Protein 9KWA (pdb70)

B-factor: mean 36.54, std 14.01, range [14.73, 108.47]

Foldseek 3Di:
DPDAPQQGDQVQLVVVLLVLLVVCVVVLFQKEWEQFQLLLCSNFSDGDPRWTKIGGSDDAIETEEAPPCVVVSVVRGVHDHYHHDPDVVVRLVVVLVVCVVSVTAEYEYACDDHPPNDDPSVVVNCVSPVNHHYDHCNCVSLVSVQFDDPVQVVFALLQQVLLVQLVVQLVVPAAWPQFQVNSVVRSVVSLVVSPFDDKDKAKDQFADLRHNTDRPHTHHAQAKIKMWIWTGRSLFTWIWMAIGGHHHHDPVVVLQLVLLVVLQVLLFVQQAFFAFPVVSVVVSLVSCVVSVNNVQDDPWQKAFTTSHNGGPPTDDVDDDTDGRHARTKMKGGSAFRHDRRYTHDGIFIWGHHNGHTHTSD/DDPDADQLGDQVQLCVVLLVLLVVCVVVVFQKEWEQFQLLLCSNFSDGDPRWTKIGGSDDAIETEEAPPCQVVSVVRGVHDHYHHDHDVVVVLVVNLCVCVVSVGAEYEYACDDHPPNDPVSVVVNCVSVVRHHYDHCLCVSCVVFQFDDPVQVVFALLQQVLLVQLVVQLVVPAAFPAFQVNSVVVSVVSLVVSPFDDKDKAKDQWADLRHNTDRPHTHHAQAKIKMWIWTGGSLFTWIWIAIDTHHDHDPVVVLQLVLLVVLQVQLFQQQAFFAFPVVSQVVSCVSCVVSPQNVQDDGWQKAFTTSHNGDDDIDDPDGDGDHARGKMKGGSAFRHDRRYGHDGIFIWGHHNGGTHTSD

InterPro domains:
  IPR000587 Creatinase, N-terminal [PF01321] (11-142)
  IPR000994 Peptidase M24 [PF00557] (149-350)
  IPR029149 Creatinase/Aminopeptidase P/Spt16, N-terminal [G3DSA:3.40.350.10] (8-141)
  IPR029149 Creatinase/Aminopeptidase P/Spt16, N-terminal [SSF53092] (5-141)
  IPR036005 Creatinase/aminopeptidase-like [G3DSA:3.90.230.10] (142-358)
  IPR036005 Creatinase/aminopeptidase-like [SSF55920] (141-358)
  IPR050659 Peptidase M24B family [PTHR46112] (4-358)

Secondary structure (DSSP, 8-state):
--S--TT--HHHHHHHHHHHHHHHHHTT--EEEE--HHHHHHHHSS--SS--EEEESSS--EEEEETT-HHHHHHH-S--EEEEESSHHHHHHHHHHHHHHHT-SEEEE---SSTT-BHHHHHHHHHH-TTPEEEE-HHHHHHHHSS--HHHHHHHHHHHHHHHHHHHHHHHH--TT-BHHHHHHHHHHHHHHTT-SS-EEEEESS--SS----TT-BPPSSEEEEEEEEEEETTEEEEEEEEEEES---HHHHHHHHHHHHHHHHHHHH--TT-BHHHHHHHHHHHHHHTT-GGG--S--EEE-SSSSSBSSS-----SPPBP-TT-EEEE--S-EEETTEEE--BEEEEE-SSSEEE--/--SSPPTT--HHHHHHHHHHHHHHHHHTT--EEEE--HHHHHHHHSS--SS--EEEESSS--EEEEETT-HHHHHHH-S--EEEEESSHHHHHHHHHHHHHHTT-SEEEE---SSTT-BHHHHHHHHHH-TTPEEEE-HHHHHHHHTS--HHHHHHHHHHHHHHHHHHHHHHHH--TT-BHHHHHHHHHHHHHHTT-SS-EEEEESS--SS-PPPTT-BPPSSEEEEEEEEEEETTEEEEEEEEEEES---HHHHHHHHHHHHHHHHHHHH--TT-BHHHHHHHHHHHHHHTT-GGG--S--EEE-SSSSSBS-------PBP-TT-EEEET-S-EEETTEEE--BEEEEE-SSSEEE--

Radius of gyration: 25.22 Å; Cα contacts (8 Å, |Δi|>4): 1595; chains: 2; bounding box: 57×72×68 Å

Organism: Pyrococcus furiosus (strain ATCC 43587 / DSM 3638 / JCM 8422 / Vc1) (NCBI:txid186497)

Solvent-accessible surface area: 29489 Å² total; per-residue (Å²): 114,190,202,42,38,110,37,14,53,63,107,10,9,100,102,3,1,117,127,0,20,100,27,0,97,134,92,99,3,50,0,0,3,0,41,2,17,3,2,0,10,9,1,0,9,3,6,8,10,78,0,5,2,6,0,12,15,140,46,100,2,9,0,6,3,18,57,33,2,16,141,16,0,81,143,32,6,35,1,106,61,23,66,64,27,44,72,102,37,69,14,7,60,10,4,25,130,44,6,127,87,54,51,11,176,60,1,0,10,4,15,2,73,18,61,9,4,24,2,101,20,16,66,51,3,76,170,82,7,110,120,17,94,30,31,35,0,34,95,11,3,12,42,39,5,39,81,9,57,101,26,4,1,73,3,0,69,99,0,0,132,13,0,47,100,0,11,132,25,0,118,114,42,22,123,56,48,29,2,0,2,72,0,0,0,46,0,40,68,45,0,8,64,48,9,0,8,25,11,92,1,45,0,3,27,22,10,10,18,44,5,29,6,5,29,57,35,93,4,137,108,95,24,2,0,4,0,16,0,2,0,1,51,9,11,4,17,0,5,7,0,43,32,32,62,14,49,118,24,65,137,123,3,95,88,0,41,91,4,10,109,113,0,28,131,44,0,52,125,40,3,114,66,42,25,41,23,88,35,0,22,188,92,5,70,83,22,8,107,123,46,73,28,80,104,28,29,18,23,7,4,4,2,2,0,0,10,36,39,64,4,41,8,60,54,56,41,152,132,217,64,53,128,3,31,78,44,8,2,0,0,0,4,40,13,8,0,17,11,89,40,2,3,5,10,68,0,2,0,11,2,1,80,144,127,107,34,52,106,7,16,126,137,211,174,64,37,108,44,14,25,87,83,27,9,106,103,7,1,95,129,0,21,101,28,0,87,135,99,102,6,56,2,0,3,0,37,1,16,1,0,0,13,5,1,0,14,4,2,7,11,78,1,5,2,10,0,22,12,129,52,88,1,14,0,6,4,19,68,34,2,10,108,9,0,64,164,45,5,16,0,105,63,23,70,62,29,60,85,48,54,67,20,10,57,16,5,19,127,38,1,108,91,76,51,10,185,69,0,0,13,3,27,3,99,21,60,10,9,34,3,31,15,5,74,21,2,81,138,65,4,108,127,18,92,25,22,63,2,44,97,13,2,5,40,18,5,24,72,9,56,156,30,3,17,73,1,0,66,92,0,0,90,12,0,55,97,0,10,128,26,0,121,115,44,24,126,50,44,42,2,0,3,64,0,0,0,42,0,38,66,49,0,8,70,43,10,0,10,27,10,94,1,46,0,3,24,26,12,10,16,47,4,30,7,7,29,59,18,106,4,157,121,95,25,4,0,3,0,14,0,2,0,1,51,9,11,3,19,0,4,8,0,47,31,34,52,14,56,117,35,71,126,114,4,78,91,0,50,91,2,8,106,94,0,30,121,45,0,60,118,49,2,106,69,25,28,52,7,63,23,0,15,165,94,2,73,79,24,7,105,122,44,72,20,70,103,13,13,12,30,15,3,2,3,1,0,0,10,40,36,72,0,42,8,76,20,77,108,189,135,67,120,2,34,80,51,5,1,0,0,0,2,38,11,5,1,8,6,92,43,1,2,4,8,68,0,1,0,8,7,0,76,149,126,116,26,55,104,7,16

Nearest PDB structures (foldseek):
  2zsg-assembly1_A  TM=8.431E-01  e=1.294E-28  Thermotoga maritima
  3q6d-assembly2_B  TM=8.601E-01  e=1.080E-26  Bacillus anthracis str. Ames
  2zsg-assembly1_B  TM=7.965E-01  e=3.910E-28  Thermotoga maritima
  1wn1-assembly1_A  TM=8.452E-01  e=2.479E-25  Pyrococcus horikoshii OT3
  5giq-assembly1_A-2  TM=8.256E-01  e=2.803E-25  Deinococcus radiodurans R1 = ATCC 13939 = DSM 20539

Sequence (721 aa):
LYFQGTRGNQKIFRRKRMERRFQEALKEKDIDAAVIRTLSTFIYLTGTKWLRPSLFVPAEGEPTVFVVKGEAEEFKRRSWIENVVEFQKVEDLMAGVVKLIQSSGARRVGLEFGVERDAYLLFFKMFQRLNPTVEVVDILDITMGMRMIKDEWEIENIRKAAKIANKGMKVAEEIIKPGLSELEIAAEIYRELMLNGSEDPKVYVSTTPRAHAEPFRDLKVKENSVVTVVIGTDWNHYYANMARTFVVGEPNERVKKAIEVKEKALEEIALEETKVGVPLNSVERKLFQFFKENGFEDSYLAGYTHGVGLLIEEPPMPTIPTRATKVAENMVLSIIHTPLMIPEGAIKHEDTYLVKKDELEKLTNLYFQGTRGNQKIFRRKRMERFQEALKEKDIDAAVIRTLSTFIYLTGTKWLRPSLFVPAEGEPTVFVVKGEAEEFKRRSWIENVVEFQKVEDLMAGVVKLIQSSGARRVGLEFGVERDAYLLFFKMFQRLNPTVEVVDILDITMGMRMIKDEWEIENIRKAAKIANNKGMKVAEEIIKPGLSELEIAAEIYRELMLNGSEDDPKVYVSTTPRAHAEPFRDLKVKENSVVVTVVIGTDWNHYYANMARTFVVGEPNEERVKKAIEVKEKALEIALEETKVGVPLNSVERKLFQFFKENGFEDSYLAGYTHGVGLLIEEPPMPTIVATKVAENMVLSIIHTPLMIPEGAIKHEDTYLVKKDELEKLT

Structure (mmCIF, N/CA/C/O backbone):
data_9KWA
#
_entry.id   9KWA
#
_cell.length_a   61.272
_cell.length_b   71.589
_cell.length_c   89.196
_cell.angle_alpha   90.000
_cell.angle_beta   92.836
_cell.angle_gamma   90.000
#
_symmetry.space_group_name_H-M   'P 1 21 1'
#
loop_
_entity.id
_entity.type
_entity.pdbx_description
1 polymer 'Proline dipeptidase'
2 non-polymer 'MANGANESE (II) ION'
3 non-polymer 'SODIUM ION'
4 non-polymer DI(HYDROXYETHYL)ETHER
5 water water
#
loop_
_atom_site.group_PDB
_atom_site.id
_atom_site.type_symbol
_atom_site.label_atom_id
_atom_site.label_alt_id
_atom_site.label_comp_id
_atom_site.label_asym_id
_atom_site.label_entity_id
_atom_site.label_seq_id
_atom_site.pdbx_PDB_ins_code
_atom_site.Cartn_x
_atom_site.Cartn_y
_atom_site.Cartn_z
_atom_site.occupancy
_atom_site.B_iso_or_equiv
_atom_site.auth_seq_id
_atom_site.auth_comp_id
_atom_site.auth_asym_id
_atom_site.auth_atom_id
_atom_site.pdbx_PDB_model_num
ATOM 1 N N . LEU A 1 32 ? 21.89847 -8.16205 52.74464 1.000 75.31188 -4 LEU A N 1
ATOM 2 C CA . LEU A 1 32 ? 22.45552 -9.49864 52.55482 1.000 69.68247 -4 LEU A CA 1
ATOM 3 C C . LEU A 1 32 ? 23.96270 -9.43244 52.28084 1.000 61.66286 -4 LEU A C 1
ATOM 4 O O . LEU A 1 32 ? 24.42878 -8.59644 51.50635 1.000 60.52431 -4 LEU A O 1
ATOM 9 N N . TYR A 1 33 ? 24.70781 -10.32249 52.93100 1.000 53.97454 -3 TYR A N 1
ATOM 10 C CA . TYR A 1 33 ? 26.15864 -10.39608 52.85711 1.000 46.72555 -3 TYR A CA 1
ATOM 11 C C . TYR A 1 33 ? 26.60712 -11.62378 52.06509 1.000 44.94833 -3 TYR A C 1
ATOM 12 O O . TYR A 1 33 ? 25.85687 -12.58815 51.89195 1.000 45.42640 -3 TYR A O 1
ATOM 21 N N . PHE A 1 34 ? 27.85916 -11.58804 51.60840 1.000 39.33681 -2 PHE A N 1
ATOM 22 C CA . PHE A 1 34 ? 28.50067 -12.72163 50.93631 1.000 41.12202 -2 PHE A CA 1
ATOM 23 C C . PHE A 1 34 ? 27.68301 -13.20760 49.73935 1.000 47.28579 -2 PHE A C 1
ATOM 24 O O . PHE A 1 34 ? 27.40733 -14.39743 49.57064 1.000 47.04970 -2 PHE A O 1
ATOM 32 N N . GLN A 1 35 ? 27.32094 -12.27169 48.88332 1.000 34.90903 -1 GLN A N 1
ATOM 33 C CA . GLN A 1 35 ? 26.53247 -12.59441 47.71782 1.000 44.55458 -1 GLN A CA 1
ATOM 34 C C . GLN A 1 35 ? 27.52539 -13.02755 46.65219 1.000 40.04254 -1 GLN A C 1
ATOM 35 O O . GLN A 1 35 ? 28.66679 -12.57068 46.64793 1.000 38.96125 -1 GLN A O 1
ATOM 41 N N . GLY A 1 36 ? 27.14496 -13.98949 45.83033 1.000 41.18081 0 GLY A N 1
ATOM 42 C CA . GLY A 1 36 ? 27.97128 -14.31805 44.68527 1.000 42.16033 0 GLY A CA 1
ATOM 43 C C . GLY A 1 36 ? 28.09905 -13.11819 43.76034 1.000 43.03404 0 GLY A C 1
ATOM 44 O O . GLY A 1 36 ? 27.40828 -12.11101 43.90693 1.000 42.04873 0 GLY A O 1
ATOM 45 N N . THR A 1 37 ? 29.01668 -13.22475 42.79125 1.000 34.63693 1 THR A N 1
ATOM 46 C CA . THR A 1 37 ? 29.28802 -12.08884 41.90882 1.000 40.47608 1 THR A CA 1
ATOM 47 C C . THR A 1 37 ? 28.04459 -11.63097 41.15856 1.000 32.62531 1 THR A C 1
ATOM 48 O O . THR A 1 37 ? 27.99681 -10.48264 40.69029 1.000 31.22780 1 THR A O 1
ATOM 52 N N . ARG A 1 38 ? 27.04016 -12.49637 41.01868 1.000 29.28819 2 ARG A N 1
ATOM 53 C CA . ARG A 1 38 ? 25.79294 -12.10538 40.36872 1.000 29.54787 2 ARG A CA 1
ATOM 54 C C . ARG A 1 38 ? 24.58241 -12.25582 41.28164 1.000 29.40910 2 ARG A C 1
ATOM 55 O O . ARG A 1 38 ? 23.45218 -12.33577 40.79126 1.000 30.63537 2 ARG A O 1
ATOM 63 N N . GLY A 1 39 ? 24.78862 -12.29811 42.59539 1.000 32.53828 3 GLY A N 1
ATOM 64 C CA . GLY A 1 39 ? 23.66636 -12.40613 43.49650 1.000 28.21678 3 GLY A CA 1
ATOM 65 C C . GLY A 1 39 ? 23.36409 -13.85189 43.82565 1.000 37.80092 3 GLY A C 1
ATOM 66 O O . GLY A 1 39 ? 23.54504 -14.72318 42.96849 1.000 36.94074 3 GLY A O 1
ATOM 67 N N . ASN A 1 40 ? 22.94051 -14.12675 45.05842 1.000 34.30611 4 ASN A N 1
ATOM 68 C CA . ASN A 1 40 ? 22.56284 -15.48374 45.43947 1.000 36.50626 4 ASN A CA 1
ATOM 69 C C . ASN A 1 40 ? 21.17503 -15.80077 44.90217 1.000 35.30915 4 ASN A C 1
ATOM 70 O O . ASN A 1 40 ? 20.29927 -14.93723 44.84246 1.000 32.76851 4 ASN A O 1
ATOM 75 N N . GLN A 1 41 ? 20.97332 -17.06037 44.51840 1.000 43.04377 5 GLN A N 1
ATOM 76 C CA . GLN A 1 41 ? 19.71969 -17.42287 43.85843 1.000 40.07200 5 GLN A CA 1
ATOM 77 C C . GLN A 1 41 ? 18.50832 -17.18534 44.75671 1.000 35.54295 5 GLN A C 1
ATOM 78 O O . GLN A 1 41 ? 17.40324 -16.94308 44.25333 1.000 40.36456 5 GLN A O 1
ATOM 84 N N . LYS A 1 42 ? 18.70045 -17.19543 46.07583 1.000 32.52532 6 LYS A N 1
ATOM 85 C CA . LYS A 1 42 ? 17.60096 -16.90496 46.99142 1.000 36.13979 6 LYS A CA 1
ATOM 86 C C . LYS A 1 42 ? 16.98947 -15.51522 46.76828 1.000 39.63897 6 LYS A C 1
ATOM 87 O O . LYS A 1 42 ? 15.80086 -15.32110 47.03216 1.000 36.92302 6 LYS A O 1
ATOM 93 N N . ILE A 1 43 ? 17.78034 -14.52628 46.33608 1.000 34.18584 7 ILE A N 1
ATOM 94 C CA . ILE A 1 43 ? 17.22889 -13.19122 46.06894 1.000 33.82336 7 ILE A CA 1
ATOM 95 C C . ILE A 1 43 ? 16.05123 -13.29661 45.11013 1.000 32.60542 7 ILE A C 1
ATOM 96 O O . ILE A 1 43 ? 14.99208 -12.69056 45.31433 1.000 33.21008 7 ILE A O 1
ATOM 101 N N . PHE A 1 44 ? 16.23970 -14.05701 44.03337 1.000 31.31750 8 PHE A N 1
ATOM 102 C CA . PHE A 1 44 ? 15.28088 -14.10597 42.93166 1.000 35.00416 8 PHE A CA 1
ATOM 103 C C . PHE A 1 44 ? 14.11429 -15.04299 43.22898 1.000 34.57623 8 PHE A C 1
ATOM 104 O O . PHE A 1 44 ? 12.98970 -14.78503 42.77103 1.000 33.23484 8 PHE A O 1
ATOM 112 N N A ARG A 1 45 ? 14.35013 -16.11323 43.99656 0.455 33.98974 9 ARG A N 1
ATOM 113 N N B ARG A 1 45 ? 14.35344 -16.12142 43.98163 0.545 33.97996 9 ARG A N 1
ATOM 114 C CA A ARG A 1 45 ? 13.23890 -16.92218 44.48998 0.455 35.25074 9 ARG A CA 1
ATOM 115 C CA B ARG A 1 45 ? 13.24605 -16.92171 44.49781 0.545 35.24701 9 ARG A CA 1
ATOM 116 C C A ARG A 1 45 ? 12.28579 -16.08491 45.33544 0.455 37.54094 9 ARG A C 1
ATOM 117 C C B ARG A 1 45 ? 12.28714 -16.06245 45.31170 0.545 37.54140 9 ARG A C 1
ATOM 118 O O A ARG A 1 45 ? 11.06239 -16.21287 45.21355 0.455 37.11035 9 ARG A O 1
ATOM 119 O O B ARG A 1 45 ? 11.06481 -16.15648 45.15250 0.545 37.09323 9 ARG A O 1
ATOM 134 N N . LYS A 1 46 ? 12.82511 -15.23271 46.21228 1.000 36.49287 10 LYS A N 1
ATOM 135 C CA . LYS A 1 46 ? 11.95965 -14.40373 47.04826 1.000 38.67304 10 LYS A CA 1
ATOM 136 C C . LYS A 1 46 ? 11.19099 -13.38395 46.21908 1.000 34.01855 10 LYS A C 1
ATOM 137 O O . LYS A 1 46 ? 10.01452 -13.12608 46.48859 1.000 34.13604 10 LYS A O 1
ATOM 143 N N . ARG A 1 47 ? 11.84779 -12.75697 45.24107 1.000 32.71890 11 ARG A N 1
ATOM 144 C CA . ARG A 1 47 ? 11.13471 -11.81531 44.39212 1.000 33.25928 11 ARG A CA 1
ATOM 145 C C . ARG A 1 47 ? 9.99132 -12.51247 43.65678 1.000 32.32843 11 ARG A C 1
ATOM 146 O O . ARG A 1 47 ? 8.85822 -12.01545 43.64237 1.000 32.92941 11 ARG A O 1
ATOM 154 N N . MET A 1 48 ? 10.25536 -13.70136 43.11863 1.000 28.40294 12 MET A N 1
ATOM 155 C CA . MET A 1 48 ? 9.22107 -14.46062 42.41439 1.000 33.83378 12 MET A CA 1
ATOM 156 C C . MET A 1 48 ? 8.06051 -14.81500 43.33986 1.000 37.83903 12 MET A C 1
ATOM 157 O O . MET A 1 48 ? 6.89184 -14.70380 42.94974 1.000 38.09803 12 MET A O 1
ATOM 162 N N . GLU A 1 49 ? 8.35721 -15.24570 44.56601 1.000 38.41398 13 GLU A N 1
ATOM 163 C CA . GLU A 1 49 ? 7.28508 -15.53899 45.51479 1.000 34.85617 13 GLU A CA 1
ATOM 164 C C . GLU A 1 49 ? 6.43498 -14.29938 45.79077 1.000 41.44345 13 GLU A C 1
ATOM 165 O O . GLU A 1 49 ? 5.19855 -14.37379 45.80237 1.000 37.13781 13 GLU A O 1
ATOM 171 N N A ARG A 1 50 ? 7.07796 -13.14948 46.02145 0.523 35.33787 14 ARG A N 1
ATOM 172 N N B ARG A 1 50 ? 7.08658 -13.15752 46.05703 0.477 35.33703 14 ARG A N 1
ATOM 173 C CA A ARG A 1 50 ? 6.31716 -11.92359 46.24257 0.523 35.96966 14 ARG A CA 1
ATOM 174 C CA B ARG A 1 50 ? 6.36443 -11.89574 46.21440 0.477 35.99184 14 ARG A CA 1
ATOM 175 C C A ARG A 1 50 ? 5.54576 -11.51339 44.98699 0.523 36.82161 14 ARG A C 1
ATOM 176 C C B ARG A 1 50 ? 5.52300 -11.58977 44.98417 0.477 36.81127 14 ARG A C 1
ATOM 177 O O A ARG A 1 50 ? 4.41988 -11.01305 45.08850 0.523 36.18206 14 ARG A O 1
ATOM 178 O O B ARG A 1 50 ? 4.35344 -11.20211 45.09557 0.477 36.19421 14 ARG A O 1
ATOM 193 N N . PHE A 1 51 ? 6.10991 -11.75296 43.80025 1.000 34.49433 15 PHE A N 1
ATOM 194 C CA . PHE A 1 51 ? 5.38610 -11.46209 42.56795 1.000 37.88659 15 PHE A CA 1
ATOM 195 C C . PHE A 1 51 ? 4.13736 -12.33016 42.42623 1.000 39.69696 15 PHE A C 1
ATOM 196 O O . PHE A 1 51 ? 3.06776 -11.83082 42.04575 1.000 38.96126 15 PHE A O 1
ATOM 204 N N . GLN A 1 52 ? 4.24312 -13.62573 42.75738 1.000 38.50374 16 GLN A N 1
ATOM 205 C CA . GLN A 1 52 ? 3.08577 -14.51807 42.66033 1.000 38.95175 16 GLN A CA 1
ATOM 206 C C . GLN A 1 52 ? 1.98218 -14.11950 43.63601 1.000 38.78992 16 GLN A C 1
ATOM 207 O O . GLN A 1 52 ? 0.79366 -14.22670 43.31428 1.000 40.61233 16 GLN A O 1
ATOM 213 N N . GLU A 1 53 ? 2.34499 -13.68359 44.84467 1.000 43.03151 17 GLU A N 1
ATOM 214 C CA . GLU A 1 53 ? 1.33100 -13.19498 45.77846 1.000 40.98998 17 GLU A CA 1
ATOM 215 C C . GLU A 1 53 ? 0.62337 -11.95676 45.23667 1.000 43.35827 17 GLU A C 1
ATOM 216 O O . GLU A 1 53 ? -0.59171 -11.80365 45.41103 1.000 41.65003 17 GLU A O 1
ATOM 222 N N . ALA A 1 54 ? 1.37363 -11.04962 44.59811 1.000 38.45464 18 ALA A N 1
ATOM 223 C CA . ALA A 1 54 ? 0.76833 -9.86736 43.99011 1.000 41.56563 18 ALA A CA 1
ATOM 224 C C . ALA A 1 54 ? -0.21378 -10.24521 42.88597 1.000 42.18813 18 ALA A C 1
ATOM 225 O O . ALA A 1 54 ? -1.26750 -9.61315 42.74078 1.000 41.26713 18 ALA A O 1
ATOM 227 N N . LEU A 1 55 ? 0.13052 -11.25005 42.07631 1.000 36.86562 19 LEU A N 1
ATOM 228 C CA . LEU A 1 55 ? -0.80964 -11.76257 41.08551 1.000 38.09353 19 LEU A CA 1
ATOM 229 C C . LEU A 1 55 ? -2.08043 -12.27909 41.75205 1.000 44.39066 19 LEU A C 1
ATOM 230 O O . LEU A 1 55 ? -3.19271 -12.02072 41.27840 1.000 43.69281 19 LEU A O 1
ATOM 235 N N . LYS A 1 56 ? -1.92872 -13.04251 42.83696 1.000 43.11561 20 LYS A N 1
ATOM 236 C CA . LYS A 1 56 ? -3.09765 -13.56776 43.54147 1.000 47.22990 20 LYS A CA 1
ATOM 237 C C . LYS A 1 56 ? -3.99039 -12.44516 44.05960 1.000 50.26055 20 LYS A C 1
ATOM 238 O O . LYS A 1 56 ? -5.22140 -12.54835 44.01294 1.000 53.87918 20 LYS A O 1
ATOM 244 N N . GLU A 1 57 ? -3.39290 -11.37183 44.57855 1.000 49.29807 21 GLU A N 1
ATOM 245 C CA . GLU A 1 57 ? -4.19865 -10.31027 45.17174 1.000 55.36699 21 GLU A CA 1
ATOM 246 C C . GLU A 1 57 ? -5.09174 -9.64331 44.12453 1.000 58.76900 21 GLU A C 1
ATOM 247 O O . GLU A 1 57 ? -6.19877 -9.19494 44.44386 1.000 62.34717 21 GLU A O 1
ATOM 253 N N . LYS A 1 58 ? -4.63563 -9.58623 42.87489 1.000 52.96382 22 LYS A N 1
ATOM 254 C CA . LYS A 1 58 ? -5.36795 -8.98620 41.76849 1.000 53.27944 22 LYS A CA 1
ATOM 255 C C . LYS A 1 58 ? -6.17838 -9.98183 40.93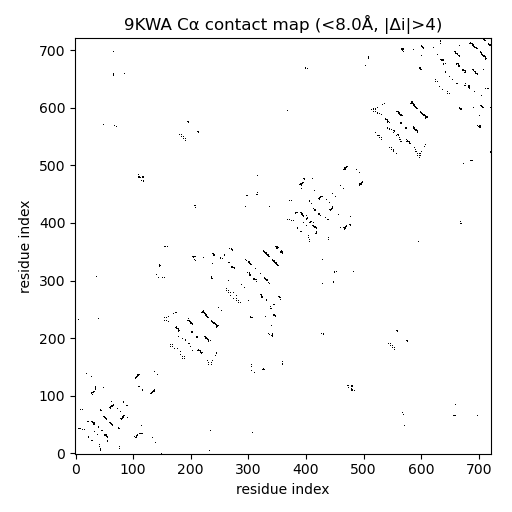648 1.000 56.89135 22 LYS A C 1
ATOM 256 O O . LYS A 1 58 ? -6.69262 -9.61237 39.86973 1.000 50.67074 22 LYS A O 1
ATOM 262 N N . ASP A 1 59 ? -6.32677 -11.22062 41.40296 1.000 47.80514 23 ASP A N 1
ATOM 263 C CA . ASP A 1 59 ? -7.12075 -12.22276 40.69952 1.000 47.38777 23 ASP A CA 1
ATOM 264 C C . ASP A 1 59 ? -6.53408 -12.53453 39.31748 1.000 46.86816 23 ASP A C 1
ATOM 265 O O . ASP A 1 59 ? -7.25847 -12.88492 38.38428 1.000 47.80677 23 ASP A O 1
ATOM 270 N N . ILE A 1 60 ? -5.21772 -12.42527 39.16472 1.000 42.41317 24 ILE A N 1
ATOM 271 C CA . ILE A 1 60 ? -4.54811 -12.79480 37.91837 1.000 50.96844 24 ILE A CA 1
ATOM 272 C C . ILE A 1 60 ? -4.00572 -14.21312 38.05339 1.000 46.02136 24 ILE A C 1
ATOM 273 O O . ILE A 1 60 ? -3.20695 -14.50089 38.95423 1.000 45.84806 24 ILE A O 1
ATOM 278 N N . ASP A 1 61 ? -4.43694 -15.09535 37.14651 1.000 43.66118 25 ASP A N 1
ATOM 279 C CA . ASP A 1 61 ? -4.08068 -16.51333 37.22049 1.000 47.93524 25 ASP A CA 1
ATOM 280 C C . ASP A 1 61 ? -2.64522 -16.80051 36.78840 1.000 43.34327 25 ASP A C 1
ATOM 281 O O . ASP A 1 61 ? -2.05501 -17.78536 37.24372 1.000 40.47783 25 ASP A O 1
ATOM 286 N N . ALA A 1 62 ? -2.07247 -15.99640 35.89732 1.000 36.91586 26 ALA A N 1
ATOM 287 C CA . ALA A 1 62 ? -0.72117 -16.25304 35.43549 1.000 37.24302 26 ALA A CA 1
ATOM 288 C C . ALA A 1 62 ? -0.22305 -14.99594 34.75343 1.000 36.73367 26 ALA A C 1
ATOM 289 O O . ALA A 1 62 ? -1.00265 -14.10241 34.41506 1.000 35.91211 26 ALA A O 1
ATOM 291 N N . ALA A 1 63 ? 1.08612 -14.93998 34.55838 1.000 34.11991 27 ALA A N 1
ATOM 292 C CA . ALA A 1 63 ? 1.70668 -13.80883 33.90301 1.000 38.40965 27 ALA A CA 1
ATOM 293 C C . ALA A 1 63 ? 2.66649 -14.30808 32.83022 1.000 38.06227 27 ALA A C 1
ATOM 294 O O . ALA A 1 63 ? 3.37166 -15.30283 33.02592 1.000 34.66473 27 ALA A O 1
ATOM 296 N N . VAL A 1 64 ? 2.68943 -13.61442 31.69794 1.000 34.82968 28 VAL A N 1
ATOM 297 C CA . VAL A 1 64 ? 3.70910 -13.82224 30.67931 1.000 31.51624 28 VAL A CA 1
ATOM 298 C C . VAL A 1 64 ? 4.63991 -12.62685 30.74408 1.000 33.81863 28 VAL A C 1
ATOM 299 O O . VAL A 1 64 ? 4.21891 -11.48806 30.49901 1.000 34.28037 28 VAL A O 1
ATOM 303 N N . ILE A 1 65 ? 5.90034 -12.88548 31.06662 1.000 32.65955 29 ILE A N 1
ATOM 304 C CA . ILE A 1 65 ? 6.90762 -11.84948 31.23917 1.000 28.66721 29 ILE A CA 1
ATOM 305 C C . ILE A 1 65 ? 7.80072 -11.86366 30.00423 1.000 33.54119 29 ILE A C 1
ATOM 306 O O . ILE A 1 65 ? 8.53181 -12.82893 29.76634 1.000 27.72859 29 ILE A O 1
ATOM 311 N N . ARG A 1 66 ? 7.73903 -10.79888 29.19973 1.000 31.95269 30 ARG A N 1
ATOM 312 C CA . ARG A 1 66 ? 8.57359 -10.71920 28.01061 1.000 34.44414 30 ARG A CA 1
ATOM 313 C C . ARG A 1 66 ? 9.38434 -9.43250 27.94345 1.000 31.32300 30 ARG A C 1
ATOM 314 O O . ARG A 1 66 ? 10.03176 -9.20055 26.92175 1.000 25.77035 30 ARG A O 1
ATOM 322 N N . THR A 1 67 ? 9.35846 -8.59022 28.98921 1.000 26.84784 31 THR A N 1
ATOM 323 C CA . THR A 1 67 ? 10.30329 -7.47032 29.08615 1.000 25.73389 31 THR A CA 1
ATOM 324 C C . THR A 1 67 ? 11.61978 -7.94991 29.67906 1.000 26.82031 31 THR A C 1
ATOM 325 O O . THR A 1 67 ? 11.63823 -8.70699 30.66709 1.000 26.67532 31 THR A O 1
ATOM 329 N N . LEU A 1 68 ? 12.72549 -7.48703 29.09016 1.000 21.09588 32 LEU A N 1
ATOM 330 C CA . LEU A 1 68 ? 14.02346 -7.93959 29.57185 1.000 27.92299 32 LEU A CA 1
ATOM 331 C C . LEU A 1 68 ? 14.22430 -7.59832 31.03739 1.000 27.50179 32 LEU A C 1
ATOM 332 O O . LEU A 1 68 ? 14.72622 -8.43906 31.80480 1.000 25.95320 32 LEU A O 1
ATOM 337 N N . SER A 1 69 ? 13.85530 -6.36466 31.45026 1.000 22.57973 33 SER A N 1
ATOM 338 C CA . SER A 1 69 ? 14.23503 -5.92637 32.79723 1.000 26.50348 33 SER A CA 1
ATOM 339 C C . SER A 1 69 ? 13.51961 -6.76250 33.86144 1.000 25.55385 33 SER A C 1
ATOM 340 O O . SER A 1 69 ? 14.15642 -7.22944 34.81772 1.000 24.71303 33 SER A O 1
ATOM 343 N N . THR A 1 70 ? 12.21297 -7.02526 33.68123 1.000 23.12099 34 THR A N 1
ATOM 344 C CA . THR A 1 70 ? 11.49900 -7.86053 34.64535 1.000 26.38141 34 THR A CA 1
ATOM 345 C C . THR A 1 70 ? 11.95042 -9.31880 34.56666 1.000 30.46442 34 THR A C 1
ATOM 346 O O . THR A 1 70 ? 12.04523 -9.97925 35.60246 1.000 30.24463 34 THR A O 1
ATOM 350 N N . PHE A 1 71 ? 12.29147 -9.81645 33.36687 1.000 25.14076 35 PHE A N 1
ATOM 351 C CA . PHE A 1 71 ? 12.89149 -11.14396 33.24865 1.000 27.04693 35 PHE A CA 1
ATOM 352 C C . PHE A 1 71 ? 14.14870 -11.27250 34.11383 1.000 23.46842 35 PHE A C 1
ATOM 353 O O . PHE A 1 71 ? 14.33805 -12.27780 34.81606 1.000 25.10009 35 PHE A O 1
ATOM 361 N N . ILE A 1 72 ? 15.03864 -10.28035 34.05647 1.000 22.16945 36 ILE A N 1
ATOM 362 C CA . ILE A 1 72 ? 16.24897 -10.29969 34.88955 1.000 19.62247 36 ILE A CA 1
ATOM 363 C C . ILE A 1 72 ? 15.87806 -10.22407 36.37048 1.000 20.61550 36 ILE A C 1
ATOM 364 O O . ILE A 1 72 ? 16.48289 -10.89045 37.20895 1.000 21.76349 36 ILE A O 1
ATOM 369 N N . TYR A 1 73 ? 14.88484 -9.39369 36.71135 1.000 23.81432 37 TYR A N 1
ATOM 370 C CA . TYR A 1 73 ? 14.49866 -9.18773 38.10734 1.000 25.49265 37 TYR A CA 1
ATOM 371 C C . TYR A 1 73 ? 14.05220 -10.49128 38.74929 1.000 28.43201 37 TYR A C 1
ATOM 372 O O . TYR A 1 73 ? 14.35394 -10.76185 39.92228 1.000 27.67852 37 TYR A O 1
ATOM 381 N N . LEU A 1 74 ? 13.34285 -11.31930 37.98810 1.000 26.41154 38 LEU A N 1
ATOM 382 C CA . LEU A 1 74 ? 12.72675 -12.51388 38.54164 1.000 27.14844 38 LEU A CA 1
ATOM 383 C C . LEU A 1 74 ? 13.56416 -13.76267 38.35349 1.000 26.58363 38 LEU A C 1
ATOM 384 O O . LEU A 1 74 ? 13.46457 -14.67229 39.18156 1.000 30.97145 38 LEU A O 1
ATOM 389 N N . THR A 1 75 ? 14.35225 -13.86246 37.26737 1.000 25.06309 39 THR A N 1
ATOM 390 C CA . THR A 1 75 ? 15.19892 -15.03296 37.06064 1.000 25.61310 39 THR A CA 1
ATOM 391 C C . THR A 1 75 ? 16.62501 -14.84319 37.54144 1.000 30.24879 39 THR A C 1
ATOM 392 O O . THR A 1 75 ? 17.35458 -15.83909 37.67718 1.000 29.02643 39 THR A O 1
ATOM 396 N N . GLY A 1 76 ? 17.05821 -13.60478 37.74793 1.000 27.04946 40 GLY A N 1
ATOM 397 C CA . GLY A 1 76 ? 18.43240 -13.36614 38.10826 1.000 28.98126 40 GLY A CA 1
ATOM 398 C C . GLY A 1 76 ? 19.42685 -13.35296 36.95839 1.000 29.99396 40 GLY A C 1
ATOM 399 O O . GLY A 1 76 ? 20.61959 -13.18620 37.20549 1.000 27.53874 40 GLY A O 1
ATOM 400 N N . THR A 1 77 ? 18.99824 -13.52396 35.71161 1.000 28.91406 41 THR A N 1
ATOM 401 C CA . THR A 1 77 ? 19.96289 -13.47120 34.61783 1.000 26.09114 41 THR A CA 1
ATOM 402 C C . THR A 1 77 ? 19.34430 -12.80108 33.40402 1.000 28.53139 41 THR A C 1
ATOM 403 O O . THR A 1 77 ? 18.12511 -12.76948 33.23494 1.000 25.10457 41 THR A O 1
ATOM 407 N N . LYS A 1 78 ? 20.20091 -12.17238 32.62468 1.000 24.51094 42 LYS A N 1
ATOM 408 C CA . LYS A 1 78 ? 19.83221 -11.71383 31.30028 1.000 23.54690 42 LYS A CA 1
ATOM 409 C C . LYS A 1 78 ? 19.80938 -12.92751 30.38037 1.000 32.43713 42 LYS A C 1
ATOM 410 O O . LYS A 1 78 ? 20.73865 -13.74097 30.41258 1.000 34.56031 42 LYS A O 1
ATOM 416 N N . TRP A 1 79 ? 18.74516 -13.06869 29.58491 1.000 28.75231 43 TRP A N 1
ATOM 417 C CA . TRP A 1 79 ? 18.70378 -14.07786 28.52634 1.000 29.59503 43 TRP A CA 1
ATOM 418 C C . TRP A 1 79 ? 17.83607 -13.51621 27.40867 1.000 29.18041 43 TRP A C 1
ATOM 419 O O . TRP A 1 79 ? 16.86386 -12.80904 27.67823 1.000 27.86135 43 TRP A O 1
ATOM 430 N N . LEU A 1 80 ? 18.21897 -13.78415 26.16210 1.000 25.20543 44 LEU A N 1
ATOM 431 C CA . LEU A 1 80 ? 17.49773 -13.30288 24.99331 1.000 25.30076 44 LEU A CA 1
ATOM 432 C C . LEU A 1 80 ? 17.05333 -14.49332 24.15253 1.000 29.47938 44 LEU A C 1
ATOM 433 O O . LEU A 1 80 ? 17.84919 -15.41272 23.92193 1.000 30.58552 44 LEU A O 1
ATOM 438 N N . ARG A 1 81 ? 15.80111 -14.48398 23.67740 1.000 30.01340 45 ARG A N 1
ATOM 439 C CA . ARG A 1 81 ? 14.78796 -13.47719 24.00496 1.000 28.78727 45 ARG A CA 1
ATOM 440 C C . ARG A 1 81 ? 14.23340 -13.82691 25.38607 1.000 26.91869 45 ARG A C 1
ATOM 441 O O . ARG A 1 81 ? 14.25444 -14.99391 25.76901 1.000 27.08304 45 ARG A O 1
ATOM 449 N N . PRO A 1 82 ? 13.77230 -12.82826 26.14373 1.000 28.03703 46 PRO A N 1
ATOM 450 C CA . PRO A 1 82 ? 13.25305 -13.10215 27.49258 1.000 23.23324 46 PRO A CA 1
ATOM 451 C C . PRO A 1 82 ? 11.83682 -13.64268 27.38783 1.000 31.63944 46 PRO A C 1
ATOM 452 O O . PRO A 1 82 ? 10.92391 -12.94077 26.93964 1.000 28.17872 46 PRO A O 1
ATOM 456 N N . SER A 1 83 ? 11.64955 -14.89149 27.81952 1.000 27.77169 47 SER A N 1
ATOM 457 C CA . SER A 1 83 ? 10.35139 -15.54833 27.70772 1.000 28.89774 47 SER A CA 1
ATOM 458 C C . SER A 1 83 ? 10.12111 -16.33278 28.98879 1.000 29.10405 47 SER A C 1
ATOM 459 O O . SER A 1 83 ? 10.70097 -17.41105 29.16460 1.000 31.87343 47 SER A O 1
ATOM 462 N N . LEU A 1 84 ? 9.25924 -15.80220 29.85727 1.000 27.54398 48 LEU A N 1
ATOM 463 C CA . LEU A 1 84 ? 9.05143 -16.34653 31.19355 1.000 29.87321 48 LEU A CA 1
ATOM 464 C C . LEU A 1 84 ? 7.55726 -16.44608 31.47970 1.000 32.46907 48 LEU A C 1
ATOM 465 O O . LEU A 1 84 ? 6.83477 -15.44978 31.35634 1.000 31.82435 48 LEU A O 1
ATOM 470 N N . PHE A 1 85 ? 7.09712 -17.64359 31.87162 1.000 27.44387 49 PHE A N 1
ATOM 471 C CA . PHE A 1 85 ? 5.70830 -17.88471 32.23991 1.000 31.35657 49 PHE A CA 1
ATOM 472 C C . PHE A 1 85 ? 5.65039 -18.09525 33.74549 1.000 32.24578 49 PHE A C 1
ATOM 473 O O . PHE A 1 85 ? 6.34872 -18.96161 34.28435 1.000 33.35480 49 PHE A O 1
ATOM 481 N N . VAL A 1 86 ? 4.82330 -17.31169 34.42173 1.000 31.02742 50 VAL A N 1
ATOM 482 C CA . VAL A 1 86 ? 4.71301 -17.42655 35.87826 1.000 29.33142 50 VAL A CA 1
ATOM 483 C C . VAL A 1 86 ? 3.27080 -17.73345 36.24231 1.000 34.50275 50 VAL A C 1
ATOM 484 O O . VAL A 1 86 ? 2.41307 -16.84503 36.14733 1.000 37.76020 50 VAL A O 1
ATOM 488 N N . PRO A 1 87 ? 2.95742 -18.95095 36.67780 1.000 33.37267 51 PRO A N 1
ATOM 489 C CA . PRO A 1 87 ? 1.62155 -19.19973 37.22024 1.000 35.95767 51 PRO A CA 1
ATOM 490 C C . PRO A 1 87 ? 1.46857 -18.50077 38.55657 1.000 43.23882 51 PRO A C 1
ATOM 491 O O . PRO A 1 87 ? 2.44753 -18.26845 39.27250 1.000 40.02250 51 PRO A O 1
ATOM 495 N N . ALA A 1 88 ? 0.21992 -18.16587 38.90017 1.000 37.16960 52 ALA A N 1
ATOM 496 C CA . ALA A 1 88 ? -0.01773 -17.56752 40.21163 1.000 44.74422 52 ALA A CA 1
ATOM 497 C C . ALA A 1 88 ? 0.41297 -18.51239 41.32669 1.000 45.72673 52 ALA A C 1
ATOM 498 O O . ALA A 1 88 ? 0.87460 -18.06345 42.38257 1.000 44.38865 52 ALA A O 1
ATOM 500 N N . GLU A 1 89 ? 0.28623 -19.81579 41.10051 1.000 44.89476 53 GLU A N 1
ATOM 501 C CA . GLU A 1 89 ? 0.72372 -20.83942 42.03555 1.000 48.06075 53 GLU A CA 1
ATOM 502 C C . GLU A 1 89 ? 1.52787 -21.88393 41.27965 1.000 45.43130 53 GLU A C 1
ATOM 503 O O . GLU A 1 89 ? 1.07161 -22.38849 40.25176 1.000 51.42759 53 GLU A O 1
ATOM 509 N N . GLY A 1 90 ? 2.72306 -22.19073 41.76189 1.000 46.94155 54 GLY A N 1
ATOM 510 C CA . GLY A 1 90 ? 3.51336 -23.26443 41.19281 1.000 47.08681 54 GLY A CA 1
ATOM 511 C C . GLY A 1 90 ? 4.86856 -22.77396 40.73002 1.000 46.86196 54 GLY A C 1
ATOM 512 O O . GLY A 1 90 ? 5.30326 -21.66582 41.05167 1.000 46.37366 54 GLY A O 1
ATOM 513 N N . GLU A 1 91 ? 5.54029 -23.61855 39.94659 1.000 45.47367 55 GLU A N 1
ATOM 514 C CA . GLU A 1 91 ? 6.88261 -23.29197 39.46961 1.000 47.54800 55 GLU A CA 1
ATOM 515 C C . GLU A 1 91 ? 6.81782 -22.58040 38.11496 1.000 39.28191 55 GLU A C 1
ATOM 516 O O . GLU A 1 91 ? 6.02490 -22.96086 37.24717 1.000 40.88574 55 GLU A O 1
ATOM 522 N N . PRO A 1 92 ? 7.64132 -21.55884 37.91481 1.000 40.64538 56 PRO A N 1
ATOM 523 C CA . PRO A 1 92 ? 7.66400 -20.84706 36.63259 1.000 36.61974 56 PRO A CA 1
ATOM 524 C C . PRO A 1 92 ? 8.38306 -21.66104 35.56295 1.000 38.76949 56 PRO A C 1
ATOM 525 O O . PRO A 1 92 ? 9.07972 -22.63521 35.84601 1.000 40.81154 56 PRO A O 1
ATOM 529 N N . THR A 1 93 ? 8.22404 -21.22311 34.31549 1.000 34.55483 57 THR A N 1
ATOM 530 C CA . THR A 1 93 ? 8.88336 -21.86340 33.18589 1.000 31.49665 57 THR A CA 1
ATOM 531 C C . THR A 1 93 ? 9.57379 -20.81595 32.32245 1.000 34.57473 57 THR A C 1
ATOM 532 O O . THR A 1 93 ? 9.02389 -19.74016 32.07900 1.000 32.74556 57 THR A O 1
ATOM 536 N N . VAL A 1 94 ? 10.78846 -21.11579 31.88328 1.000 31.03137 58 VAL A N 1
ATOM 537 C CA . VAL A 1 94 ? 11.51894 -20.24916 30.96776 1.000 35.41045 58 VAL A CA 1
ATOM 538 C C . VAL A 1 94 ? 11.69407 -20.99277 29.65228 1.000 35.97480 58 VAL A C 1
ATOM 539 O O . VAL A 1 94 ? 12.00765 -22.18573 29.65115 1.000 35.05958 58 VAL A O 1
ATOM 543 N N . PHE A 1 95 ? 11.50948 -20.28140 28.53632 1.000 31.95900 59 PHE A N 1
ATOM 544 C CA . PHE A 1 95 ? 11.67511 -20.83573 27.20066 1.000 34.58522 59 PHE A CA 1
ATOM 545 C C . PHE A 1 95 ? 12.95235 -20.30864 26.56033 1.000 35.60726 59 PHE A C 1
ATOM 546 O O . PHE A 1 95 ? 13.14497 -19.08967 26.44238 1.000 29.83773 59 PHE A O 1
ATOM 554 N N . VAL A 1 96 ? 13.80353 -21.22841 26.10903 1.000 28.90851 60 VAL A N 1
ATOM 555 C CA . VAL A 1 96 ? 15.04080 -20.87947 25.42870 1.000 32.68027 60 VAL A CA 1
ATOM 556 C C . VAL A 1 96 ? 15.10256 -21.66510 24.12652 1.000 34.35215 60 VAL A C 1
ATOM 557 O O . VAL A 1 96 ? 14.26960 -22.53593 23.85228 1.000 38.90468 60 VAL A O 1
ATOM 561 N N . VAL A 1 97 ? 16.09113 -21.33598 23.32082 1.000 30.41730 61 VAL A N 1
ATOM 562 C CA . VAL A 1 97 ? 16.34114 -22.05196 22.07631 1.000 30.99756 61 VAL A CA 1
ATOM 563 C C . VAL A 1 97 ? 17.10339 -23.34536 22.37146 1.000 32.34917 61 VAL A C 1
ATOM 564 O O . VAL A 1 97 ? 17.93910 -23.40481 23.28270 1.000 35.83128 61 VAL A O 1
ATOM 568 N N . LYS A 1 98 ? 16.83472 -24.38444 21.58403 1.000 36.73099 62 LYS A N 1
ATOM 569 C CA . LYS A 1 98 ? 17.50608 -25.67209 21.75985 1.000 39.23143 62 LYS A CA 1
ATOM 570 C C . LYS A 1 98 ? 19.02097 -25.49428 21.80985 1.000 44.28656 62 LYS A C 1
ATOM 571 O O . LYS A 1 98 ? 19.61035 -24.80569 20.96869 1.000 38.61140 62 LYS A O 1
ATOM 577 N N . GLY A 1 99 ? 19.63870 -26.07619 22.84364 1.000 38.23572 63 GLY A N 1
ATOM 578 C CA . GLY A 1 99 ? 21.05612 -25.94586 23.10728 1.000 33.71393 63 GLY A CA 1
ATOM 579 C C . GLY A 1 99 ? 21.42115 -24.97907 24.22213 1.000 40.98657 63 GLY A C 1
ATOM 580 O O . GLY A 1 99 ? 22.54279 -25.05100 24.73398 1.000 36.92158 63 GLY A O 1
ATOM 581 N N . GLU A 1 100 ? 20.49873 -24.10260 24.63866 1.000 30.69932 64 GLU A N 1
ATOM 582 C CA . GLU A 1 100 ? 20.82495 -23.02425 25.55698 1.000 30.58487 64 GLU A CA 1
ATOM 583 C C . GLU A 1 100 ? 20.49485 -23.35015 27.00356 1.000 37.04680 64 GLU A C 1
ATOM 584 O O . GLU A 1 100 ? 20.87298 -22.57742 27.89131 1.000 34.87036 64 GLU A O 1
ATOM 590 N N . ALA A 1 101 ? 19.79589 -24.45595 27.25868 1.000 29.70571 65 ALA A N 1
ATOM 591 C CA . ALA A 1 101 ? 19.31306 -24.71499 28.60912 1.000 37.49151 65 ALA A CA 1
ATOM 592 C C . ALA A 1 101 ? 20.46736 -24.86329 29.60209 1.000 44.52873 65 ALA A C 1
ATOM 593 O O . ALA A 1 101 ? 20.35799 -24.42488 30.75866 1.000 44.87143 65 ALA A O 1
ATOM 595 N N . GLU A 1 102 ? 21.56454 -25.51061 29.19213 1.000 35.09452 66 GLU A N 1
ATOM 596 C CA . GLU A 1 102 ? 22.62457 -25.80464 30.15280 1.000 39.45701 66 GLU A CA 1
ATOM 597 C C . GLU A 1 102 ? 23.24103 -24.53727 30.72368 1.000 42.01210 66 GLU A C 1
ATOM 598 O O . GLU A 1 102 ? 23.44106 -24.43796 31.93957 1.000 44.89556 66 GLU A O 1
ATOM 604 N N . GLU A 1 103 ? 23.54858 -23.54669 29.87455 1.000 32.43010 67 GLU A N 1
ATOM 605 C CA . GLU A 1 103 ? 24.12891 -22.32470 30.42913 1.000 36.22447 67 GLU A CA 1
ATOM 606 C C . GLU A 1 103 ? 23.08494 -21.52894 31.20737 1.000 37.14202 67 GLU A C 1
ATOM 607 O O . GLU A 1 103 ? 23.40470 -20.93056 32.24566 1.000 35.05562 67 GLU A O 1
ATOM 613 N N . PHE A 1 104 ? 21.83188 -21.49639 30.72825 1.000 35.97249 68 PHE A N 1
ATOM 614 C CA . PHE A 1 104 ? 20.80970 -20.75500 31.46709 1.000 31.99231 68 PHE A CA 1
ATOM 615 C C . PHE A 1 104 ? 20.59093 -21.34721 32.86216 1.000 34.41567 68 PHE A C 1
ATOM 616 O O . PHE A 1 104 ? 20.43973 -20.60115 33.83666 1.000 33.52528 68 PHE A O 1
ATOM 624 N N . LYS A 1 105 ? 20.54596 -22.68166 32.97352 1.000 31.71715 69 LYS A N 1
ATOM 625 C CA . LYS A 1 105 ? 20.35525 -23.30777 34.28306 1.000 37.14864 69 LYS A CA 1
ATOM 626 C C . LYS A 1 105 ? 21.56439 -23.12460 35.18664 1.000 44.01041 69 LYS A C 1
ATOM 627 O O . LYS A 1 105 ? 21.42886 -23.13804 36.41671 1.000 38.53019 69 LYS A O 1
ATOM 633 N N . ARG A 1 106 ? 22.75567 -22.99618 34.60497 1.000 45.12489 70 ARG A N 1
ATOM 634 C CA . ARG A 1 106 ? 23.91400 -22.63600 35.40983 1.000 46.10446 70 ARG A CA 1
ATOM 635 C C . ARG A 1 106 ? 23.76873 -21.23374 35.98628 1.000 39.72261 70 ARG A C 1
ATOM 636 O O . ARG A 1 106 ? 24.32277 -20.94603 37.05354 1.000 44.26721 70 ARG A O 1
ATOM 644 N N . ARG A 1 107 ? 22.98568 -20.37294 35.34287 1.000 33.02134 71 ARG A N 1
ATOM 645 C CA . ARG A 1 107 ? 22.89502 -18.98160 35.75589 1.000 33.15019 71 ARG A CA 1
ATOM 646 C C . ARG A 1 107 ? 21.68600 -18.66351 36.60634 1.000 40.66042 71 ARG A C 1
ATOM 647 O O . ARG A 1 107 ? 21.62132 -17.55981 37.15830 1.000 43.29819 71 ARG A O 1
ATOM 655 N N . SER A 1 108 ? 20.69907 -19.54668 36.66595 1.000 33.67536 72 SER A N 1
ATOM 656 C CA . SER A 1 108 ? 19.42152 -19.15235 37.21549 1.000 36.08704 72 SER A CA 1
ATOM 657 C C . SER A 1 108 ? 18.88105 -20.25695 38.10275 1.000 41.01452 72 SER A C 1
ATOM 658 O O . SER A 1 108 ? 19.19282 -21.43938 37.92166 1.000 34.90524 72 SER A O 1
ATOM 661 N N . TRP A 1 109 ? 18.06108 -19.84590 39.06995 1.000 34.00800 73 TRP A N 1
ATOM 662 C CA . TRP A 1 109 ? 17.41271 -20.79695 39.95837 1.000 40.71361 73 TRP A CA 1
ATOM 663 C C . TRP A 1 109 ? 16.29474 -21.56244 39.26687 1.000 38.71554 73 TRP A C 1
ATOM 664 O O . TRP A 1 109 ? 15.84681 -22.58851 39.78681 1.000 38.71849 73 TRP A O 1
ATOM 675 N N . ILE A 1 110 ? 15.81331 -21.06655 38.12997 1.000 35.11361 74 ILE A N 1
ATOM 676 C CA . ILE A 1 110 ? 14.65112 -21.66320 37.48630 1.000 35.01597 74 ILE A CA 1
ATOM 677 C C . ILE A 1 110 ? 15.00655 -23.05117 36.96814 1.000 34.34838 74 ILE A C 1
ATOM 678 O O . ILE A 1 110 ? 16.04202 -23.24310 36.31275 1.000 41.15437 74 ILE A O 1
ATOM 683 N N . GLU A 1 111 ? 14.14223 -24.02239 37.25152 1.000 38.50751 75 GLU A N 1
ATOM 684 C CA . GLU A 1 111 ? 14.37067 -25.40298 36.84387 1.000 37.31949 75 GLU A CA 1
ATOM 685 C C . GLU A 1 111 ? 13.57483 -25.81125 35.61803 1.000 40.14146 75 GLU A C 1
ATOM 686 O O . GLU A 1 111 ? 14.06778 -26.61199 34.81111 1.000 49.36240 75 GLU A O 1
ATOM 692 N N . ASN A 1 112 ? 12.36796 -25.28467 35.45039 1.000 36.94473 76 ASN A N 1
ATOM 693 C CA . ASN A 1 112 ? 11.57026 -25.61128 34.27544 1.000 38.56314 76 ASN A CA 1
ATOM 694 C C . ASN A 1 112 ? 12.09264 -24.76265 33.12718 1.000 37.82557 76 ASN A C 1
ATOM 695 O O . ASN A 1 112 ? 11.79690 -23.56483 33.02598 1.000 35.55230 76 ASN A O 1
ATOM 700 N N . VAL A 1 113 ? 12.87208 -25.37951 32.25065 1.000 37.66151 77 VAL A N 1
ATOM 701 C CA . VAL A 1 113 ? 13.39109 -24.70573 31.06872 1.000 41.99990 77 VAL A CA 1
ATOM 702 C C . VAL A 1 113 ? 12.97521 -25.54117 29.86258 1.000 42.27444 77 VAL A C 1
ATOM 703 O O . VAL A 1 113 ? 13.28214 -26.74164 29.79103 1.000 41.81214 77 VAL A O 1
ATOM 707 N N . VAL A 1 114 ? 12.23625 -24.92465 28.94442 1.000 37.34383 78 VAL A N 1
ATOM 708 C CA . VAL A 1 114 ? 11.74957 -25.58975 27.74073 1.000 41.32483 78 VAL A CA 1
ATOM 709 C C . VAL A 1 114 ? 12.53128 -25.04362 26.55234 1.000 39.98625 78 VAL A C 1
ATOM 710 O O . VAL A 1 114 ? 12.64791 -23.81737 26.38978 1.000 37.24306 78 VAL A O 1
ATOM 714 N N . GLU A 1 115 ? 13.06634 -25.95077 25.72927 1.000 39.85746 79 GLU A N 1
ATOM 715 C CA . GLU A 1 115 ? 13.82478 -25.59331 24.53912 1.000 40.03949 79 GLU A CA 1
ATOM 716 C C . GLU A 1 115 ? 12.93227 -25.73113 23.31632 1.000 41.34134 79 GLU A C 1
ATOM 717 O O . GLU A 1 115 ? 12.15524 -26.68409 23.20964 1.000 44.11160 79 GLU A O 1
ATOM 723 N N . PHE A 1 116 ? 13.04937 -24.78653 22.38420 1.000 41.04035 80 PHE A N 1
ATOM 724 C CA . PHE A 1 116 ? 12.29716 -24.85370 21.14059 1.000 43.70387 80 PHE A CA 1
ATOM 725 C C . PHE A 1 116 ? 13.22875 -24.63530 19.95932 1.000 46.34852 80 PHE A C 1
ATOM 726 O O . PHE A 1 116 ? 14.33701 -24.11677 20.10193 1.000 42.20409 80 PHE A O 1
ATOM 734 N N . GLN A 1 117 ? 12.78641 -25.08899 18.78994 1.000 45.08494 81 GLN A N 1
ATOM 735 C CA . GLN A 1 117 ? 13.55499 -24.91776 17.57172 1.000 46.13080 81 GLN A CA 1
ATOM 736 C C . GLN A 1 117 ? 12.92820 -23.90925 16.63073 1.000 53.24866 81 GLN A C 1
ATOM 737 O O . GLN A 1 117 ? 13.55172 -23.55315 15.62203 1.000 53.31714 81 GLN A O 1
ATOM 743 N N . LYS A 1 118 ? 11.71198 -23.46159 16.92919 1.000 56.34024 82 LYS A N 1
ATOM 744 C CA . LYS A 1 118 ? 10.94947 -22.53617 16.10556 1.000 66.46710 82 LYS A CA 1
ATOM 745 C C . LYS A 1 118 ? 10.14973 -21.63769 17.03951 1.000 64.75535 82 LYS A C 1
ATOM 746 O O . LYS A 1 118 ? 9.62303 -22.11518 18.04635 1.000 65.02532 82 LYS A O 1
ATOM 752 N N . VAL A 1 119 ? 10.05292 -20.34567 16.70116 1.000 71.15398 83 VAL A N 1
ATOM 753 C CA . VAL A 1 119 ? 9.28436 -19.39240 17.50877 1.000 70.93972 83 VAL A CA 1
ATOM 754 C C . VAL A 1 119 ? 7.82613 -19.81182 17.61428 1.000 73.43908 83 VAL A C 1
ATOM 755 O O . VAL A 1 119 ? 7.13068 -19.45264 18.57024 1.000 64.84403 83 VAL A O 1
ATOM 759 N N . GLU A 1 120 ? 7.35438 -20.57603 16.63559 1.000 75.33738 84 GLU A N 1
ATOM 760 C CA . GLU A 1 120 ? 6.02413 -21.16460 16.67276 1.000 75.81097 84 GLU A CA 1
ATOM 761 C C . GLU A 1 120 ? 5.80641 -22.01029 17.92287 1.000 71.62187 84 GLU A C 1
ATOM 762 O O . GLU A 1 120 ? 4.74361 -21.94006 18.55155 1.000 70.18981 84 GLU A O 1
ATOM 768 N N . ASP A 1 121 ? 6.79519 -22.83485 18.28114 1.000 78.16992 85 ASP A N 1
ATOM 769 C CA . ASP A 1 121 ? 6.67826 -23.72124 19.43685 1.000 74.06221 85 ASP A CA 1
ATOM 770 C C . ASP A 1 121 ? 6.56970 -22.94304 20.74590 1.000 70.81680 85 ASP A C 1
ATOM 771 O O . ASP A 1 121 ? 6.01282 -23.45507 21.72540 1.000 65.55791 85 ASP A O 1
ATOM 776 N N . LEU A 1 122 ? 7.12948 -21.73071 20.78963 1.000 62.07852 86 LEU A N 1
ATOM 777 C CA . LEU A 1 122 ? 7.05661 -20.89729 21.98736 1.000 60.37802 86 LEU A CA 1
ATOM 778 C C . LEU A 1 122 ? 5.62216 -20.48980 22.31144 1.000 54.96894 86 LEU A C 1
ATOM 779 O O . LEU A 1 122 ? 5.12838 -20.76240 23.41224 1.000 51.72061 86 LEU A O 1
ATOM 784 N N . MET A 1 123 ? 4.93115 -19.82877 21.37154 1.000 58.98920 87 MET A N 1
ATOM 785 C CA . MET A 1 123 ? 3.52451 -19.51220 21.61632 1.000 59.20353 87 MET A CA 1
ATOM 786 C C . MET A 1 123 ? 2.73151 -20.76683 21.92662 1.000 57.16062 87 MET A C 1
ATOM 787 O O . MET A 1 123 ? 1.89143 -20.77183 22.83662 1.000 53.56376 87 MET A O 1
ATOM 792 N N . ALA A 1 124 ? 2.99344 -21.84716 21.18883 1.000 52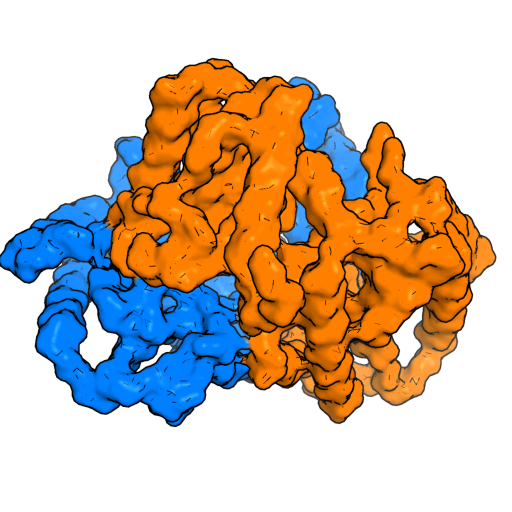.35323 88 ALA A N 1
ATOM 793 C CA . ALA A 1 124 ? 2.30179 -23.09418 21.47260 1.000 50.77014 88 ALA A CA 1
ATOM 794 C C . ALA A 1 124 ? 2.63317 -23.57588 22.87552 1.000 52.31063 88 ALA A C 1
ATOM 795 O O . ALA A 1 124 ? 1.77497 -24.13295 23.56635 1.000 53.95676 88 ALA A O 1
ATOM 797 N N . GLY A 1 125 ? 3.86700 -23.34866 23.32599 1.000 49.14626 89 GLY A N 1
ATOM 798 C CA . GLY A 1 125 ? 4.21411 -23.72369 24.68539 1.000 46.33094 89 GLY A CA 1
ATOM 799 C C . GLY A 1 125 ? 3.47550 -22.88345 25.71091 1.000 50.90554 89 GLY A C 1
ATOM 800 O O . GLY A 1 125 ? 2.97583 -23.40344 26.71403 1.000 53.75098 89 GLY A O 1
ATOM 801 N N . VAL A 1 126 ? 3.39003 -21.57399 25.46918 1.000 47.19215 90 VAL A N 1
ATOM 802 C CA . VAL A 1 126 ? 2.64302 -20.69641 26.36729 1.000 53.88411 90 VAL A CA 1
ATOM 803 C C . VAL A 1 126 ? 1.16427 -21.06324 26.37126 1.000 49.84252 90 VAL A C 1
ATOM 804 O O . VAL A 1 126 ? 0.52297 -21.09229 27.42735 1.000 49.46633 90 VAL A O 1
ATOM 808 N N . VAL A 1 127 ? 0.60306 -21.37295 25.19994 1.000 50.21483 91 VAL A N 1
ATOM 809 C CA . VAL A 1 127 ? -0.80284 -21.76668 25.14828 1.000 53.18864 91 VAL A CA 1
ATOM 810 C C . VAL A 1 127 ? -1.03541 -23.01523 25.9891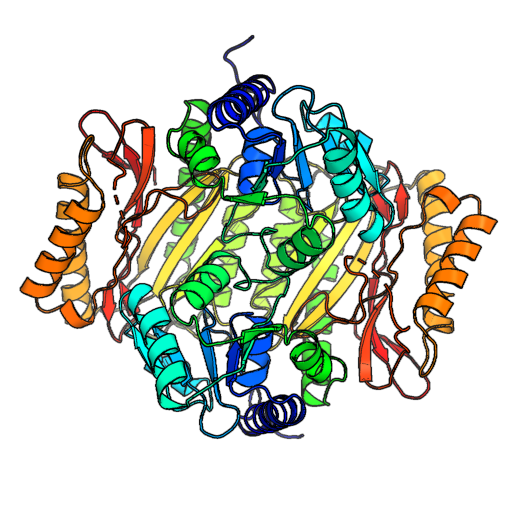3 1.000 59.41609 91 VAL A C 1
ATOM 811 O O . VAL A 1 127 ? -2.05740 -23.13575 26.67730 1.000 62.63594 91 VAL A O 1
ATOM 815 N N . LYS A 1 128 ? -0.10105 -23.96666 25.94757 1.000 53.66874 92 LYS A N 1
ATOM 816 C CA . LYS A 1 128 ? -0.29125 -25.18725 26.72524 1.000 62.26119 92 LYS A CA 1
ATOM 817 C C . LYS A 1 128 ? -0.24117 -24.92011 28.22507 1.000 57.50579 92 LYS A C 1
ATOM 818 O O . LYS A 1 128 ? -1.04825 -25.47065 28.98136 1.000 65.25457 92 LYS A O 1
ATOM 824 N N . LEU A 1 129 ? 0.69472 -24.09124 28.68114 1.000 57.78536 93 LEU A N 1
ATOM 825 C CA . LEU A 1 129 ? 0.71543 -23.76802 30.10362 1.000 58.96575 93 LEU A CA 1
ATOM 826 C C . LEU A 1 129 ? -0.52186 -22.97232 30.50051 1.000 59.29894 93 LEU A C 1
ATOM 827 O O . LEU A 1 129 ? -0.99489 -23.08380 31.63732 1.000 63.94932 93 LEU A O 1
ATOM 832 N N . ILE A 1 130 ? -1.06617 -22.18304 29.57363 1.000 62.22338 94 ILE A N 1
ATOM 833 C CA . ILE A 1 130 ? -2.30431 -21.45587 29.83949 1.000 61.97603 94 ILE A CA 1
ATOM 834 C C . ILE A 1 130 ? -3.43736 -22.44295 30.06961 1.000 63.26519 94 ILE A C 1
ATOM 835 O O . ILE A 1 130 ? -4.22854 -22.30489 31.00851 1.000 65.50620 94 ILE A O 1
ATOM 840 N N . GLN A 1 131 ? -3.52571 -23.46298 29.21545 1.000 66.88202 95 GLN A N 1
ATOM 841 C CA . GLN A 1 131 ? -4.61687 -24.42000 29.32313 1.000 66.09511 95 GLN A CA 1
ATOM 842 C C . GLN A 1 131 ? -4.43233 -25.30139 30.54907 1.000 68.97152 95 GLN A C 1
ATOM 843 O O . GLN A 1 131 ? -5.37475 -25.51885 31.31880 1.000 72.69970 95 GLN A O 1
ATOM 849 N N . SER A 1 132 ? -3.20489 -25.78495 30.76491 1.000 69.65451 96 SER A N 1
ATOM 850 C CA . SER A 1 132 ? -2.94680 -26.69535 31.87373 1.000 65.13417 96 SER A CA 1
ATOM 851 C C . SER A 1 132 ? -3.22494 -26.02367 33.21008 1.000 68.83520 96 SER A C 1
ATOM 852 O O . SER A 1 132 ? -3.73875 -26.66026 34.13672 1.000 73.52884 96 SER A O 1
ATOM 855 N N . SER A 1 133 ? -2.94088 -24.72467 33.31538 1.000 72.67722 97 SER A N 1
ATOM 856 C CA . SER A 1 133 ? -3.20419 -24.01612 34.55892 1.000 68.60846 97 SER A CA 1
ATOM 857 C C . SER A 1 133 ? -4.64639 -23.53286 34.67411 1.000 70.21232 97 SER A C 1
ATOM 858 O O . SER A 1 133 ? -5.03682 -23.05578 35.74455 1.000 70.80593 97 SER A O 1
ATOM 861 N N . GLY A 1 134 ? -5.44753 -23.64923 33.61671 1.000 66.97808 98 GLY A N 1
ATOM 862 C CA . GLY A 1 134 ? -6.81770 -23.17752 33.68334 1.000 60.35797 98 GLY A CA 1
ATOM 863 C C . GLY A 1 134 ? -6.94704 -21.68396 33.86935 1.000 56.21051 98 GLY A C 1
ATOM 864 O O . GLY A 1 134 ? -7.96247 -21.21995 34.39321 1.000 55.22788 98 GLY A O 1
ATOM 865 N N . ALA A 1 135 ? -5.94243 -20.91613 33.44814 1.000 57.71695 99 ALA A N 1
ATOM 866 C CA . ALA A 1 135 ? -5.94530 -19.47646 33.67002 1.000 51.61557 99 ALA A CA 1
ATOM 867 C C . ALA A 1 135 ? -7.11776 -18.81597 32.96320 1.000 54.55580 99 ALA A C 1
ATOM 868 O O . ALA A 1 135 ? -7.46988 -19.17086 31.83502 1.000 57.85922 99 ALA A O 1
ATOM 870 N N . ARG A 1 136 ? -7.72582 -17.84940 33.64252 1.000 52.48842 100 ARG A N 1
ATOM 871 C CA . ARG A 1 136 ? -8.79636 -17.04436 33.07531 1.000 54.83095 100 ARG A CA 1
ATOM 872 C C . ARG A 1 136 ? -8.39690 -15.59528 32.83049 1.000 50.23460 100 ARG A C 1
ATOM 873 O O . ARG A 1 136 ? -8.91940 -14.97115 31.90588 1.000 51.25606 100 ARG A O 1
ATOM 881 N N . ARG A 1 137 ? -7.50215 -15.04380 33.64934 1.000 47.78323 101 ARG A N 1
ATOM 882 C CA . ARG A 1 137 ? -6.96501 -13.70099 33.47214 1.000 45.95838 101 ARG A CA 1
ATOM 883 C C . ARG A 1 137 ? -5.44996 -13.80989 33.49309 1.000 49.39045 101 ARG A C 1
ATOM 884 O O . ARG A 1 137 ? -4.87958 -14.37590 34.43121 1.000 44.00610 101 ARG A O 1
ATOM 892 N N . VAL A 1 138 ? -4.79481 -13.29440 32.46240 1.000 40.94272 102 VAL A N 1
ATOM 893 C CA . VAL A 1 138 ? -3.35953 -13.48249 32.3211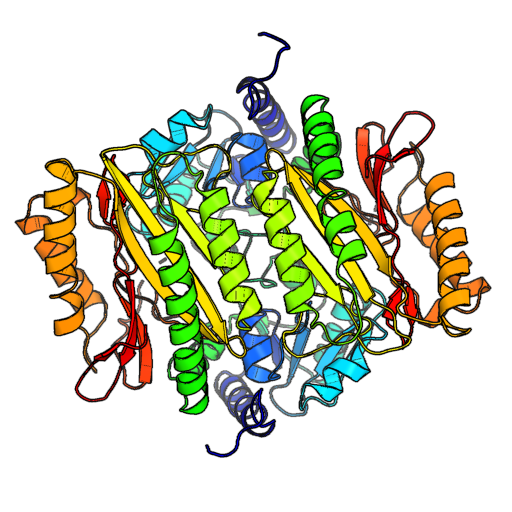1 1.000 41.55720 102 VAL A CA 1
ATOM 894 C C . VAL A 1 138 ? -2.70241 -12.11798 32.18768 1.000 39.58259 102 VAL A C 1
ATOM 895 O O . VAL A 1 138 ? -3.17132 -11.26753 31.42278 1.000 40.60966 102 VAL A O 1
ATOM 899 N N . GLY A 1 139 ? -1.62807 -11.90748 32.94380 1.000 36.74981 103 GLY A N 1
ATOM 900 C CA . GLY A 1 139 ? -0.93712 -10.63615 32.94480 1.000 35.74658 103 GLY A CA 1
ATOM 901 C C . GLY A 1 139 ? 0.08485 -10.56300 31.82128 1.000 37.90699 103 GLY A C 1
ATOM 902 O O . GLY A 1 139 ? 0.72839 -11.55197 31.47329 1.000 34.64267 103 GLY A O 1
ATOM 903 N N . LEU A 1 140 ? 0.19772 -9.37794 31.24361 1.000 35.99664 104 LEU A N 1
ATOM 904 C CA . LEU A 1 140 ? 1.20819 -9.07311 30.24770 1.000 34.24241 104 LEU A CA 1
ATOM 905 C C . LEU A 1 140 ? 1.66160 -7.65740 30.55953 1.000 35.33144 104 LEU A C 1
ATOM 906 O O . LEU A 1 140 ? 0.85214 -6.84097 31.00838 1.000 34.31393 104 LEU A O 1
ATOM 911 N N . GLU A 1 141 ? 2.95228 -7.37741 30.40919 1.000 33.20245 105 GLU A N 1
ATOM 912 C CA . GLU A 1 141 ? 3.45662 -6.03649 30.66493 1.000 32.37247 105 GLU A CA 1
ATOM 913 C C . GLU A 1 141 ? 3.31961 -5.18567 29.40532 1.000 41.75947 105 GLU A C 1
ATOM 914 O O . GLU A 1 141 ? 3.97441 -5.46236 28.39089 1.000 32.96743 105 GLU A O 1
ATOM 920 N N . PHE A 1 142 ? 2.49196 -4.13920 29.47517 1.000 33.92876 106 PHE A N 1
ATOM 921 C CA . PHE A 1 142 ? 2.39520 -3.16791 28.38061 1.000 35.11494 106 PHE A CA 1
ATOM 922 C C . PHE A 1 142 ? 3.47762 -2.09762 28.56753 1.000 36.79442 106 PHE A C 1
ATOM 923 O O . PHE A 1 142 ? 3.21597 -0.92252 28.84809 1.000 44.05292 106 PHE A O 1
ATOM 931 N N . GLY A 1 143 ? 4.71872 -2.53622 28.39319 1.000 34.05372 107 GLY A N 1
ATOM 932 C CA . GLY A 1 143 ? 5.89188 -1.76391 28.74687 1.000 33.37724 107 GLY A CA 1
ATOM 933 C C . GLY A 1 143 ? 6.46943 -0.99062 27.57456 1.000 36.93329 107 GLY A C 1
ATOM 934 O O . GLY A 1 143 ? 5.80787 -0.75960 26.55550 1.000 34.35209 107 GLY A O 1
ATOM 935 N N . VAL A 1 144 ? 7.71700 -0.53237 27.75523 1.000 32.52058 108 VAL A N 1
ATOM 936 C CA . VAL A 1 144 ? 8.38227 0.29981 26.75367 1.000 33.22531 108 VAL A CA 1
ATOM 937 C C . VAL A 1 144 ? 9.80464 -0.18898 26.52486 1.000 32.40732 108 VAL A C 1
ATOM 938 O O . VAL A 1 144 ? 10.71700 0.60898 26.28689 1.000 32.62795 108 VAL A O 1
ATOM 942 N N . GLU A 1 145 ? 9.98046 -1.50562 26.48903 1.000 31.70386 109 GLU A N 1
ATOM 943 C CA . GLU A 1 145 ? 11.28242 -2.10141 26.26303 1.000 31.79215 109 GLU A CA 1
ATOM 944 C C . GLU A 1 145 ? 11.07651 -3.42328 25.54967 1.000 31.15991 109 GLU A C 1
ATOM 945 O O . GLU A 1 145 ? 9.99327 -4.00259 25.60329 1.000 31.39254 109 GLU A O 1
ATOM 951 N N . ARG A 1 146 ? 12.13132 -3.90493 24.90155 1.000 31.11791 110 ARG A N 1
ATOM 952 C CA . ARG A 1 146 ? 12.09270 -5.25631 24.35438 1.000 31.29202 110 ARG A CA 1
ATOM 953 C C . ARG A 1 146 ? 11.77635 -6.23337 25.48571 1.000 30.29695 110 ARG A C 1
ATOM 954 O O . ARG A 1 146 ? 12.26754 -6.06373 26.60472 1.000 29.41134 110 ARG A O 1
ATOM 962 N N . ASP A 1 147 ? 10.92268 -7.23571 25.23050 1.000 30.77591 111 ASP A N 1
ATOM 963 C CA . ASP A 1 147 ? 10.22610 -7.53631 23.97154 1.000 31.94508 111 ASP A CA 1
ATOM 964 C C . ASP A 1 147 ? 8.72051 -7.22820 24.07206 1.000 37.54242 111 ASP A C 1
ATOM 965 O O . ASP A 1 147 ? 7.89102 -8.03653 23.65676 1.000 35.96476 111 ASP A O 1
ATOM 970 N N . ALA A 1 148 ? 8.36531 -6.07058 24.63823 1.000 32.47228 112 ALA A N 1
ATOM 971 C CA . ALA A 1 148 ? 6.96235 -5.68936 24.80621 1.000 36.92839 112 ALA A CA 1
ATOM 972 C C . ALA A 1 148 ? 6.42809 -5.07411 23.50628 1.000 34.82126 112 ALA A C 1
ATOM 973 O O . ALA A 1 148 ? 6.10491 -3.88912 23.41524 1.000 35.45486 112 ALA A O 1
ATOM 975 N N . TYR A 1 149 ? 6.37673 -5.90710 22.46891 1.000 36.06502 113 TYR A N 1
ATOM 976 C CA . TYR A 1 149 ? 5.91015 -5.50545 21.14847 1.000 37.37769 113 TYR A CA 1
ATOM 977 C C . TYR A 1 149 ? 4.48767 -6.01116 20.87158 1.000 38.63870 113 TYR A C 1
ATOM 978 O O . TYR A 1 149 ? 3.91534 -6.78492 21.64184 1.000 40.95497 113 TYR A O 1
ATOM 987 N N . LEU A 1 150 ? 3.90467 -5.54255 19.75086 1.000 42.83398 114 LEU A N 1
ATOM 988 C CA . LEU A 1 150 ? 2.47773 -5.76696 19.48914 1.000 48.17048 114 LEU A CA 1
ATOM 989 C C . LEU A 1 150 ? 2.09385 -7.16847 19.01535 1.000 54.96694 114 LEU A C 1
ATOM 990 O O . LEU A 1 150 ? 0.98049 -7.62122 19.32346 1.000 56.28782 114 LEU A O 1
ATOM 995 N N . LEU A 1 151 ? 2.94691 -7.86695 18.25943 1.000 49.56438 115 LEU A N 1
ATOM 996 C CA . LEU A 1 151 ? 2.46257 -9.08918 17.61473 1.000 54.37918 115 LEU A CA 1
ATOM 997 C C . LEU A 1 151 ? 2.14020 -10.19194 18.62038 1.000 55.68222 115 LEU A C 1
ATOM 998 O O . LEU A 1 151 ? 1.12709 -10.88956 18.46474 1.000 49.72445 115 LEU A O 1
ATOM 1003 N N . PHE A 1 152 ? 2.98339 -10.38220 19.64338 1.000 49.15877 116 PHE A N 1
ATOM 1004 C CA . PHE A 1 152 ? 2.70498 -11.44620 20.60368 1.000 48.68633 116 PHE A CA 1
ATOM 1005 C C . PHE A 1 152 ? 1.35867 -11.22211 21.27907 1.000 56.02723 116 PHE A C 1
ATOM 1006 O O . PHE A 1 152 ? 0.59053 -12.17268 21.49110 1.000 50.20235 116 PHE A O 1
ATOM 1014 N N . PHE A 1 153 ? 1.06665 -9.96763 21.63016 1.000 50.91047 117 PHE A N 1
ATOM 1015 C CA . PHE A 1 153 ? -0.19733 -9.62795 22.27296 1.000 52.09603 117 PHE A CA 1
ATOM 1016 C C . PHE A 1 153 ? -1.39211 -9.97480 21.38546 1.000 56.16456 117 PHE A C 1
ATOM 1017 O O . PHE A 1 153 ? -2.39881 -10.51207 21.86789 1.000 49.00334 117 PHE A O 1
ATOM 1025 N N . LYS A 1 154 ? -1.29862 -9.68278 20.08669 1.000 50.44925 118 LYS A N 1
ATOM 1026 C CA . LYS A 1 154 ? -2.40658 -9.97282 19.17646 1.000 60.34627 118 LYS A CA 1
ATOM 1027 C C . LYS A 1 154 ? -2.60084 -11.47684 18.98690 1.000 64.97989 118 LYS A C 1
ATOM 1028 O O . LYS A 1 154 ? -3.73182 -11.98060 19.04413 1.000 63.33013 118 LYS A O 1
ATOM 1034 N N . MET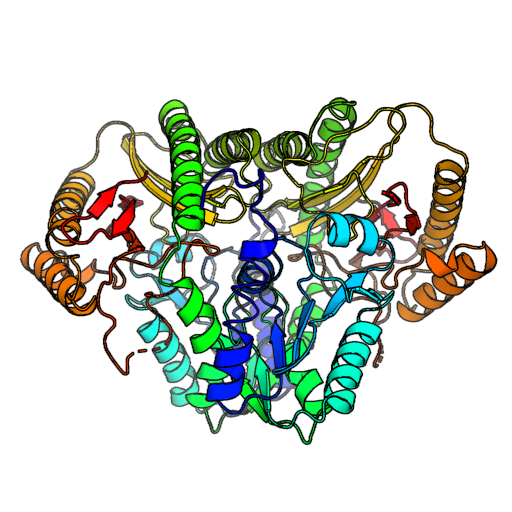 A 1 155 ? -1.50535 -12.21370 18.77404 1.000 64.36517 119 MET A N 1
ATOM 1035 C CA . MET A 1 155 ? -1.60985 -13.65696 18.57828 1.000 65.71419 119 MET A CA 1
ATOM 1036 C C . MET A 1 155 ? -2.15027 -14.33745 19.82855 1.000 63.31193 119 MET A C 1
ATOM 1037 O O . MET A 1 155 ? -2.98361 -15.25206 19.74141 1.000 48.57072 119 MET A O 1
ATOM 1042 N N . PHE A 1 156 ? -1.69158 -13.89134 21.00180 1.000 53.41099 120 PHE A N 1
ATOM 1043 C CA . PHE A 1 156 ? -2.15195 -14.47081 22.25727 1.000 56.95705 120 PHE A CA 1
ATOM 1044 C C . PHE A 1 156 ? -3.66458 -14.36424 22.38025 1.000 62.36266 120 PHE A C 1
ATOM 1045 O O . PHE A 1 156 ? -4.34109 -15.33421 22.74494 1.000 63.12249 120 PHE A O 1
ATOM 1053 N N . GLN A 1 157 ? -4.21052 -13.18759 22.06028 1.000 65.21530 121 GLN A N 1
ATOM 1054 C CA . GLN A 1 157 ? -5.65350 -12.97943 22.12184 1.000 68.60836 121 GLN A CA 1
ATOM 1055 C C . GLN A 1 157 ? -6.39548 -13.92464 21.18636 1.000 66.53056 121 GLN A C 1
ATOM 1056 O O . GLN A 1 157 ? -7.41276 -14.51870 21.56694 1.000 62.30449 121 GLN A O 1
ATOM 1062 N N . ARG A 1 158 ? -5.88758 -14.09280 19.96555 1.000 71.22796 122 ARG A N 1
ATOM 1063 C CA . ARG A 1 158 ? -6.54308 -14.97228 19.00504 1.000 75.62394 122 ARG A CA 1
ATOM 1064 C C . ARG A 1 158 ? -6.48945 -16.42832 19.45912 1.000 68.86155 122 ARG A C 1
ATOM 1065 O O . ARG A 1 158 ? -7.48311 -17.15765 19.33848 1.000 65.24915 122 ARG A O 1
ATOM 1073 N N . LEU A 1 159 ? -5.34079 -16.86577 19.98322 1.000 64.17258 123 LEU A N 1
ATOM 1074 C CA . LEU A 1 159 ? -5.13818 -18.24747 20.40734 1.000 60.52617 123 LEU A CA 1
ATOM 1075 C C . LEU A 1 159 ? -5.67003 -18.54972 21.80841 1.000 66.31372 123 LEU A C 1
ATOM 1076 O O . LEU A 1 159 ? -5.77339 -19.72940 22.16727 1.000 56.92611 123 LEU A O 1
ATOM 1081 N N . ASN A 1 160 ? -5.97880 -17.53782 22.61961 1.000 60.35879 124 ASN A N 1
ATOM 1082 C CA . ASN A 1 160 ? -6.56798 -17.73874 23.94648 1.000 56.56302 124 ASN A CA 1
ATOM 1083 C C . ASN A 1 160 ? -7.83885 -16.90590 24.08319 1.000 63.02893 124 ASN A C 1
ATOM 1084 O O . ASN A 1 160 ? -7.90853 -15.97849 24.90128 1.000 57.15736 124 ASN A O 1
ATOM 1089 N N . PRO A 1 161 ? -8.88999 -17.25614 23.32951 1.000 57.05897 125 PRO A N 1
ATOM 1090 C CA . PRO A 1 161 ? -10.08976 -16.40017 23.28926 1.000 64.00152 125 PRO A CA 1
ATOM 1091 C C . PRO A 1 161 ? -10.82626 -16.28094 24.61863 1.000 61.47548 125 PRO A C 1
ATOM 1092 O O . PRO A 1 161 ? -11.50262 -15.27035 24.84835 1.000 65.24382 125 PRO A O 1
ATOM 1096 N N . THR A 1 162 ? -10.77073 -17.29896 25.47264 1.000 57.06988 126 THR A N 1
ATOM 1097 C CA . THR A 1 162 ? -11.46978 -17.25772 26.75381 1.000 64.74477 126 THR A CA 1
ATOM 1098 C C . THR A 1 162 ? -10.68245 -16.51498 27.83037 1.000 56.78743 126 THR A C 1
ATOM 1099 O O . THR A 1 162 ? -11.16622 -16.40157 28.96488 1.000 61.96673 126 THR A O 1
ATOM 1103 N N . VAL A 1 163 ? -9.48109 -16.03731 27.50754 1.000 53.73356 127 VAL A N 1
ATOM 1104 C CA . VAL A 1 163 ? -8.57116 -15.41033 28.46394 1.000 55.28033 127 VAL A CA 1
ATOM 1105 C C . VAL A 1 163 ? -8.67908 -13.89049 28.36702 1.000 53.91519 127 VAL A C 1
ATOM 1106 O O . VAL A 1 163 ? -8.65458 -13.32475 27.26555 1.000 55.51753 127 VAL A O 1
ATOM 1110 N N . GLU A 1 164 ? -8.78115 -13.22752 29.51634 1.000 48.45611 128 GLU A N 1
ATOM 1111 C CA . GLU A 1 164 ? -8.73121 -11.77152 29.58650 1.000 50.77062 128 GLU A CA 1
ATOM 1112 C C . GLU A 1 164 ? -7.28885 -11.33275 29.84481 1.000 51.83590 128 GLU A C 1
ATOM 1113 O O . GLU A 1 164 ? -6.69030 -11.71890 30.85659 1.000 47.33906 128 GLU A O 1
ATOM 1119 N N . VAL A 1 165 ? -6.73582 -10.50761 28.95086 1.000 45.10667 129 VAL A N 1
ATOM 1120 C CA . VAL A 1 165 ? -5.38071 -9.98634 29.12686 1.000 42.14388 129 VAL A CA 1
ATOM 1121 C C . VAL A 1 165 ? -5.45101 -8.73313 29.98670 1.000 44.53365 129 VAL A C 1
ATOM 1122 O O . VAL A 1 165 ? -6.25341 -7.82984 29.71934 1.000 47.77697 129 VAL A O 1
ATOM 1126 N N . VAL A 1 166 ? -4.64170 -8.69468 31.04461 1.000 40.26990 130 VAL A N 1
ATOM 1127 C CA . VAL A 1 166 ? -4.57118 -7.54918 31.94763 1.000 48.93035 130 VAL A CA 1
ATOM 1128 C C . VAL A 1 166 ? -3.13882 -7.02431 31.98361 1.000 43.21999 130 VAL A C 1
ATOM 1129 O O . VAL A 1 166 ? -2.18575 -7.80286 32.09193 1.000 39.28961 130 VAL A O 1
ATOM 1133 N N . ASP A 1 167 ? -2.99295 -5.70603 31.90492 1.000 42.32720 131 ASP A N 1
ATOM 1134 C CA . ASP A 1 167 ? -1.68337 -5.07338 32.02808 1.000 39.67609 131 ASP A CA 1
ATOM 1135 C C . ASP A 1 167 ? -1.19056 -5.20008 33.46538 1.000 35.92334 131 ASP A C 1
ATOM 1136 O O . ASP A 1 167 ? -1.93250 -4.89909 34.40357 1.000 40.62183 131 ASP A O 1
ATOM 1141 N N . ILE A 1 168 ? 0.04432 -5.66514 33.64934 1.000 41.70127 132 ILE A N 1
ATOM 1142 C CA . ILE A 1 168 ? 0.62507 -5.79836 34.98335 1.000 38.97618 132 ILE A CA 1
ATOM 1143 C C . ILE A 1 168 ? 1.88773 -4.95554 35.15197 1.000 35.95381 132 ILE A C 1
ATOM 1144 O O . ILE A 1 168 ? 2.68586 -5.21946 36.04546 1.000 36.42178 132 ILE A O 1
ATOM 1149 N N . LEU A 1 169 ? 2.09575 -3.94942 34.30399 1.000 37.98017 133 LEU A N 1
ATOM 1150 C CA . LEU A 1 169 ? 3.24718 -3.07147 34.50523 1.000 34.15497 133 LEU A CA 1
ATOM 1151 C C . LEU A 1 169 ? 3.21638 -2.39263 35.87634 1.000 41.16487 133 LEU A C 1
ATOM 1152 O O . LEU A 1 169 ? 4.27473 -2.17618 36.48314 1.000 39.04055 133 LEU A O 1
ATOM 1157 N N . ASP A 1 170 ? 2.02489 -2.05951 36.39428 1.000 41.70593 134 ASP A N 1
ATOM 1158 C CA . ASP A 1 170 ? 1.96743 -1.44964 37.72584 1.000 40.44885 134 ASP A CA 1
ATOM 1159 C C . ASP A 1 170 ? 2.51880 -2.39762 38.78949 1.000 38.93671 134 ASP A C 1
ATOM 1160 O O . ASP A 1 170 ? 3.22017 -1.96665 39.71504 1.000 42.88098 134 ASP A O 1
ATOM 1165 N N . ILE A 1 171 ? 2.27840 -3.70137 38.63390 1.000 36.06520 135 ILE A N 1
ATOM 1166 C CA . ILE A 1 171 ? 2.77930 -4.67493 39.60036 1.000 38.56170 135 ILE A CA 1
ATOM 1167 C C . ILE A 1 171 ? 4.29742 -4.79273 39.50377 1.000 41.52061 135 ILE A C 1
ATOM 1168 O O . ILE A 1 171 ? 5.01484 -4.61810 40.49790 1.000 37.08160 135 ILE A O 1
ATOM 1173 N N . THR A 1 172 ? 4.80138 -5.09747 38.29850 1.000 36.74632 136 THR A N 1
ATOM 1174 C CA . THR A 1 172 ? 6.22813 -5.37180 38.12921 1.000 37.66599 136 THR A CA 1
ATOM 1175 C C . THR A 1 172 ? 7.07708 -4.15247 38.45436 1.000 37.78962 136 THR A C 1
ATOM 1176 O O . THR A 1 172 ? 8.07170 -4.26031 39.17924 1.000 39.18343 136 THR A O 1
ATOM 1180 N N . MET A 1 173 ? 6.67899 -2.97296 37.96909 1.000 42.79500 137 MET A N 1
ATOM 1181 C CA . MET A 1 173 ? 7.41537 -1.76473 38.32850 1.000 41.14068 137 MET A CA 1
ATOM 1182 C C . MET A 1 173 ? 7.19182 -1.39611 39.79051 1.000 40.89578 137 MET A C 1
ATOM 1183 O O . MET A 1 173 ? 8.08341 -0.83115 40.43716 1.000 43.38370 137 MET A O 1
ATOM 1188 N N . GLY A 1 174 ? 6.02442 -1.72740 40.33915 1.000 43.37269 138 GLY A N 1
ATOM 1189 C CA . GLY A 1 174 ? 5.77874 -1.45384 41.74262 1.000 39.12769 138 GLY A CA 1
ATOM 1190 C C . GLY A 1 174 ? 6.75983 -2.15274 42.66155 1.000 40.49170 138 GLY A C 1
ATOM 1191 O O . GLY A 1 174 ? 7.23613 -1.56360 43.63345 1.000 35.55744 138 GLY A O 1
ATOM 1192 N N . MET A 1 175 ? 7.11692 -3.39753 42.33703 1.000 38.90039 139 MET A N 1
ATOM 1193 C CA . MET A 1 175 ? 8.09331 -4.13752 43.14235 1.000 37.26014 139 MET A CA 1
ATOM 1194 C C . MET A 1 175 ? 9.48707 -3.53385 43.03548 1.000 35.19623 139 MET A C 1
ATOM 1195 O O . MET A 1 175 ? 10.25215 -3.56220 44.00219 1.000 40.12641 139 MET A O 1
ATOM 1200 N N . ARG A 1 176 ? 9.86304 -3.05018 41.85203 1.000 30.84911 140 ARG A N 1
ATOM 1201 C CA . ARG A 1 176 ? 11.22064 -2.59962 41.56266 1.000 29.73786 140 ARG A CA 1
ATOM 1202 C C . ARG A 1 176 ? 11.52396 -1.18381 42.06325 1.000 33.56505 140 ARG A C 1
ATOM 1203 O O . ARG A 1 176 ? 12.69604 -0.80288 42.11843 1.000 32.26050 140 ARG A O 1
ATOM 1211 N N . MET A 1 177 ? 10.50197 -0.41197 42.42481 1.000 32.60810 141 MET A N 1
ATOM 1212 C CA . MET A 1 177 ? 10.66548 1.00842 42.72353 1.000 43.19053 141 MET A CA 1
ATOM 1213 C C . MET A 1 177 ? 11.44182 1.26715 44.01607 1.000 38.04125 141 MET A C 1
ATOM 1214 O O . MET A 1 177 ? 12.13431 2.28523 44.12821 1.000 35.28976 141 MET A O 1
ATOM 1219 N N . ILE A 1 178 ? 11.37216 0.35986 44.98208 1.000 33.01569 142 ILE A N 1
ATOM 1220 C CA . ILE A 1 178 ? 12.10411 0.47957 46.24417 1.000 33.92410 142 ILE A CA 1
ATOM 1221 C C . ILE A 1 178 ? 13.20769 -0.57394 46.24339 1.000 34.13919 142 ILE A C 1
ATOM 1222 O O . ILE A 1 178 ? 12.91574 -1.77710 46.23895 1.000 33.29086 142 ILE A O 1
ATOM 1227 N N . LYS A 1 179 ? 14.46833 -0.13487 46.24709 1.000 33.26858 143 LYS A N 1
ATOM 1228 C CA . LYS A 1 179 ? 15.59638 -1.05018 46.08458 1.000 32.67055 143 LYS A CA 1
ATOM 1229 C C . LYS A 1 179 ? 15.97794 -1.73838 47.39760 1.000 33.62894 143 LYS A C 1
ATOM 1230 O O . LYS A 1 179 ? 15.96220 -1.12172 48.46669 1.000 35.86623 143 LYS A O 1
ATOM 1236 N N . ASP A 1 180 ? 16.41150 -2.99833 47.29215 1.000 35.69994 144 ASP A N 1
ATOM 1237 C CA . ASP A 1 180 ? 17.03099 -3.70134 48.41024 1.000 39.00116 144 ASP A CA 1
ATOM 1238 C C . ASP A 1 180 ? 18.51058 -3.33794 48.47964 1.000 38.24215 144 ASP A C 1
ATOM 1239 O O . ASP A 1 180 ? 19.05821 -2.69530 47.57994 1.000 36.73709 144 ASP A O 1
ATOM 1244 N N . GLU A 1 181 ? 19.18349 -3.80001 49.54152 1.000 36.78824 145 GLU A N 1
ATOM 1245 C CA . GLU A 1 181 ? 20.56517 -3.36611 49.73654 1.000 37.47634 145 GLU A CA 1
ATOM 1246 C C . GLU A 1 181 ? 21.50984 -3.91255 48.68095 1.000 34.04482 145 GLU A C 1
ATOM 1247 O O . GLU A 1 181 ? 22.46384 -3.21633 48.31062 1.000 35.13981 145 GLU A O 1
ATOM 1253 N N . TRP A 1 182 ? 21.25416 -5.11612 48.15989 1.000 30.35226 146 TRP A N 1
ATOM 1254 C CA . TRP A 1 182 ? 22.09023 -5.65392 47.08940 1.000 30.92626 146 TRP A CA 1
ATOM 1255 C C . TRP A 1 182 ? 21.90548 -4.86010 45.79311 1.000 30.07497 146 TRP A C 1
ATOM 1256 O O . TRP A 1 182 ? 22.88043 -4.57416 45.08131 1.000 26.93913 146 TRP A O 1
ATOM 1267 N N . GLU A 1 183 ? 20.65870 -4.49761 45.46522 1.000 30.05217 147 GLU A N 1
ATOM 1268 C CA . GLU A 1 183 ? 20.42227 -3.64101 44.29788 1.000 30.87901 147 GLU A CA 1
ATOM 1269 C C . GLU A 1 183 ? 21.17346 -2.32622 44.42303 1.000 25.81958 147 GLU A C 1
ATOM 1270 O O . GLU A 1 183 ? 21.78644 -1.85237 43.46352 1.000 24.86964 147 GLU A O 1
ATOM 1276 N N . ILE A 1 184 ? 21.11674 -1.70920 45.60235 1.000 29.87875 148 ILE A N 1
ATOM 1277 C CA . ILE A 1 184 ? 21.81771 -0.44974 45.81151 1.000 33.56711 148 ILE A CA 1
ATOM 1278 C C . ILE A 1 184 ? 23.31766 -0.64124 45.62468 1.000 28.52307 148 ILE A C 1
ATOM 1279 O O . ILE A 1 184 ? 23.99391 0.21762 45.03673 1.000 25.99929 148 ILE A O 1
ATOM 1284 N N . GLU A 1 185 ? 23.86789 -1.75757 46.12866 1.000 29.80123 149 GLU A N 1
ATOM 1285 C CA . GLU A 1 185 ? 25.30011 -1.99705 45.94723 1.000 29.37238 149 GLU A CA 1
ATOM 1286 C C . GLU A 1 185 ? 25.64360 -2.14840 44.47754 1.000 27.48621 149 GLU A C 1
ATOM 1287 O O . GLU A 1 185 ? 26.68917 -1.65997 44.03212 1.000 26.63377 149 GLU A O 1
ATOM 1293 N N . ASN A 1 186 ? 24.77156 -2.81425 43.70008 1.000 24.08106 150 ASN A N 1
ATOM 1294 C CA . ASN A 1 186 ? 24.97391 -2.87810 42.25102 1.000 21.22011 150 ASN A CA 1
ATOM 1295 C C . ASN A 1 186 ? 24.98192 -1.48420 41.62000 1.000 24.42844 150 ASN A C 1
ATOM 1296 O O . ASN A 1 186 ? 25.79553 -1.18880 40.73364 1.000 22.70054 150 ASN A O 1
ATOM 1301 N N . ILE A 1 187 ? 24.03876 -0.63060 42.01217 1.000 21.67699 151 ILE A N 1
ATOM 1302 C CA . ILE A 1 187 ? 23.99333 0.69572 41.39124 1.000 21.77502 151 ILE A CA 1
ATOM 1303 C C . ILE A 1 187 ? 25.22658 1.50229 41.79191 1.000 22.56235 151 ILE A C 1
ATOM 1304 O O . ILE A 1 187 ? 25.77573 2.26422 40.98436 1.000 22.56579 151 ILE A O 1
ATOM 1309 N N . ARG A 1 188 ? 25.69019 1.34202 43.04218 1.000 22.33690 152 ARG A N 1
ATOM 1310 C CA . ARG A 1 188 ? 26.93738 1.99242 43.44810 1.000 25.66259 152 ARG A CA 1
ATOM 1311 C C . ARG A 1 188 ? 28.09741 1.60950 42.53415 1.000 30.04550 152 ARG A C 1
ATOM 1312 O O . ARG A 1 188 ? 28.88499 2.47268 42.11999 1.000 26.55284 152 ARG A O 1
ATOM 1320 N N . LYS A 1 189 ? 28.23448 0.31162 42.23637 1.000 24.24122 153 LYS A N 1
ATOM 1321 C CA . LYS A 1 189 ? 29.32390 -0.13320 41.36694 1.000 28.09718 153 LYS A CA 1
ATOM 1322 C C . LYS A 1 189 ? 29.18195 0.44005 39.96571 1.000 24.55161 153 LYS A C 1
ATOM 1323 O O . LYS A 1 189 ? 30.16809 0.87799 39.36367 1.000 25.91422 153 LYS A O 1
ATOM 1329 N N . ALA A 1 190 ? 27.95495 0.44380 39.43277 1.000 22.93936 154 ALA A N 1
ATOM 1330 C CA . ALA A 1 190 ? 27.69607 1.00813 38.11143 1.000 22.35698 154 ALA A CA 1
ATOM 1331 C C . ALA A 1 190 ? 28.03412 2.49145 38.07935 1.000 23.27913 154 ALA A C 1
ATOM 1332 O O . ALA A 1 190 ? 28.53203 3.00366 37.06365 1.000 20.08676 154 ALA A O 1
ATOM 1334 N N . ALA A 1 191 ? 27.78293 3.19809 39.19328 1.000 20.34893 155 ALA A N 1
ATOM 1335 C CA . ALA A 1 191 ? 28.09514 4.62502 39.25516 1.000 25.78449 155 ALA A CA 1
ATOM 1336 C C . ALA A 1 191 ? 29.60265 4.87750 39.18969 1.000 23.98105 155 ALA A C 1
ATOM 1337 O O . ALA A 1 191 ? 30.05440 5.83051 38.53816 1.000 22.84166 155 ALA A O 1
ATOM 1339 N N . LYS A 1 192 ? 30.39513 4.04349 39.86290 1.000 22.95116 156 LYS A N 1
ATOM 1340 C CA . LYS A 1 192 ? 31.84623 4.15045 39.72921 1.000 29.84333 156 LYS A CA 1
ATOM 1341 C C . LYS A 1 192 ? 32.28806 3.89414 38.28950 1.000 26.97443 156 LYS A C 1
ATOM 1342 O O . LYS A 1 192 ? 33.19962 4.56356 37.78289 1.000 24.75735 156 LYS A O 1
ATOM 1348 N N . ILE A 1 193 ? 31.64291 2.94269 37.60856 1.000 24.24408 157 ILE A N 1
ATOM 1349 C CA . ILE A 1 193 ? 31.96034 2.71075 36.20210 1.000 24.08013 157 ILE A CA 1
ATOM 1350 C C . ILE A 1 193 ? 31.56501 3.92491 35.35324 1.000 25.36466 157 ILE A C 1
ATOM 1351 O O . ILE A 1 193 ? 32.31234 4.34411 34.46377 1.000 22.83367 157 ILE A O 1
ATOM 1356 N N . ALA A 1 194 ? 30.39547 4.51064 35.61224 1.000 21.17065 158 ALA A N 1
ATOM 1357 C CA . ALA A 1 194 ? 30.01087 5.71253 34.87314 1.000 23.84188 158 ALA A CA 1
ATOM 1358 C C . ALA A 1 194 ? 31.07243 6.80502 35.01087 1.000 23.73168 158 ALA A C 1
ATOM 1359 O O . ALA A 1 194 ? 31.40646 7.48725 34.03769 1.000 23.90091 158 ALA A O 1
ATOM 1361 N N . ASN A 1 195 ? 31.62572 6.96223 36.21403 1.000 23.98350 159 ASN A N 1
ATOM 1362 C CA . ASN A 1 195 ? 32.66322 7.96319 36.47337 1.000 26.29685 159 ASN A CA 1
ATOM 1363 C C . ASN A 1 195 ? 33.90860 7.69888 35.63295 1.000 28.77783 159 ASN A C 1
ATOM 1364 O O . ASN A 1 195 ? 34.53303 8.63488 35.10878 1.000 25.55734 159 ASN A O 1
ATOM 1369 N N . LYS A 1 196 ? 34.30561 6.42617 35.52352 1.000 25.08953 160 LYS A N 1
ATOM 1370 C CA . LYS A 1 196 ? 35.42639 6.07307 34.66410 1.000 25.55272 160 LYS A CA 1
ATOM 1371 C C . LYS A 1 196 ? 35.14331 6.46189 33.21948 1.000 27.20220 160 LYS A C 1
ATOM 1372 O O . LYS A 1 196 ? 36.01371 7.00926 32.53781 1.000 25.65634 160 LYS A O 1
ATOM 1378 N N . GLY A 1 197 ? 33.92341 6.21043 32.74136 1.000 23.91669 161 GLY A N 1
ATOM 1379 C CA . GLY A 1 197 ? 33.57994 6.64673 31.39745 1.000 21.77517 161 GLY A CA 1
ATOM 1380 C C . GLY A 1 197 ? 33.57797 8.15759 31.23871 1.000 24.98915 161 GLY A C 1
ATOM 1381 O O . GLY A 1 197 ? 34.04262 8.68251 30.22407 1.000 22.82857 161 GLY A O 1
ATOM 1382 N N . MET A 1 198 ? 33.05469 8.87884 32.22517 1.000 24.42643 162 MET A N 1
ATOM 1383 C CA . MET A 1 198 ? 33.03716 10.34119 32.13485 1.000 27.77968 162 MET A CA 1
ATOM 1384 C C . MET A 1 198 ? 34.43970 10.93357 32.21108 1.000 27.70450 162 MET A C 1
ATOM 1385 O O . MET A 1 198 ? 34.70308 11.98132 31.60013 1.000 26.37064 162 MET A O 1
ATOM 1390 N N . LYS A 1 199 ? 35.34708 10.29978 32.96527 1.000 24.00672 163 LYS A N 1
ATOM 1391 C CA . LYS A 1 199 ? 36.73844 10.75232 33.00277 1.000 29.10851 163 LYS A CA 1
ATOM 1392 C C . LYS A 1 199 ? 37.38675 10.62750 31.62676 1.000 31.47877 163 LYS A C 1
ATOM 1393 O O . LYS A 1 199 ? 38.13486 11.51493 31.19746 1.000 30.55628 163 LYS A O 1
ATOM 1399 N N . VAL A 1 200 ? 37.10360 9.52972 30.92005 1.000 30.48077 164 VAL A N 1
ATOM 1400 C CA . VAL A 1 200 ? 37.57491 9.37028 29.54147 1.000 26.61531 164 VAL A CA 1
ATOM 1401 C C . VAL A 1 200 ? 37.05013 10.50102 28.65950 1.000 28.10345 164 VAL A C 1
ATOM 1402 O O . VAL A 1 200 ? 37.82130 11.16174 27.94985 1.000 27.10060 164 VAL A O 1
ATOM 1406 N N . ALA A 1 201 ? 35.74245 10.76729 28.73056 1.000 25.23461 165 ALA A N 1
ATOM 1407 C CA . ALA A 1 201 ? 35.12862 11.85501 27.96300 1.000 28.07834 165 ALA A CA 1
ATOM 1408 C C . ALA A 1 201 ? 35.83807 13.18211 28.20357 1.000 30.98574 165 ALA A C 1
ATOM 1409 O O . ALA A 1 201 ? 36.24141 13.86730 27.25449 1.000 25.99188 165 ALA A O 1
ATOM 1411 N N . GLU A 1 202 ? 36.01427 13.55472 29.47612 1.000 29.98848 166 GLU A N 1
ATOM 1412 C CA . GLU A 1 202 ? 36.65883 14.82577 29.79259 1.000 35.56858 166 GLU A CA 1
ATOM 1413 C C . GLU A 1 202 ? 38.08636 14.89786 29.24127 1.000 31.37241 166 GLU A C 1
ATOM 1414 O O . GLU A 1 202 ? 38.54541 15.97439 28.84072 1.000 35.24788 166 GLU A O 1
ATOM 1420 N N . GLU A 1 203 ? 38.80763 13.77538 29.22158 1.000 32.80145 167 GLU A N 1
ATOM 1421 C CA . GLU A 1 203 ? 40.18645 13.78064 28.74234 1.000 36.06964 167 GLU A CA 1
ATOM 1422 C C . GLU A 1 203 ? 40.28284 13.91770 27.22533 1.000 36.06829 167 GLU A C 1
ATOM 1423 O O . GLU A 1 203 ? 41.27233 14.47083 26.72635 1.000 39.59490 167 GLU A O 1
ATOM 1429 N N . ILE A 1 204 ? 39.30465 13.41578 26.46928 1.000 30.57650 168 ILE A N 1
ATOM 1430 C CA . ILE A 1 204 ? 39.45229 13.38234 25.01354 1.000 27.55269 168 ILE A CA 1
ATOM 1431 C C . ILE A 1 204 ? 38.68850 14.48193 24.27396 1.000 28.96888 168 ILE A C 1
ATOM 1432 O O . ILE A 1 204 ? 38.99532 14.74543 23.10224 1.000 32.07280 168 ILE A O 1
ATOM 1437 N N . ILE A 1 205 ? 37.68704 15.09983 24.89329 1.000 30.02266 169 ILE A N 1
ATOM 1438 C CA . ILE A 1 205 ? 36.88910 16.08672 24.17483 1.000 26.41643 169 ILE A CA 1
ATOM 1439 C C . ILE A 1 205 ? 37.76378 17.28187 23.83202 1.000 31.01021 169 ILE A C 1
ATOM 1440 O O . ILE A 1 205 ? 38.34106 17.91579 24.71494 1.000 29.03972 169 ILE A O 1
ATOM 1445 N N . LYS A 1 206 ? 37.87994 17.58367 22.54523 1.000 27.46087 170 LYS A N 1
ATOM 1446 C CA . LYS A 1 206 ? 38.60264 18.76178 22.09581 1.000 32.12238 170 LYS A CA 1
ATOM 1447 C C . LYS A 1 206 ? 38.12783 19.08040 20.68856 1.000 32.72269 170 LYS A C 1
ATOM 1448 O O . LYS A 1 206 ? 37.51201 18.23135 20.04109 1.000 26.55063 170 LYS A O 1
ATOM 1454 N N . PRO A 1 207 ? 38.33700 20.30567 20.21420 1.000 29.57044 171 PRO A N 1
ATOM 1455 C CA . PRO A 1 207 ? 37.88921 20.64271 18.85894 1.000 27.84910 171 PRO A CA 1
ATOM 1456 C C . PRO A 1 207 ? 38.37637 19.61396 17.85312 1.000 31.55763 171 PRO A C 1
ATOM 1457 O O . PRO A 1 207 ? 39.51974 19.14562 17.90888 1.000 31.62598 171 PRO A O 1
ATOM 1461 N N . GLY A 1 208 ? 37.48959 19.25922 16.92717 1.000 27.83004 172 GLY A N 1
ATOM 1462 C CA . GLY A 1 208 ? 37.83949 18.40577 15.81013 1.000 31.61977 172 GLY A CA 1
ATOM 1463 C C . GLY A 1 208 ? 37.39190 16.96317 15.95587 1.000 26.01261 172 GLY A C 1
ATOM 1464 O O . GLY A 1 208 ? 37.28023 16.25360 14.95102 1.000 28.38979 172 GLY A O 1
ATOM 1465 N N . LEU A 1 209 ? 37.11495 16.51721 17.16087 1.000 24.70876 173 LEU A N 1
ATOM 1466 C CA . LEU A 1 209 ? 36.58154 15.16956 17.33979 1.000 30.00869 173 LEU A CA 1
ATOM 1467 C C . LEU A 1 209 ? 35.11861 15.10730 16.93872 1.000 23.44484 173 LEU A C 1
ATOM 1468 O O . LEU A 1 209 ? 34.38109 16.06522 17.14105 1.000 26.56999 173 LEU A O 1
ATOM 1473 N N . SER A 1 210 ? 34.70010 13.97833 16.36368 1.000 23.88819 174 SER A N 1
ATOM 1474 C CA . SER A 1 210 ? 33.26869 13.79129 16.13689 1.000 21.37140 174 SER A CA 1
ATOM 1475 C C . SER A 1 210 ? 32.56429 13.26778 17.39122 1.000 20.29315 174 SER A C 1
ATOM 1476 O O . SER A 1 210 ? 33.17548 12.68533 18.29259 1.000 20.77657 174 SER A O 1
ATOM 1479 N N . GLU A 1 211 ? 31.24012 13.46088 17.43861 1.000 20.25506 175 GLU A N 1
ATOM 1480 C CA . GLU A 1 211 ? 30.45700 12.88375 18.53539 1.000 19.24106 175 GLU A CA 1
ATOM 1481 C C . GLU A 1 211 ? 30.68512 11.37715 18.61051 1.000 19.79565 175 GLU A C 1
ATOM 1482 O O . GLU A 1 211 ? 30.79702 10.79915 19.70128 1.000 19.42307 175 GLU A O 1
ATOM 1488 N N . LEU A 1 212 ? 30.76316 10.73234 17.44630 1.000 20.84705 176 LEU A N 1
ATOM 1489 C CA . LEU A 1 212 ? 30.91055 9.27770 17.38544 1.000 26.35087 176 LEU A CA 1
ATOM 1490 C C . LEU A 1 212 ? 32.27783 8.82735 17.89289 1.000 21.34784 176 LEU A C 1
ATOM 1491 O O . LEU A 1 212 ? 32.37361 7.82696 18.61283 1.000 20.51535 176 LEU A O 1
ATOM 1496 N N . GLU A 1 213 ? 33.34135 9.57251 17.57055 1.000 22.87366 177 GLU A N 1
ATOM 1497 C CA . GLU A 1 213 ? 34.68000 9.21714 18.06076 1.000 24.90840 177 GLU A CA 1
ATOM 1498 C C . GLU A 1 213 ? 34.76080 9.32361 19.57731 1.000 22.52059 177 GLU A C 1
ATOM 1499 O O . GLU A 1 213 ? 35.42649 8.51409 20.23951 1.000 25.33466 177 GLU A O 1
ATOM 1505 N N . ILE A 1 214 ? 34.12306 10.34328 20.13695 1.000 21.43791 178 ILE A N 1
ATOM 1506 C CA . ILE A 1 214 ? 34.09706 10.50825 21.58667 1.000 21.83897 178 ILE A CA 1
ATOM 1507 C C . ILE A 1 214 ? 33.32822 9.36137 22.21815 1.000 22.93656 178 ILE A C 1
ATOM 1508 O O . ILE A 1 214 ? 33.81277 8.70011 23.15041 1.000 22.90433 178 ILE A O 1
ATOM 1513 N N . ALA A 1 215 ? 32.14044 9.06764 21.67626 1.000 19.12148 179 ALA A N 1
ATOM 1514 C CA . ALA A 1 215 ? 31.33023 7.97398 22.20928 1.000 21.86339 179 ALA A CA 1
ATOM 1515 C C . ALA A 1 215 ? 32.07311 6.63235 22.15367 1.000 19.63851 179 ALA A C 1
ATOM 1516 O O . ALA A 1 215 ? 31.95447 5.81569 23.07107 1.000 20.47454 179 ALA A O 1
ATOM 1518 N N . ALA A 1 216 ? 32.85005 6.39108 21.09378 1.000 19.85766 180 ALA A N 1
ATOM 1519 C CA . ALA A 1 216 ? 33.54572 5.10672 20.92251 1.000 22.69027 180 ALA A CA 1
ATOM 1520 C C . ALA A 1 216 ? 34.50075 4.83227 22.07432 1.000 29.82197 180 ALA A C 1
ATOM 1521 O O . ALA A 1 216 ? 34.59486 3.69700 22.55899 1.000 28.27879 180 ALA A O 1
ATOM 1523 N N . GLU A 1 217 ? 35.25307 5.84453 22.49660 1.000 26.51854 181 GLU A N 1
ATOM 1524 C CA . GLU A 1 217 ? 36.18773 5.63469 23.59697 1.000 28.13863 181 GLU A CA 1
ATOM 1525 C C . GLU A 1 217 ? 35.46165 5.47096 24.92009 1.000 31.04874 181 GLU A C 1
ATOM 1526 O O . GLU A 1 217 ? 35.89455 4.68429 25.77524 1.000 27.73671 181 GLU A O 1
ATOM 1532 N N . ILE A 1 218 ? 34.37658 6.22038 25.11905 1.000 24.15838 182 ILE A N 1
ATOM 1533 C CA . ILE A 1 218 ? 33.60682 6.06499 26.34832 1.000 24.06300 182 ILE A CA 1
ATOM 1534 C C . ILE A 1 218 ? 33.03848 4.65952 26.42010 1.000 23.65562 182 ILE A C 1
ATOM 1535 O O . ILE A 1 218 ? 33.19980 3.95715 27.43093 1.000 26.70936 182 ILE A O 1
ATOM 1540 N N . TYR A 1 219 ? 32.40868 4.21335 25.32621 1.000 23.08590 183 TYR A N 1
ATOM 1541 C CA . TYR A 1 219 ? 31.82553 2.86865 25.25374 1.000 28.66612 183 TYR A CA 1
ATOM 1542 C C . TYR A 1 219 ? 32.84012 1.79189 25.60660 1.000 29.94599 183 TYR A C 1
ATOM 1543 O O . TYR A 1 219 ? 32.55257 0.87123 26.37784 1.000 26.68702 183 TYR A O 1
ATOM 1552 N N . ARG A 1 220 ? 34.02285 1.86822 25.01105 1.000 29.25921 184 ARG A N 1
ATOM 1553 C CA . ARG A 1 220 ? 35.03024 0.85520 25.27868 1.000 31.51535 184 ARG A CA 1
ATOM 1554 C C . ARG A 1 220 ? 35.38173 0.81566 26.75731 1.000 32.64932 184 ARG A C 1
ATOM 1555 O O . ARG A 1 220 ? 35.44928 -0.26201 27.36557 1.000 29.15904 184 ARG A O 1
ATOM 1563 N N . GLU A 1 221 ? 35.62136 1.99067 27.34673 1.000 29.83439 185 GLU A N 1
ATOM 1564 C CA . GLU A 1 221 ? 35.98449 2.06838 28.75725 1.000 26.48566 185 GLU A CA 1
ATOM 1565 C C . GLU A 1 221 ? 34.90204 1.46993 29.64161 1.000 29.67212 185 GLU A C 1
ATOM 1566 O O . GLU A 1 221 ? 35.21216 0.78414 30.62098 1.000 26.37451 185 GLU A O 1
ATOM 1572 N N . LEU A 1 222 ? 33.62949 1.75007 29.33390 1.000 21.93334 186 LEU A N 1
ATOM 1573 C CA . LEU A 1 222 ? 32.53509 1.16752 30.10420 1.000 20.43314 186 LEU A CA 1
ATOM 1574 C C . LEU A 1 222 ? 32.52719 -0.35501 29.98888 1.000 27.05153 186 LEU A C 1
ATOM 1575 O O . LEU A 1 222 ? 32.47375 -1.06954 30.99610 1.000 22.96415 186 LEU A O 1
ATOM 1580 N N . MET A 1 223 ? 32.63979 -0.86633 28.77138 1.000 26.65260 187 MET A N 1
ATOM 1581 C CA . MET A 1 223 ? 32.63100 -2.31264 28.55984 1.000 29.52091 187 MET A CA 1
ATOM 1582 C C . MET A 1 223 ? 33.83889 -2.98586 29.20241 1.000 28.88546 187 MET A C 1
ATOM 1583 O O . MET A 1 223 ? 33.70617 -4.06849 29.79534 1.000 24.82774 187 MET A O 1
ATOM 1588 N N . LEU A 1 224 ? 35.02501 -2.36338 29.11352 1.000 26.85121 188 LEU A N 1
ATOM 1589 C CA . LEU A 1 224 ? 36.21208 -2.98958 29.70413 1.000 31.26123 188 LEU A CA 1
ATOM 1590 C C . LEU A 1 224 ? 36.16024 -3.05125 31.22779 1.000 34.96213 188 LEU A C 1
ATOM 1591 O O . LEU A 1 224 ? 36.88388 -3.85564 31.82869 1.000 32.72994 188 LEU A O 1
ATOM 1596 N N . ASN A 1 225 ? 35.29986 -2.25805 31.85430 1.000 27.46704 189 ASN A N 1
ATOM 1597 C CA . ASN A 1 225 ? 35.07692 -2.32543 33.28736 1.000 25.77974 189 ASN A CA 1
ATOM 1598 C C . ASN A 1 225 ? 33.85126 -3.15258 33.66138 1.000 28.34584 189 ASN A C 1
ATOM 1599 O O . ASN A 1 225 ? 33.42430 -3.11481 34.81779 1.000 26.00379 189 ASN A O 1
ATOM 1604 N N . GLY A 1 226 ? 33.27082 -3.90307 32.71615 1.000 24.35072 190 GLY A N 1
ATOM 1605 C CA . GLY A 1 226 ? 32.27975 -4.90081 33.07534 1.000 23.23110 190 GLY A CA 1
ATOM 1606 C C . GLY A 1 226 ? 30.84128 -4.54896 32.76958 1.000 22.67233 190 GLY A C 1
ATOM 1607 O O . GLY A 1 226 ? 29.96623 -5.37755 33.04997 1.000 26.28679 190 GLY A O 1
ATOM 1608 N N . SER A 1 227 ? 30.54832 -3.34976 32.24017 1.000 20.10121 191 SER A N 1
ATOM 1609 C CA . SER A 1 227 ? 29.17053 -3.02795 31.87451 1.000 19.66131 191 SER A CA 1
ATOM 1610 C C . SER A 1 227 ? 28.79239 -3.76215 30.59927 1.000 22.60898 191 SER A C 1
ATOM 1611 O O . SER A 1 227 ? 29.46142 -3.61267 29.57730 1.000 22.92244 191 SER A O 1
ATOM 1614 N N . GLU A 1 228 ? 27.68143 -4.50063 30.63760 1.000 26.48703 192 GLU A N 1
ATOM 1615 C CA . GLU A 1 228 ? 27.26917 -5.36793 29.53517 1.000 23.81751 192 GLU A CA 1
ATOM 1616 C C . GLU A 1 228 ? 26.28611 -4.69559 28.59178 1.000 25.41644 192 GLU A C 1
ATOM 1617 O O . GLU A 1 228 ? 26.12966 -5.15448 27.45088 1.000 28.45226 192 GLU A O 1
ATOM 1623 N N . ASP A 1 229 ? 25.67826 -3.57656 28.996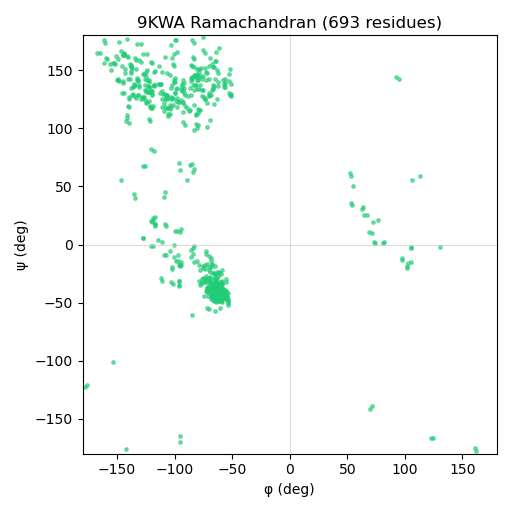68 1.000 23.56987 193 ASP A N 1
ATOM 1624 C CA . ASP A 1 229 ? 24.74153 -2.92122 28.08972 1.000 25.74230 193 ASP A CA 1
ATOM 1625 C C . ASP A 1 229 ? 24.77113 -1.40623 28.24365 1.000 20.51944 193 ASP A C 1
ATOM 1626 O O . ASP A 1 229 ? 23.72664 -0.80530 28.50810 1.000 19.56404 193 ASP A O 1
ATOM 1631 N N . PRO A 1 230 ? 25.92643 -0.76126 28.10775 1.000 22.32995 194 PRO A N 1
ATOM 1632 C CA . PRO A 1 230 ? 25.99128 0.69128 28.31564 1.000 22.90321 194 PRO A CA 1
ATOM 1633 C C . PRO A 1 230 ? 25.25859 1.43348 27.21278 1.000 26.29063 194 PRO A C 1
ATOM 1634 O O . PRO A 1 230 ? 25.06551 0.90956 26.11150 1.000 21.29288 194 PRO A O 1
ATOM 1638 N N . LYS A 1 231 ? 24.90011 2.69729 27.50917 1.000 19.23451 195 LYS A N 1
ATOM 1639 C CA . LYS A 1 231 ? 24.33355 3.62382 26.52886 1.000 21.28488 195 LYS A CA 1
ATOM 1640 C C . LYS A 1 231 ? 25.03501 4.96821 26.69905 1.000 19.95374 195 LYS A C 1
ATOM 1641 O O . LYS A 1 231 ? 25.09529 5.47794 27.82330 1.000 19.23197 195 LYS A O 1
ATOM 1647 N N . VAL A 1 232 ? 25.56772 5.52953 25.60434 1.000 21.48295 196 VAL A N 1
ATOM 1648 C CA . VAL A 1 232 ? 26.35987 6.77214 25.62700 1.000 22.96528 196 VAL A CA 1
ATOM 1649 C C . VAL A 1 232 ? 25.75599 7.74645 24.62296 1.000 24.61879 196 VAL A C 1
ATOM 1650 O O . VAL A 1 232 ? 25.57727 7.40132 23.44263 1.000 20.38295 196 VAL A O 1
ATOM 1654 N N . TYR A 1 233 ? 25.44818 8.96580 25.08927 1.000 21.74368 197 TYR A N 1
ATOM 1655 C CA . TYR A 1 233 ? 24.98032 10.05967 24.24444 1.000 25.45785 197 TYR A CA 1
ATOM 1656 C C . TYR A 1 233 ? 26.06090 11.13583 24.23174 1.000 17.05979 197 TYR A C 1
ATOM 1657 O O . TYR A 1 233 ? 26.63115 11.44585 25.28348 1.000 18.61708 197 TYR A O 1
ATOM 1666 N N . VAL A 1 234 ? 26.33241 11.71135 23.05996 1.000 20.07389 198 VAL A N 1
ATOM 1667 C CA . VAL A 1 234 ? 27.28934 12.80913 22.91571 1.000 21.76099 198 VAL A CA 1
ATOM 1668 C C . VAL A 1 234 ? 26.70720 13.79911 21.92019 1.000 24.27047 198 VAL A C 1
ATOM 1669 O O . VAL A 1 234 ? 26.52960 13.45624 20.74280 1.000 19.51339 198 VAL A O 1
ATOM 1673 N N . SER A 1 235 ? 26.47513 15.04209 22.35977 1.000 19.22000 199 SER A N 1
ATOM 1674 C CA . SER A 1 235 ? 25.86339 16.04585 21.49427 1.000 19.18458 199 SER A CA 1
ATOM 1675 C C . SER A 1 235 ? 26.70253 17.31255 21.39440 1.000 26.53898 199 SER A C 1
ATOM 1676 O O . SER A 1 235 ? 27.22033 17.83027 22.40077 1.000 22.67774 199 SER A O 1
ATOM 1679 N N . THR A 1 236 ? 26.80170 17.81293 20.16076 1.000 22.22991 200 THR A N 1
ATOM 1680 C CA . THR A 1 236 ? 27.35013 19.12579 19.84256 1.000 22.16841 200 THR A CA 1
ATOM 1681 C C . THR A 1 236 ? 26.28799 20.05560 19.27069 1.000 24.93717 200 THR A C 1
ATOM 1682 O O . THR A 1 236 ? 26.62309 21.15001 18.81787 1.000 25.90893 200 THR A O 1
ATOM 1686 N N . THR A 1 237 ? 25.03742 19.61344 19.21132 1.000 25.97101 201 THR A N 1
ATOM 1687 C CA . THR A 1 237 ? 23.86496 20.37982 18.81844 1.000 25.10611 201 THR A CA 1
ATOM 1688 C C . THR A 1 237 ? 22.77348 20.08364 19.83553 1.000 30.14587 201 THR A C 1
ATOM 1689 O O . THR A 1 237 ? 22.85497 19.08813 20.56367 1.000 26.00733 201 THR A O 1
ATOM 1693 N N . PRO A 1 238 ? 21.74139 20.94563 19.93380 1.000 29.22255 202 PRO A N 1
ATOM 1694 C CA . PRO A 1 238 ? 20.71920 20.70364 20.96377 1.000 31.18977 202 PRO A CA 1
ATOM 1695 C C . PRO A 1 238 ? 19.83300 19.50500 20.61109 1.000 30.70929 202 PRO A C 1
ATOM 1696 O O . PRO A 1 238 ? 18.91221 19.62225 19.79444 1.000 29.97638 202 PRO A O 1
ATOM 1700 N N . ARG A 1 239 ? 20.10373 18.35435 21.22569 1.000 31.25282 203 ARG A N 1
ATOM 1701 C CA . ARG A 1 239 ? 19.28412 17.15992 21.03996 1.000 31.01674 203 ARG A CA 1
ATOM 1702 C C . ARG A 1 239 ? 19.07181 16.55105 22.41814 1.000 26.27798 203 ARG A C 1
ATOM 1703 O O . ARG A 1 239 ? 20.03501 16.30718 23.15865 1.000 33.54473 203 ARG A O 1
ATOM 1711 N N . ALA A 1 240 ? 17.81194 16.25897 22.74674 1.000 26.00265 204 ALA A N 1
ATOM 1712 C CA . ALA A 1 240 ? 17.51055 15.70021 24.06318 1.000 27.71016 204 ALA A CA 1
ATOM 1713 C C . ALA A 1 240 ? 17.88250 14.21554 24.18387 1.000 32.28267 204 ALA A C 1
ATOM 1714 O O . ALA A 1 240 ? 18.17112 13.74515 25.28822 1.000 32.12770 204 ALA A O 1
ATOM 1716 N N . HIS A 1 241 ? 17.84703 13.45821 23.09036 1.000 29.99474 205 HIS A N 1
ATOM 1717 C CA . HIS A 1 241 ? 18.24654 12.04019 23.06975 1.000 30.41312 205 HIS A CA 1
ATOM 1718 C C . HIS A 1 241 ? 19.38885 11.88603 22.06499 1.000 28.54853 205 HIS A C 1
ATOM 1719 O O . HIS A 1 241 ? 19.15995 11.48580 20.92268 1.000 28.46700 205 HIS A O 1
ATOM 1726 N N . ALA A 1 242 ? 20.61646 12.19061 22.48944 1.000 22.67033 206 ALA A N 1
ATOM 1727 C CA . ALA A 1 242 ? 21.67014 12.50790 21.53101 1.000 28.08390 206 ALA A CA 1
ATOM 1728 C C . ALA A 1 242 ? 22.53053 11.28901 21.20771 1.000 26.46600 206 ALA A C 1
ATOM 1729 O O . ALA A 1 242 ? 23.70506 11.21360 21.56831 1.000 23.89736 206 ALA A O 1
ATOM 1731 N N . GLU A 1 243 ? 21.95393 10.33430 20.50068 1.000 25.10517 207 GLU A N 1
ATOM 1732 C CA . GLU A 1 243 ? 22.82687 9.28005 20.00874 1.000 25.68738 207 GLU A CA 1
ATOM 1733 C C . GLU A 1 243 ? 23.79638 9.88798 18.98647 1.000 25.66807 207 GLU A C 1
ATOM 1734 O O . GLU A 1 243 ? 23.40414 10.75482 18.19689 1.000 23.56818 207 GLU A O 1
ATOM 1740 N N . PRO A 1 244 ? 25.08141 9.53521 19.05365 1.000 27.22109 208 PRO A N 1
ATOM 1741 C CA . PRO A 1 244 ? 26.11143 10.31084 18.33833 1.000 22.41405 208 PRO A CA 1
ATOM 1742 C C . PRO A 1 244 ? 26.08954 10.10146 16.83107 1.000 26.10999 208 PRO A C 1
ATOM 1743 O O . PRO A 1 244 ? 25.74120 9.02607 16.32700 1.000 23.13744 208 PRO A O 1
ATOM 1747 N N . PHE A 1 245 ? 26.47089 11.15810 16.10711 1.000 21.39206 209 PHE A N 1
ATOM 1748 C CA . PHE A 1 245 ? 26.64626 11.10044 14.66196 1.000 23.35416 209 PHE A CA 1
ATOM 1749 C C . PHE A 1 245 ? 28.12086 11.11985 14.27858 1.000 23.84872 209 PHE A C 1
ATOM 1750 O O . PHE A 1 245 ? 28.94347 11.74772 14.95763 1.000 22.51620 209 PHE A O 1
ATOM 1758 N N . ARG A 1 246 ? 28.44257 10.43769 13.16727 1.000 20.90719 210 ARG A N 1
ATOM 1759 C CA . ARG A 1 246 ? 29.82253 10.33853 12.71277 1.000 26.26104 210 ARG A CA 1
ATOM 1760 C C . ARG A 1 246 ? 30.38410 11.66235 12.19105 1.000 23.35571 210 ARG A C 1
ATOM 1761 O O . ARG A 1 246 ? 31.60501 11.79513 12.14214 1.000 25.26390 210 ARG A O 1
ATOM 1769 N N . ASP A 1 247 ? 29.52705 12.58829 11.73843 1.000 23.58779 211 ASP A N 1
ATOM 1770 C CA . ASP A 1 247 ? 29.95006 13.78622 11.00682 1.000 27.91326 211 ASP A CA 1
ATOM 1771 C C . ASP A 1 247 ? 29.61949 15.08874 11.73708 1.000 25.95981 211 ASP A C 1
ATOM 1772 O O . ASP A 1 247 ? 29.70043 16.16704 11.13125 1.000 31.61241 211 ASP A O 1
ATOM 1777 N N . LEU A 1 248 ? 29.30525 15.03525 13.02372 1.000 27.39057 212 LEU A N 1
ATOM 1778 C CA . LEU A 1 248 ? 29.14253 16.25462 13.81640 1.000 26.49457 212 LEU A CA 1
ATOM 1779 C C . LEU A 1 248 ? 30.38866 16.41287 14.67751 1.000 28.38917 212 LEU A C 1
ATOM 1780 O O . LEU A 1 248 ? 30.70952 15.51975 15.46847 1.000 24.88009 212 LEU A O 1
ATOM 1785 N N . LYS A 1 249 ? 31.10573 17.52955 14.50360 1.000 25.07273 213 LYS A N 1
ATOM 1786 C CA . LYS A 1 249 ? 32.41201 17.70397 15.12737 1.000 25.95028 213 LYS A CA 1
ATOM 1787 C C . LYS A 1 249 ? 32.37173 18.76504 16.22735 1.000 29.01410 213 LYS A C 1
ATOM 1788 O O . LYS A 1 249 ? 31.62004 19.74472 16.14125 1.000 24.54211 213 LYS A O 1
ATOM 1794 N N . VAL A 1 250 ? 33.22209 18.57028 17.23986 1.000 27.09743 214 VAL A N 1
ATOM 1795 C CA . VAL A 1 250 ? 33.37562 19.56189 18.30508 1.000 24.99829 214 VAL A CA 1
ATOM 1796 C C . VAL A 1 250 ? 34.03752 20.80036 17.71939 1.000 26.97891 214 VAL A C 1
ATOM 1797 O O . VAL A 1 250 ? 35.07656 20.71491 17.05368 1.000 27.83979 214 VAL A O 1
ATOM 1801 N N . LYS A 1 251 ? 33.43535 21.95284 17.95986 1.000 26.33706 215 LYS A N 1
ATOM 1802 C CA . LYS A 1 251 ? 33.96019 23.22765 17.48960 1.000 28.72708 215 LYS A CA 1
ATOM 1803 C C . LYS A 1 251 ? 34.64684 23.98881 18.61900 1.000 28.08240 215 LYS A C 1
ATOM 1804 O O . LYS A 1 251 ? 34.43344 23.73272 19.80376 1.000 27.03540 215 LYS A O 1
ATOM 1810 N N . GLU A 1 252 ? 35.48541 24.93522 18.24391 1.000 30.08393 216 GLU A N 1
ATOM 1811 C CA . GLU A 1 252 ? 36.00269 25.83927 19.25612 1.000 32.32679 216 GLU A CA 1
ATOM 1812 C C . GLU A 1 252 ? 34.87199 26.65774 19.86894 1.000 36.65537 216 GLU A C 1
ATOM 1813 O O . GLU A 1 252 ? 33.83792 26.89835 19.24069 1.000 36.01201 216 GLU A O 1
ATOM 1819 N N . ASN A 1 253 ? 35.05533 27.03523 21.13275 1.000 36.09817 217 ASN A N 1
ATOM 1820 C CA . ASN A 1 253 ? 34.13542 27.93402 21.83610 1.000 33.07281 217 ASN A CA 1
ATOM 1821 C C . ASN A 1 253 ? 32.69942 27.41301 21.74687 1.000 36.80067 217 ASN A C 1
ATOM 1822 O O . ASN A 1 253 ? 31.78506 28.06143 21.23572 1.000 34.07201 217 ASN A O 1
ATOM 1827 N N . SER A 1 254 ? 32.52685 26.19567 22.25641 1.000 35.03489 218 SER A N 1
ATOM 1828 C CA . SER A 1 254 ? 31.28001 25.46600 22.13037 1.000 33.66166 218 SER A CA 1
ATOM 1829 C C . SER A 1 254 ? 31.02339 24.69909 23.41820 1.000 33.70336 218 SER A C 1
ATOM 1830 O O . SER A 1 254 ? 31.79277 24.77873 24.38138 1.000 31.85984 218 SER A O 1
ATOM 1833 N N . VAL A 1 255 ? 29.94808 23.91448 23.41635 1.000 34.06654 219 VAL A N 1
ATOM 1834 C CA . VAL A 1 255 ? 29.66506 23.00526 24.51382 1.000 31.99552 219 VAL A CA 1
ATOM 1835 C C . VAL A 1 255 ? 29.45382 21.60880 23.94051 1.000 23.97130 219 VAL A C 1
ATOM 1836 O O . VAL A 1 255 ? 28.92605 21.43677 22.83931 1.000 27.95531 219 VAL A O 1
ATOM 1840 N N . VAL A 1 256 ? 29.85748 20.60680 24.71108 1.000 25.38237 220 VAL A N 1
ATOM 1841 C CA . VAL A 1 256 ? 29.65783 19.20554 24.37226 1.000 22.26778 220 VAL A CA 1
ATOM 1842 C C . VAL A 1 256 ? 28.99374 18.54450 25.56996 1.000 24.54997 220 VAL A C 1
ATOM 1843 O O . VAL A 1 256 ? 29.49160 18.65668 26.70031 1.000 25.52569 220 VAL A O 1
ATOM 1847 N N . THR A 1 257 ? 27.87252 17.85932 25.33450 1.000 19.57417 221 THR A N 1
ATOM 1848 C CA . THR A 1 257 ? 27.12468 17.23960 26.41864 1.000 22.70096 221 THR A CA 1
ATOM 1849 C C . THR A 1 257 ? 27.24753 15.72443 26.33507 1.000 22.27851 221 THR A C 1
ATOM 1850 O O . THR A 1 257 ? 26.99296 15.15394 25.27794 1.000 23.08670 221 THR A O 1
ATOM 1854 N N . VAL A 1 258 ? 27.60739 15.07619 27.44449 1.000 17.85978 222 VAL A N 1
ATOM 1855 C CA . VAL A 1 258 ? 27.79735 13.62753 27.46248 1.000 16.87504 222 VAL A CA 1
ATOM 1856 C C . VAL A 1 258 ? 26.80958 13.04808 28.45687 1.000 23.53055 222 VAL A C 1
ATOM 1857 O O . VAL A 1 258 ? 26.73454 13.53326 29.59266 1.000 20.87512 222 VAL A O 1
ATOM 1861 N N . VAL A 1 259 ? 26.05006 12.02217 28.03668 1.000 19.81511 223 VAL A N 1
ATOM 1862 C CA . VAL A 1 259 ? 25.14979 11.30556 28.92955 1.000 19.84101 223 VAL A CA 1
ATOM 1863 C C . VAL A 1 259 ? 25.56414 9.84354 28.94537 1.000 20.79570 223 VAL A C 1
ATOM 1864 O O . VAL A 1 259 ? 25.75447 9.23798 27.88388 1.000 19.50867 223 VAL A O 1
ATOM 1868 N N . ILE A 1 260 ? 25.67194 9.27603 30.13742 1.000 19.33068 224 ILE A N 1
ATOM 1869 C CA . ILE A 1 260 ? 26.02870 7.86610 30.29659 1.000 20.77777 224 ILE A CA 1
ATOM 1870 C C . ILE A 1 260 ? 24.93632 7.15954 31.08428 1.000 23.60642 224 ILE A C 1
ATOM 1871 O O . ILE A 1 260 ? 24.54356 7.62778 32.15416 1.000 21.90489 224 ILE A O 1
ATOM 1876 N N . GLY A 1 261 ? 24.47175 6.01013 30.57088 1.000 21.27029 225 GLY A N 1
ATOM 1877 C CA . GLY A 1 261 ? 23.78796 5.05266 31.41384 1.000 22.09986 225 GLY A CA 1
ATOM 1878 C C . GLY A 1 261 ? 24.56050 3.74701 31.33799 1.000 22.88723 225 GLY A C 1
ATOM 1879 O O . GLY A 1 261 ? 24.72269 3.19932 30.23604 1.000 21.63971 225 GLY A O 1
ATOM 1880 N N . THR A 1 262 ? 25.09231 3.25874 32.45519 1.000 20.33406 226 THR A N 1
ATOM 1881 C CA . THR A 1 262 ? 25.93558 2.06658 32.38548 1.000 22.52212 226 THR A CA 1
ATOM 1882 C C . THR A 1 262 ? 25.62008 1.13774 33.55455 1.000 21.25304 226 THR A C 1
ATOM 1883 O O . THR A 1 262 ? 25.13978 1.58333 34.59813 1.000 20.87036 226 THR A O 1
ATOM 1887 N N . ASP A 1 263 ? 25.89126 -0.16284 33.37468 1.000 20.73610 227 ASP A N 1
ATOM 1888 C CA . ASP A 1 263 ? 25.34512 -1.18241 34.27255 1.000 23.57935 227 ASP A CA 1
ATOM 1889 C C . ASP A 1 263 ? 26.41301 -2.00179 34.97685 1.000 20.47604 227 ASP A C 1
ATOM 1890 O O . ASP A 1 263 ? 27.53860 -2.13189 34.49880 1.000 22.20933 227 ASP A O 1
ATOM 1895 N N . TRP A 1 264 ? 26.01318 -2.57375 36.12435 1.000 20.99256 228 TRP A N 1
ATOM 1896 C CA . TRP A 1 264 ? 26.73698 -3.62413 36.82353 1.000 24.71524 228 TRP A CA 1
ATOM 1897 C C . TRP A 1 264 ? 25.68894 -4.59536 37.32333 1.000 26.46229 228 TRP A C 1
ATOM 1898 O O . TRP A 1 264 ? 24.73043 -4.16754 37.97423 1.000 23.61674 228 TRP A O 1
ATOM 1909 N N . ASN A 1 265 ? 25.84925 -5.88131 36.99397 1.000 22.43698 229 ASN A N 1
ATOM 1910 C CA . ASN A 1 265 ? 24.82267 -6.89588 37.30411 1.000 25.71326 229 ASN A CA 1
ATOM 1911 C C . ASN A 1 265 ? 23.45280 -6.45462 36.76882 1.000 23.78125 229 ASN A C 1
ATOM 1912 O O . ASN A 1 265 ? 22.40972 -6.64432 37.40603 1.000 23.27082 229 ASN A O 1
ATOM 1917 N N . HIS A 1 266 ? 23.47235 -5.79045 35.61915 1.000 21.16742 230 HIS A N 1
ATOM 1918 C CA . HIS A 1 266 ? 22.30958 -5.31350 34.87639 1.000 24.01691 230 HIS A CA 1
ATOM 1919 C C . HIS A 1 266 ? 21.62564 -4.11470 35.52906 1.000 24.17318 230 HIS A C 1
ATOM 1920 O O . HIS A 1 266 ? 20.63777 -3.63374 34.97350 1.000 25.30773 230 HIS A O 1
ATOM 1927 N N . TYR A 1 267 ? 22.13692 -3.58989 36.65778 1.000 21.96245 231 TYR A N 1
ATOM 1928 C CA . TYR A 1 267 ? 21.59465 -2.39389 37.29422 1.000 19.07418 231 TYR A CA 1
ATOM 1929 C C . TYR A 1 267 ? 22.34342 -1.15398 36.80846 1.000 22.66714 231 TYR A C 1
ATOM 1930 O O . TYR A 1 267 ? 23.57592 -1.13722 36.78473 1.000 23.88765 231 TYR A O 1
ATOM 1939 N N . TYR A 1 268 ? 21.59979 -0.08355 36.51212 1.000 21.94494 232 TYR A N 1
ATOM 1940 C CA . TYR A 1 268 ? 22.17513 1.09779 35.87437 1.000 17.47184 232 TYR A CA 1
ATOM 1941 C C . TYR A 1 268 ? 22.46117 2.22064 36.85143 1.000 24.79076 232 TYR A C 1
ATOM 1942 O O . TYR A 1 268 ? 21.83833 2.33850 37.91243 1.000 24.49512 232 TYR A O 1
ATOM 1951 N N . ALA A 1 269 ? 23.43139 3.03993 36.47397 1.000 20.77794 233 ALA A N 1
ATOM 1952 C CA . ALA A 1 269 ? 23.59046 4.38451 36.98945 1.000 19.60298 233 ALA A CA 1
ATOM 1953 C C . ALA A 1 269 ? 23.60701 5.33248 35.80093 1.000 27.27357 233 ALA A C 1
ATOM 1954 O O . ALA A 1 269 ? 24.07802 4.96819 34.70902 1.000 22.47864 233 ALA A O 1
ATOM 1956 N N . ASN A 1 270 ? 23.10043 6.55259 36.02594 1.000 19.25078 234 ASN A N 1
ATOM 1957 C CA . ASN A 1 270 ? 22.86036 7.55058 34.97993 1.000 22.86650 234 ASN A CA 1
ATOM 1958 C C . ASN A 1 270 ? 23.64567 8.78639 35.38571 1.000 21.93997 234 ASN A C 1
ATOM 1959 O O . ASN A 1 270 ? 23.57109 9.20548 36.55035 1.000 21.05819 234 ASN A O 1
ATOM 1964 N N . MET A 1 271 ? 24.41341 9.35835 34.46253 1.000 21.74955 235 MET A N 1
ATOM 1965 C CA . MET A 1 271 ? 25.03482 10.63717 34.77585 1.000 22.74665 235 MET A CA 1
ATOM 1966 C C . MET A 1 271 ? 25.26998 11.41965 33.49262 1.000 28.32827 235 MET A C 1
ATOM 1967 O O . MET A 1 271 ? 25.33355 10.85459 32.39850 1.000 22.51359 235 MET A O 1
ATOM 1972 N N . ALA A 1 272 ? 25.35483 12.74146 33.63615 1.000 20.78028 236 ALA A N 1
ATOM 1973 C CA . ALA A 1 272 ? 25.45999 13.58888 32.45232 1.000 21.98706 236 ALA A CA 1
ATOM 1974 C C . ALA A 1 272 ? 26.25423 14.81661 32.82478 1.000 21.97333 236 ALA A C 1
ATOM 1975 O O . ALA A 1 272 ? 26.12267 15.32858 33.93921 1.000 19.85085 236 ALA A O 1
ATOM 1977 N N . ARG A 1 273 ? 27.09456 15.26027 31.90054 1.000 18.33312 237 ARG A N 1
ATOM 1978 C CA . ARG A 1 273 ? 27.90577 16.44174 32.13428 1.000 26.13252 237 ARG A CA 1
ATOM 1979 C C . ARG A 1 273 ? 27.90817 17.27274 30.87051 1.000 23.51931 237 ARG A C 1
ATOM 1980 O O . ARG A 1 273 ? 27.83215 16.74147 29.75255 1.000 21.23482 237 ARG A O 1
ATOM 1988 N N . THR A 1 274 ? 27.98984 18.57488 31.06338 1.000 21.07548 238 THR A N 1
ATOM 1989 C CA . THR A 1 274 ? 28.13617 19.51288 29.96602 1.000 24.31135 238 THR A CA 1
ATOM 1990 C C . THR A 1 274 ? 29.55500 20.07034 30.03009 1.000 25.11730 238 THR A C 1
ATOM 1991 O O . THR A 1 274 ? 29.97895 20.58877 31.06476 1.000 25.63265 238 THR A O 1
ATOM 1995 N N . PHE A 1 275 ? 30.30899 19.89556 28.95342 1.000 24.65892 239 PHE A N 1
ATOM 1996 C CA . PHE A 1 275 ? 31.68649 20.35351 28.89180 1.000 25.83300 239 PHE A CA 1
ATOM 1997 C C . PHE A 1 275 ? 31.74426 21.62504 28.06189 1.000 29.50274 239 PHE A C 1
ATOM 1998 O O . PHE A 1 275 ? 31.18294 21.67578 26.96200 1.000 30.79606 239 PHE A O 1
ATOM 2006 N N . VAL A 1 276 ? 32.46686 22.62764 28.55591 1.000 29.62922 240 VAL A N 1
ATOM 2007 C CA . VAL A 1 276 ? 32.62556 23.87701 27.83128 1.000 32.82313 240 VAL A CA 1
ATOM 2008 C C . VAL A 1 276 ? 33.97162 23.80742 27.13850 1.000 35.93322 240 VAL A C 1
ATOM 2009 O O . VAL A 1 276 ? 34.99979 23.57160 27.78134 1.000 34.30155 240 VAL A O 1
ATOM 2013 N N . VAL A 1 277 ? 33.96463 23.96909 25.82434 1.000 33.61792 241 VAL A N 1
ATOM 2014 C CA . VAL A 1 277 ? 35.17910 23.90277 25.02894 1.000 31.90588 241 VAL A CA 1
ATOM 2015 C C . VAL A 1 277 ? 35.55713 25.32707 24.66176 1.000 36.67233 241 VAL A C 1
ATOM 2016 O O . VAL A 1 277 ? 34.79870 26.00901 23.96587 1.000 32.16436 241 VAL A O 1
ATOM 2020 N N . GLY A 1 278 ? 36.71278 25.78043 25.14013 1.000 35.14223 242 GLY A N 1
ATOM 2021 C CA . GLY A 1 278 ? 37.09397 27.17220 24.92778 1.000 37.46417 242 GLY A CA 1
ATOM 2022 C C . GLY A 1 278 ? 36.21940 28.12329 25.72426 1.000 36.40723 242 GLY A C 1
ATOM 2023 O O . GLY A 1 278 ? 35.81808 27.84523 26.86111 1.000 38.00881 242 GLY A O 1
ATOM 2024 N N . GLU A 1 279 ? 35.88804 29.24237 25.11165 1.000 38.90160 243 GLU A N 1
ATOM 2025 C CA . GLU A 1 279 ? 35.20877 30.26931 25.89514 1.000 41.98304 243 GLU A CA 1
ATOM 2026 C C . GLU A 1 279 ? 33.71687 30.25001 25.59219 1.000 46.12222 243 GLU A C 1
ATOM 2027 O O . GLU A 1 279 ? 33.33254 30.34944 24.42031 1.000 42.63145 243 GLU A O 1
ATOM 2033 N N . PRO A 1 280 ? 32.85670 30.14041 26.60399 1.000 51.75864 244 PRO A N 1
ATOM 2034 C CA . PRO A 1 280 ? 31.40671 30.11745 26.36215 1.000 50.71741 244 PRO A CA 1
ATOM 2035 C C . PRO A 1 280 ? 30.85181 31.51607 26.12976 1.000 48.80234 244 PRO A C 1
ATOM 2036 O O . PRO A 1 280 ? 31.28775 32.48392 26.76158 1.000 42.73668 244 PRO A O 1
ATOM 2040 N N . ASN A 1 281 ? 29.89158 31.62622 25.20192 1.000 42.61821 245 ASN A N 1
ATOM 2041 C CA . ASN A 1 281 ? 29.27713 32.92413 24.96288 1.000 44.27686 245 ASN A CA 1
ATOM 2042 C C . ASN A 1 281 ? 28.29678 33.26821 26.09401 1.000 43.05936 245 ASN A C 1
ATOM 2043 O O . ASN A 1 281 ? 28.09726 32.50229 27.04050 1.000 43.20235 245 ASN A O 1
ATOM 2048 N N . GLU A 1 282 ? 27.68282 34.45105 26.00176 1.000 44.37351 246 GLU A N 1
ATOM 2049 C CA . GLU A 1 282 ? 26.83942 34.93769 27.09236 1.000 46.94202 246 GLU A CA 1
ATOM 2050 C C . GLU A 1 282 ? 25.59872 34.07195 27.29272 1.000 44.80150 246 GLU A C 1
ATOM 2051 O O . GLU A 1 282 ? 25.13291 33.90799 28.42534 1.000 38.03520 246 GLU A O 1
ATOM 2057 N N . ARG A 1 283 ? 25.01474 33.55782 26.20864 1.000 39.26300 247 ARG A N 1
ATOM 2058 C CA . ARG A 1 283 ? 23.79876 32.77062 26.35952 1.000 35.81829 247 ARG A CA 1
ATOM 2059 C C . ARG A 1 283 ? 24.10201 31.42785 27.01278 1.000 39.81359 247 ARG A C 1
ATOM 2060 O O . ARG A 1 283 ? 23.29508 30.92909 27.80559 1.000 37.80571 247 ARG A O 1
ATOM 2068 N N . VAL A 1 284 ? 25.24975 30.82000 26.68095 1.000 31.78958 248 VAL A N 1
ATOM 2069 C CA . VAL A 1 284 ? 25.63703 29.57082 27.33776 1.000 34.14482 248 VAL A CA 1
ATOM 2070 C C . VAL A 1 284 ? 25.86992 29.80099 28.82939 1.000 37.76398 248 VAL A C 1
ATOM 2071 O O . VAL A 1 284 ? 25.40107 29.02581 29.66972 1.000 31.62152 248 VAL A O 1
ATOM 2075 N N . LYS A 1 285 ? 26.63251 30.84354 29.18090 1.000 37.21831 249 LYS A N 1
ATOM 2076 C CA . LYS A 1 285 ? 26.92283 31.10070 30.59347 1.000 40.61928 249 LYS A CA 1
ATOM 2077 C C . LYS A 1 285 ? 25.65077 31.34800 31.39282 1.000 37.02005 249 LYS A C 1
ATOM 2078 O O . LYS A 1 285 ? 25.50170 30.84906 32.51729 1.000 35.50322 249 LYS A O 1
ATOM 2084 N N . LYS A 1 286 ? 24.72025 32.11104 30.83271 1.000 37.52706 250 LYS A N 1
ATOM 2085 C CA . LYS A 1 286 ? 23.48655 32.37247 31.56029 1.000 37.80522 250 LYS A CA 1
ATOM 2086 C C . LYS A 1 286 ? 22.67458 31.09216 31.72066 1.000 38.59854 250 LYS A C 1
ATOM 2087 O O . LYS A 1 286 ? 22.15835 30.80022 32.80813 1.000 34.86719 250 LYS A O 1
ATOM 2093 N N . ALA A 1 287 ? 22.57474 30.29497 30.65872 1.000 39.34323 251 ALA A N 1
ATOM 2094 C CA . ALA A 1 287 ? 21.83255 29.04608 30.78235 1.000 34.74120 251 ALA A CA 1
ATOM 2095 C C . ALA A 1 287 ? 22.49220 28.12244 31.80146 1.000 36.47067 251 ALA A C 1
ATOM 2096 O O . ALA A 1 287 ? 21.80395 27.48688 32.61224 1.000 35.80115 251 ALA A O 1
ATOM 2098 N N . ILE A 1 288 ? 23.82748 28.08225 31.82362 1.000 32.02376 252 ILE A N 1
ATOM 2099 C CA . ILE A 1 288 ? 24.50187 27.25967 32.81789 1.000 32.77809 252 ILE A CA 1
ATOM 2100 C C . ILE A 1 288 ? 24.22450 27.79072 34.22663 1.000 39.40357 252 ILE A C 1
ATOM 2101 O O . ILE A 1 288 ? 23.97116 27.01598 35.15973 1.000 31.39613 252 ILE A O 1
ATOM 2106 N N . GLU A 1 289 ? 24.25337 29.11102 34.42145 1.000 37.57867 253 GLU A N 1
ATOM 2107 C CA . GLU A 1 289 ? 23.97649 29.58514 35.77180 1.000 34.27893 253 GLU A CA 1
ATOM 2108 C C . GLU A 1 289 ? 22.55955 29.22352 36.19979 1.000 37.76032 253 GLU A C 1
ATOM 2109 O O . GLU A 1 289 ? 22.33525 28.82780 37.35167 1.000 38.61589 253 GLU A O 1
ATOM 2115 N N . VAL A 1 290 ? 21.59988 29.29281 35.27872 1.000 34.25662 254 VAL A N 1
ATOM 2116 C CA . VAL A 1 290 ? 20.23184 28.94448 35.65005 1.000 38.23988 254 VAL A CA 1
ATOM 2117 C C . VAL A 1 290 ? 20.12389 27.45907 35.97793 1.000 36.74570 254 VAL A C 1
ATOM 2118 O O . VAL A 1 290 ? 19.50429 27.07989 36.97844 1.000 32.94962 254 VAL A O 1
ATOM 2122 N N . LYS A 1 291 ? 20.74034 26.59453 35.15673 1.000 31.91687 255 LYS A N 1
ATOM 2123 C CA . LYS A 1 291 ? 20.72809 25.15868 35.44718 1.000 31.80259 255 LYS A CA 1
ATOM 2124 C C . LYS A 1 291 ? 21.36970 24.84390 36.79339 1.000 34.43180 255 LYS A C 1
ATOM 2125 O O . LYS A 1 291 ? 20.89278 23.95584 37.51512 1.000 29.79728 255 LYS A O 1
ATOM 2131 N N . GLU A 1 292 ? 22.45781 25.54269 37.14884 1.000 26.81720 256 GLU A N 1
ATOM 2132 C CA . GLU A 1 292 ? 23.07290 25.34163 38.46228 1.000 33.33358 256 GLU A CA 1
ATOM 2133 C C . GLU A 1 292 ? 22.08604 25.64800 39.58317 1.000 32.49541 256 GLU A C 1
ATOM 2134 O O . GLU A 1 292 ? 21.99609 24.91664 40.58012 1.000 28.43194 256 GLU A O 1
ATOM 2140 N N . LYS A 1 293 ? 21.38847 26.77147 39.47024 1.000 32.34319 257 LYS A N 1
ATOM 2141 C CA . LYS A 1 293 ? 20.45332 27.14058 40.52643 1.000 35.15183 257 LYS A CA 1
ATOM 2142 C C . LYS A 1 293 ? 19.26001 26.19103 40.55335 1.000 35.71750 257 LYS A C 1
ATOM 2143 O O . LYS A 1 293 ? 18.72418 25.89724 41.62529 1.000 34.69227 257 LYS A O 1
ATOM 2149 N N . ALA A 1 294 ? 18.85692 25.66881 39.39502 1.000 29.29693 258 ALA A N 1
ATOM 2150 C CA . ALA A 1 294 ? 17.73554 24.74230 39.37912 1.000 28.80820 258 ALA A CA 1
ATOM 2151 C C . ALA A 1 294 ? 18.10794 23.43235 40.06666 1.000 33.78579 258 ALA A C 1
ATOM 2152 O O . ALA A 1 294 ? 17.30154 22.86231 40.81424 1.000 29.10951 258 ALA A O 1
ATOM 2154 N N . LEU A 1 295 ? 19.33577 22.95688 39.83864 1.000 31.86700 259 LEU A N 1
ATOM 2155 C CA . LEU A 1 295 ? 19.81815 21.75002 40.50210 1.000 33.39701 259 LEU A CA 1
ATOM 2156 C C . LEU A 1 295 ? 19.79113 21.90516 42.01811 1.000 35.22569 259 LEU A C 1
ATOM 2157 O O . LEU A 1 295 ? 19.36031 20.99493 42.73742 1.000 31.88137 259 LEU A O 1
ATOM 2162 N N A GLU A 1 296 ? 20.25261 23.04601 42.52723 0.457 33.14114 260 GLU A N 1
ATOM 2163 N N B GLU A 1 296 ? 20.24622 23.05186 42.52620 0.543 33.14063 260 GLU A N 1
ATOM 2164 C CA A GLU A 1 296 ? 20.19895 23.25899 43.96858 0.457 35.69823 260 GLU A CA 1
ATOM 2165 C CA B GLU A 1 296 ? 20.20842 23.27014 43.96940 0.543 35.71885 260 GLU A CA 1
ATOM 2166 C C A GLU A 1 296 ? 18.76657 23.15506 44.48452 0.457 35.98432 260 GLU A C 1
ATOM 2167 C C B GLU A 1 296 ? 18.77622 23.18996 44.50096 0.543 36.02254 260 GLU A C 1
ATOM 2168 O O A GLU A 1 296 ? 18.51799 22.53530 45.52584 0.457 34.06772 260 GLU A O 1
ATOM 2169 O O B GLU A 1 296 ? 18.53594 22.61086 45.56711 0.543 34.09072 260 GLU A O 1
ATOM 2180 N N . ILE A 1 297 ? 17.80749 23.73556 43.75916 1.000 33.60153 261 ILE A N 1
ATOM 2181 C CA . ILE A 1 297 ? 16.40825 23.63310 44.17564 1.000 33.15642 261 ILE A CA 1
ATOM 2182 C C . ILE A 1 297 ? 15.95906 22.17502 44.17113 1.000 29.89073 261 ILE A C 1
ATOM 2183 O O . ILE A 1 297 ? 15.36165 21.69045 45.13669 1.000 35.93640 261 ILE A O 1
ATOM 2188 N N . ALA A 1 298 ? 16.24240 21.45296 43.08609 1.000 26.78618 262 ALA A N 1
ATOM 2189 C CA . ALA A 1 298 ? 15.76403 20.07481 42.98654 1.000 31.88179 262 ALA A CA 1
ATOM 2190 C C . ALA A 1 298 ? 16.31589 19.20837 44.11481 1.000 32.70280 262 ALA A C 1
ATOM 2191 O O . ALA A 1 298 ? 15.59494 18.38018 44.68029 1.000 35.20989 262 ALA A O 1
ATOM 2193 N N . LEU A 1 299 ? 17.59985 19.37574 44.44449 1.000 31.38114 263 LEU A N 1
ATOM 2194 C CA . LEU A 1 299 ? 18.21323 18.53292 45.46790 1.000 34.39945 263 LEU A CA 1
ATOM 2195 C C . LEU A 1 299 ? 17.71161 18.89050 46.85436 1.000 38.77537 263 LEU A C 1
ATOM 2196 O O . LEU A 1 299 ? 17.45458 18.00012 47.67216 1.000 40.55121 263 LEU A O 1
ATOM 2201 N N . GLU A 1 300 ? 17.53064 20.19353 47.12230 1.000 36.80927 264 GLU A N 1
ATOM 2202 C CA . GLU A 1 300 ? 17.06132 20.63159 48.42599 1.000 36.35379 264 GLU A CA 1
ATOM 2203 C C . GLU A 1 300 ? 15.63188 20.17919 48.67734 1.000 42.31633 264 GLU A C 1
ATOM 2204 O O . GLU A 1 300 ? 15.28156 19.86102 49.81897 1.000 38.06644 264 GLU A O 1
ATOM 2210 N N . GLU A 1 301 ? 14.79539 20.13661 47.63209 1.000 33.30809 265 GLU A N 1
ATOM 2211 C CA . GLU A 1 301 ? 13.35992 19.90758 47.79935 1.000 40.41506 265 GLU A CA 1
ATOM 2212 C C . GLU A 1 301 ? 12.94223 18.44823 47.63365 1.000 36.69492 265 GLU A C 1
ATOM 2213 O O . GLU A 1 301 ? 11.83150 18.08563 48.04449 1.000 35.66562 265 GLU A O 1
ATOM 2219 N N . THR A 1 302 ? 13.78133 17.62120 47.02466 1.000 33.11721 266 THR A N 1
ATOM 2220 C CA . THR A 1 302 ? 13.49826 16.20088 46.84642 1.000 31.25076 266 THR A CA 1
ATOM 2221 C C . THR A 1 302 ? 13.82271 15.48711 48.15725 1.000 36.33579 266 THR A C 1
ATOM 2222 O O . THR A 1 302 ? 14.98628 15.23756 48.47913 1.000 39.71331 266 THR A O 1
ATOM 2226 N N . LYS A 1 303 ? 12.79328 15.20346 48.94478 1.000 35.00023 267 LYS A N 1
ATOM 2227 C CA . LYS A 1 303 ? 12.98148 14.49594 50.19931 1.000 41.44365 267 LYS A CA 1
ATOM 2228 C C . LYS A 1 303 ? 11.78371 13.58672 50.43993 1.000 43.75333 267 LYS A C 1
ATOM 2229 O O . LYS A 1 303 ? 10.72812 13.74025 49.81736 1.000 39.13073 267 LYS A O 1
ATOM 2235 N N . VAL A 1 304 ? 11.97487 12.62812 51.35167 1.000 42.70376 268 VAL A N 1
ATOM 2236 C CA . VAL A 1 304 ? 10.94906 11.63412 51.65013 1.000 41.86354 268 VAL A CA 1
ATOM 2237 C C . VAL A 1 304 ? 9.62733 12.31727 51.94088 1.000 45.98321 268 VAL A C 1
ATOM 2238 O O . VAL A 1 304 ? 9.53997 13.20082 52.80216 1.000 40.65067 268 VAL A O 1
ATOM 2242 N N . GLY A 1 305 ? 8.58404 11.88835 51.23960 1.000 39.88008 269 GLY A N 1
ATOM 2243 C CA . GLY A 1 305 ? 7.24026 12.34828 51.50215 1.000 41.38986 269 GLY A CA 1
ATOM 2244 C C . GLY A 1 305 ? 6.76863 13.46056 50.59968 1.000 45.75296 269 GLY A C 1
ATOM 2245 O O . GLY A 1 305 ? 5.57309 13.76199 50.59411 1.000 48.85868 269 GLY A O 1
ATOM 2246 N N . VAL A 1 306 ? 7.66870 14.05738 49.83297 1.000 44.97000 270 VAL A N 1
ATOM 2247 C CA . VAL A 1 306 ? 7.32773 15.15710 48.93092 1.000 45.07729 270 VAL A CA 1
ATOM 2248 C C . VAL A 1 306 ? 6.78075 14.57201 47.63669 1.000 44.77432 270 VAL A C 1
ATOM 2249 O O . VAL A 1 306 ? 7.39138 13.64506 47.08119 1.000 39.27721 270 VAL A O 1
ATOM 2253 N N . PRO A 1 307 ? 5.66027 15.07850 47.11610 1.000 44.37489 271 PRO A N 1
ATOM 2254 C CA . PRO A 1 307 ? 5.22896 14.67076 45.76905 1.000 40.88825 271 PRO A CA 1
ATOM 2255 C C . PRO A 1 307 ? 6.15747 15.24728 44.70301 1.000 42.93736 271 PRO A C 1
ATOM 2256 O O . PRO A 1 307 ? 6.63219 16.38235 44.81551 1.000 41.61613 271 PRO A O 1
ATOM 2260 N N . LEU A 1 308 ? 6.42443 14.44858 43.66118 1.000 38.67086 272 LEU A N 1
ATOM 2261 C CA . LEU A 1 308 ? 7.33577 14.90021 42.61094 1.000 41.70220 272 LEU A CA 1
ATOM 2262 C C . LEU A 1 308 ? 6.86383 16.19799 41.96255 1.000 43.92348 272 LEU A C 1
ATOM 2263 O O . LEU A 1 308 ? 7.67824 17.09325 41.68714 1.000 39.66438 272 LEU A O 1
ATOM 2268 N N . ASN A 1 309 ? 5.55771 16.31887 41.70708 1.000 37.25703 273 ASN A N 1
ATOM 2269 C CA . ASN A 1 309 ? 5.03003 17.50851 41.05726 1.000 43.83805 273 ASN A CA 1
ATOM 2270 C C . ASN A 1 309 ? 5.18639 18.74908 41.92028 1.000 45.37680 273 ASN A C 1
ATOM 2271 O O . ASN A 1 309 ? 5.20059 19.86379 41.38774 1.000 49.74709 273 ASN A O 1
ATOM 2276 N N . SER A 1 310 ? 5.26907 18.58326 43.23772 1.000 42.17211 274 SER A N 1
ATOM 2277 C CA . SER A 1 310 ? 5.58262 19.71697 44.09972 1.000 44.20412 274 SER A CA 1
ATOM 2278 C C . SER A 1 310 ? 6.92675 20.32673 43.70787 1.000 37.21815 274 SER A C 1
ATOM 2279 O O . SER A 1 310 ? 7.07001 21.55354 43.65078 1.000 38.72170 274 SER A O 1
ATOM 2282 N N . VAL A 1 311 ? 7.91687 19.47683 43.41185 1.000 36.33214 275 VAL A N 1
ATOM 2283 C CA . VAL A 1 311 ? 9.22681 19.96239 42.98263 1.000 40.97000 275 VAL A CA 1
ATOM 2284 C C . VAL A 1 311 ? 9.16109 20.52471 41.56012 1.000 47.08787 275 VAL A C 1
ATOM 2285 O O . VAL A 1 311 ? 9.74493 21.58165 41.26319 1.000 34.99863 275 VAL A O 1
ATOM 2289 N N . GLU A 1 312 ? 8.42725 19.84462 40.66997 1.000 40.47921 276 GLU A N 1
ATOM 2290 C CA . GLU A 1 312 ? 8.22624 20.33894 39.30966 1.000 41.09713 276 GLU A CA 1
ATOM 2291 C C . GLU A 1 312 ? 7.67600 21.75195 39.30093 1.000 43.02830 276 GLU A C 1
ATOM 2292 O O . GLU A 1 312 ? 8.12689 22.59555 38.51670 1.000 45.81331 276 GLU A O 1
ATOM 2298 N N . ARG A 1 313 ? 6.67955 22.01808 40.15083 1.000 42.81499 277 ARG A N 1
ATOM 2299 C CA . ARG A 1 313 ? 6.09065 23.34577 40.22158 1.000 45.99810 277 ARG A CA 1
ATOM 2300 C C . ARG A 1 313 ? 7.13959 24.37227 40.60625 1.000 47.49756 277 ARG A C 1
ATOM 2301 O O . ARG A 1 313 ? 7.13842 25.50157 40.09873 1.000 49.54728 277 ARG A O 1
ATOM 2309 N N . LYS A 1 314 ? 8.01457 24.00740 41.54449 1.000 44.44224 278 LYS A N 1
ATOM 2310 C CA . LYS A 1 314 ? 9.05292 24.92915 41.98809 1.000 45.47130 278 LYS A CA 1
ATOM 2311 C C . LYS A 1 314 ? 10.07706 25.17118 40.89094 1.000 43.09332 278 LYS A C 1
ATOM 2312 O O . LYS A 1 314 ? 10.52284 26.30723 40.69813 1.000 41.88730 278 LYS A O 1
ATOM 2318 N N . LEU A 1 315 ? 10.43589 24.12177 40.13810 1.000 39.25880 279 LEU A N 1
ATOM 2319 C CA . LEU A 1 315 ? 11.41125 24.29004 39.06896 1.000 36.20919 279 LEU A CA 1
ATOM 2320 C C . LEU A 1 315 ? 10.83891 25.13607 37.93984 1.000 46.77443 279 LEU A C 1
ATOM 2321 O O . LEU A 1 315 ? 11.52988 26.01093 37.40846 1.000 46.48630 279 LEU A O 1
ATOM 2326 N N . PHE A 1 316 ? 9.57261 24.90800 37.57210 1.000 43.20600 280 PHE A N 1
ATOM 2327 C CA . PHE A 1 316 ? 8.94428 25.74871 36.55591 1.000 47.12148 280 PHE A CA 1
ATOM 2328 C C . PHE A 1 316 ? 8.87493 27.19679 37.01066 1.000 44.62594 280 PHE A C 1
ATOM 2329 O O . PHE A 1 316 ? 9.19515 28.11582 36.24926 1.000 49.85354 280 PHE A O 1
ATOM 2337 N N . GLN A 1 317 ? 8.42364 27.42329 38.24574 1.000 42.48202 281 GLN A N 1
ATOM 2338 C CA . GLN A 1 317 ? 8.34253 28.78750 38.74128 1.000 51.76931 281 GLN A CA 1
ATOM 2339 C C . GLN A 1 317 ? 9.70833 29.46208 38.69406 1.000 52.36618 281 GLN A C 1
ATOM 2340 O O . GLN A 1 317 ? 9.81157 30.64366 38.34967 1.000 57.92150 281 GLN A O 1
ATOM 2346 N N . PHE A 1 318 ? 10.77155 28.71542 39.00595 1.000 56.99301 282 PHE A N 1
ATOM 2347 C CA . PHE A 1 318 ? 12.11188 29.29165 38.96928 1.000 52.96356 282 PHE A CA 1
ATOM 2348 C C . PHE A 1 318 ? 12.52383 29.66279 37.54852 1.000 50.21703 282 PHE A C 1
ATOM 2349 O O . PHE A 1 318 ? 13.13049 30.71710 37.33265 1.000 48.20430 282 PHE A O 1
ATOM 2357 N N . PHE A 1 319 ? 12.24628 28.79115 36.57158 1.000 50.29467 283 PHE A N 1
ATOM 2358 C CA . PHE A 1 319 ? 12.54169 29.12871 35.17991 1.000 48.69183 283 PHE A CA 1
ATOM 2359 C C . PHE A 1 319 ? 11.75428 30.35177 34.72027 1.000 60.75310 283 PHE A C 1
ATOM 2360 O O . PHE A 1 319 ? 12.25712 31.14971 33.91908 1.000 66.40661 283 PHE A O 1
ATOM 2368 N N . LYS A 1 320 ? 10.52704 30.52637 35.21801 1.000 51.50264 284 LYS A N 1
ATOM 2369 C CA . LYS A 1 320 ? 9.72926 31.67559 34.80450 1.000 58.94472 284 LYS A CA 1
ATOM 2370 C C . LYS A 1 320 ? 10.28001 32.98075 35.38036 1.000 67.41838 284 LYS A C 1
ATOM 2371 O O . LYS A 1 320 ? 10.30563 34.00487 34.68667 1.000 61.77867 284 LYS A O 1
ATOM 2377 N N . GLU A 1 321 ? 10.71244 32.97611 36.65202 1.000 64.09238 285 GLU A N 1
ATOM 2378 C CA . GLU A 1 321 ? 11.24334 34.19669 37.25901 1.000 60.49980 285 GLU A CA 1
ATOM 2379 C C . GLU A 1 321 ? 12.52745 34.66416 36.59294 1.000 62.60536 285 GLU A C 1
ATOM 2380 O O . GLU A 1 321 ? 12.89483 35.83537 36.73696 1.000 65.85296 285 GLU A O 1
ATOM 2386 N N . ASN A 1 322 ? 13.20259 33.78560 35.85751 1.000 60.49072 286 ASN A N 1
ATOM 2387 C CA . ASN A 1 322 ? 14.48888 34.07323 35.23604 1.000 69.41439 286 ASN A CA 1
ATOM 2388 C C . ASN A 1 322 ? 14.38843 34.24496 33.72571 1.000 70.35135 286 ASN A C 1
ATOM 2389 O O . ASN A 1 322 ? 15.40961 34.18820 33.03275 1.000 72.70845 286 ASN A O 1
ATOM 2394 N N . GLY A 1 323 ? 13.18396 34.44238 33.19714 1.000 66.50310 287 GLY A N 1
ATOM 2395 C CA . GLY A 1 323 ? 13.06040 34.66007 31.77131 1.000 63.42981 287 GLY A CA 1
ATOM 2396 C C . GLY A 1 323 ? 13.29112 33.42232 30.94122 1.000 64.92324 287 GLY A C 1
ATOM 2397 O O . GLY A 1 323 ? 13.58059 33.53111 29.74797 1.000 75.81927 287 GLY A O 1
ATOM 2398 N N . PHE A 1 324 ? 13.18037 32.23731 31.54294 1.000 65.77169 288 PHE A N 1
ATOM 2399 C CA . PHE A 1 324 ? 13.40213 30.97494 30.85006 1.000 56.17963 288 PHE A CA 1
ATOM 2400 C C . PHE A 1 324 ? 12.13642 30.12645 30.80906 1.000 56.61975 288 PHE A C 1
ATOM 2401 O O . PHE A 1 324 ? 12.21765 28.90587 30.65181 1.000 52.15286 288 PHE A O 1
ATOM 2409 N N . GLU A 1 325 ? 10.96687 30.76228 30.92522 1.000 63.00151 289 GLU A N 1
ATOM 2410 C CA . GLU A 1 325 ? 9.70165 30.03404 30.91809 1.000 63.03801 289 GLU A CA 1
ATOM 2411 C C . GLU A 1 325 ? 9.57457 29.12920 29.69898 1.000 59.08119 289 GLU A C 1
ATOM 2412 O O . GLU A 1 325 ? 9.15209 27.97325 29.81769 1.000 61.58089 289 GLU A O 1
ATOM 2418 N N . ASP A 1 326 ? 9.97727 29.61759 28.52317 1.000 66.56621 290 ASP A N 1
ATOM 2419 C CA . ASP A 1 326 ? 9.88143 28.81275 27.30702 1.000 67.24314 290 ASP A CA 1
ATOM 2420 C C . ASP A 1 326 ? 10.90467 27.69641 27.24021 1.000 56.06357 290 ASP A C 1
ATOM 2421 O O . ASP A 1 326 ? 10.79786 26.84586 26.35708 1.000 54.95363 290 ASP A O 1
ATOM 2426 N N . SER A 1 327 ? 11.86417 27.64673 28.15204 1.000 54.65123 291 SER A N 1
ATOM 2427 C CA . SER A 1 327 ? 12.89875 26.62591 28.09310 1.000 57.31871 291 SER A CA 1
ATOM 2428 C C . SER A 1 327 ? 12.65236 25.47472 29.05917 1.000 52.51977 291 SER A C 1
ATOM 2429 O O . SER A 1 327 ? 13.45438 24.54178 29.11286 1.000 48.12287 291 SER A O 1
ATOM 2432 N N . TYR A 1 328 ? 11.57750 25.51692 29.83379 1.000 50.76172 292 TYR A N 1
ATOM 2433 C CA . TYR A 1 328 ? 11.35194 24.47777 30.82559 1.000 50.26828 292 TYR A CA 1
ATOM 2434 C C . TYR A 1 328 ? 10.79154 23.22464 30.15634 1.000 47.98420 292 TYR A C 1
ATOM 2435 O O . TYR A 1 328 ? 9.86645 23.29981 29.33971 1.000 45.80280 292 TYR A O 1
ATOM 2444 N N . LEU A 1 329 ? 11.35623 22.07477 30.50999 1.000 52.73983 293 LEU A N 1
ATOM 2445 C CA . LEU A 1 329 ? 10.83935 20.76695 30.13666 1.000 40.71114 293 LEU A CA 1
ATOM 2446 C C . LEU A 1 329 ? 10.47937 20.02879 31.41481 1.000 46.94127 293 LEU A C 1
ATOM 2447 O O . LEU A 1 329 ? 11.22700 20.07925 32.40037 1.000 40.19109 293 LEU A O 1
ATOM 2452 N N . ALA A 1 330 ? 9.33024 19.35997 31.39960 1.000 40.30283 294 ALA A N 1
ATOM 2453 C CA . ALA A 1 330 ? 8.86802 18.63404 32.56978 1.000 41.01345 294 ALA A CA 1
ATOM 2454 C C . ALA A 1 330 ? 9.63408 17.32861 32.70079 1.000 38.47608 294 ALA A C 1
ATOM 2455 O O . ALA A 1 330 ? 10.16552 16.80397 31.72028 1.000 33.01114 294 ALA A O 1
ATOM 2457 N N . GLY A 1 331 ? 9.75800 16.85347 33.94157 1.000 33.01910 295 GLY A N 1
ATOM 2458 C CA . GLY A 1 331 ? 10.30141 15.53749 34.20516 1.000 38.23384 295 GLY A CA 1
ATOM 2459 C C . GLY A 1 331 ? 11.70128 15.60178 34.77176 1.000 32.29212 295 GLY A C 1
ATOM 2460 O O . GLY A 1 331 ? 12.62396 14.98519 34.22759 1.000 29.38247 295 GLY A O 1
ATOM 2461 N N . TYR A 1 332 ? 11.87673 16.32538 35.87817 1.000 26.31509 296 TYR A N 1
ATOM 2462 C CA . TYR A 1 332 ? 13.22958 16.61078 36.34847 1.000 32.98181 296 TYR A CA 1
ATOM 2463 C C . TYR A 1 332 ? 13.95931 15.37492 36.84870 1.000 27.65305 296 TYR A C 1
ATOM 2464 O O . TYR A 1 332 ? 15.19736 15.38566 36.93816 1.000 23.70639 296 TYR A O 1
ATOM 2473 N N . THR A 1 333 ? 13.23427 14.30983 37.17590 1.000 27.51986 297 THR A N 1
ATOM 2474 C CA . THR A 1 333 ? 13.85613 13.12625 37.74044 1.000 26.73671 297 THR A CA 1
ATOM 2475 C C . THR A 1 333 ? 13.13650 11.89880 37.20308 1.000 25.38478 297 THR A C 1
ATOM 2476 O O . THR A 1 333 ? 12.03416 11.99310 36.66681 1.000 24.79481 297 THR A O 1
ATOM 2480 N N . HIS A 1 334 ? 13.79810 10.75255 37.34407 1.000 22.84792 298 HIS A N 1
ATOM 2481 C CA . HIS A 1 334 ? 13.21283 9.45455 37.05473 1.000 26.23298 298 HIS A CA 1
ATOM 2482 C C . HIS A 1 334 ? 13.89853 8.42608 37.93923 1.000 25.96771 298 HIS A C 1
ATOM 2483 O O . HIS A 1 334 ? 15.03243 8.63425 38.40078 1.000 27.72104 298 HIS A O 1
ATOM 2490 N N . GLY A 1 335 ? 13.19354 7.32873 38.20250 1.000 25.75356 299 GLY A N 1
ATOM 2491 C CA . GLY A 1 335 ? 13.84089 6.20681 38.84995 1.000 25.43777 299 GLY A CA 1
ATOM 2492 C C . GLY A 1 335 ? 14.91226 5.61613 37.95233 1.000 21.92882 299 GLY A C 1
ATOM 2493 O O . GLY A 1 335 ? 14.90724 5.79398 36.72840 1.000 22.87934 299 GLY A O 1
ATOM 2494 N N . VAL A 1 336 ? 15.84925 4.91245 38.58076 1.000 24.09463 300 VAL A N 1
ATOM 2495 C CA . VAL A 1 336 ? 16.90986 4.18464 37.89212 1.000 25.14317 300 VAL A CA 1
ATOM 2496 C C . VAL A 1 336 ? 16.99336 2.78524 38.48365 1.000 25.66095 300 VAL A C 1
ATOM 2497 O O . VAL A 1 336 ? 16.84363 2.61413 39.69543 1.000 24.96174 300 VAL A O 1
ATOM 2501 N N . GLY A 1 337 ? 17.26408 1.78898 37.64426 1.000 22.21667 301 GLY A N 1
ATOM 2502 C CA . GLY A 1 337 ? 17.44930 0.43274 38.15863 1.000 24.77124 301 GLY A CA 1
ATOM 2503 C C . GLY A 1 337 ? 17.81009 -0.54930 37.05445 1.000 22.05393 301 GLY A C 1
ATOM 2504 O O . GLY A 1 337 ? 18.78501 -0.32717 36.32323 1.000 24.30892 301 GLY A O 1
ATOM 2505 N N . LEU A 1 338 ? 17.01159 -1.60559 36.87937 1.000 22.22494 302 LEU A N 1
ATOM 2506 C CA . LEU A 1 338 ? 17.23449 -2.49734 35.74537 1.000 23.01875 302 LEU A CA 1
ATOM 2507 C C . LEU A 1 338 ? 16.92425 -1.82204 34.41030 1.000 25.33656 302 LEU A C 1
ATOM 2508 O O . LEU A 1 338 ? 17.27655 -2.37650 33.36287 1.000 25.92858 302 LEU A O 1
ATOM 2513 N N . LEU A 1 339 ? 16.29149 -0.64241 34.42648 1.000 22.85409 303 LEU A N 1
ATOM 2514 C CA . LEU A 1 339 ? 16.20527 0.26643 33.28457 1.000 22.71140 303 LEU A CA 1
ATOM 2515 C C . LEU A 1 339 ? 16.89570 1.57997 33.63426 1.000 22.87219 303 LEU A C 1
ATOM 2516 O O . LEU A 1 339 ? 16.88603 2.00700 34.78653 1.000 24.07099 303 LEU A O 1
ATOM 2521 N N . ILE A 1 340 ? 17.48346 2.23330 32.62406 1.000 26.61252 304 ILE A N 1
ATOM 2522 C CA . ILE A 1 340 ? 18.05888 3.55483 32.85467 1.000 23.79213 304 ILE A CA 1
ATOM 2523 C C . ILE A 1 340 ? 16.97673 4.51024 33.36120 1.000 23.29112 304 ILE A C 1
ATOM 2524 O O . ILE A 1 340 ? 17.21532 5.30180 34.28123 1.000 24.40254 304 ILE A O 1
ATOM 2529 N N . GLU A 1 341 ? 15.77756 4.45061 32.75589 1.000 23.60531 305 GLU A N 1
ATOM 2530 C CA . GLU A 1 341 ? 14.59077 5.22483 33.12869 1.000 28.06433 305 GLU A CA 1
ATOM 2531 C C . GLU A 1 341 ? 13.45987 4.27975 33.51472 1.000 25.06059 305 GLU A C 1
ATOM 2532 O O . GLU A 1 341 ? 12.96754 3.52671 32.67065 1.000 26.20040 305 GLU A O 1
ATOM 2538 N N . GLU A 1 342 ? 13.02156 4.35000 34.76883 1.000 23.90331 306 GLU A N 1
ATOM 2539 C CA . GLU A 1 342 ? 11.88288 3.57923 35.23334 1.000 27.31938 306 GLU A CA 1
ATOM 2540 C C . GLU A 1 342 ? 11.11385 4.42301 36.24846 1.000 32.14684 306 GLU A C 1
ATOM 2541 O O . GLU A 1 342 ? 11.64254 5.42091 36.76349 1.000 29.29518 306 GLU A O 1
ATOM 2547 N N . PRO A 1 343 ? 9.86436 4.06395 36.54124 1.000 33.17506 307 PRO A N 1
ATOM 2548 C CA . PRO A 1 343 ? 9.06166 4.86076 37.46550 1.000 36.01820 307 PRO A CA 1
ATOM 2549 C C . PRO A 1 343 ? 9.78095 5.10083 38.77652 1.000 37.29680 307 PRO A C 1
ATOM 2550 O O . PRO A 1 343 ? 10.54160 4.24178 39.24420 1.000 40.86996 307 PRO A O 1
ATOM 2554 N N . PRO A 1 344 ? 9.55098 6.27185 39.40126 1.000 42.61160 308 PRO A N 1
ATOM 2555 C CA . PRO A 1 344 ? 8.58749 7.29287 38.93464 1.000 33.33453 308 PRO A CA 1
ATOM 2556 C C . PRO A 1 344 ? 9.18475 8.09252 37.77148 1.000 41.99068 308 PRO A C 1
ATOM 2557 O O . PRO A 1 344 ? 10.37892 8.43186 37.80874 1.000 34.16519 308 PRO A O 1
ATOM 2561 N N . MET A 1 345 ? 8.38261 8.35774 36.73346 1.000 35.85005 309 MET A N 1
ATOM 2562 C CA . MET A 1 345 ? 8.82704 9.05924 35.53326 1.000 36.90183 309 MET A CA 1
ATOM 2563 C C . MET A 1 345 ? 7.60151 9.59120 34.79012 1.000 40.35274 309 MET A C 1
ATOM 2564 O O . MET A 1 345 ? 6.50598 9.02504 34.90250 1.000 40.32064 309 MET A O 1
ATOM 2569 N N . PRO A 1 346 ? 7.76561 10.63757 33.98200 1.000 50.13236 310 PRO A N 1
ATOM 2570 C CA . PRO A 1 346 ? 6.65751 11.08258 33.11946 1.000 46.66822 310 PRO A CA 1
ATOM 2571 C C . PRO A 1 346 ? 6.29996 10.03874 32.07194 1.000 49.46301 310 PRO A C 1
ATOM 2572 O O . PRO A 1 346 ? 7.16481 9.35579 31.52272 1.000 45.60001 310 PRO A O 1
ATOM 2576 N N . THR A 1 347 ? 5.00879 9.91446 31.80285 1.000 55.05354 311 THR A N 1
ATOM 2577 C CA . THR A 1 347 ? 4.51307 8.94936 30.83459 1.000 69.32766 311 THR A CA 1
ATOM 2578 C C . THR A 1 347 ? 3.37177 9.60211 30.06493 1.000 68.43799 311 THR A C 1
ATOM 2579 O O . THR A 1 347 ? 2.98087 10.74085 30.33683 1.000 67.11102 311 THR A O 1
ATOM 2583 N N . ILE A 1 348 ? 2.84041 8.87497 29.09187 1.000 78.01376 312 ILE A N 1
ATOM 2584 C CA . ILE A 1 348 ? 1.69585 9.34357 28.32409 1.000 68.52607 312 ILE A CA 1
ATOM 2585 C C . ILE A 1 348 ? 0.38208 8.93020 28.97179 1.000 72.98312 312 ILE A C 1
ATOM 2586 O O . ILE A 1 348 ? -0.12892 9.62653 29.85626 1.000 76.21238 312 ILE A O 1
ATOM 2591 N N . PRO A 1 351 ? -0.98548 10.68320 35.75343 1.000 82.09635 315 PRO A N 1
ATOM 2592 C CA . PRO A 1 351 ? -1.88993 11.82130 35.95909 1.000 81.70785 315 PRO A CA 1
ATOM 2593 C C . PRO A 1 351 ? -3.04093 11.57522 36.93731 1.000 85.35954 315 PRO A C 1
ATOM 2594 O O . PRO A 1 351 ? -3.80363 12.51518 37.17238 1.000 94.15711 315 PRO A O 1
ATOM 2598 N N . THR A 1 352 ? -3.17460 10.36761 37.49578 1.000 87.38310 316 THR A N 1
ATOM 2599 C CA . THR A 1 352 ? -4.27853 10.08007 38.41725 1.000 88.52365 316 THR A CA 1
ATOM 2600 C C . THR A 1 352 ? -3.95951 10.50184 39.84983 1.000 88.06705 316 THR A C 1
ATOM 2601 O O . THR A 1 352 ? -4.67520 11.31914 40.43940 1.000 84.69046 316 THR A O 1
ATOM 2605 N N . ARG A 1 353 ? -2.90574 9.92783 40.42810 1.000 85.70146 317 ARG A N 1
ATOM 2606 C CA . ARG A 1 353 ? -2.45232 10.28398 41.76265 1.000 78.68470 317 ARG A CA 1
ATOM 2607 C C . ARG A 1 353 ? -0.97439 10.63589 41.71819 1.000 76.03876 317 ARG A C 1
ATOM 2608 O O . ARG A 1 353 ? -0.20793 10.06940 40.93275 1.000 71.28269 317 ARG A O 1
ATOM 2616 N N . ALA A 1 354 ? -0.58668 11.58009 42.57226 1.000 65.14784 318 ALA A N 1
ATOM 2617 C CA . ALA A 1 354 ? 0.80376 11.99688 42.65490 1.000 59.72576 318 ALA A CA 1
ATOM 2618 C C . ALA A 1 354 ? 1.67332 10.86874 43.19005 1.000 53.98564 318 ALA A C 1
ATOM 2619 O O . ALA A 1 354 ? 1.19607 9.94755 43.85589 1.000 56.90466 318 ALA A O 1
ATOM 2621 N N . THR A 1 355 ? 2.94373 10.89609 42.80489 1.000 50.58204 319 THR A N 1
ATOM 2622 C CA . THR A 1 355 ? 3.94761 9.98782 43.33717 1.000 45.85024 319 THR A CA 1
ATOM 2623 C C . THR A 1 355 ? 4.80531 10.74848 44.34054 1.000 45.79546 319 THR A C 1
ATOM 2624 O O . THR A 1 355 ? 5.33167 11.81817 44.01838 1.000 42.95124 319 THR A O 1
ATOM 2628 N N . LYS A 1 356 ? 4.93643 10.20793 45.55093 1.000 45.66903 320 LYS A N 1
ATOM 2629 C CA . LYS A 1 356 ? 5.73099 10.84195 46.59708 1.000 46.57264 320 LYS A CA 1
ATOM 2630 C C . LYS A 1 356 ? 7.10347 10.18560 46.69792 1.000 40.49767 320 LYS A C 1
ATOM 2631 O O . LYS A 1 356 ? 7.22897 8.96598 46.57704 1.000 41.79176 320 LYS A O 1
ATOM 2637 N N . VAL A 1 357 ? 8.13282 11.01115 46.90808 1.000 40.17894 321 VAL A N 1
ATOM 2638 C CA . VAL A 1 357 ? 9.48050 10.50147 47.13652 1.000 36.88973 321 VAL A CA 1
ATOM 2639 C C . VAL A 1 357 ? 9.47295 9.56745 48.33707 1.000 38.99390 321 VAL A C 1
ATOM 2640 O O . VAL A 1 357 ? 8.87021 9.86248 49.36956 1.000 38.51476 321 VAL A O 1
ATOM 2644 N N . ALA A 1 358 ? 10.15198 8.43111 48.21068 1.000 43.04849 322 ALA A N 1
ATOM 2645 C CA . ALA A 1 358 ? 10.15956 7.41894 49.25749 1.000 34.12229 322 ALA A CA 1
ATOM 2646 C C . ALA A 1 358 ? 11.58497 6.95661 49.49751 1.000 35.78139 322 ALA A C 1
ATOM 2647 O O . ALA A 1 358 ? 12.42127 6.99729 48.59575 1.000 38.16024 322 ALA A O 1
ATOM 2649 N N . GLU A 1 359 ? 11.85127 6.52828 50.72463 1.000 32.58042 323 GLU A N 1
ATOM 2650 C CA . GLU A 1 359 ? 13.16738 6.01294 51.08277 1.000 34.26376 323 GLU A CA 1
ATOM 2651 C C . GLU A 1 359 ? 13.56183 4.82882 50.21385 1.000 38.14781 323 GLU A C 1
ATOM 2652 O O . GLU A 1 359 ? 12.73055 3.97381 49.88435 1.000 38.72354 323 GLU A O 1
ATOM 2658 N N . ASN A 1 360 ? 14.84418 4.77221 49.85489 1.000 36.75875 324 ASN A N 1
ATOM 2659 C CA . ASN A 1 360 ? 15.43385 3.70901 49.04049 1.000 37.70258 324 ASN A CA 1
ATOM 2660 C C . ASN A 1 360 ? 14.95452 3.71260 47.59680 1.000 34.23245 324 ASN A C 1
ATOM 2661 O O . ASN A 1 360 ? 15.20270 2.73880 46.87073 1.000 32.48063 324 ASN A O 1
ATOM 2666 N N . MET A 1 361 ? 14.25388 4.75411 47.15983 1.000 29.05919 325 MET A N 1
ATOM 2667 C CA . MET A 1 361 ? 14.21898 5.02657 45.73782 1.000 28.03731 325 MET A CA 1
ATOM 2668 C C . MET A 1 361 ? 15.62018 5.42315 45.27590 1.000 34.22855 325 MET A C 1
ATOM 2669 O O . MET A 1 361 ? 16.43883 5.93941 46.04925 1.000 31.27208 325 MET A O 1
ATOM 2674 N N . VAL A 1 362 ? 15.90423 5.15724 44.00808 1.000 27.08470 326 VAL A N 1
ATOM 2675 C CA . VAL A 1 362 ? 17.13869 5.61541 43.38156 1.000 24.32260 326 VAL A CA 1
ATOM 2676 C C . VAL A 1 362 ? 16.74248 6.52515 42.23434 1.000 28.46501 326 VAL A C 1
ATOM 2677 O O . VAL A 1 362 ? 16.07099 6.09104 41.28608 1.000 27.11400 326 VAL A O 1
ATOM 2681 N N . LEU A 1 363 ? 17.17641 7.78007 42.30225 1.000 27.03321 327 LEU A N 1
ATOM 2682 C CA . LEU A 1 363 ? 16.65378 8.79207 41.40290 1.000 24.73710 327 LEU A CA 1
ATOM 2683 C C . LEU A 1 363 ? 17.78326 9.47890 40.63984 1.000 23.80002 327 LEU A C 1
ATOM 2684 O O . LEU A 1 363 ? 18.86412 9.74977 41.18145 1.000 25.17511 327 LEU A O 1
ATOM 2689 N N . SER A 1 364 ? 17.48962 9.81931 39.39819 1.000 21.44036 328 SER A N 1
ATOM 2690 C CA . SER A 1 364 ? 18.40858 10.55038 38.53202 1.000 23.32980 328 SER A CA 1
ATOM 2691 C C . SER A 1 364 ? 17.97472 12.01392 38.47628 1.000 23.77819 328 SER A C 1
ATOM 2692 O O . SER A 1 364 ? 16.81367 12.29525 38.16399 1.000 25.56852 328 SER A O 1
ATOM 2695 N N . ILE A 1 365 ? 18.89103 12.93939 38.78930 1.000 22.79042 329 ILE A N 1
ATOM 2696 C CA . ILE A 1 365 ? 18.56206 14.36663 38.95002 1.000 23.14430 329 ILE A CA 1
ATOM 2697 C C . ILE A 1 365 ? 19.73996 15.21082 38.45429 1.000 22.19681 329 ILE A C 1
ATOM 2698 O O . ILE A 1 365 ? 20.86988 14.98774 38.88946 1.000 24.61239 329 ILE A O 1
ATOM 2703 N N . ILE A 1 366 ? 19.52178 16.21836 37.59928 1.000 22.96267 330 ILE A N 1
ATOM 2704 C CA . ILE A 1 366 ? 18.30863 16.56165 36.86901 1.000 26.89090 330 ILE A CA 1
ATOM 2705 C C . ILE A 1 366 ? 18.39157 15.89381 35.50024 1.000 24.67694 330 ILE A C 1
ATOM 2706 O O . ILE A 1 366 ? 19.41315 15.99826 34.82137 1.000 26.87216 330 ILE A O 1
ATOM 2711 N N . HIS A 1 367 ? 17.31094 15.21954 35.10179 1.000 24.61641 331 HIS A N 1
ATOM 2712 C CA . HIS A 1 367 ? 17.28864 14.50187 33.83315 1.000 23.87606 331 HIS A CA 1
ATOM 2713 C C . HIS A 1 367 ? 17.06080 15.42430 32.62973 1.000 27.08793 331 HIS A C 1
ATOM 2714 O O . HIS A 1 367 ? 17.50424 15.10644 31.52096 1.000 26.71540 331 HIS A O 1
ATOM 2721 N N . THR A 1 368 ? 16.32637 16.50680 32.79685 1.000 24.98324 332 THR A N 1
ATOM 2722 C CA . THR A 1 368 ? 15.96026 17.31660 31.63187 1.000 24.37896 332 THR A CA 1
ATOM 2723 C C . THR A 1 368 ? 17.10113 18.25433 31.23527 1.000 27.55681 332 THR A C 1
ATOM 2724 O O . THR A 1 368 ? 17.82739 18.75914 32.09342 1.000 25.58491 332 THR A O 1
ATOM 2728 N N . PRO A 1 369 ? 17.28905 18.49182 29.93951 1.000 30.20980 333 PRO A N 1
ATOM 2729 C CA . PRO A 1 369 ? 18.21948 19.52888 29.49703 1.000 32.44527 333 PRO A CA 1
ATOM 2730 C C . PRO A 1 369 ? 17.54784 20.89366 29.44689 1.000 29.15777 333 PRO A C 1
ATOM 2731 O O . PRO A 1 369 ? 16.33443 21.02015 29.27948 1.000 30.09023 333 PRO A O 1
ATOM 2735 N N . LEU A 1 370 ? 18.37572 21.91919 29.57367 1.000 28.94016 334 LEU A N 1
ATOM 2736 C CA . LEU A 1 370 ? 18.01935 23.27000 29.17769 1.000 29.10978 334 LEU A CA 1
ATOM 2737 C C . LEU A 1 370 ? 18.49571 23.44612 27.74555 1.000 32.36810 334 LEU A C 1
ATOM 2738 O O . LEU A 1 370 ? 19.70698 23.44825 27.49114 1.000 27.98681 334 LEU A O 1
ATOM 2743 N N . MET A 1 371 ? 17.55041 23.60665 26.81735 1.000 29.88676 335 MET A N 1
ATOM 2744 C CA . MET A 1 371 ? 17.85777 23.63216 25.38843 1.000 28.45664 335 MET A CA 1
ATOM 2745 C C . MET A 1 371 ? 18.13232 25.05849 24.92482 1.000 34.53942 335 MET A C 1
ATOM 2746 O O . MET A 1 371 ? 17.26342 25.93554 25.03967 1.000 34.55304 335 MET A O 1
ATOM 2751 N N . ILE A 1 372 ? 19.34232 25.29451 24.42522 1.000 26.15680 336 ILE A N 1
ATOM 2752 C CA . ILE A 1 372 ? 19.68370 26.54873 23.75561 1.000 32.40190 336 ILE A CA 1
ATOM 2753 C C . ILE A 1 372 ? 20.28076 26.19320 22.39629 1.000 34.29210 336 ILE A C 1
ATOM 2754 O O . ILE A 1 372 ? 20.67027 25.03673 22.16745 1.000 32.77495 336 ILE A O 1
ATOM 2759 N N . PRO A 1 373 ? 20.35993 27.15580 21.47317 1.000 34.69937 337 PRO A N 1
ATOM 2760 C CA . PRO A 1 373 ? 20.92135 26.81401 20.15300 1.000 34.27206 337 PRO A CA 1
ATOM 2761 C C . PRO A 1 373 ? 22.31096 26.20567 20.24245 1.000 35.21726 337 PRO A C 1
ATOM 2762 O O . PRO A 1 373 ? 22.67748 25.40136 19.38280 1.000 39.17551 337 PRO A O 1
ATOM 2766 N N . GLU A 1 374 ? 23.10089 26.56182 21.26114 1.000 31.75170 338 GLU A N 1
ATOM 2767 C CA . GLU A 1 374 ? 24.44059 26.00252 21.39645 1.000 30.81016 338 GLU A CA 1
ATOM 2768 C C . GLU A 1 374 ? 24.45666 24.55925 21.89998 1.000 35.14309 338 GLU A C 1
ATOM 2769 O O . GLU A 1 374 ? 25.47790 23.88415 21.74350 1.000 27.40992 338 GLU A O 1
ATOM 2775 N N . GLY A 1 375 ? 23.39563 24.07931 22.53287 1.000 28.86369 339 GLY A N 1
ATOM 2776 C CA . GLY A 1 375 ? 23.35472 22.67935 22.90329 1.000 29.40225 339 GLY A CA 1
ATOM 2777 C C . GLY A 1 375 ? 22.33557 22.41062 23.99780 1.000 31.56075 339 GLY A C 1
ATOM 2778 O O . GLY A 1 375 ? 21.58617 23.29863 24.41632 1.000 31.65239 339 GLY A O 1
ATOM 2779 N N . ALA A 1 376 ? 22.33329 21.15055 24.43956 1.000 27.22833 340 ALA A N 1
ATOM 2780 C CA . ALA A 1 376 ? 21.49077 20.66987 25.53006 1.000 25.81072 340 ALA A CA 1
ATOM 2781 C C . ALA A 1 376 ? 22.28687 20.77279 26.82184 1.000 30.73983 340 ALA A C 1
ATOM 2782 O O . ALA A 1 376 ? 23.21206 19.98124 27.05164 1.000 31.56825 340 ALA A O 1
ATOM 2784 N N . ILE A 1 377 ? 21.96027 21.76019 27.65116 1.000 25.41387 341 ILE A N 1
ATOM 2785 C CA . ILE A 1 377 ? 22.68738 21.98393 28.89376 1.000 26.37139 341 ILE A CA 1
ATOM 2786 C C . ILE A 1 377 ? 22.16545 20.97945 29.92123 1.000 30.27943 341 ILE A C 1
ATOM 2787 O O . ILE A 1 377 ? 21.00516 21.05697 30.33255 1.000 29.01635 341 ILE A O 1
ATOM 2792 N N . LYS A 1 378 ? 23.01374 20.03414 30.33556 1.000 27.09616 342 LYS A N 1
ATOM 2793 C CA . LYS A 1 378 ? 22.60360 18.94899 31.22424 1.000 25.69392 342 LYS A CA 1
ATOM 2794 C C . LYS A 1 378 ? 23.62249 18.72162 32.34056 1.000 31.39148 342 LYS A C 1
ATOM 2795 O O . LYS A 1 378 ? 24.83697 18.78392 32.10387 1.000 30.22315 342 LYS A O 1
ATOM 2801 N N . HIS A 1 379 ? 23.13561 18.50364 33.57092 1.000 21.68732 343 HIS A N 1
ATOM 2802 C CA . HIS A 1 379 ? 23.98949 18.04776 34.67206 1.000 25.43101 343 HIS A CA 1
ATOM 2803 C C . HIS A 1 379 ? 23.17005 17.04850 35.48154 1.000 26.37866 343 HIS A C 1
ATOM 2804 O O . HIS A 1 379 ? 22.16998 17.42000 36.11282 1.000 21.48709 343 HIS A O 1
ATOM 2811 N N . GLU A 1 380 ? 23.56049 15.77794 35.43269 1.000 26.00880 344 GLU A N 1
ATOM 2812 C CA . GLU A 1 380 ? 22.71133 14.70314 35.91845 1.000 20.98127 344 GLU A CA 1
ATOM 2813 C C . GLU A 1 380 ? 23.53237 13.72387 36.74760 1.000 18.00304 344 GLU A C 1
ATOM 2814 O O . GLU A 1 380 ? 24.65891 13.38138 36.38399 1.000 23.33566 344 GLU A O 1
ATOM 2820 N N . ASP A 1 381 ? 22.98091 13.30634 37.88570 1.000 22.67258 345 ASP A N 1
ATOM 2821 C CA . ASP A 1 381 ? 23.64290 12.33214 38.74242 1.000 22.09194 345 ASP A CA 1
ATOM 2822 C C . ASP A 1 381 ? 22.60169 11.37425 39.29768 1.000 25.96620 345 ASP A C 1
ATOM 2823 O O . ASP A 1 381 ? 21.41060 11.68129 39.32544 1.000 23.65585 345 ASP A O 1
ATOM 2828 N N . THR A 1 382 ? 23.07157 10.21758 39.77316 1.000 19.93380 346 THR A N 1
ATOM 2829 C CA . THR A 1 382 ? 22.20778 9.21896 40.39381 1.000 21.41107 346 THR A CA 1
ATOM 2830 C C . THR A 1 382 ? 22.33613 9.35272 41.90877 1.000 22.93438 346 THR A C 1
ATOM 2831 O O . THR A 1 382 ? 23.45434 9.46735 42.43332 1.000 23.30730 346 THR A O 1
ATOM 2835 N N . TYR A 1 383 ? 21.19615 9.41941 42.59404 1.000 19.97187 347 TYR A N 1
ATOM 2836 C CA . TYR A 1 383 ? 21.14817 9.62712 44.04202 1.000 22.83917 347 TYR A CA 1
ATOM 2837 C C . TYR A 1 383 ? 20.35652 8.50276 44.69589 1.000 23.33998 347 TYR A C 1
ATOM 2838 O O . TYR A 1 383 ? 19.31937 8.09433 44.17957 1.000 24.14484 347 TYR A O 1
ATOM 2847 N N . LEU A 1 384 ? 20.80461 8.06379 45.86494 1.000 27.58947 348 LEU A N 1
ATOM 2848 C CA . LEU A 1 384 ? 20.00589 7.19624 46.72129 1.000 30.03831 348 LEU A CA 1
ATOM 2849 C C . LEU A 1 384 ? 19.19031 8.06272 47.67406 1.000 31.99076 348 LEU A C 1
ATOM 2850 O O . LEU A 1 384 ? 19.73649 8.95968 48.31794 1.000 30.55072 348 LEU A O 1
ATOM 2855 N N . VAL A 1 385 ? 17.88375 7.82432 47.74693 1.000 32.97317 349 VAL A N 1
ATOM 2856 C CA . VAL A 1 385 ? 17.03659 8.54924 48.69422 1.000 36.09607 349 VAL A CA 1
ATOM 2857 C C . VAL A 1 385 ? 17.17962 7.88979 50.06817 1.000 40.95417 349 VAL A C 1
ATOM 2858 O O . VAL A 1 385 ? 16.71720 6.76577 50.27499 1.000 36.10152 349 VAL A O 1
ATOM 2862 N N . LYS A 1 386 ? 17.78661 8.59667 51.02135 1.000 33.97421 350 LYS A N 1
ATOM 2863 C CA . LYS A 1 386 ? 17.85633 8.10199 52.39119 1.000 41.96692 350 LYS A CA 1
ATOM 2864 C C . LYS A 1 386 ? 16.76757 8.77493 53.21735 1.000 47.22853 350 LYS A C 1
ATOM 2865 O O . LYS A 1 386 ? 16.05366 9.66226 52.74239 1.000 40.88002 350 LYS A O 1
ATOM 2871 N N . LYS A 1 387 ? 16.65456 8.36771 54.48535 1.000 45.30320 351 LYS A N 1
ATOM 2872 C CA . LYS A 1 387 ? 15.58896 8.90730 55.32234 1.000 50.05396 351 LYS A CA 1
ATOM 2873 C C . LYS A 1 387 ? 15.69300 10.42285 55.47524 1.000 53.03607 351 LYS A C 1
ATOM 2874 O O . LYS A 1 387 ? 14.67512 11.12661 55.42738 1.000 48.18906 351 LYS A O 1
ATOM 2880 N N . ASP A 1 388 ? 16.91241 10.95234 55.61819 1.000 50.38640 352 ASP A N 1
ATOM 2881 C CA . ASP A 1 388 ? 17.09432 12.36807 55.92008 1.000 55.43528 352 ASP A CA 1
ATOM 2882 C C . ASP A 1 388 ? 17.86942 13.14555 54.86980 1.000 59.92115 352 ASP A C 1
ATOM 2883 O O . ASP A 1 388 ? 18.04053 14.36023 55.04054 1.000 60.03450 352 ASP A O 1
ATOM 2888 N N . GLU A 1 389 ? 18.33092 12.50564 53.79359 1.000 50.38191 353 GLU A N 1
ATOM 2889 C CA . GLU A 1 389 ? 19.17226 13.18909 52.81935 1.000 48.60462 353 GLU A CA 1
ATOM 2890 C C . GLU A 1 389 ? 19.14837 12.40790 51.50937 1.000 44.17379 353 GLU A C 1
ATOM 2891 O O . GLU A 1 389 ? 18.59464 11.30967 51.43087 1.000 43.49914 353 GLU A O 1
ATOM 2897 N N . LEU A 1 390 ? 19.76842 12.99352 50.48332 1.000 36.66778 354 LEU A N 1
ATOM 2898 C CA . LEU A 1 390 ? 20.03403 12.33925 49.20772 1.000 32.74909 354 LEU A CA 1
ATOM 2899 C C . LEU A 1 390 ? 21.52128 12.03764 49.14112 1.000 35.89844 354 LEU A C 1
ATOM 2900 O O . LEU A 1 390 ? 22.33717 12.92478 49.38725 1.000 45.79751 354 LEU A O 1
ATOM 2905 N N . GLU A 1 391 ? 21.88533 10.79173 48.84989 1.000 29.11755 355 GLU A N 1
ATOM 2906 C CA . GLU A 1 391 ? 23.29600 10.44133 48.74217 1.000 33.23075 355 GLU A CA 1
ATOM 2907 C C . GLU A 1 391 ? 23.67939 10.31224 47.27437 1.000 31.65109 355 GLU A C 1
ATOM 2908 O O . GLU A 1 391 ? 23.14125 9.45513 46.55701 1.000 29.04869 355 GLU A O 1
ATOM 2914 N N . LYS A 1 392 ? 24.61361 11.15628 46.83075 1.000 31.20359 356 LYS A N 1
ATOM 2915 C CA . LYS A 1 392 ? 25.04300 11.11826 45.43648 1.000 31.08241 356 LYS A CA 1
ATOM 2916 C C . LYS A 1 392 ? 25.90468 9.87796 45.22568 1.000 30.53456 356 LYS A C 1
ATOM 2917 O O . LYS A 1 392 ? 26.86482 9.65339 45.96665 1.000 33.13331 356 LYS A O 1
ATOM 2923 N N . LEU A 1 393 ? 25.54207 9.05144 44.25328 1.000 26.85496 357 LEU A N 1
ATOM 2924 C CA . LEU A 1 393 ? 26.29932 7.83569 43.95927 1.000 26.22654 357 LEU A CA 1
ATOM 2925 C C . LEU A 1 393 ? 27.30657 8.00259 42.82807 1.000 27.33335 357 LEU A C 1
ATOM 2926 O O . LEU A 1 393 ? 28.37439 7.38687 42.86919 1.000 27.28158 357 LEU A O 1
ATOM 2931 N N . THR A 1 394 ? 26.97996 8.79028 41.80367 1.000 27.27768 358 THR A N 1
ATOM 2932 C CA . THR A 1 394 ? 27.91301 9.10667 40.70624 1.000 26.91100 358 THR A CA 1
ATOM 2933 C C . THR A 1 394 ? 28.82416 10.27809 41.07246 1.000 32.94722 358 THR A C 1
ATOM 2934 O O . THR A 1 394 ? 28.73964 10.78473 42.18737 1.000 29.84546 358 THR A O 1
ATOM 2939 N N . ASN B 1 31 ? 17.13387 16.44615 -10.69194 1.000 72.75426 -5 ASN B N 1
ATOM 2940 C CA . ASN B 1 31 ? 18.22084 16.62261 -9.73384 1.000 79.33191 -5 ASN B CA 1
ATOM 2941 C C . ASN B 1 31 ? 19.46589 15.82803 -10.15232 1.000 88.23144 -5 ASN B C 1
ATOM 2942 O O . ASN B 1 31 ? 19.45518 15.08512 -11.14451 1.000 86.95392 -5 ASN B O 1
ATOM 2947 N N . LEU B 1 32 ? 20.53690 16.00359 -9.38428 1.000 70.47664 -4 LEU B N 1
ATOM 2948 C CA . LEU B 1 32 ? 21.84212 15.44214 -9.70744 1.000 70.84271 -4 LEU B CA 1
ATOM 2949 C C . LEU B 1 32 ? 21.93928 13.98955 -9.25397 1.000 65.38161 -4 LEU B C 1
ATOM 2950 O O . LEU B 1 32 ? 21.39429 13.60876 -8.21321 1.000 63.65594 -4 LEU B O 1
ATOM 2955 N N . TYR B 1 33 ? 22.66644 13.17612 -10.02668 1.000 43.79240 -3 TYR B N 1
ATOM 2956 C CA . TYR B 1 33 ? 22.82464 11.78912 -9.59681 1.000 41.02610 -3 TYR B CA 1
ATOM 2957 C C . TYR B 1 33 ? 23.97982 11.59587 -8.61985 1.000 42.35648 -3 TYR B C 1
ATOM 2958 O O . TYR B 1 33 ? 24.06861 10.52980 -8.00618 1.000 36.04448 -3 TYR B O 1
ATOM 2967 N N . PHE B 1 34 ? 24.82668 12.60864 -8.43154 1.000 44.39554 -2 PHE B N 1
ATOM 2968 C CA . PHE B 1 34 ? 25.86515 12.57694 -7.40651 1.000 36.12663 -2 PHE B CA 1
ATOM 2969 C C . PHE B 1 34 ? 25.20613 12.72727 -6.03249 1.000 39.68054 -2 PHE B C 1
ATOM 2970 O O . PHE B 1 34 ? 24.46121 13.68129 -5.79790 1.000 37.68979 -2 PHE B O 1
ATOM 2978 N N . GLN B 1 35 ? 25.40844 11.75319 -5.14384 1.000 31.55165 -1 GLN B N 1
ATOM 2979 C CA . GLN B 1 35 ? 24.73132 11.75688 -3.85197 1.000 29.23354 -1 GLN B CA 1
ATOM 2980 C C . GLN B 1 35 ? 25.55527 12.44611 -2.76458 1.000 37.56634 -1 GLN B C 1
ATOM 2981 O O . GLN B 1 35 ? 26.74883 12.15291 -2.60848 1.000 30.93529 -1 GLN B O 1
ATOM 2987 N N . GLY B 1 36 ? 24.89278 13.30933 -1.97787 1.000 34.11575 0 GLY B N 1
ATOM 2988 C CA . GLY B 1 36 ? 25.50400 13.88602 -0.78951 1.000 30.64099 0 GLY B CA 1
ATOM 2989 C C . GLY B 1 36 ? 25.79706 12.79875 0.22372 1.000 28.70738 0 GLY B C 1
ATOM 2990 O O . GLY B 1 36 ? 25.29520 11.67665 0.13178 1.000 25.50596 0 GLY B O 1
ATOM 2991 N N . THR B 1 37 ? 26.61552 13.13664 1.22669 1.000 27.37504 1 THR B N 1
ATOM 2992 C CA . THR B 1 37 ? 27.09039 12.08952 2.14153 1.000 24.60299 1 THR B CA 1
ATOM 2993 C C . THR B 1 37 ? 25.99032 11.38349 2.90108 1.000 22.80631 1 THR B C 1
ATOM 2994 O O . THR B 1 37 ? 26.21483 10.24989 3.34566 1.000 24.75700 1 THR B O 1
ATOM 2998 N N . ARG B 1 38 ? 24.80672 11.99137 3.08793 1.000 23.50029 2 ARG B N 1
ATOM 2999 C CA . ARG B 1 38 ? 23.73800 11.27020 3.77452 1.000 22.11282 2 ARG B CA 1
ATOM 3000 C C . ARG B 1 38 ? 22.50698 11.09031 2.88012 1.000 26.81411 2 ARG B C 1
ATOM 3001 O O . ARG B 1 38 ? 21.41860 10.78680 3.37089 1.000 23.04875 2 ARG B O 1
ATOM 3009 N N . GLY B 1 39 ? 22.68255 11.18772 1.56073 1.000 22.40494 3 GLY B N 1
ATOM 3010 C CA . GLY B 1 39 ? 21.58768 11.01298 0.62913 1.000 21.59181 3 GLY B CA 1
ATOM 3011 C C . GLY B 1 39 ? 20.95009 12.32672 0.22550 1.000 26.32145 3 GLY B C 1
ATOM 3012 O O . GLY B 1 39 ? 20.79752 13.23165 1.05295 1.000 26.83719 3 GLY B O 1
ATOM 3013 N N . ASN B 1 40 ? 20.55396 12.43709 -1.03455 1.000 27.14126 4 ASN B N 1
ATOM 3014 C CA . ASN B 1 40 ? 19.87967 13.64166 -1.50194 1.000 30.00266 4 ASN B CA 1
ATOM 3015 C C . ASN B 1 40 ? 18.43802 13.63805 -1.00357 1.000 31.86569 4 ASN B C 1
ATOM 3016 O O . ASN B 1 40 ? 17.80201 12.58274 -0.90598 1.000 28.67411 4 ASN B O 1
ATOM 3021 N N . GLN B 1 41 ? 17.93052 14.82227 -0.64268 1.000 31.28195 5 GLN B N 1
ATOM 3022 C CA . GLN B 1 41 ? 16.60360 14.88383 -0.02874 1.000 35.51518 5 GLN B CA 1
ATOM 3023 C C . GLN B 1 41 ? 15.49136 14.40358 -0.96469 1.000 31.11602 5 GLN B C 1
ATOM 3024 O O . GLN B 1 41 ? 14.42725 13.98795 -0.47860 1.000 28.27842 5 GLN B O 1
ATOM 3030 N N . LYS B 1 42 ? 15.70713 14.45131 -2.28432 1.000 26.09352 6 LYS B N 1
ATOM 3031 C CA . LYS B 1 42 ? 14.70385 13.93831 -3.22026 1.000 31.26307 6 LYS B CA 1
ATOM 3032 C C . LYS B 1 42 ? 14.38665 12.45421 -2.98764 1.000 35.13057 6 LYS B C 1
ATOM 3033 O O . LYS B 1 42 ? 13.24049 12.02879 -3.19244 1.000 30.15834 6 LYS B O 1
ATOM 3039 N N . ILE B 1 43 ? 15.37849 11.65434 -2.56786 1.000 29.26291 7 ILE B N 1
ATOM 3040 C CA . ILE B 1 43 ? 15.14830 10.22574 -2.31666 1.000 23.81882 7 ILE B CA 1
ATOM 3041 C C . ILE B 1 43 ? 13.97683 10.03499 -1.35932 1.000 23.72140 7 ILE B C 1
ATOM 3042 O O . ILE B 1 43 ? 13.06528 9.23084 -1.60018 1.000 25.42500 7 ILE B O 1
ATOM 3047 N N . PHE B 1 44 ? 13.98865 10.77809 -0.25366 1.000 24.97021 8 PHE B N 1
ATOM 3048 C CA . PHE B 1 44 ? 13.03385 10.53857 0.81993 1.000 25.91295 8 PHE B CA 1
ATOM 3049 C C . PHE B 1 44 ? 11.68460 11.16737 0.49526 1.000 30.20724 8 PHE B C 1
ATOM 3050 O O . PHE B 1 44 ? 10.63846 10.60233 0.84316 1.000 26.14394 8 PHE B O 1
ATOM 3058 N N A ARG B 1 45 ? 11.68818 12.31727 -0.18914 0.618 29.76364 9 ARG B N 1
ATOM 3059 N N B ARG B 1 45 ? 11.68977 12.31704 -0.18399 0.382 29.74329 9 ARG B N 1
ATOM 3060 C CA A ARG B 1 45 ? 10.43435 12.92171 -0.63343 0.618 28.80560 9 ARG B CA 1
ATOM 3061 C CA B ARG B 1 45 ? 10.44148 12.91910 -0.64122 0.382 28.86174 9 ARG B CA 1
ATOM 3062 C C A ARG B 1 45 ? 9.67573 11.97769 -1.55836 0.618 31.86651 9 ARG B C 1
ATOM 3063 C C B ARG B 1 45 ? 9.68002 11.96929 -1.55486 0.382 31.82680 9 ARG B C 1
ATOM 3064 O O A ARG B 1 45 ? 8.45418 11.82567 -1.43358 0.618 32.48698 9 ARG B O 1
ATOM 3065 O O B ARG B 1 45 ? 8.46029 11.81079 -1.42062 0.382 32.44617 9 ARG B O 1
ATOM 3080 N N . LYS B 1 46 ? 10.38788 11.32569 -2.49310 1.000 28.80105 10 LYS B N 1
ATOM 3081 C CA . LYS B 1 46 ? 9.74707 10.35574 -3.37951 1.000 31.48007 10 LYS B CA 1
ATOM 3082 C C . LYS B 1 46 ? 9.23131 9.13003 -2.61812 1.000 26.41249 10 LYS B C 1
ATOM 3083 O O . LYS B 1 46 ? 8.14899 8.61409 -2.92236 1.000 30.33730 10 LYS B O 1
ATOM 3089 N N . ARG B 1 47 ? 9.98553 8.63645 -1.64327 1.000 25.35312 11 ARG B N 1
ATOM 3090 C CA . ARG B 1 47 ? 9.46941 7.53433 -0.83348 1.000 27.37029 11 ARG B CA 1
ATOM 3091 C C . ARG B 1 47 ? 8.19031 7.93105 -0.10961 1.000 24.04814 11 ARG B C 1
ATOM 3092 O O . ARG B 1 47 ? 7.22930 7.15845 -0.07001 1.000 24.33269 11 ARG B O 1
ATOM 3100 N N . MET B 1 48 ? 8.14590 9.14103 0.45147 1.000 25.94210 12 MET B N 1
ATOM 3101 C CA . MET B 1 48 ? 6.93667 9.56829 1.15160 1.000 27.55183 12 MET B CA 1
ATOM 3102 C C . MET B 1 48 ? 5.75403 9.60701 0.20282 1.000 28.54957 12 MET B C 1
ATOM 3103 O O . MET B 1 48 ? 4.66761 9.11470 0.53023 1.000 33.97621 12 MET B O 1
ATOM 3108 N N . GLU B 1 49 ? 5.96803 10.14029 -1.00079 1.000 29.54238 13 GLU B N 1
ATOM 3109 C CA . GLU B 1 49 ? 4.90609 10.21915 -1.98863 1.000 32.74915 13 GLU B CA 1
ATOM 3110 C C . GLU B 1 49 ? 4.37665 8.82770 -2.34352 1.000 34.02957 13 GLU B C 1
ATOM 3111 O O . GLU B 1 49 ? 3.15939 8.60125 -2.38237 1.000 32.13018 13 GLU B O 1
ATOM 3117 N N . ARG B 1 50 ? 5.28784 7.89268 -2.63241 1.000 28.48373 14 ARG B N 1
ATOM 3118 C CA . ARG B 1 50 ? 4.91044 6.50352 -2.87803 1.000 34.02537 14 ARG B CA 1
ATOM 3119 C C . ARG B 1 50 ? 4.16662 5.89770 -1.69087 1.000 26.16627 14 ARG B C 1
ATOM 3120 O O . ARG B 1 50 ? 3.19108 5.16186 -1.87262 1.000 28.33114 14 ARG B O 1
ATOM 3128 N N . PHE B 1 51 ? 4.63113 6.17555 -0.47433 1.000 25.48704 15 PHE B N 1
ATOM 3129 C CA . PHE B 1 51 ? 3.97293 5.65411 0.72326 1.000 30.37289 15 PHE B CA 1
ATOM 3130 C C . PHE B 1 51 ? 2.55710 6.20599 0.85869 1.000 32.55432 15 PHE B C 1
ATOM 3131 O O . PHE B 1 51 ? 1.62051 5.45752 1.17252 1.000 30.49556 15 PHE B O 1
ATOM 3139 N N . GLN B 1 52 ? 2.37229 7.51232 0.59505 1.000 28.05714 16 GLN B N 1
ATOM 3140 C CA . GLN B 1 52 ? 1.02342 8.08054 0.65723 1.000 33.46255 16 GLN B CA 1
ATOM 3141 C C . GLN B 1 52 ? 0.09245 7.44949 -0.38177 1.000 35.75115 16 GLN B C 1
ATOM 3142 O O . GLN B 1 52 ? -1.06944 7.16356 -0.08087 1.000 34.20021 16 GLN B O 1
ATOM 3148 N N . GLU B 1 53 ? 0.59438 7.17454 -1.59677 1.000 31.63486 17 GLU B N 1
ATOM 3149 C CA . GLU B 1 53 ? -0.23770 6.49370 -2.58621 1.000 36.02306 17 GLU B CA 1
ATOM 3150 C C . GLU B 1 53 ? -0.69515 5.12360 -2.08996 1.000 33.54506 17 GLU B C 1
ATOM 3151 O O . GLU B 1 53 ? -1.84867 4.73419 -2.30949 1.000 34.37400 17 GLU B O 1
ATOM 3157 N N . ALA B 1 54 ? 0.19805 4.37293 -1.44268 1.000 30.92001 18 ALA B N 1
ATOM 3158 C CA . ALA B 1 54 ? -0.16837 3.06364 -0.90364 1.000 38.33673 18 ALA B CA 1
ATOM 3159 C C . ALA B 1 54 ? -1.24150 3.17545 0.17484 1.000 33.29314 18 ALA B C 1
ATOM 3160 O O . ALA B 1 54 ? -2.16080 2.35056 0.23027 1.000 39.19232 18 ALA B O 1
ATOM 3162 N N . LEU B 1 55 ? -1.14920 4.18971 1.03407 1.000 32.09169 19 LEU B N 1
ATOM 3163 C CA . LEU B 1 55 ? -2.21477 4.43427 2.00212 1.000 33.95230 19 LEU B CA 1
ATOM 3164 C C . LEU B 1 55 ? -3.54145 4.69554 1.29610 1.000 38.60555 19 LEU B C 1
ATOM 3165 O O . LEU B 1 55 ? -4.57701 4.13712 1.66884 1.000 38.93010 19 LEU B O 1
ATOM 3170 N N . LYS B 1 56 ? -3.53054 5.55756 0.27437 1.000 38.11737 20 LYS B N 1
ATOM 3171 C CA . LYS B 1 56 ? -4.76133 5.84992 -0.45204 1.000 41.64594 20 LYS B CA 1
ATOM 3172 C C . LYS B 1 56 ? -5.30993 4.59083 -1.09438 1.000 40.59193 20 LYS B C 1
ATOM 3173 O O . LYS B 1 56 ? -6.52211 4.33849 -1.07418 1.000 44.00740 20 LYS B O 1
ATOM 3179 N N . GLU B 1 57 ? -4.41657 3.77136 -1.63795 1.000 42.88136 21 GLU B N 1
ATOM 3180 C CA . GLU B 1 57 ? -4.83158 2.56104 -2.33146 1.000 47.87737 21 GLU B CA 1
ATOM 3181 C C . GLU B 1 57 ? -5.52485 1.58925 -1.38276 1.000 46.59975 21 GLU B C 1
ATOM 3182 O O . GLU B 1 57 ? -6.48621 0.91825 -1.77405 1.000 43.90318 21 GLU B O 1
ATOM 3188 N N . LYS B 1 58 ? -5.06856 1.51061 -0.12775 1.000 42.50718 22 LYS B N 1
ATOM 3189 C CA . LYS B 1 58 ? -5.69516 0.64235 0.86177 1.000 43.08217 22 LYS B CA 1
ATOM 3190 C C . LYS B 1 58 ? -6.72666 1.35423 1.72433 1.000 45.21882 22 LYS B C 1
ATOM 3191 O O . LYS B 1 58 ? -7.10414 0.81544 2.77035 1.000 46.94001 22 LYS B O 1
ATOM 3197 N N . ASP B 1 59 ? -7.15779 2.55997 1.34863 1.000 43.21687 23 ASP B N 1
ATOM 3198 C CA . ASP B 1 59 ? -8.21213 3.26441 2.08028 1.000 39.72616 23 ASP B CA 1
ATOM 3199 C C . ASP B 1 59 ? -7.78386 3.59857 3.51460 1.000 44.26138 23 ASP B C 1
ATOM 3200 O O . ASP B 1 59 ? -8.60280 3.63234 4.43534 1.000 40.59211 23 ASP B O 1
ATOM 3205 N N . ILE B 1 60 ? -6.49458 3.85902 3.71133 1.000 38.28233 24 ILE B N 1
ATOM 3206 C CA . ILE B 1 60 ? -5.95732 4.26469 5.00693 1.000 38.03237 24 ILE B CA 1
ATOM 3207 C C . ILE B 1 60 ? -5.91743 5.78819 5.04372 1.000 35.49539 24 ILE B C 1
ATOM 3208 O O . ILE B 1 60 ? -5.29053 6.41809 4.18924 1.000 37.85736 24 ILE B O 1
ATOM 3213 N N . ASP B 1 61 ? -6.56265 6.38481 6.04618 1.000 33.65738 25 ASP B N 1
ATOM 3214 C CA . ASP B 1 61 ? -6.64221 7.84207 6.09474 1.000 40.11487 25 ASP B CA 1
ATOM 3215 C C . ASP B 1 61 ? -5.31355 8.48364 6.49659 1.000 41.87820 25 ASP B C 1
ATOM 3216 O O . ASP B 1 61 ? -4.99757 9.59229 6.04337 1.000 38.13529 25 ASP B O 1
ATOM 3221 N N . ALA B 1 62 ? -4.52511 7.81051 7.32792 1.000 35.55496 26 ALA B N 1
ATOM 3222 C CA . ALA B 1 62 ? -3.28172 8.38109 7.83049 1.000 36.50263 26 ALA B CA 1
ATOM 3223 C C . ALA B 1 62 ? -2.46779 7.27470 8.48192 1.000 32.22485 26 ALA B C 1
ATOM 3224 O O . ALA B 1 62 ? -2.98932 6.20238 8.78687 1.000 33.58743 26 ALA B O 1
ATOM 3226 N N . ALA B 1 63 ? -1.18421 7.55112 8.70449 1.000 32.93848 27 ALA B N 1
ATOM 3227 C CA . ALA B 1 63 ? -0.29627 6.59046 9.33876 1.000 27.61939 27 ALA B CA 1
ATOM 3228 C C . ALA B 1 63 ? 0.47885 7.27229 10.45816 1.000 33.04065 27 ALA B C 1
ATOM 3229 O O . ALA B 1 63 ? 0.90494 8.42414 10.32875 1.000 30.14549 27 ALA B O 1
ATOM 3231 N N . VAL B 1 64 ? 0.67067 6.54693 11.54701 1.000 30.27897 28 VAL B N 1
ATOM 3232 C CA . VAL B 1 64 ? 1.55317 6.96928 12.62391 1.000 32.96244 28 VAL B CA 1
ATOM 3233 C C . VAL B 1 64 ? 2.80256 6.11006 12.53113 1.000 31.55454 28 VAL B C 1
ATOM 3234 O O . VAL B 1 64 ? 2.73205 4.88187 12.63202 1.000 30.56226 28 VAL B O 1
ATOM 3238 N N . ILE B 1 65 ? 3.93629 6.74661 12.28832 1.000 24.81034 29 ILE B N 1
ATOM 3239 C CA . ILE B 1 65 ? 5.20050 6.05056 12.10117 1.000 25.44900 29 ILE B CA 1
ATOM 3240 C C . ILE B 1 65 ? 6.02291 6.26285 13.36998 1.000 30.35657 29 ILE B C 1
ATOM 3241 O O . ILE B 1 65 ? 6.49999 7.37233 13.63697 1.000 28.46639 29 ILE B O 1
ATOM 3246 N N . ARG B 1 66 ? 6.21691 5.20893 14.15541 1.000 28.63099 30 ARG B N 1
ATOM 3247 C CA . ARG B 1 66 ? 7.00092 5.36238 15.37406 1.000 32.74057 30 ARG B CA 1
ATOM 3248 C C . ARG B 1 66 ? 8.12774 4.35085 15.47144 1.000 28.58338 30 ARG B C 1
ATOM 3249 O O . ARG B 1 66 ? 8.81174 4.31366 16.49957 1.000 26.57808 30 ARG B O 1
ATOM 3257 N N . THR B 1 67 ? 8.34861 3.54679 14.42707 1.000 27.92619 31 THR B N 1
ATOM 3258 C CA . THR B 1 67 ? 9.55517 2.74448 14.35071 1.000 24.14359 31 THR B CA 1
ATOM 3259 C C . THR B 1 67 ? 10.67731 3.61991 13.82891 1.000 20.69286 31 THR B C 1
ATOM 3260 O O . THR B 1 67 ? 10.48251 4.40878 12.89639 1.000 21.81997 31 THR B O 1
ATOM 3264 N N . LEU B 1 68 ? 11.85534 3.48959 14.44694 1.000 20.11827 32 LEU B N 1
ATOM 3265 C CA . LEU B 1 68 ? 12.99298 4.27646 13.99583 1.000 24.98957 32 LEU B CA 1
ATOM 3266 C C . LEU B 1 68 ? 13.31309 3.96865 12.53414 1.000 20.51393 32 LEU B C 1
ATOM 3267 O O . LEU B 1 68 ? 13.61831 4.88074 11.75197 1.000 20.08041 32 LEU B O 1
ATOM 3272 N N . SER B 1 69 ? 13.25222 2.68702 12.14825 1.000 19.32403 33 SER B N 1
ATOM 3273 C CA . SER B 1 69 ? 13.73210 2.32745 10.81893 1.000 23.22438 33 SER B CA 1
ATOM 3274 C C . SER B 1 69 ? 12.84786 2.94320 9.73150 1.000 19.50428 33 SER B C 1
ATOM 3275 O O . SER B 1 69 ? 13.36286 3.56730 8.80262 1.000 21.48614 33 SER B O 1
ATOM 3278 N N . THR B 1 70 ? 11.51214 2.87572 9.86568 1.000 18.08282 34 THR B N 1
ATOM 3279 C CA . THR B 1 70 ? 10.69356 3.53647 8.83978 1.000 19.37691 34 THR B CA 1
ATOM 3280 C C . THR B 1 70 ? 10.74840 5.05795 8.94992 1.000 20.55904 34 THR B C 1
ATOM 3281 O O . THR B 1 70 ? 10.66245 5.75554 7.93374 1.000 21.09656 34 THR B O 1
ATOM 3285 N N . PHE B 1 71 ? 10.88591 5.58857 10.16223 1.000 19.69262 35 PHE B N 1
ATOM 3286 C CA . PHE B 1 71 ? 11.10569 7.02175 10.31104 1.000 24.12057 35 PHE B CA 1
ATOM 3287 C C . PHE B 1 71 ? 12.31570 7.47142 9.48895 1.000 21.00333 35 PHE B C 1
ATOM 3288 O O . PHE B 1 71 ? 12.25494 8.48073 8.77932 1.000 19.28507 35 PHE B O 1
ATOM 3296 N N . ILE B 1 72 ? 13.43103 6.74460 9.58403 1.000 19.79536 36 ILE B N 1
ATOM 3297 C CA . ILE B 1 72 ? 14.60798 7.11697 8.79776 1.000 23.46425 36 ILE B CA 1
ATOM 3298 C C . ILE B 1 72 ? 14.30206 6.98879 7.31843 1.000 19.71462 36 ILE B C 1
ATOM 3299 O O . ILE B 1 72 ? 14.66768 7.85340 6.50569 1.000 20.08036 36 ILE B O 1
ATOM 3304 N N . TYR B 1 73 ? 13.59170 5.92435 6.95213 1.000 18.51195 37 TYR B N 1
ATOM 3305 C CA . TYR B 1 73 ? 13.33892 5.65309 5.55180 1.000 20.19692 37 TYR B CA 1
ATOM 3306 C C . TYR B 1 73 ? 12.59906 6.80685 4.89261 1.000 21.88945 37 TYR B C 1
ATOM 3307 O O . TYR B 1 73 ? 12.88307 7.15355 3.74011 1.000 19.49487 37 TYR B O 1
ATOM 3316 N N . LEU B 1 74 ? 11.65747 7.41452 5.61363 1.000 20.73120 38 LEU B N 1
ATOM 3317 C CA . LEU B 1 74 ? 10.77043 8.42119 5.02862 1.000 20.67507 38 LEU B CA 1
ATOM 3318 C C . LEU B 1 74 ? 11.23510 9.84766 5.26927 1.000 22.49878 38 LEU B C 1
ATOM 3319 O O . LEU B 1 74 ? 10.92332 10.71591 4.45238 1.000 23.76921 38 LEU B O 1
ATOM 3324 N N . THR B 1 75 ? 11.91530 10.13596 6.39716 1.000 24.32626 39 THR B N 1
ATOM 3325 C CA . THR B 1 75 ? 12.40503 11.49073 6.66693 1.000 27.19651 39 THR B CA 1
ATOM 3326 C C . THR B 1 75 ? 13.84413 11.72110 6.23108 1.000 24.08803 39 THR B C 1
ATOM 3327 O O . THR B 1 75 ? 14.27493 12.89043 6.15647 1.000 25.56799 39 THR B O 1
ATOM 3331 N N . GLY B 1 76 ? 14.60444 10.64753 6.01236 1.000 21.85535 40 GLY B N 1
ATOM 3332 C CA . GLY B 1 76 ? 16.00296 10.77247 5.66839 1.000 25.51875 40 GLY B CA 1
ATOM 3333 C C . GLY B 1 76 ? 16.93734 10.99200 6.83954 1.000 26.91945 40 GLY B C 1
ATOM 3334 O O . GLY B 1 76 ? 18.14552 11.11815 6.62277 1.000 26.58482 40 GLY B O 1
ATOM 3335 N N . THR B 1 77 ? 16.43864 11.01505 8.07847 1.000 25.01082 41 THR B N 1
ATOM 3336 C CA . THR B 1 77 ? 17.32730 11.27439 9.20079 1.000 22.75512 41 THR B CA 1
ATOM 3337 C C . THR B 1 77 ? 16.90904 10.43338 10.38838 1.000 23.50524 41 THR B C 1
ATOM 3338 O O . THR B 1 77 ? 15.72767 10.12817 10.57311 1.000 22.80252 41 THR B O 1
ATOM 3342 N N . LYS B 1 78 ? 17.90436 10.03593 11.18274 1.000 21.10934 42 LYS B N 1
ATOM 3343 C CA . LYS B 1 78 ? 17.63278 9.44767 12.48758 1.000 20.24843 42 LYS B CA 1
ATOM 3344 C C . LYS B 1 78 ? 17.23489 10.58258 13.42978 1.000 24.08431 42 LYS B C 1
ATOM 3345 O O . LYS B 1 78 ? 17.88084 11.63270 13.43538 1.000 26.60361 42 LYS B O 1
ATOM 3351 N N . TRP B 1 79 ? 16.15309 10.39980 14.18916 1.000 25.39656 43 TRP B N 1
ATOM 3352 C CA . TRP B 1 79 ? 15.83929 11.33319 15.27585 1.000 22.23330 43 TRP B CA 1
ATOM 3353 C C . TRP B 1 79 ? 15.15066 10.55188 16.38076 1.000 22.31079 43 TRP B C 1
ATOM 3354 O O . TRP B 1 79 ? 14.38511 9.62549 16.09952 1.000 23.44487 43 TRP B O 1
ATOM 3365 N N . LEU B 1 80 ? 15.47249 10.87292 17.63260 1.000 24.05454 44 LEU B N 1
ATOM 3366 C CA . LEU B 1 80 ? 14.84993 10.21763 18.78252 1.000 22.94653 44 LEU B CA 1
ATOM 3367 C C . LEU B 1 80 ? 14.09037 11.25190 19.60069 1.000 23.35760 44 LEU B C 1
ATOM 3368 O O . LEU B 1 80 ? 14.61188 12.34259 19.86042 1.000 26.06103 44 LEU B O 1
ATOM 3373 N N . ARG B 1 81 ? 12.87764 10.90567 20.02843 1.000 25.33667 45 ARG B N 1
ATOM 3374 C CA . ARG B 1 81 ? 12.20432 9.65968 19.64955 1.000 25.75803 45 ARG B CA 1
ATOM 3375 C C . ARG B 1 81 ? 11.58571 9.85929 18.26550 1.000 23.98897 45 ARG B C 1
ATOM 3376 O O . ARG B 1 81 ? 11.22285 10.99448 17.90577 1.000 24.84203 45 ARG B O 1
ATOM 3384 N N . PRO B 1 82 ? 11.44970 8.78029 17.48799 1.000 24.54236 46 PRO B N 1
ATOM 3385 C CA . PRO B 1 82 ? 10.87419 8.90799 16.13568 1.000 27.15409 46 PRO B CA 1
ATOM 3386 C C . PRO B 1 82 ? 9.35907 9.03518 16.19148 1.000 27.20331 46 PRO B C 1
ATOM 3387 O O . PRO B 1 82 ? 8.65660 8.11789 16.62813 1.000 27.55325 46 PRO B O 1
ATOM 3391 N N . SER B 1 83 ? 8.85242 10.18128 15.75239 1.000 24.61702 47 SER B N 1
ATOM 3392 C CA . SER B 1 83 ? 7.41428 10.41704 15.76824 1.000 25.08440 47 SER B CA 1
ATOM 3393 C C . SER B 1 83 ? 7.03029 11.19383 14.51313 1.000 29.70940 47 SER B C 1
ATOM 3394 O O . SER B 1 83 ? 7.30785 12.39249 14.40802 1.000 27.81550 47 SER B O 1
ATOM 3397 N N . LEU B 1 84 ? 6.38753 10.50585 13.57468 1.000 27.55206 48 LEU B N 1
ATOM 3398 C CA . LEU B 1 84 ? 6.04916 11.02592 12.25867 1.000 26.96481 48 LEU B CA 1
ATOM 3399 C C . LEU B 1 84 ? 4.59028 10.71607 11.96274 1.000 24.94519 48 LEU B C 1
ATOM 3400 O O . LEU B 1 84 ? 4.15256 9.57590 12.11919 1.000 27.02275 48 LEU B O 1
ATOM 3405 N N . PHE B 1 85 ? 3.83671 11.72695 11.56406 1.000 24.18563 49 PHE B N 1
ATOM 3406 C CA . PHE B 1 85 ? 2.43941 11.57135 11.17797 1.000 27.62511 49 PHE B CA 1
ATOM 3407 C C . PHE B 1 85 ? 2.29687 11.80720 9.67645 1.000 29.43693 49 PHE B C 1
ATOM 3408 O O . PHE B 1 85 ? 2.69675 12.86318 9.17163 1.000 29.15550 49 PHE B O 1
ATOM 3416 N N . VAL B 1 86 ? 1.71215 10.83663 8.97289 1.000 30.08731 50 VAL B N 1
ATOM 3417 C CA . VAL B 1 86 ? 1.57978 10.91267 7.51929 1.000 29.22294 50 VAL B CA 1
ATOM 3418 C C . VAL B 1 86 ? 0.10814 10.82834 7.13464 1.000 29.29364 50 VAL B C 1
ATOM 3419 O O . VAL B 1 86 ? -0.49102 9.74917 7.22279 1.000 33.77116 50 VAL B O 1
ATOM 3423 N N . PRO B 1 87 ? -0.51838 11.92439 6.71925 1.000 30.35612 51 PRO B N 1
ATOM 3424 C CA . PRO B 1 87 ? -1.86660 11.82299 6.15869 1.000 32.93725 51 PRO B CA 1
ATOM 3425 C C . PRO B 1 87 ? -1.81295 11.21941 4.76697 1.000 36.18581 51 PRO B C 1
ATOM 3426 O O . PRO B 1 87 ? -0.83614 11.39573 4.03315 1.000 30.13256 51 PRO B O 1
ATOM 3430 N N . ALA B 1 88 ? -2.89940 10.54281 4.37464 1.000 36.77852 52 ALA B N 1
ATOM 3431 C CA . ALA B 1 88 ? -2.94625 10.01960 3.01059 1.000 39.36692 52 ALA B CA 1
ATOM 3432 C C . ALA B 1 88 ? -2.82259 11.14028 1.99130 1.000 41.18076 52 ALA B C 1
ATOM 3433 O O . ALA B 1 88 ? -2.24676 10.93747 0.91874 1.000 40.16128 52 ALA B O 1
ATOM 3435 N N . GLU B 1 89 ? -3.33378 12.33089 2.32401 1.000 41.77479 53 GLU B N 1
ATOM 3436 C CA . GLU B 1 89 ? -3.25880 13.52363 1.48637 1.000 49.28208 53 GLU B CA 1
ATOM 3437 C C . GLU B 1 89 ? -2.72665 14.66547 2.33503 1.000 40.97690 53 GLU B C 1
ATOM 3438 O O . GLU B 1 89 ? -3.31539 14.97867 3.37033 1.000 47.34846 53 GLU B O 1
ATOM 3444 N N . GLY B 1 90 ? -1.64328 15.30590 1.88711 1.000 44.95009 54 GLY B N 1
ATOM 3445 C CA . GLY B 1 90 ? -1.13548 16.50264 2.52059 1.000 48.90124 54 GLY B CA 1
ATOM 3446 C C . GLY B 1 90 ? 0.31389 16.36439 2.93535 1.000 45.55301 54 GLY B C 1
ATOM 3447 O O . GLY B 1 90 ? 1.02900 15.44905 2.51573 1.000 46.81231 54 GLY B O 1
ATOM 3448 N N . GLU B 1 91 ? 0.76576 17.31107 3.76156 1.000 38.86194 55 GLU B N 1
ATOM 3449 C CA . GLU B 1 91 ? 2.15598 17.29108 4.19679 1.000 35.83973 55 GLU B CA 1
ATOM 3450 C C . GLU B 1 91 ? 2.30004 16.53456 5.51345 1.000 35.50599 55 GLU B C 1
ATOM 3451 O O . GLU B 1 91 ? 1.44834 16.65025 6.39528 1.000 35.06970 55 GLU B O 1
ATOM 3457 N N . PRO B 1 92 ? 3.37300 15.76450 5.66322 1.000 31.12842 56 PRO B N 1
ATOM 3458 C CA . PRO B 1 92 ? 3.59753 15.04585 6.92552 1.000 29.85890 56 PRO B CA 1
ATOM 3459 C C . PRO B 1 92 ? 4.03495 15.99629 8.02314 1.000 32.77813 56 PRO B C 1
ATOM 3460 O O . PRO B 1 92 ? 4.48277 17.11683 7.77079 1.000 33.72388 56 PRO B O 1
ATOM 3464 N N . THR B 1 93 ? 3.96230 15.50151 9.25767 1.000 26.47907 57 THR B N 1
ATOM 3465 C CA . THR B 1 93 ? 4.36910 16.26753 10.42473 1.000 32.01402 57 THR B CA 1
ATOM 3466 C C . THR B 1 93 ? 5.28288 15.41683 11.28585 1.000 31.67219 57 THR B C 1
ATOM 3467 O O . THR B 1 93 ? 4.98006 14.25053 11.55142 1.000 28.96887 57 THR B O 1
ATOM 3471 N N . VAL B 1 94 ? 6.37358 16.01713 11.75056 1.000 28.79143 58 VAL B N 1
ATOM 3472 C CA . VAL B 1 94 ? 7.29911 15.37722 12.67959 1.000 28.38358 58 VAL B CA 1
ATOM 3473 C C . VAL B 1 94 ? 7.21328 16.11562 14.00626 1.000 30.57517 58 VAL B C 1
ATOM 3474 O O . VAL B 1 94 ? 7.16648 17.34780 14.03509 1.000 28.97600 58 VAL B O 1
ATOM 3478 N N . PHE B 1 95 ? 7.20679 15.36069 15.09677 1.000 27.88023 59 PHE B N 1
ATOM 3479 C CA . PHE B 1 95 ? 7.14001 15.90446 16.44706 1.000 29.47288 59 PHE B CA 1
ATOM 3480 C C . PHE B 1 95 ? 8.48315 15.75096 17.14392 1.000 27.97561 59 PHE B C 1
ATOM 3481 O O . PHE B 1 95 ? 9.02617 14.63805 17.20196 1.000 29.21073 59 PHE B O 1
ATOM 3489 N N . VAL B 1 96 ? 9.00557 16.86400 17.68689 1.000 24.41350 60 VAL B N 1
ATOM 3490 C CA . VAL B 1 96 ? 10.28025 16.89229 18.38687 1.000 28.03376 60 VAL B CA 1
ATOM 3491 C C . VAL B 1 96 ? 10.12755 17.64712 19.70993 1.000 29.08666 60 VAL B C 1
ATOM 3492 O O . VAL B 1 96 ? 9.09427 18.24748 20.00311 1.000 30.32555 60 VAL B O 1
ATOM 3496 N N . VAL B 1 97 ? 11.18653 17.61472 20.51110 1.000 29.57572 61 VAL B N 1
ATOM 3497 C CA . VAL B 1 97 ? 11.20068 18.32138 21.79597 1.000 28.75133 61 VAL B CA 1
ATOM 3498 C C . VAL B 1 97 ? 11.52672 19.78421 21.55055 1.000 31.63410 61 VAL B C 1
ATOM 3499 O O . VAL B 1 97 ? 12.31977 20.10953 20.66101 1.000 30.61097 61 VAL B O 1
ATOM 3503 N N . LYS B 1 98 ? 10.94340 20.67552 22.35877 1.000 32.98487 62 LYS B N 1
ATOM 3504 C CA . LYS B 1 98 ? 11.21461 22.09838 22.19410 1.000 35.41760 62 LYS B CA 1
ATOM 3505 C C . LYS B 1 98 ? 12.71451 22.34976 22.19495 1.000 38.34310 62 LYS B C 1
ATOM 3506 O O . LYS B 1 98 ? 13.44214 21.84544 23.05583 1.000 37.71448 62 LYS B O 1
ATOM 3512 N N . GLY B 1 99 ? 13.17584 23.10235 21.19397 1.000 34.10692 63 GLY B N 1
ATOM 3513 C CA . GLY B 1 99 ? 14.57977 23.38488 20.99233 1.000 33.32807 63 GLY B CA 1
ATOM 3514 C C . GLY B 1 99 ? 15.21689 22.62185 19.85279 1.000 31.66605 63 GLY B C 1
ATOM 3515 O O . GLY B 1 99 ? 16.33162 22.96948 19.44879 1.000 33.95213 63 GLY B O 1
ATOM 3516 N N . GLU B 1 100 ? 14.56657 21.56908 19.34880 1.000 30.48714 64 GLU B N 1
ATOM 3517 C CA . GLU B 1 100 ? 15.14116 20.68719 18.33402 1.000 32.45638 64 GLU B CA 1
ATOM 3518 C C . GLU B 1 100 ? 14.65668 20.96968 16.91812 1.000 30.85362 64 GLU B C 1
ATOM 3519 O O . GLU B 1 100 ? 15.22108 20.40587 15.97487 1.000 31.98522 64 GLU B O 1
ATOM 3525 N N . ALA B 1 101 ? 13.63098 21.80882 16.73956 1.000 33.76237 65 ALA B N 1
ATOM 3526 C CA . ALA B 1 101 ? 13.00301 21.91712 15.42280 1.000 37.55198 65 ALA B CA 1
ATOM 3527 C C . ALA B 1 101 ? 13.98493 22.44069 14.38059 1.000 37.83427 65 ALA B C 1
ATOM 3528 O O . ALA B 1 101 ? 14.15018 21.83649 13.31367 1.000 36.12411 65 ALA B O 1
ATOM 3530 N N . GLU B 1 102 ? 14.70054 23.52371 14.70350 1.000 36.32815 66 GLU B N 1
ATOM 3531 C CA . GLU B 1 102 ? 15.63064 24.09292 13.73651 1.000 37.26517 66 GLU B CA 1
ATOM 3532 C C . GLU B 1 102 ? 16.68772 23.06557 13.36095 1.000 37.92839 66 GLU B C 1
ATOM 3533 O O . GLU B 1 102 ? 17.05918 22.93075 12.19156 1.000 40.29118 66 GLU B O 1
ATOM 3539 N N . GLU B 1 103 ? 17.13455 22.29146 14.33481 1.000 35.64661 67 GLU B N 1
ATOM 3540 C CA . GLU B 1 103 ? 18.16002 21.29062 14.07928 1.000 33.19683 67 GLU B CA 1
ATOM 3541 C C . GLU B 1 103 ? 17.62681 20.15721 13.21354 1.000 40.38488 67 GLU B C 1
ATOM 3542 O O . GLU B 1 103 ? 18.31835 19.69145 12.30163 1.000 39.34798 67 GLU B O 1
ATOM 3548 N N . PHE B 1 104 ? 16.39397 19.71445 13.46423 1.000 36.65148 68 PHE B N 1
ATOM 3549 C CA . PHE B 1 104 ? 15.81803 18.65243 12.64233 1.000 34.81829 68 PHE B CA 1
ATOM 3550 C C . PHE B 1 104 ? 15.63075 19.11618 11.19956 1.000 34.11863 68 PHE B C 1
ATOM 3551 O O . PHE B 1 104 ? 15.88468 18.35864 10.25900 1.000 31.79843 68 PHE B O 1
ATOM 3559 N N . LYS B 1 105 ? 15.18128 20.35615 11.00745 1.000 32.90636 69 LYS B N 1
ATOM 3560 C CA . LYS B 1 105 ? 14.92956 20.84251 9.65157 1.000 34.82583 69 LYS B CA 1
ATOM 3561 C C . LYS B 1 105 ? 16.21450 20.93872 8.83153 1.000 36.46340 69 LYS B C 1
ATOM 3562 O O . LYS B 1 105 ? 16.17847 20.78697 7.60680 1.000 40.95905 69 LYS B O 1
ATOM 3568 N N . ARG B 1 106 ? 17.36301 21.17405 9.47459 1.000 40.33986 70 ARG B N 1
ATOM 3569 C CA . ARG B 1 106 ? 18.62191 21.13156 8.73416 1.000 34.29037 70 ARG B CA 1
ATOM 3570 C C . ARG B 1 106 ? 18.95046 19.73976 8.23420 1.000 36.08388 70 ARG B C 1
ATOM 3571 O O . ARG B 1 106 ? 19.68973 19.60237 7.25593 1.000 39.41633 70 ARG B O 1
ATOM 3579 N N . ARG B 1 107 ? 18.42521 18.70734 8.87933 1.000 31.84177 71 ARG B N 1
ATOM 3580 C CA . ARG B 1 107 ? 18.76419 17.33999 8.54066 1.000 33.47197 71 ARG B CA 1
ATOM 3581 C C . ARG B 1 107 ? 17.75086 16.68702 7.61189 1.000 32.42164 71 ARG B C 1
ATOM 3582 O O . ARG B 1 107 ? 18.04264 15.62321 7.05557 1.000 35.76447 71 ARG B O 1
ATOM 3590 N N . SER B 1 108 ? 16.56923 17.27067 7.44168 1.000 28.53113 72 SER B N 1
ATOM 3591 C CA . SER B 1 108 ? 15.48726 16.55537 6.77792 1.000 30.28906 72 SER B CA 1
ATOM 3592 C C . SER B 1 108 ? 14.74222 17.45876 5.80966 1.000 29.55902 72 SER B C 1
ATOM 3593 O O . SER B 1 108 ? 14.69664 18.67694 5.98248 1.000 33.00380 72 SER B O 1
ATOM 3596 N N . TRP B 1 109 ? 14.13760 16.83651 4.79013 1.000 31.02758 73 TRP B N 1
ATOM 3597 C CA . TRP B 1 109 ? 13.29502 17.57814 3.86217 1.000 30.06612 73 TRP B CA 1
ATOM 3598 C C . TRP B 1 109 ? 11.97792 17.99971 4.49574 1.000 31.11250 73 TRP B C 1
ATOM 3599 O O . TRP B 1 109 ? 11.27987 18.85351 3.93643 1.000 32.41812 73 TRP B O 1
ATOM 3610 N N . ILE B 1 110 ? 11.60655 17.39007 5.61770 1.000 29.73957 74 ILE B N 1
ATOM 3611 C CA . ILE B 1 110 ? 10.29726 17.63276 6.22040 1.000 34.52039 74 ILE B CA 1
ATOM 3612 C C . ILE B 1 110 ? 10.23598 19.06828 6.71008 1.000 33.04322 74 ILE B C 1
ATOM 3613 O O . ILE B 1 110 ? 11.17176 19.54367 7.36540 1.000 33.66599 74 ILE B O 1
ATOM 3618 N N . GLU B 1 111 ? 9.13306 19.76387 6.40965 1.000 33.83966 75 GLU B N 1
ATOM 3619 C CA . GLU B 1 111 ? 8.96406 21.14526 6.84850 1.000 40.99213 75 GLU B CA 1
ATOM 3620 C C . GLU B 1 111 ? 8.02139 21.33797 8.02897 1.000 39.04205 75 GLU B C 1
ATOM 3621 O O . GLU B 1 111 ? 8.20936 22.29552 8.78725 1.000 37.03522 75 GLU B O 1
ATOM 3627 N N . ASN B 1 112 ? 6.97740 20.52187 8.17034 1.000 36.37769 76 ASN B N 1
ATOM 3628 C CA . ASN B 1 112 ? 6.05703 20.64625 9.30676 1.000 37.12998 76 ASN B CA 1
ATOM 3629 C C . ASN B 1 112 ? 6.68474 19.95536 10.50453 1.000 32.15213 76 ASN B C 1
ATOM 3630 O O . ASN B 1 112 ? 6.70274 18.72167 10.59012 1.000 32.11575 76 ASN B O 1
ATOM 3635 N N . VAL B 1 113 ? 7.21288 20.74526 11.43681 1.000 34.11595 77 VAL B N 1
ATOM 3636 C CA . VAL B 1 113 ? 7.83284 20.21289 12.65574 1.000 33.79507 77 VAL B CA 1
ATOM 3637 C C . VAL B 1 113 ? 7.17142 20.87474 13.86080 1.000 36.18830 77 VAL B C 1
ATOM 3638 O O . VAL B 1 113 ? 7.11484 22.10416 13.93711 1.000 39.32552 77 VAL B O 1
ATOM 3642 N N . VAL B 1 114 ? 6.63922 20.06856 14.77702 1.000 33.03239 78 VAL B N 1
ATOM 3643 C CA . VAL B 1 114 ? 5.94721 20.56137 15.96642 1.000 40.46984 78 VAL B CA 1
ATOM 3644 C C . VAL B 1 114 ? 6.79136 20.24257 17.19921 1.000 35.94113 78 VAL B C 1
ATOM 3645 O O . VAL B 1 114 ? 7.25747 19.11101 17.36707 1.000 32.83538 78 VAL B O 1
ATOM 3649 N N . GLU B 1 115 ? 6.98959 21.23225 18.05916 1.000 35.28728 79 GLU B N 1
ATOM 3650 C CA . GLU B 1 115 ? 7.78144 21.05740 19.27300 1.000 36.06399 79 GLU B CA 1
ATOM 3651 C C . GLU B 1 115 ? 6.87047 20.86790 20.48073 1.000 39.45826 79 GLU B C 1
ATOM 3652 O O . GLU B 1 115 ? 5.83172 21.52032 20.58423 1.000 37.62090 79 GLU B O 1
ATOM 3658 N N . PHE B 1 116 ? 7.25743 19.97975 21.39918 1.000 35.93376 80 PHE B N 1
ATOM 3659 C CA . PHE B 1 116 ? 6.50519 19.82309 22.63650 1.000 37.11921 80 PHE B CA 1
ATOM 3660 C C . PHE B 1 116 ? 7.43716 19.90797 23.84680 1.000 41.47892 80 PHE B C 1
ATOM 3661 O O . PHE B 1 116 ? 8.63763 19.60774 23.76304 1.000 37.41415 80 PHE B O 1
ATOM 3669 N N . GLN B 1 117 ? 6.83657 20.25114 24.99474 1.000 39.24355 81 GLN B N 1
ATOM 3670 C CA . GLN B 1 117 ? 7.52647 20.39858 26.27666 1.000 40.17233 81 GLN B CA 1
ATOM 3671 C C . GLN B 1 117 ? 7.23285 19.28315 27.28034 1.000 41.09165 81 GLN B C 1
ATOM 3672 O O . GLN B 1 117 ? 7.88583 19.22965 28.32981 1.000 41.19499 81 GLN B O 1
ATOM 3678 N N . LYS B 1 118 ? 6.27162 18.40626 26.99586 1.000 41.86766 82 LYS B N 1
ATOM 3679 C CA . LYS B 1 118 ? 5.86529 17.30963 27.86811 1.000 43.66032 82 LYS B CA 1
ATOM 3680 C C . LYS B 1 118 ? 5.50227 16.14087 26.96992 1.000 42.13790 82 LYS B C 1
ATOM 3681 O O . LYS B 1 118 ? 4.85896 16.33987 25.93782 1.000 41.68693 82 LYS B O 1
ATOM 3687 N N . VAL B 1 119 ? 5.89220 14.92109 27.35120 1.000 43.61024 83 VAL B N 1
ATOM 3688 C CA . VAL B 1 119 ? 5.53758 13.79141 26.49268 1.000 46.06770 83 VAL B CA 1
ATOM 3689 C C . VAL B 1 119 ? 4.01849 13.64193 26.40350 1.000 50.16051 83 VAL B C 1
ATOM 3690 O O . VAL B 1 119 ? 3.48841 13.17772 25.38582 1.000 45.11653 83 VAL B O 1
ATOM 3694 N N . GLU B 1 120 ? 3.29347 14.08916 27.43253 1.000 43.22566 84 GLU B N 1
ATOM 3695 C CA . GLU B 1 120 ? 1.83496 14.13648 27.36060 1.000 55.96210 84 GLU B CA 1
ATOM 3696 C C . GLU B 1 120 ? 1.36335 14.96474 26.16349 1.000 49.78282 84 GLU B C 1
ATOM 3697 O O . GLU B 1 120 ? 0.45513 14.55789 25.43264 1.000 48.08821 84 GLU B O 1
ATOM 3703 N N . ASP B 1 121 ? 1.96903 16.13725 25.94873 1.000 49.78298 85 ASP B N 1
ATOM 3704 C CA . ASP B 1 121 ? 1.55510 16.98611 24.83367 1.000 49.61483 85 ASP B CA 1
ATOM 3705 C C . ASP B 1 121 ? 1.81281 16.31551 23.49387 1.000 49.23788 85 ASP B C 1
ATOM 3706 O O . ASP B 1 121 ? 1.08296 16.56141 22.52885 1.000 48.28596 85 ASP B O 1
ATOM 3711 N N . LEU B 1 122 ? 2.82801 15.45710 23.41936 1.000 46.23165 86 LEU B N 1
ATOM 3712 C CA . LEU B 1 122 ? 3.09922 14.73023 22.18217 1.000 42.94903 86 LEU B CA 1
ATOM 3713 C C . LEU B 1 122 ? 1.90940 13.86368 21.79789 1.000 47.59111 86 LEU B C 1
ATOM 3714 O O . LEU B 1 122 ? 1.38291 13.96423 20.68285 1.000 44.67580 86 LEU B O 1
ATOM 3719 N N . MET B 1 123 ? 1.47163 13.00653 22.72486 1.000 49.23282 87 MET B N 1
ATOM 3720 C CA . MET B 1 123 ? 0.32287 12.13960 22.48509 1.000 54.99565 87 MET B CA 1
ATOM 3721 C C . MET B 1 123 ? -0.90952 12.94806 22.08150 1.000 50.85642 87 MET B C 1
ATOM 3722 O O . MET B 1 123 ? -1.63562 12.56923 21.15258 1.000 48.23726 87 MET B O 1
ATOM 3727 N N . ALA B 1 124 ? -1.15575 14.06922 22.76699 1.000 49.48399 88 ALA B N 1
ATOM 3728 C CA . ALA B 1 124 ? -2.29186 14.92752 22.43470 1.000 44.92263 88 ALA B CA 1
ATOM 3729 C C . ALA B 1 124 ? -2.15417 15.54830 21.04974 1.000 48.10023 88 ALA B C 1
ATOM 3730 O O . ALA B 1 124 ? -3.15453 15.73736 20.35138 1.000 49.50565 88 ALA B O 1
ATOM 3732 N N . GLY B 1 125 ? -0.93429 15.87875 20.63164 1.000 46.44565 89 GLY B N 1
ATOM 3733 C CA . GLY B 1 125 ? -0.76162 16.45594 19.31268 1.000 45.87534 89 GLY B CA 1
ATOM 3734 C C . GLY B 1 125 ? -1.09870 15.47170 18.21279 1.000 43.02914 89 GLY B C 1
ATOM 3735 O O . GLY B 1 125 ? -1.74861 15.82644 17.22634 1.000 52.01938 89 GLY B O 1
ATOM 3736 N N . VAL B 1 126 ? -0.65997 14.22557 18.36456 1.000 46.49452 90 VAL B N 1
ATOM 3737 C CA . VAL B 1 126 ? -1.00072 13.20150 17.38275 1.000 44.70918 90 VAL B CA 1
ATOM 3738 C C . VAL B 1 126 ? -2.50811 12.97027 17.37493 1.000 47.90343 90 VAL B C 1
ATOM 3739 O O . VAL B 1 126 ? -3.12825 12.80812 16.31497 1.000 50.84600 90 VAL B O 1
ATOM 3743 N N . VAL B 1 127 ? -3.11913 12.95476 18.55980 1.000 50.43911 91 VAL B N 1
ATOM 3744 C CA . VAL B 1 127 ? -4.56287 12.77915 18.64938 1.000 51.21794 91 VAL B CA 1
ATOM 3745 C C . VAL B 1 127 ? -5.27587 13.92536 17.95141 1.000 53.75978 91 VAL B C 1
ATOM 3746 O O . VAL B 1 127 ? -6.25096 13.70968 17.22155 1.000 57.72515 91 VAL B O 1
ATOM 3750 N N . LYS B 1 128 ? -4.77421 15.15556 18.11744 1.000 52.63629 92 LYS B N 1
ATOM 3751 C CA . LYS B 1 128 ? -5.43906 16.29752 17.49031 1.000 56.33713 92 LYS B CA 1
ATOM 3752 C C . LYS B 1 128 ? -5.38769 16.18928 15.96823 1.000 50.35158 92 LYS B C 1
ATOM 3753 O O . LYS B 1 128 ? -6.37485 16.47699 15.28824 1.000 52.99491 92 LYS B O 1
ATOM 3759 N N . LEU B 1 129 ? -4.24274 15.77995 15.40980 1.000 49.56496 93 LEU B N 1
ATOM 3760 C CA . LEU B 1 129 ? -4.16286 15.66206 13.95696 1.000 48.25845 93 LEU B CA 1
ATOM 3761 C C . LEU B 1 129 ? -5.10233 14.59221 13.42315 1.000 53.06659 93 LEU B C 1
ATOM 3762 O O . LEU B 1 129 ? -5.65657 14.74517 12.32731 1.000 55.30078 93 LEU B O 1
ATOM 3767 N N . ILE B 1 130 ? -5.30136 13.51238 14.17628 1.000 50.17259 94 ILE B N 1
ATOM 3768 C CA . ILE B 1 130 ? -6.20674 12.45853 13.73132 1.000 56.28625 94 ILE B CA 1
ATOM 3769 C C . ILE B 1 130 ? -7.64689 12.94445 13.73581 1.000 57.55795 94 ILE B C 1
ATOM 3770 O O . ILE B 1 130 ? -8.39199 12.74488 12.77046 1.000 56.70835 94 ILE B O 1
ATOM 3775 N N . GLN B 1 131 ? -8.05661 13.59259 14.82211 1.000 58.41135 95 GLN B N 1
ATOM 3776 C CA . GLN B 1 131 ? -9.45200 13.97911 14.97659 1.000 54.52384 95 GLN B CA 1
ATOM 3777 C C . GLN B 1 131 ? -9.82414 15.14024 14.06831 1.000 62.18058 95 GLN B C 1
ATOM 3778 O O . GLN B 1 131 ? -10.93724 15.17631 13.53095 1.000 68.88116 95 GLN B O 1
ATOM 3784 N N . SER B 1 132 ? -8.93270 16.12427 13.92494 1.000 63.81875 96 SER B N 1
ATOM 3785 C CA . SER B 1 132 ? -9.24261 17.28790 13.09661 1.000 58.59410 96 SER B CA 1
ATOM 3786 C C . SER B 1 132 ? -9.47703 16.89192 11.64223 1.000 60.08030 96 SER B C 1
ATOM 3787 O O . SER B 1 132 ? -10.30827 17.49956 10.95614 1.000 58.05444 96 SER B O 1
ATOM 3790 N N . SER B 1 133 ? -8.76447 15.87294 11.16748 1.000 55.96919 97 SER B N 1
ATOM 3791 C CA . SER B 1 133 ? -8.86046 15.35432 9.80999 1.000 60.78156 97 SER B CA 1
ATOM 3792 C C . SER B 1 133 ? -9.96331 14.30788 9.62076 1.000 60.63445 97 SER B C 1
ATOM 3793 O O . SER B 1 133 ? -10.17262 13.85368 8.49089 1.000 60.07971 97 SER B O 1
ATOM 3796 N N . GLY B 1 134 ? -10.64775 13.90072 10.68986 1.000 63.57674 98 GLY B N 1
ATOM 3797 C CA . GLY B 1 134 ? -11.70625 12.90696 10.60693 1.000 59.15218 98 GLY B CA 1
ATOM 3798 C C . GLY B 1 134 ? -11.28505 11.49439 10.24290 1.000 55.36613 98 GLY B C 1
ATOM 3799 O O . GLY B 1 134 ? -12.10319 10.73515 9.71750 1.000 56.13146 98 GLY B O 1
ATOM 3800 N N . ALA B 1 135 ? -10.03869 11.11245 10.52118 1.000 59.20090 99 ALA B N 1
ATOM 3801 C CA . ALA B 1 135 ? -9.54822 9.79286 10.12814 1.000 48.44098 99 ALA B CA 1
ATOM 3802 C C . ALA B 1 135 ? -10.33708 8.68215 10.81748 1.000 51.66848 99 ALA B C 1
ATOM 3803 O O . ALA B 1 135 ? -10.62487 8.75276 12.01256 1.000 50.96793 99 ALA B O 1
ATOM 3805 N N . ARG B 1 136 ? -10.68498 7.64340 10.05860 1.000 47.47208 100 ARG B N 1
ATOM 3806 C CA . ARG B 1 136 ? -11.37120 6.48024 10.61184 1.000 48.41446 100 ARG B CA 1
ATOM 3807 C C . ARG B 1 136 ? -10.52052 5.21808 10.61897 1.000 49.71323 100 ARG B C 1
ATOM 3808 O O . ARG B 1 136 ? -10.73365 4.35224 11.46940 1.000 50.15049 100 ARG B O 1
ATOM 3816 N N . ARG B 1 137 ? -9.57854 5.08615 9.68709 1.000 40.93844 101 ARG B N 1
ATOM 3817 C CA . ARG B 1 137 ? -8.63239 3.97896 9.66485 1.000 42.61257 101 ARG B CA 1
ATOM 3818 C C . ARG B 1 137 ? -7.22767 4.56020 9.66248 1.000 38.35528 101 ARG B C 1
ATOM 3819 O O . ARG B 1 137 ? -6.88608 5.36281 8.78522 1.000 37.01592 101 ARG B O 1
ATOM 3827 N N . VAL B 1 138 ? -6.42728 4.17065 10.65406 1.000 36.11350 102 VAL B N 1
ATOM 3828 C CA . VAL B 1 138 ? -5.09557 4.73153 10.86356 1.000 34.94965 102 VAL B CA 1
ATOM 3829 C C . VAL B 1 138 ? -4.08830 3.59095 10.90324 1.000 32.97420 102 VAL B C 1
ATOM 3830 O O . VAL B 1 138 ? -4.29497 2.59097 11.60336 1.000 33.53091 102 VAL B O 1
ATOM 3834 N N . GLY B 1 139 ? -2.99446 3.74956 10.16606 1.000 31.33525 103 GLY B N 1
ATOM 3835 C CA . GLY B 1 139 ? -1.97329 2.72312 10.10410 1.000 33.96833 103 GLY B CA 1
ATOM 3836 C C . GLY B 1 139 ? -0.96468 2.84688 11.23720 1.000 30.74485 103 GLY B C 1
ATOM 3837 O O . GLY B 1 139 ? -0.54310 3.94963 11.60930 1.000 29.12817 103 GLY B O 1
ATOM 3838 N N . LEU B 1 140 ? -0.56731 1.68969 11.76139 1.000 30.77794 104 LEU B N 1
ATOM 3839 C CA . LEU B 1 140 ? 0.51806 1.58135 12.72601 1.000 29.87037 104 LEU B CA 1
ATOM 3840 C C . LEU B 1 140 ? 1.35062 0.35845 12.36497 1.000 27.70208 104 LEU B C 1
ATOM 3841 O O . LEU B 1 140 ? 0.80618 -0.65797 11.92328 1.000 31.88697 104 LEU B O 1
ATOM 3846 N N . GLU B 1 141 ? 2.66760 0.45774 12.52161 1.000 29.44437 105 GLU B N 1
ATOM 3847 C CA . GLU B 1 141 ? 3.53301 -0.69374 12.26965 1.000 29.18588 105 GLU B CA 1
ATOM 3848 C C . GLU B 1 141 ? 3.55406 -1.57017 13.50811 1.000 26.77844 105 GLU B C 1
ATOM 3849 O O . GLU B 1 141 ? 3.92926 -1.10932 14.59242 1.000 29.55795 105 GLU B O 1
ATOM 3855 N N . PHE B 1 142 ? 3.12731 -2.82003 13.35718 1.000 29.09386 106 PHE B N 1
ATOM 3856 C CA . PHE B 1 142 ? 3.19834 -3.80466 14.44574 1.000 33.01074 106 PHE B CA 1
ATOM 3857 C C . PHE B 1 142 ? 4.59092 -4.42655 14.42967 1.000 34.72950 106 PHE B C 1
ATOM 3858 O O . PHE B 1 142 ? 4.79176 -5.58035 14.05679 1.000 33.40647 106 PHE B O 1
ATOM 3866 N N . GLY B 1 143 ? 5.58013 -3.61562 14.78899 1.000 34.17053 107 GLY B N 1
ATOM 3867 C CA . GLY B 1 143 ? 6.96196 -3.98223 14.59512 1.000 32.03764 107 GLY B CA 1
ATOM 3868 C C . GLY B 1 143 ? 7.57854 -4.59563 15.83454 1.000 31.23897 107 GLY B C 1
ATOM 3869 O O . GLY B 1 143 ? 6.91356 -4.89763 16.83422 1.000 29.73626 107 GLY B O 1
ATOM 3870 N N . VAL B 1 144 ? 8.89173 -4.75340 15.76350 1.000 25.98791 108 VAL B N 1
ATOM 3871 C CA . VAL B 1 144 ? 9.63981 -5.38673 16.83546 1.000 30.45660 108 VAL B CA 1
ATOM 3872 C C . VAL B 1 144 ? 10.88171 -4.54642 17.08501 1.000 30.50132 108 VAL B C 1
ATOM 3873 O O . VAL B 1 144 ? 11.98108 -5.08592 17.25411 1.000 27.01036 108 VAL B O 1
ATOM 3877 N N . GLU B 1 145 ? 10.70841 -3.22173 17.10098 1.000 25.92603 109 GLU B N 1
ATOM 3878 C CA . GLU B 1 145 ? 11.80326 -2.29774 17.36154 1.000 25.14078 109 GLU B CA 1
ATOM 3879 C C . GLU B 1 145 ? 11.23931 -1.04185 18.02057 1.000 30.11553 109 GLU B C 1
ATOM 3880 O O . GLU B 1 145 ? 10.04333 -0.75409 17.92015 1.000 25.71640 109 GLU B O 1
ATOM 3886 N N . ARG B 1 146 ? 12.12139 -0.26226 18.64809 1.000 28.82909 110 ARG B N 1
ATOM 3887 C CA . ARG B 1 146 ? 11.72717 1.05566 19.14622 1.000 27.62694 110 ARG B CA 1
ATOM 3888 C C . ARG B 1 146 ? 11.18181 1.92550 18.01885 1.000 25.41047 110 ARG B C 1
ATOM 3889 O O . ARG B 1 146 ? 11.73147 1.94153 16.91016 1.000 26.83040 110 ARG B O 1
ATOM 3897 N N . ASP B 1 147 ? 10.09616 2.66588 18.28501 1.000 25.67554 111 ASP B N 1
ATOM 3898 C CA . ASP B 1 147 ? 9.37044 2.72775 19.55047 1.000 27.25449 111 ASP B CA 1
ATOM 3899 C C . ASP B 1 147 ? 8.00307 2.04372 19.43687 1.000 33.59500 111 ASP B C 1
ATOM 3900 O O . ASP B 1 147 ? 7.01896 2.56860 19.96953 1.000 33.87984 111 ASP B O 1
ATOM 3905 N N . ALA B 1 148 ? 7.91740 0.89585 18.75200 1.000 27.01700 112 ALA B N 1
ATOM 3906 C CA . ALA B 1 148 ? 6.63402 0.21151 18.56036 1.000 27.74013 112 ALA B CA 1
ATOM 3907 C C . ALA B 1 148 ? 6.29846 -0.67493 19.76587 1.000 31.90080 112 ALA B C 1
ATOM 3908 O O . ALA B 1 148 ? 6.09369 -1.88749 19.65792 1.000 31.24445 112 ALA B O 1
ATOM 3910 N N . TYR B 1 149 ? 6.13948 -0.02656 20.92309 1.000 30.92241 113 TYR B N 1
ATOM 3911 C CA . TYR B 1 149 ? 5.88992 -0.73048 22.17184 1.000 33.18206 113 TYR B CA 1
ATOM 3912 C C . TYR B 1 149 ? 4.40495 -0.76205 22.51931 1.000 34.25315 113 TYR B C 1
ATOM 3913 O O . TYR B 1 149 ? 3.58731 0.01141 22.01329 1.000 37.01668 113 TYR B O 1
ATOM 3922 N N . LEU B 1 150 ? 4.08139 -1.62840 23.47511 1.000 35.08746 114 LEU B N 1
ATOM 3923 C CA . LEU B 1 150 ? 2.68323 -1.90138 23.76644 1.000 36.77803 114 LEU B CA 1
ATOM 3924 C C . LEU B 1 150 ? 2.02590 -0.71137 24.46467 1.000 43.73230 114 LEU B C 1
ATOM 3925 O O . LEU B 1 150 ? 0.81374 -0.50976 24.32808 1.000 42.21790 114 LEU B O 1
ATOM 3930 N N . LEU B 1 151 ? 2.80515 0.08463 25.21271 1.000 42.13327 115 LEU B N 1
ATOM 3931 C CA . LEU B 1 151 ? 2.22422 1.18122 25.99078 1.000 43.80099 115 LEU B CA 1
ATOM 3932 C C . LEU B 1 151 ? 1.59495 2.23086 25.07516 1.000 42.49878 115 LEU B C 1
ATOM 3933 O O . LEU B 1 151 ? 0.47041 2.67985 25.31130 1.000 47.11323 115 LEU B O 1
ATOM 3938 N N . PHE B 1 152 ? 2.29678 2.61905 24.00785 1.000 42.63111 116 PHE B N 1
ATOM 3939 C CA . PHE B 1 152 ? 1.71102 3.56902 23.06359 1.000 47.29001 116 PHE B CA 1
ATOM 3940 C C . PHE B 1 152 ? 0.44652 3.01593 22.41987 1.000 43.08683 116 PHE B C 1
ATOM 3941 O O . PHE B 1 152 ? -0.54289 3.73656 22.25412 1.000 39.31202 116 PHE B O 1
ATOM 3949 N N . PHE B 1 153 ? 0.46910 1.74320 22.02529 1.000 42.74854 117 PHE B N 1
ATOM 3950 C CA . PHE B 1 153 ? -0.70449 1.16017 21.39330 1.000 47.59688 117 PHE B CA 1
ATOM 3951 C C . PHE B 1 153 ? -1.90146 1.18758 22.33267 1.000 46.08541 117 PHE B C 1
ATOM 3952 O O . PHE B 1 153 ? -3.02248 1.51181 21.91900 1.000 48.42979 117 PHE B O 1
ATOM 3960 N N . LYS B 1 154 ? -1.67838 0.86451 23.60430 1.000 40.98045 118 LYS B N 1
ATOM 3961 C CA . LYS B 1 154 ? -2.78651 0.79670 24.55353 1.000 45.57096 118 LYS B CA 1
ATOM 3962 C C . LYS B 1 154 ? -3.41793 2.17215 24.75006 1.000 48.92373 118 LYS B C 1
ATOM 3963 O O . LYS B 1 154 ? -4.64706 2.31063 24.73328 1.000 50.86094 118 LYS B O 1
ATOM 3969 N N . MET B 1 155 ? -2.58515 3.20439 24.93065 1.000 49.95331 119 MET B N 1
ATOM 3970 C CA . MET B 1 155 ? -3.09360 4.56426 25.10152 1.000 55.06190 119 MET B CA 1
ATOM 3971 C C . MET B 1 155 ? -3.73282 5.08126 23.82341 1.000 53.67843 119 MET B C 1
ATOM 3972 O O . MET B 1 155 ? -4.77555 5.74779 23.86219 1.000 55.19110 119 MET B O 1
ATOM 3977 N N . PHE B 1 156 ? -3.10344 4.80256 22.68266 1.000 50.44633 120 PHE B N 1
ATOM 3978 C CA . PHE B 1 156 ? -3.64550 5.26445 21.41602 1.000 53.65587 120 PHE B CA 1
ATOM 3979 C C . PHE B 1 156 ? -5.05168 4.72249 21.18103 1.000 56.99313 120 PHE B C 1
ATOM 3980 O O . PHE B 1 156 ? -5.93925 5.47099 20.76149 1.000 59.30004 120 PHE B O 1
ATOM 3988 N N . GLN B 1 157 ? -5.28268 3.42518 21.42520 1.000 56.01191 121 GLN B N 1
ATOM 3989 C CA . GLN B 1 157 ? -6.64351 2.91711 21.25362 1.000 62.83732 121 GLN B CA 1
ATOM 3990 C C . GLN B 1 157 ? -7.61280 3.57923 22.21760 1.000 63.76044 121 GLN B C 1
ATOM 3991 O O . GLN B 1 157 ? -8.74876 3.89501 21.84551 1.000 66.97826 121 GLN B O 1
ATOM 3997 N N . ARG B 1 158 ? -7.18969 3.78438 23.46398 1.000 63.29094 122 ARG B N 1
ATOM 3998 C CA . ARG B 1 158 ? -8.08023 4.38958 24.44522 1.000 61.28366 122 ARG B CA 1
ATOM 3999 C C . ARG B 1 158 ? -8.47017 5.80488 24.03316 1.000 61.48759 122 ARG B C 1
ATOM 4000 O O . ARG B 1 158 ? -9.63908 6.18947 24.13158 1.000 62.73477 122 ARG B O 1
ATOM 4008 N N . LEU B 1 159 ? -7.51099 6.58598 23.53748 1.000 66.06570 123 LEU B N 1
ATOM 4009 C CA . LEU B 1 159 ? -7.79163 7.96948 23.18357 1.000 60.08977 123 LEU B CA 1
ATOM 4010 C C . LEU B 1 159 ? -8.49477 8.09144 21.84212 1.000 69.89503 123 LEU B C 1
ATOM 4011 O O . LEU B 1 159 ? -9.13350 9.11727 21.57963 1.000 73.33420 123 LEU B O 1
ATOM 4016 N N . ASN B 1 160 ? -8.44459 7.04888 21.01472 1.000 65.49203 124 ASN B N 1
ATOM 4017 C CA . ASN B 1 160 ? -9.09259 7.04029 19.70754 1.000 64.18403 124 ASN B CA 1
ATOM 4018 C C . ASN B 1 160 ? -10.01102 5.82594 19.60836 1.000 64.08868 124 ASN B C 1
ATOM 4019 O O . ASN B 1 160 ? -9.75029 4.89786 18.83195 1.000 59.22884 124 ASN B O 1
ATOM 4024 N N . PRO B 1 161 ? -11.09818 5.80159 20.38951 1.000 64.70795 125 PRO B N 1
ATOM 4025 C CA . PRO B 1 161 ? -11.94885 4.59721 20.42767 1.000 68.91744 125 PRO B CA 1
ATOM 4026 C C . PRO B 1 161 ? -12.64351 4.29265 19.11343 1.000 68.15731 125 PRO B C 1
ATOM 4027 O O . PRO B 1 161 ? -12.87664 3.11666 18.79891 1.000 64.69027 125 PRO B O 1
ATOM 4031 N N . THR B 1 162 ? -12.99981 5.31614 18.34231 1.000 63.48934 126 THR B N 1
ATOM 4032 C CA . THR B 1 162 ? -13.70321 5.10926 17.08364 1.000 64.23242 126 THR B CA 1
ATOM 4033 C C . THR B 1 162 ? -12.76464 4.79339 15.93064 1.000 60.13932 126 THR B C 1
ATOM 4034 O O . THR B 1 162 ? -13.24509 4.51504 14.82706 1.000 63.11016 126 THR B O 1
ATOM 4038 N N . VAL B 1 163 ? -11.45253 4.79459 16.16969 1.000 59.81829 127 VAL B N 1
ATOM 4039 C CA . VAL B 1 163 ? -10.45735 4.64181 15.11774 1.000 52.67108 127 VAL B CA 1
ATOM 4040 C C . VAL B 1 163 ? -10.07839 3.17407 15.01662 1.000 55.24955 127 VAL B C 1
ATOM 4041 O O . VAL B 1 163 ? -9.84326 2.50943 16.03122 1.000 56.43307 127 VAL B O 1
ATOM 4045 N N . GLU B 1 164 ? -10.03314 2.66103 13.79499 1.000 50.80636 128 GLU B N 1
ATOM 4046 C CA . GLU B 1 164 ? -9.55882 1.31007 13.55191 1.000 42.58464 128 GLU B CA 1
ATOM 4047 C C . GLU B 1 164 ? -8.07191 1.36663 13.23576 1.000 40.00062 128 GLU B C 1
ATOM 4048 O O . GLU B 1 164 ? -7.64951 2.06290 12.30444 1.000 41.25483 128 GLU B O 1
ATOM 4054 N N . VAL B 1 165 ? -7.28084 0.66520 14.02399 1.000 41.75667 129 VAL B N 1
ATOM 4055 C CA . VAL B 1 165 ? -5.84600 0.59258 13.79721 1.000 39.93226 129 VAL B CA 1
ATOM 4056 C C . VAL B 1 165 ? -5.56988 -0.57287 12.85654 1.000 42.85624 129 VAL B C 1
ATOM 4057 O O . VAL B 1 165 ? -6.01681 -1.70104 13.10256 1.000 48.45006 129 VAL B O 1
ATOM 4061 N N . VAL B 1 166 ? -4.83927 -0.30870 11.77770 1.000 35.51047 130 VAL B N 1
ATOM 4062 C CA . VAL B 1 166 ? -4.44687 -1.34579 10.82674 1.000 40.69450 130 VAL B CA 1
ATOM 4063 C C . VAL B 1 166 ? -2.92723 -1.45331 10.80348 1.000 35.21720 130 VAL B C 1
ATOM 4064 O O . VAL B 1 166 ? -2.21487 -0.44213 10.81448 1.000 34.78946 130 VAL B O 1
ATOM 4068 N N . ASP B 1 167 ? -2.43296 -2.68754 10.79216 1.000 34.64781 131 ASP B N 1
ATOM 4069 C CA . ASP B 1 167 ? -1.00003 -2.91998 10.67746 1.000 34.92793 131 ASP B CA 1
ATOM 4070 C C . ASP B 1 167 ? -0.55159 -2.55545 9.26561 1.000 37.01698 131 ASP B C 1
ATOM 4071 O O . ASP B 1 167 ? -1.13192 -3.03263 8.29103 1.000 35.88807 131 ASP B O 1
ATOM 4076 N N . ILE B 1 168 ? 0.47999 -1.71821 9.14485 1.000 29.76211 132 ILE B N 1
ATOM 4077 C CA . ILE B 1 168 ? 0.96992 -1.33603 7.82734 1.000 31.30368 132 ILE B CA 1
ATOM 4078 C C . ILE B 1 168 ? 2.40867 -1.79410 7.60725 1.000 29.81419 132 ILE B C 1
ATOM 4079 O O . ILE B 1 168 ? 3.07308 -1.31486 6.69015 1.000 29.97850 132 ILE B O 1
ATOM 4084 N N . LEU B 1 169 ? 2.89170 -2.74165 8.41821 1.000 31.78503 133 LEU B N 1
ATOM 4085 C CA . LEU B 1 169 ? 4.23732 -3.25865 8.19475 1.000 25.87270 133 LEU B CA 1
ATOM 4086 C C . LEU B 1 169 ? 4.35561 -3.86836 6.81024 1.000 27.84172 133 LEU B C 1
ATOM 4087 O O . LEU B 1 169 ? 5.40795 -3.75649 6.17474 1.000 31.36470 133 LEU B O 1
ATOM 4092 N N . ASP B 1 170 ? 3.27618 -4.48000 6.30183 1.000 24.91727 134 ASP B N 1
ATOM 4093 C CA . ASP B 1 170 ? 3.34774 -5.02997 4.95253 1.000 27.88509 134 ASP B CA 1
ATOM 4094 C C . ASP B 1 170 ? 3.57492 -3.93517 3.90738 1.000 34.82621 134 ASP B C 1
ATOM 4095 O O . ASP B 1 170 ? 4.24931 -4.18039 2.89307 1.000 28.13149 134 ASP B O 1
ATOM 4100 N N . ILE B 1 171 ? 3.02885 -2.73286 4.13102 1.000 26.53829 135 ILE B N 1
ATOM 4101 C CA . ILE B 1 171 ? 3.22668 -1.63418 3.19185 1.000 28.79354 135 ILE B CA 1
ATOM 4102 C C . ILE B 1 171 ? 4.66205 -1.11969 3.26197 1.000 24.84508 135 ILE B C 1
ATOM 4103 O O . ILE B 1 171 ? 5.34401 -0.97732 2.23330 1.000 26.18985 135 ILE B O 1
ATOM 4108 N N . THR B 1 172 ? 5.11365 -0.74668 4.46695 1.000 25.90420 136 THR B N 1
ATOM 4109 C CA . THR B 1 172 ? 6.43914 -0.13875 4.59417 1.000 23.21934 136 THR B CA 1
ATOM 4110 C C . THR B 1 172 ? 7.53285 -1.12362 4.19119 1.000 26.54356 136 THR B C 1
ATOM 4111 O O . THR B 1 172 ? 8.48666 -0.75259 3.49468 1.000 23.74001 136 THR B O 1
ATOM 4115 N N . MET B 1 173 ? 7.41658 -2.38743 4.61862 1.000 24.67325 137 MET B N 1
ATOM 4116 C CA . MET B 1 173 ? 8.41188 -3.38094 4.19975 1.000 28.43273 137 MET B CA 1
ATOM 4117 C C . MET B 1 173 ? 8.25714 -3.77512 2.73454 1.000 24.89987 137 MET B C 1
ATOM 4118 O O . MET B 1 173 ? 9.24614 -4.17548 2.09887 1.000 28.37467 137 MET B O 1
ATOM 4123 N N . GLY B 1 174 ? 7.04897 -3.67181 2.16851 1.000 24.29010 138 GLY B N 1
ATOM 4124 C CA . GLY B 1 174 ? 6.91796 -3.88860 0.74368 1.000 26.53653 138 GLY B CA 1
ATOM 4125 C C . GLY B 1 174 ? 7.79672 -2.92291 -0.03383 1.000 33.07834 138 GLY B C 1
ATOM 4126 O O . GLY B 1 174 ? 8.37474 -3.27990 -1.07225 1.000 30.12223 138 GLY B O 1
ATOM 4127 N N . MET B 1 175 ? 7.89355 -1.67633 0.44506 1.000 23.77577 139 MET B N 1
ATOM 4128 C CA . MET B 1 175 ? 8.80804 -0.71784 -0.17378 1.000 25.92171 139 MET B CA 1
ATOM 4129 C C . MET B 1 175 ? 10.26098 -1.01483 0.18765 1.000 25.31409 139 MET B C 1
ATOM 4130 O O . MET B 1 175 ? 11.12824 -1.05900 -0.69139 1.000 25.68852 139 MET B O 1
ATOM 4135 N N . ARG B 1 176 ? 10.52778 -1.31523 1.45757 1.000 20.35342 140 ARG B N 1
ATOM 4136 C CA . ARG B 1 176 ? 11.89727 -1.36204 1.93724 1.000 20.91520 140 ARG B CA 1
ATOM 4137 C C . ARG B 1 176 ? 12.63356 -2.62344 1.53769 1.000 24.58523 140 ARG B C 1
ATOM 4138 O O . ARG B 1 176 ? 13.87446 -2.61303 1.52085 1.000 23.76327 140 ARG B O 1
ATOM 4146 N N . MET B 1 177 ? 11.91038 -3.69553 1.21938 1.000 22.78417 141 MET B N 1
ATOM 4147 C CA . MET B 1 177 ? 12.58280 -4.94871 0.92395 1.000 22.74256 141 MET B CA 1
ATOM 4148 C C . MET B 1 177 ? 13.22715 -4.92037 -0.47253 1.000 23.21441 141 MET B C 1
ATOM 4149 O O . MET B 1 177 ? 14.10260 -5.73865 -0.74465 1.000 22.90240 141 MET B O 1
ATOM 4154 N N . ILE B 1 178 ? 12.81632 -4.00142 -1.35404 1.000 22.07870 142 ILE B N 1
ATOM 4155 C CA . ILE B 1 178 ? 13.42663 -3.83686 -2.67899 1.000 23.36346 142 ILE B CA 1
ATOM 4156 C C . ILE B 1 178 ? 14.26713 -2.56589 -2.63157 1.000 24.16634 142 ILE B C 1
ATOM 4157 O O . ILE B 1 178 ? 13.73226 -1.45647 -2.50209 1.000 21.42737 142 ILE B O 1
ATOM 4162 N N . LYS B 1 179 ? 15.57949 -2.72696 -2.72025 1.000 21.40043 143 LYS B N 1
ATOM 4163 C CA . LYS B 1 179 ? 16.51012 -1.63345 -2.48401 1.000 21.14446 143 LYS B CA 1
ATOM 4164 C C . LYS B 1 179 ? 16.72563 -0.79402 -3.73432 1.000 28.22062 143 LYS B C 1
ATOM 4165 O O . LYS B 1 179 ? 16.85048 -1.33537 -4.83394 1.000 23.42149 143 LYS B O 1
ATOM 4171 N N . ASP B 1 180 ? 16.85777 0.52493 -3.54975 1.000 25.52257 144 ASP B N 1
ATOM 4172 C CA . ASP B 1 180 ? 17.32617 1.37870 -4.62960 1.000 25.37076 144 ASP B CA 1
ATOM 4173 C C . ASP B 1 180 ? 18.86087 1.38571 -4.66416 1.000 24.49764 144 ASP B C 1
ATOM 4174 O O . ASP B 1 180 ? 19.54345 0.79799 -3.81661 1.000 22.89086 144 ASP B O 1
ATOM 4179 N N . GLU B 1 181 ? 19.42100 2.06257 -5.67038 1.000 24.94741 145 GLU B N 1
ATOM 4180 C CA . GLU B 1 181 ? 20.85969 1.96856 -5.91296 1.000 25.13574 145 GLU B CA 1
ATOM 4181 C C . GLU B 1 181 ? 21.67493 2.65369 -4.81516 1.000 23.54357 145 GLU B C 1
ATOM 4182 O O . GLU B 1 181 ? 22.77245 2.18257 -4.47103 1.000 23.19816 145 GLU B O 1
ATOM 4188 N N . TRP B 1 182 ? 21.14565 3.72300 -4.22974 1.000 21.18931 146 TRP B N 1
ATOM 4189 C CA . TRP B 1 182 ? 21.81817 4.38605 -3.11257 1.000 22.86032 146 TRP B CA 1
ATOM 4190 C C . TRP B 1 182 ? 21.81904 3.51133 -1.85867 1.000 21.42615 146 TRP B C 1
ATOM 4191 O O . TRP B 1 182 ? 22.83482 3.41322 -1.15378 1.000 20.38678 146 TRP B O 1
ATOM 4202 N N . GLU B 1 183 ? 20.68750 2.87698 -1.56866 1.000 18.73132 147 GLU B N 1
ATOM 4203 C CA . GLU B 1 183 ? 20.61889 1.92522 -0.46617 1.000 21.02910 147 GLU B CA 1
ATOM 4204 C C . GLU B 1 183 ? 21.63408 0.80589 -0.63481 1.000 19.61908 147 GLU B C 1
ATOM 4205 O O . GLU B 1 183 ? 22.30292 0.41555 0.32884 1.000 17.58401 147 GLU B O 1
ATOM 4211 N N . ILE B 1 184 ? 21.75785 0.26840 -1.84930 1.000 19.11595 148 ILE B N 1
ATOM 4212 C CA . ILE B 1 184 ? 22.73112 -0.80068 -2.06844 1.000 18.70249 148 ILE B CA 1
ATOM 4213 C C . ILE B 1 184 ? 24.15598 -0.31237 -1.79230 1.000 17.92807 148 ILE B C 1
ATOM 4214 O O . ILE B 1 184 ? 24.95034 -0.99943 -1.12291 1.000 18.57807 148 ILE B O 1
ATOM 4219 N N . GLU B 1 185 ? 24.46814 0.91045 -2.22546 1.000 20.61546 149 GLU B N 1
ATOM 4220 C CA . GLU B 1 185 ? 25.78439 1.48277 -1.95049 1.000 21.66840 149 GLU B CA 1
ATOM 4221 C C . GLU B 1 185 ? 26.01279 1.65055 -0.45340 1.000 22.74358 149 GLU B C 1
ATOM 4222 O O . GLU B 1 185 ? 27.12569 1.41221 0.02586 1.000 20.95391 149 GLU B O 1
ATOM 4228 N N . ASN B 1 186 ? 24.98408 2.08697 0.30280 1.000 20.25609 150 ASN B N 1
ATOM 4229 C CA . ASN B 1 186 ? 25.14789 2.18357 1.75688 1.000 20.12889 150 ASN B CA 1
ATOM 4230 C C . ASN B 1 186 ? 25.48819 0.82215 2.35090 1.000 22.01218 150 ASN B C 1
ATOM 4231 O O . ASN B 1 186 ? 26.34508 0.70754 3.24251 1.000 19.47344 150 ASN B O 1
ATOM 4236 N N . ILE B 1 187 ? 24.81145 -0.21798 1.87244 1.000 19.89635 151 ILE B N 1
ATOM 4237 C CA . ILE B 1 187 ? 25.02831 -1.54876 2.42314 1.000 19.97783 151 ILE B CA 1
ATOM 4238 C C . ILE B 1 187 ? 26.40835 -2.07392 2.04931 1.000 19.02078 151 ILE B C 1
ATOM 4239 O O . ILE B 1 187 ? 27.07146 -2.72250 2.86692 1.000 20.15376 151 ILE B O 1
ATOM 4244 N N . ARG B 1 188 ? 26.87315 -1.81193 0.81636 1.000 18.13581 152 ARG B N 1
ATOM 4245 C CA . ARG B 1 188 ? 28.24405 -2.17607 0.46862 1.000 20.59096 152 ARG B CA 1
ATOM 4246 C C . ARG B 1 188 ? 29.22668 -1.53834 1.43262 1.000 21.93422 152 ARG B C 1
ATOM 4247 O O . ARG B 1 188 ? 30.18149 -2.18637 1.87715 1.000 22.33423 152 ARG B O 1
ATOM 4255 N N . LYS B 1 189 ? 29.01690 -0.25758 1.74254 1.000 22.16329 153 LYS B N 1
ATOM 4256 C CA . LYS B 1 189 ? 29.89569 0.45377 2.66875 1.000 18.83551 153 LYS B CA 1
ATOM 4257 C C . LYS B 1 189 ? 29.80987 -0.13690 4.06398 1.000 20.20672 153 LYS B C 1
ATOM 4258 O O . LYS B 1 189 ? 30.84071 -0.32261 4.72650 1.000 24.14138 153 LYS B O 1
ATOM 4264 N N . ALA B 1 190 ? 28.59048 -0.45415 4.52166 1.000 18.47788 154 ALA B N 1
ATOM 4265 C CA . ALA B 1 190 ? 28.43830 -1.10335 5.83128 1.000 18.92074 154 ALA B CA 1
ATOM 4266 C C . ALA B 1 190 ? 29.14487 -2.45539 5.84594 1.000 23.70367 154 ALA B C 1
ATOM 4267 O O . ALA B 1 190 ? 29.75396 -2.85186 6.85066 1.000 19.28379 154 ALA B O 1
ATOM 4269 N N . ALA B 1 191 ? 29.09312 -3.17210 4.72420 1.000 20.52937 155 ALA B N 1
ATOM 4270 C CA . ALA B 1 191 ? 29.72230 -4.48867 4.68677 1.000 22.08024 155 ALA B CA 1
ATOM 4271 C C . ALA B 1 191 ? 31.23576 -4.38180 4.82969 1.000 23.22190 155 ALA B C 1
ATOM 4272 O O . ALA B 1 191 ? 31.85802 -5.21662 5.50356 1.000 21.72797 155 ALA B O 1
ATOM 4274 N N . LYS B 1 192 ? 31.85109 -3.35221 4.23032 1.000 19.47480 156 LYS B N 1
ATOM 4275 C CA . LYS B 1 192 ? 33.29179 -3.22188 4.37973 1.000 23.15425 156 LYS B CA 1
ATOM 4276 C C . LYS B 1 192 ? 33.64912 -2.90221 5.82496 1.000 26.65344 156 LYS B C 1
ATOM 4277 O O . LYS B 1 192 ? 34.68324 -3.36632 6.33440 1.000 21.73518 156 LYS B O 1
ATOM 4283 N N . ILE B 1 193 ? 32.80872 -2.10270 6.49475 1.000 21.17788 157 ILE B N 1
ATOM 4284 C CA . ILE B 1 193 ? 33.02588 -1.81700 7.91039 1.000 22.06102 157 ILE B CA 1
ATOM 4285 C C . ILE B 1 193 ? 32.89797 -3.09635 8.73649 1.000 21.47442 157 ILE B C 1
ATOM 4286 O O . ILE B 1 193 ? 33.72391 -3.36593 9.62266 1.000 21.20662 157 ILE B O 1
ATOM 4291 N N . ALA B 1 194 ? 31.88560 -3.91970 8.44462 1.000 20.41384 158 ALA B N 1
ATOM 4292 C CA . ALA B 1 194 ? 31.73939 -5.17304 9.18419 1.000 18.06398 158 ALA B CA 1
ATOM 4293 C C . ALA B 1 194 ? 32.99644 -6.01454 9.03527 1.000 21.96405 158 ALA B C 1
ATOM 4294 O O . ALA B 1 194 ? 33.44271 -6.63058 10.00102 1.000 20.44492 158 ALA B O 1
ATOM 4296 N N A ASN B 1 195 ? 33.57844 -6.04105 7.82472 0.536 22.23680 159 ASN B N 1
ATOM 4297 N N B ASN B 1 195 ? 33.60248 -6.02509 7.84175 0.464 22.24024 159 ASN B N 1
ATOM 4298 C CA A ASN B 1 195 ? 34.83245 -6.75926 7.59684 0.536 23.52194 159 ASN B CA 1
ATOM 4299 C CA B ASN B 1 195 ? 34.83317 -6.79024 7.64554 0.464 23.52316 159 ASN B CA 1
ATOM 4300 C C A ASN B 1 195 ? 35.93837 -6.24509 8.50663 0.536 24.50998 159 ASN B C 1
ATOM 4301 C C B ASN B 1 195 ? 35.97855 -6.24218 8.48413 0.464 24.49991 159 ASN B C 1
ATOM 4302 O O A ASN B 1 195 ? 36.70218 -7.03633 9.07380 0.536 25.03141 159 ASN B O 1
ATOM 4303 O O B ASN B 1 195 ? 36.81185 -7.01110 8.97931 0.464 24.97486 159 ASN B O 1
ATOM 4312 N N . LYS B 1 196 ? 36.04868 -4.91882 8.65222 1.000 20.63680 160 LYS B N 1
ATOM 4313 C CA . LYS B 1 196 ? 37.07740 -4.37003 9.51943 1.000 22.43550 160 LYS B CA 1
ATOM 4314 C C . LYS B 1 196 ? 36.87324 -4.83663 10.95622 1.000 23.32249 160 LYS B C 1
ATOM 4315 O O . LYS B 1 196 ? 37.83408 -5.22032 11.63258 1.000 23.85574 160 LYS B O 1
ATOM 4321 N N . GLY B 1 197 ? 35.62660 -4.85346 11.42634 1.000 18.82926 161 GLY B N 1
ATOM 4322 C CA . GLY B 1 197 ? 35.36944 -5.36410 12.77342 1.000 24.47462 161 GLY B CA 1
ATOM 4323 C C . GLY B 1 197 ? 35.69272 -6.84810 12.91517 1.000 24.86662 161 GLY B C 1
ATOM 4324 O O . GLY B 1 197 ? 36.28826 -7.27044 13.91874 1.000 22.72359 161 GLY B O 1
ATOM 4325 N N . MET B 1 198 ? 35.34428 -7.65795 11.89668 1.000 21.39522 162 MET B N 1
ATOM 4326 C CA . MET B 1 198 ? 35.63376 -9.09388 11.97302 1.000 22.82532 162 MET B CA 1
ATOM 4327 C C . MET B 1 198 ? 37.13644 -9.36886 11.95029 1.000 24.93042 162 MET B C 1
ATOM 4328 O O . MET B 1 198 ? 37.60518 -10.32984 12.57011 1.000 24.78690 162 MET B O 1
ATOM 4333 N N . LYS B 1 199 ? 37.90052 -8.53944 11.24215 1.000 22.31299 163 LYS B N 1
ATOM 4334 C CA . LYS B 1 199 ? 39.35850 -8.65207 11.25410 1.000 23.56273 163 LYS B CA 1
ATOM 4335 C C . LYS B 1 199 ? 39.91966 -8.36837 12.64295 1.000 27.27699 163 LYS B C 1
ATOM 4336 O O . LYS B 1 199 ? 40.79718 -9.09053 13.12239 1.000 27.16936 163 LYS B O 1
ATOM 4342 N N . VAL B 1 200 ? 39.39862 -7.34572 13.32846 1.000 28.04645 164 VAL B N 1
ATOM 4343 C CA . VAL B 1 200 ? 39.80662 -7.11320 14.71891 1.000 27.18336 164 VAL B CA 1
ATOM 4344 C C . VAL B 1 200 ? 39.49870 -8.33734 15.59296 1.000 24.81910 164 VAL B C 1
ATOM 4345 O O . VAL B 1 200 ? 40.33815 -8.76247 16.40161 1.000 25.03278 164 VAL B O 1
ATOM 4349 N N . ALA B 1 201 ? 38.28440 -8.90050 15.46760 1.000 21.79089 165 ALA B N 1
ATOM 4350 C CA . ALA B 1 201 ? 37.92471 -10.12147 16.20103 1.000 28.02901 165 ALA B CA 1
ATOM 4351 C C . ALA B 1 201 ? 38.94630 -11.22459 15.96017 1.000 26.81669 165 ALA B C 1
ATOM 4352 O O . ALA B 1 201 ? 39.45110 -11.84671 16.90130 1.000 28.10947 165 ALA B O 1
ATOM 4354 N N . GLU B 1 202 ? 39.25558 -11.48660 14.68758 1.000 28.57240 166 GLU B N 1
ATOM 4355 C CA . GLU B 1 202 ? 40.17898 -12.56200 14.35333 1.000 30.81712 166 GLU B CA 1
ATOM 4356 C C . GLU B 1 202 ? 41.54690 -12.32554 14.98535 1.000 35.61128 166 GLU B C 1
ATOM 4357 O O . GLU B 1 202 ? 42.18823 -13.26612 15.46850 1.000 35.83472 166 GLU B O 1
ATOM 4363 N N . GLU B 1 203 ? 41.99064 -11.06372 15.03794 1.000 30.75973 167 GLU B N 1
ATOM 4364 C CA . GLU B 1 203 ? 43.31646 -10.77253 15.57136 1.000 32.37306 167 GLU B CA 1
ATOM 4365 C C . GLU B 1 203 ? 43.38716 -10.90922 17.08769 1.000 36.98830 167 GLU B C 1
ATOM 4366 O O . GLU B 1 203 ? 44.46047 -11.20172 17.62506 1.000 37.70902 167 GLU B O 1
ATOM 4372 N N . ILE B 1 204 ? 42.29449 -10.66519 17.80581 1.000 29.17499 168 ILE B N 1
ATOM 4373 C CA . ILE B 1 204 ? 42.39700 -10.57326 19.26319 1.000 34.72327 168 ILE B CA 1
ATOM 4374 C C . ILE B 1 204 ? 41.91353 -11.80556 20.01492 1.000 31.03846 168 ILE B C 1
ATOM 4375 O O . ILE B 1 204 ? 42.29646 -11.98302 21.17780 1.000 32.42793 168 ILE B O 1
ATOM 4380 N N . ILE B 1 205 ? 41.08054 -12.64668 19.40581 1.000 28.66666 169 ILE B N 1
ATOM 4381 C CA . ILE B 1 205 ? 40.51676 -13.77485 20.14501 1.000 28.59807 169 ILE B CA 1
ATOM 4382 C C . ILE B 1 205 ? 41.63517 -14.70821 20.58117 1.000 28.37609 169 ILE B C 1
ATOM 4383 O O . ILE B 1 205 ? 42.45025 -15.15062 19.76493 1.000 30.70702 169 ILE B O 1
ATOM 4388 N N . LYS B 1 206 ? 41.70517 -14.98123 21.88095 1.000 32.97643 170 LYS B N 1
ATOM 4389 C CA . LYS B 1 206 ? 42.68089 -15.91728 22.42490 1.000 30.75358 170 LYS B CA 1
ATOM 4390 C C . LYS B 1 206 ? 42.17144 -16.38776 23.77616 1.000 27.62182 170 LYS B C 1
ATOM 4391 O O . LYS B 1 206 ? 41.31103 -15.73588 24.37010 1.000 29.34317 170 LYS B O 1
ATOM 4397 N N . PRO B 1 207 ? 42.65962 -17.51833 24.27612 1.000 31.67339 171 PRO B N 1
ATOM 4398 C CA . PRO B 1 207 ? 42.22449 -17.97341 25.60118 1.000 26.95260 171 PRO B CA 1
ATOM 4399 C C . PRO B 1 207 ? 42.40402 -16.88229 26.64956 1.000 30.39932 171 PRO B C 1
ATOM 4400 O O . PRO B 1 207 ? 43.39528 -16.15220 26.65309 1.000 31.29234 171 PRO B O 1
ATOM 4404 N N . GLY B 1 208 ? 41.43582 -16.77823 27.54430 1.000 30.28420 172 GLY B N 1
ATOM 4405 C CA . GLY B 1 208 ? 41.53836 -15.91958 28.70621 1.000 30.69487 172 GLY B CA 1
ATOM 4406 C C . GLY B 1 208 ? 40.77474 -14.61515 28.58721 1.000 32.50630 172 GLY B C 1
ATOM 4407 O O . GLY B 1 208 ? 40.51027 -13.98370 29.61267 1.000 34.38847 172 GLY B O 1
ATOM 4408 N N . LEU B 1 209 ? 40.42372 -14.20226 27.36472 1.000 29.75581 173 LEU B N 1
ATOM 4409 C CA . LEU B 1 209 ? 39.62746 -12.99699 27.13154 1.000 31.39284 173 LEU B CA 1
ATOM 4410 C C . LEU B 1 209 ? 38.15386 -13.27569 27.39826 1.000 27.18452 173 LEU B C 1
ATOM 4411 O O . LEU B 1 209 ? 37.64231 -14.34941 27.07958 1.000 31.12166 173 LEU B O 1
ATOM 4416 N N . SER B 1 210 ? 37.45593 -12.28360 27.94100 1.000 27.91144 174 SER B N 1
ATOM 4417 C CA . SER B 1 210 ? 36.01823 -12.45429 28.10678 1.000 30.03158 174 SER B CA 1
ATOM 4418 C C . SER B 1 210 ? 35.27891 -12.10013 26.81852 1.000 24.87952 174 SER B C 1
ATOM 4419 O O . SER B 1 210 ? 35.80229 -11.41105 25.92871 1.000 24.01729 174 SER B O 1
ATOM 4422 N N . GLU B 1 211 ? 34.03427 -12.58035 26.72390 1.000 20.38603 175 GLU B N 1
ATOM 4423 C CA . GLU B 1 211 ? 33.19058 -12.18900 25.60254 1.000 23.20294 175 GLU B CA 1
ATOM 4424 C C . GLU B 1 211 ? 33.07237 -10.67596 25.50213 1.000 19.48157 175 GLU B C 1
ATOM 4425 O O . GLU B 1 211 ? 33.03429 -10.11753 24.39901 1.000 22.41487 175 GLU B O 1
ATOM 4431 N N . LEU B 1 212 ? 32.93730 -10.01066 26.64761 1.000 19.80110 176 LEU B N 1
ATOM 4432 C CA . LEU B 1 212 ? 32.72328 -8.56447 26.66872 1.000 20.05765 176 LEU B CA 1
ATOM 4433 C C . LEU B 1 212 ? 33.96225 -7.81515 26.21414 1.000 21.82091 176 LEU B C 1
ATOM 4434 O O . LEU B 1 212 ? 33.85021 -6.79737 25.51280 1.000 23.61761 176 LEU B O 1
ATOM 4439 N N . GLU B 1 213 ? 35.14848 -8.28325 26.64537 1.000 20.61235 177 GLU B N 1
ATOM 4440 C CA . GLU B 1 213 ? 36.41298 -7.65599 26.26222 1.000 23.52836 177 GLU B CA 1
ATOM 4441 C C . GLU B 1 213 ? 36.64395 -7.76155 24.76579 1.000 26.69405 177 GLU B C 1
ATOM 4442 O O . GLU B 1 213 ? 37.17542 -6.82632 24.14529 1.000 23.60243 177 GLU B O 1
ATOM 4448 N N . ILE B 1 214 ? 36.28284 -8.91116 24.17389 1.000 20.85389 178 ILE B N 1
ATOM 4449 C CA . ILE B 1 214 ? 36.39866 -9.08694 22.73242 1.000 20.19965 178 ILE B CA 1
ATOM 4450 C C . ILE B 1 214 ? 35.43223 -8.16027 22.02455 1.000 19.72720 178 ILE B C 1
ATOM 4451 O O . ILE B 1 214 ? 35.80352 -7.44537 21.08524 1.000 21.56000 178 ILE B O 1
ATOM 4456 N N . ALA B 1 215 ? 34.18172 -8.15477 22.48648 1.000 17.58733 179 ALA B N 1
ATOM 4457 C CA . ALA B 1 215 ? 33.15230 -7.30162 21.89777 1.000 19.14593 179 ALA B CA 1
ATOM 4458 C C . ALA B 1 215 ? 33.53738 -5.82593 21.98109 1.000 20.36478 179 ALA B C 1
ATOM 4459 O O . ALA B 1 215 ? 33.26753 -5.05328 21.05611 1.000 20.03736 179 ALA B O 1
ATOM 4461 N N . ALA B 1 216 ? 34.16281 -5.41894 23.08741 1.000 24.29492 180 ALA B N 1
ATOM 4462 C CA . ALA B 1 216 ? 34.53280 -4.01191 23.26822 1.000 21.01099 180 ALA B CA 1
ATOM 4463 C C . ALA B 1 216 ? 35.45483 -3.54024 22.14068 1.000 23.42074 180 ALA B C 1
ATOM 4464 O O . ALA B 1 216 ? 35.21997 -2.48689 21.53027 1.000 25.33892 180 ALA B O 1
ATOM 4466 N N . GLU B 1 217 ? 36.46340 -4.34183 21.78630 1.000 22.66198 181 GLU B N 1
ATOM 4467 C CA . GLU B 1 217 ? 37.40268 -3.89237 20.75438 1.000 23.91725 181 GLU B CA 1
ATOM 4468 C C . GLU B 1 217 ? 36.74679 -3.87675 19.38211 1.000 25.21256 181 GLU B C 1
ATOM 4469 O O . GLU B 1 217 ? 37.02819 -2.99274 18.56250 1.000 24.11981 181 GLU B O 1
ATOM 4475 N N . ILE B 1 218 ? 35.87822 -4.85295 19.10715 1.000 21.90363 182 ILE B N 1
ATOM 4476 C CA . ILE B 1 218 ? 35.11192 -4.86376 17.85788 1.000 20.13160 182 ILE B CA 1
ATOM 4477 C C . ILE B 1 218 ? 34.21819 -3.62764 17.76634 1.000 21.16624 182 ILE B C 1
ATOM 4478 O O . ILE B 1 218 ? 34.21496 -2.92077 16.75310 1.000 19.16415 182 ILE B O 1
ATOM 4483 N N . TYR B 1 219 ? 33.46330 -3.33406 18.83453 1.000 20.03292 183 TYR B N 1
ATOM 4484 C CA . TYR B 1 219 ? 32.57586 -2.16062 18.83736 1.000 22.33601 183 TYR B CA 1
ATOM 4485 C C . TYR B 1 219 ? 33.33946 -0.88134 18.51425 1.000 28.00218 183 TYR B C 1
ATOM 4486 O O . TYR B 1 219 ? 32.87300 -0.02652 17.74235 1.000 23.62431 183 TYR B O 1
ATOM 4495 N N . ARG B 1 220 ? 34.48158 -0.68844 19.17066 1.000 27.09138 184 ARG B N 1
ATOM 4496 C CA . ARG B 1 220 ? 35.22840 0.53021 18.93290 1.000 23.28222 184 ARG B CA 1
ATOM 4497 C C . ARG B 1 220 ? 35.62721 0.63369 17.46590 1.000 26.00471 184 ARG B C 1
ATOM 4498 O O . ARG B 1 220 ? 35.42607 1.67340 16.82689 1.000 30.34672 184 ARG B O 1
ATOM 4506 N N . GLU B 1 221 ? 36.16500 -0.44429 16.90074 1.000 23.55253 185 GLU B N 1
ATOM 4507 C CA . GLU B 1 221 ? 36.57421 -0.39954 15.49607 1.000 26.28793 185 GLU B CA 1
ATOM 4508 C C . GLU B 1 221 ? 35.40989 -0.03451 14.57214 1.000 23.65439 185 GLU B C 1
ATOM 4509 O O . GLU B 1 221 ? 35.59025 0.74028 13.62710 1.000 23.89642 185 GLU B O 1
ATOM 4515 N N . LEU B 1 222 ? 34.21530 -0.60876 14.81081 1.000 20.44703 186 LEU B N 1
ATOM 4516 C CA . LEU B 1 222 ? 33.04428 -0.28093 13.99017 1.000 19.92341 186 LEU B CA 1
ATOM 4517 C C . LEU B 1 222 ? 32.68439 1.20812 14.10321 1.000 22.53701 186 LEU B C 1
ATOM 4518 O O . LEU B 1 222 ? 32.42010 1.88600 13.09944 1.000 20.07413 186 LEU B O 1
ATOM 4523 N N . MET B 1 223 ? 32.66005 1.73187 15.32780 1.000 19.38995 187 MET B N 1
ATOM 4524 C CA . MET B 1 223 ? 32.31369 3.13547 15.50787 1.000 20.23156 187 MET B CA 1
ATOM 4525 C C . MET B 1 223 ? 33.36570 4.04623 14.89135 1.000 26.79748 187 MET B C 1
ATOM 4526 O O . MET B 1 223 ? 33.02149 5.03673 14.23718 1.000 25.57382 187 MET B O 1
ATOM 4531 N N . LEU B 1 224 ? 34.65003 3.71961 15.06070 1.000 21.44261 188 LEU B N 1
ATOM 4532 C CA . LEU B 1 224 ? 35.70937 4.58292 14.51529 1.000 26.54670 188 LEU B CA 1
ATOM 4533 C C . LEU B 1 224 ? 35.73001 4.56889 12.99290 1.000 27.50113 188 LEU B C 1
ATOM 4534 O O . LEU B 1 224 ? 36.37004 5.42405 12.37996 1.000 28.67026 188 LEU B O 1
ATOM 4539 N N . ASN B 1 225 ? 35.04997 3.62184 12.36320 1.000 24.75259 189 ASN B N 1
ATOM 4540 C CA . ASN B 1 225 ? 34.88437 3.65775 10.92243 1.000 28.75609 189 ASN B CA 1
ATOM 4541 C C . ASN B 1 225 ? 33.53108 4.21619 10.50299 1.000 25.69574 189 ASN B C 1
ATOM 4542 O O . ASN B 1 225 ? 33.18740 4.15591 9.31679 1.000 27.11299 189 ASN B O 1
ATOM 4547 N N . GLY B 1 226 ? 32.77623 4.81687 11.42023 1.000 27.62399 190 GLY B N 1
ATOM 4548 C CA . GLY B 1 226 ? 31.60232 5.55427 10.99155 1.000 22.66010 190 GLY B CA 1
ATOM 4549 C C . GLY B 1 226 ? 30.26247 4.90197 11.25413 1.000 22.67749 190 GLY B C 1
ATOM 4550 O O . GLY B 1 226 ? 29.23671 5.54243 10.98813 1.000 22.95542 190 GLY B O 1
ATOM 4551 N N . SER B 1 227 ? 30.21797 3.67893 11.79879 1.000 19.16810 191 SER B N 1
ATOM 4552 C CA . SER B 1 227 ? 28.94390 3.05972 12.14982 1.000 20.86154 191 SER B CA 1
ATOM 4553 C C . SER B 1 227 ? 28.38154 3.67084 13.42594 1.000 17.82914 191 SER B C 1
ATOM 4554 O O . SER B 1 227 ? 29.05626 3.71306 14.45533 1.000 21.94026 191 SER B O 1
ATOM 4557 N N . GLU B 1 228 ? 27.12243 4.11548 13.35864 1.000 23.75062 192 GLU B N 1
ATOM 4558 C CA . GLU B 1 228 ? 26.50777 4.88488 14.43175 1.000 20.93918 192 GLU B CA 1
ATOM 4559 C C . GLU B 1 228 ? 25.64269 4.04957 15.37538 1.000 27.85151 192 GLU B C 1
ATOM 4560 O O . GLU B 1 228 ? 25.35026 4.51240 16.48214 1.000 22.97180 192 GLU B O 1
ATOM 4566 N N A ASP B 1 229 ? 25.24447 2.83056 14.96101 0.545 21.13824 193 ASP B N 1
ATOM 4567 N N B ASP B 1 229 ? 25.21846 2.83939 14.99623 0.455 21.26798 193 ASP B N 1
ATOM 4568 C CA A ASP B 1 229 ? 24.45433 1.92859 15.79329 0.545 22.07858 193 ASP B CA 1
ATOM 4569 C CA B ASP B 1 229 ? 24.53886 1.94058 15.93548 0.455 22.14948 193 ASP B CA 1
ATOM 4570 C C A ASP B 1 229 ? 24.86365 0.46508 15.63004 0.545 22.02097 193 ASP B C 1
ATOM 4571 C C B ASP B 1 229 ? 24.87945 0.49027 15.61203 0.455 22.05326 193 ASP B C 1
ATOM 4572 O O A ASP B 1 229 ? 23.99604 -0.36771 15.35179 0.545 22.84418 193 ASP B O 1
ATOM 4573 O O B ASP B 1 229 ? 24.01841 -0.29349 15.20688 0.455 22.88730 193 ASP B O 1
ATOM 4582 N N . PRO B 1 230 ? 26.13506 0.09821 15.81028 1.000 20.59944 194 PRO B N 1
ATOM 4583 C CA . PRO B 1 230 ? 26.52685 -1.30209 15.57621 1.000 21.04833 194 PRO B CA 1
ATOM 4584 C C . PRO B 1 230 ? 25.96354 -2.20801 16.66022 1.000 21.43798 194 PRO B C 1
ATOM 4585 O O . PRO B 1 230 ? 25.57141 -1.75398 17.74053 1.000 22.56325 194 PRO B O 1
ATOM 4589 N N . LYS B 1 231 ? 25.93839 -3.50306 16.35807 1.000 20.67036 195 LYS B N 1
ATOM 4590 C CA . LYS B 1 231 ? 25.56612 -4.55735 17.30413 1.000 23.88285 195 LYS B CA 1
ATOM 4591 C C . LYS B 1 231 ? 26.53726 -5.72196 17.14722 1.000 23.53037 195 LYS B C 1
ATOM 4592 O O . LYS B 1 231 ? 26.73120 -6.20668 16.02668 1.000 22.02236 195 LYS B O 1
ATOM 4598 N N . VAL B 1 232 ? 27.12669 -6.17606 18.25772 1.000 20.05298 196 VAL B N 1
ATOM 4599 C CA . VAL B 1 232 ? 28.16818 -7.20320 18.25252 1.000 20.56047 196 VAL B CA 1
ATOM 4600 C C . VAL B 1 232 ? 27.75531 -8.30596 19.21753 1.000 25.29755 196 VAL B C 1
ATOM 4601 O O . VAL B 1 232 ? 27.43791 -8.02964 20.38259 1.000 21.38369 196 VAL B O 1
ATOM 4605 N N . TYR B 1 233 ? 27.75210 -9.55003 18.73292 1.000 20.78919 197 TYR B N 1
ATOM 4606 C CA . TYR B 1 233 ? 27.51487 -10.72712 19.56447 1.000 20.69368 197 TYR B CA 1
ATOM 4607 C C . TYR B 1 233 ? 28.80858 -11.51708 19.64287 1.000 23.32209 197 TYR B C 1
ATOM 4608 O O . TYR B 1 233 ? 29.49156 -11.68055 18.62438 1.000 20.56901 197 TYR B O 1
ATOM 4617 N N . VAL B 1 234 ? 29.14813 -12.01815 20.83895 1.000 22.34261 198 VAL B N 1
ATOM 4618 C CA . VAL B 1 234 ? 30.33287 -12.86328 20.99004 1.000 20.95586 198 VAL B CA 1
ATOM 4619 C C . VAL B 1 234 ? 29.94061 -13.97759 21.94585 1.000 21.05997 198 VAL B C 1
ATOM 4620 O O . VAL B 1 234 ? 29.60442 -13.70451 23.10455 1.000 21.95976 198 VAL B O 1
ATOM 4624 N N . SER B 1 235 ? 29.98140 -15.22412 21.48243 1.000 18.52039 199 SER B N 1
ATOM 4625 C CA . SER B 1 235 ? 29.58167 -16.32778 22.34434 1.000 22.77279 199 SER B CA 1
ATOM 4626 C C . SER B 1 235 ? 30.69367 -17.35401 22.47631 1.000 26.56367 199 SER B C 1
ATOM 4627 O O . SER B 1 235 ? 31.33366 -17.73059 21.48051 1.000 22.65062 199 SER B O 1
ATOM 4630 N N . THR B 1 236 ? 30.89003 -17.80823 23.72116 1.000 21.44618 200 THR B N 1
ATOM 4631 C CA . THR B 1 236 ? 31.73519 -18.94206 24.05969 1.000 25.22770 200 THR B CA 1
ATOM 4632 C C . THR B 1 236 ? 30.90315 -20.12491 24.54776 1.000 24.54084 200 THR B C 1
ATOM 4633 O O . THR B 1 236 ? 31.46379 -21.15775 24.91944 1.000 25.09590 200 THR B O 1
ATOM 4637 N N . THR B 1 237 ? 29.58276 -19.99462 24.55095 1.000 25.64653 201 THR B N 1
ATOM 4638 C CA . THR B 1 237 ? 28.63685 -21.07426 24.77573 1.000 26.72122 201 THR B CA 1
ATOM 4639 C C . THR B 1 237 ? 27.57753 -20.94188 23.69665 1.000 24.89930 201 THR B C 1
ATOM 4640 O O . THR B 1 237 ? 27.38627 -19.85669 23.14649 1.000 26.08205 201 THR B O 1
ATOM 4644 N N . PRO B 1 238 ? 26.85254 -21.99766 23.39462 1.000 27.91622 202 PRO B N 1
ATOM 4645 C CA . PRO B 1 238 ? 25.87792 -21.90943 22.29382 1.000 27.96521 202 PRO B CA 1
ATOM 4646 C C . PRO B 1 238 ? 24.69652 -21.01142 22.63267 1.000 23.79634 202 PRO B C 1
ATOM 4647 O O . PRO B 1 238 ? 23.87620 -21.36462 23.48376 1.000 27.27500 202 PRO B O 1
ATOM 4651 N N . ARG B 1 239 ? 24.64895 -19.81908 22.02702 1.000 27.55669 203 ARG B N 1
ATOM 4652 C CA . ARG B 1 239 ? 23.53267 -18.89101 22.16904 1.000 27.50526 203 ARG B CA 1
ATOM 4653 C C . ARG B 1 239 ? 23.21720 -18.29786 20.81171 1.000 26.58557 203 ARG B C 1
ATOM 4654 O O . ARG B 1 239 ? 24.13257 -17.92567 20.06973 1.000 28.79726 203 ARG B O 1
ATOM 4662 N N . ALA B 1 240 ? 21.92572 -18.25428 20.47356 1.000 25.01897 204 ALA B N 1
ATOM 4663 C CA . ALA B 1 240 ? 21.49362 -17.66631 19.20586 1.000 27.45179 204 ALA B CA 1
ATOM 4664 C C . ALA B 1 240 ? 21.5059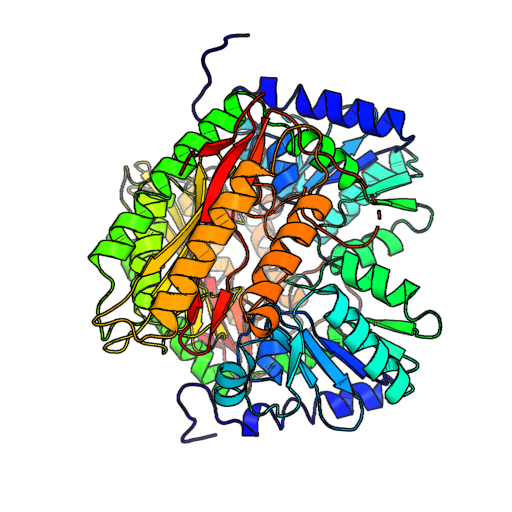1 -16.14365 19.21754 1.000 36.51304 204 ALA B C 1
ATOM 4665 O O . ALA B 1 240 ? 21.75455 -15.53122 18.17586 1.000 35.91035 204 ALA B O 1
ATOM 4667 N N . HIS B 1 241 ? 21.22452 -15.52008 20.36397 1.000 31.99938 205 HIS B N 1
ATOM 4668 C CA . HIS B 1 241 ? 21.23339 -14.06476 20.50674 1.000 33.52420 205 HIS B CA 1
ATOM 4669 C C . HIS B 1 241 ? 22.30755 -13.74518 21.54325 1.000 30.82737 205 HIS B C 1
ATOM 4670 O O . HIS B 1 241 ? 21.99603 -13.48038 22.70777 1.000 35.13227 205 HIS B O 1
ATOM 4677 N N . ALA B 1 242 ? 23.56148 -13.73194 21.10824 1.000 23.81244 206 ALA B N 1
ATOM 4678 C CA . ALA B 1 242 ? 24.70168 -13.86244 22.01429 1.000 23.33689 206 ALA B CA 1
ATOM 4679 C C . ALA B 1 242 ? 25.27009 -12.49858 22.41479 1.000 25.15727 206 ALA B C 1
ATOM 4680 O O . ALA B 1 242 ? 26.43509 -12.17517 22.16724 1.000 25.36165 206 ALA B O 1
ATOM 4682 N N . GLU B 1 243 ? 24.47229 -11.70313 23.11086 1.000 27.38587 207 GLU B N 1
ATOM 4683 C CA . GLU B 1 243 ? 25.03774 -10.47347 23.65725 1.000 26.16576 207 GLU B CA 1
ATOM 4684 C C . GLU B 1 243 ? 26.06715 -10.85519 24.72903 1.000 25.48735 207 GLU B C 1
ATOM 4685 O O . GLU B 1 243 ? 25.84132 -11.79324 25.50316 1.000 24.87490 207 GLU B O 1
ATOM 4691 N N . PRO B 1 244 ? 27.22528 -10.20132 24.76234 1.000 24.80073 208 PRO B N 1
ATOM 4692 C CA . PRO B 1 244 ? 28.34863 -10.73842 25.55208 1.000 26.06201 208 PRO B CA 1
ATOM 4693 C C . PRO B 1 244 ? 28.16074 -10.62383 27.06330 1.000 24.67073 208 PRO B C 1
ATOM 4694 O O . PRO B 1 244 ? 27.58252 -9.66345 27.58685 1.000 23.16620 208 PRO B O 1
ATOM 4698 N N . PHE B 1 245 ? 28.72147 -11.59857 27.77681 1.000 25.05149 209 PHE B N 1
ATOM 4699 C CA . PHE B 1 245 ? 28.77927 -11.56436 29.23352 1.000 22.32613 209 PHE B CA 1
ATOM 4700 C C . PHE B 1 245 ? 30.17804 -11.19608 29.70412 1.000 28.43336 209 PHE B C 1
ATOM 4701 O O . PHE B 1 245 ? 31.18335 -11.58863 29.09635 1.000 25.34802 209 PHE B O 1
ATOM 4709 N N . ARG B 1 246 ? 30.23599 -10.46415 30.82190 1.000 23.46267 210 ARG B N 1
ATOM 4710 C CA . ARG B 1 246 ? 31.52456 -10.05034 31.35418 1.000 23.71366 210 ARG B CA 1
ATOM 4711 C C . ARG B 1 246 ? 32.30100 -11.22919 31.92117 1.000 28.28303 210 ARG B C 1
ATOM 4712 O O . ARG B 1 246 ? 33.51641 -11.12125 32.07887 1.000 27.44082 210 ARG B O 1
ATOM 4720 N N . ASP B 1 247 ? 31.62179 -12.32699 32.27966 1.000 30.17689 211 ASP B N 1
ATOM 4721 C CA . ASP B 1 247 ? 32.24059 -13.39557 33.06488 1.000 28.36362 211 ASP B CA 1
ATOM 4722 C C . ASP B 1 247 ? 32.29845 -14.73326 32.32385 1.000 31.25234 211 ASP B C 1
ATOM 4723 O O . ASP B 1 247 ? 32.43861 -15.77624 32.96441 1.000 31.17519 211 ASP B O 1
ATOM 4728 N N . LEU B 1 248 ? 32.14185 -14.73077 31.00099 1.000 24.80742 212 LEU B N 1
ATOM 4729 C CA . LEU B 1 248 ? 32.38578 -15.90258 30.15953 1.000 25.54632 212 LEU B CA 1
ATOM 4730 C C . LEU B 1 248 ? 33.66172 -15.67448 29.35694 1.000 29.16585 212 LEU B C 1
ATOM 4731 O O . LEU B 1 248 ? 33.72366 -14.74465 28.54094 1.000 27.80566 212 LEU B O 1
ATOM 4736 N N . LYS B 1 249 ? 34.66058 -16.52655 29.56375 1.000 27.69594 213 LYS B N 1
ATOM 4737 C CA . LYS B 1 249 ? 35.97838 -16.34003 28.97037 1.000 29.57646 213 LYS B CA 1
ATOM 4738 C C . LYS B 1 249 ? 36.30558 -17.42682 27.95298 1.000 25.86548 213 LYS B C 1
ATOM 4739 O O . LYS B 1 249 ? 35.78351 -18.53686 28.02209 1.000 27.00561 213 LYS B O 1
ATOM 4745 N N . VAL B 1 250 ? 37.17453 -17.08189 26.99839 1.000 27.72451 214 VAL B N 1
ATOM 4746 C CA . VAL B 1 250 ? 37.63726 -18.04813 26.00716 1.000 24.07606 214 VAL B CA 1
ATOM 4747 C C . VAL B 1 250 ? 38.54106 -19.08101 26.67554 1.000 28.04155 214 VAL B C 1
ATOM 4748 O O . VAL B 1 250 ? 39.50034 -18.73839 27.38003 1.000 27.61625 214 VAL B O 1
ATOM 4752 N N . LYS B 1 251 ? 38.24204 -20.35457 26.44929 1.000 29.89723 215 LYS B N 1
ATOM 4753 C CA . LYS B 1 251 ? 39.00849 -21.46663 26.99487 1.000 34.51053 215 LYS B CA 1
ATOM 4754 C C . LYS B 1 251 ? 39.94649 -22.02491 25.92770 1.000 35.58897 215 LYS B C 1
ATOM 4755 O O . LYS B 1 251 ? 39.79309 -21.74903 24.73831 1.000 27.95876 215 LYS B O 1
ATOM 4761 N N . GLU B 1 252 ? 40.93288 -22.81477 26.36471 1.000 32.67199 216 GLU B N 1
ATOM 4762 C CA . GLU B 1 252 ? 41.77206 -23.50770 25.39877 1.000 38.64521 216 GLU B CA 1
ATOM 4763 C C . GLU B 1 252 ? 40.88363 -24.46295 24.60056 1.000 33.99808 216 GLU B C 1
ATOM 4764 O O . GLU B 1 252 ? 39.88030 -24.95844 25.10910 1.000 42.19026 216 GLU B O 1
ATOM 4770 N N . ASN B 1 253 ? 41.20649 -24.68547 23.32911 1.000 34.28768 217 ASN B N 1
ATOM 4771 C CA . ASN B 1 253 ? 40.49681 -25.70779 22.53758 1.000 39.34146 217 ASN B CA 1
ATOM 4772 C C . ASN B 1 253 ? 38.97604 -25.53171 22.59792 1.000 36.67746 217 ASN B C 1
ATOM 4773 O O . ASN B 1 253 ? 38.24393 -26.39872 23.07954 1.000 36.53535 217 ASN B O 1
ATOM 4778 N N . SER B 1 254 ? 38.51307 -24.37839 22.11716 1.000 34.14034 218 SER B N 1
ATOM 4779 C CA . SER B 1 254 ? 37.11657 -24.00093 22.22126 1.000 33.52338 218 SER B CA 1
ATOM 4780 C C . SER B 1 254 ? 36.69361 -23.27826 20.93885 1.000 29.06543 218 SER B C 1
ATOM 4781 O O . SER B 1 254 ? 37.49563 -23.07034 20.02139 1.000 33.51237 218 SER B O 1
ATOM 4784 N N A VAL B 1 255 ? 35.41556 -22.91404 20.86595 0.063 25.64656 219 VAL B N 1
ATOM 4785 N N B VAL B 1 255 ? 35.42031 -22.88980 20.89861 0.937 25.44143 219 VAL B N 1
ATOM 4786 C CA A VAL B 1 255 ? 34.87227 -22.19364 19.72186 0.063 25.89600 219 VAL B CA 1
ATOM 4787 C CA B VAL B 1 255 ? 34.78867 -22.21932 19.76651 0.937 25.87389 219 VAL B CA 1
ATOM 4788 C C A VAL B 1 255 ? 34.32785 -20.85704 20.20631 0.063 24.35689 219 VAL B C 1
ATOM 4789 C C B VAL B 1 255 ? 34.34103 -20.84131 20.23936 0.937 24.30638 219 VAL B C 1
ATOM 4790 O O A VAL B 1 255 ? 33.68571 -20.77518 21.25981 0.063 24.69981 219 VAL B O 1
ATOM 4791 O O B VAL B 1 255 ? 33.74104 -20.72266 21.31284 0.937 24.57493 219 VAL B O 1
ATOM 4798 N N . VAL B 1 256 ? 34.62402 -19.80592 19.44868 1.000 21.39768 220 VAL B N 1
ATOM 4799 C CA . VAL B 1 256 ? 34.13152 -18.45351 19.70519 1.000 22.55671 220 VAL B CA 1
ATOM 4800 C C . VAL B 1 256 ? 33.37410 -17.99271 18.46088 1.000 21.14276 220 VAL B C 1
ATOM 4801 O O . VAL B 1 256 ? 33.92286 -18.00899 17.35756 1.000 24.77450 220 VAL B O 1
ATOM 4805 N N . THR B 1 257 ? 32.13666 -17.56701 18.63063 1.000 19.48258 221 THR B N 1
ATOM 4806 C CA . THR B 1 257 ? 31.32722 -17.16117 17.48921 1.000 21.00403 221 THR B CA 1
ATOM 4807 C C . THR B 1 257 ? 31.08251 -15.66510 17.56926 1.000 20.13446 221 THR B C 1
ATOM 4808 O O . THR B 1 257 ? 30.67322 -15.16235 18.61941 1.000 22.36872 221 THR B O 1
ATOM 4812 N N . VAL B 1 258 ? 31.32429 -14.96433 16.47194 1.000 17.77429 222 VAL B N 1
ATOM 4813 C CA . VAL B 1 258 ? 31.15953 -13.51277 16.41526 1.000 18.49927 222 VAL B CA 1
ATOM 4814 C C . VAL B 1 258 ? 30.11606 -13.17743 15.35551 1.000 17.84643 222 VAL B C 1
ATOM 4815 O O . VAL B 1 258 ? 30.20448 -13.65569 14.21438 1.000 17.48388 222 VAL B O 1
ATOM 4819 N N . VAL B 1 259 ? 29.12798 -12.37572 15.74210 1.000 17.46898 223 VAL B N 1
ATOM 4820 C CA . VAL B 1 259 ? 28.11509 -11.85644 14.83321 1.000 16.79001 223 VAL B CA 1
ATOM 4821 C C . VAL B 1 259 ? 28.21663 -10.33678 14.87234 1.000 22.03616 223 VAL B C 1
ATOM 4822 O O . VAL B 1 259 ? 28.26036 -9.73904 15.95816 1.000 21.46203 223 VAL B O 1
ATOM 4826 N N . ILE B 1 260 ? 28.24680 -9.71606 13.69693 1.000 16.78381 224 ILE B N 1
ATOM 4827 C CA . ILE B 1 260 ? 28.28480 -8.25966 13.56771 1.000 19.28241 224 ILE B CA 1
ATOM 4828 C C . ILE B 1 260 ? 27.07166 -7.79027 12.75414 1.000 19.20211 224 ILE B C 1
ATOM 4829 O O . ILE B 1 260 ? 26.77845 -8.34048 11.68381 1.000 18.70488 224 ILE B O 1
ATOM 4834 N N . GLY B 1 261 ? 26.36199 -6.78111 13.26795 1.000 16.22013 225 GLY B N 1
ATOM 4835 C CA . GLY B 1 261 ? 25.48739 -5.99443 12.40747 1.000 14.72973 225 GLY B CA 1
ATOM 4836 C C . GLY B 1 261 ? 25.96579 -4.55310 12.51868 1.000 18.46398 225 GLY B C 1
ATOM 4837 O O . GLY B 1 261 ? 26.00276 -4.01471 13.62491 1.000 19.92026 225 GLY B O 1
ATOM 4838 N N . THR B 1 262 ? 26.39889 -3.93979 11.42172 1.000 16.97732 226 THR B N 1
ATOM 4839 C CA . THR B 1 262 ? 26.95383 -2.59574 11.51972 1.000 16.88971 226 THR B CA 1
ATOM 4840 C C . THR B 1 262 ? 26.42035 -1.76398 10.36291 1.000 18.16092 226 THR B C 1
ATOM 4841 O O . THR B 1 262 ? 26.03828 -2.30555 9.32168 1.000 19.34331 226 THR B O 1
ATOM 4845 N N . ASP B 1 263 ? 26.37890 -0.42909 10.55471 1.000 18.97989 227 ASP B N 1
ATOM 4846 C CA . ASP B 1 263 ? 25.58996 0.42303 9.66956 1.000 17.93893 227 ASP B CA 1
ATOM 4847 C C . ASP B 1 263 ? 26.43356 1.46862 8.93196 1.000 17.37194 227 ASP B C 1
ATOM 4848 O O . ASP B 1 263 ? 27.49912 1.88726 9.38668 1.000 18.74678 227 ASP B O 1
ATOM 4853 N N . TRP B 1 264 ? 25.90994 1.91403 7.79739 1.000 16.15792 228 TRP B N 1
ATOM 4854 C CA . TRP B 1 264 ? 26.43133 3.11328 7.13124 1.000 18.19787 228 TRP B CA 1
ATOM 4855 C C . TRP B 1 264 ? 25.24550 3.90560 6.60975 1.000 17.66063 228 TRP B C 1
ATOM 4856 O O . TRP B 1 264 ? 24.43973 3.34787 5.86565 1.000 17.89291 228 TRP B O 1
ATOM 4867 N N . ASN B 1 265 ? 25.11293 5.19552 6.97493 1.000 18.75766 229 ASN B N 1
ATOM 4868 C CA . ASN B 1 265 ? 23.87837 5.92315 6.62666 1.000 19.60415 229 ASN B CA 1
ATOM 4869 C C . ASN B 1 265 ? 22.64012 5.18043 7.12480 1.000 21.73652 229 ASN B C 1
ATOM 4870 O O . ASN B 1 265 ? 21.57966 5.15742 6.46852 1.000 18.24216 229 ASN B O 1
ATOM 4875 N N . HIS B 1 266 ? 22.79991 4.52269 8.26937 1.000 17.62647 230 HIS B N 1
ATOM 4876 C CA . HIS B 1 266 ? 21.77243 3.80029 8.98790 1.000 19.44601 230 HIS B CA 1
ATOM 4877 C C . HIS B 1 266 ? 21.39996 2.46949 8.32315 1.000 18.31432 230 HIS B C 1
ATOM 4878 O O . HIS B 1 266 ? 20.55451 1.76012 8.86026 1.000 18.00216 230 HIS B O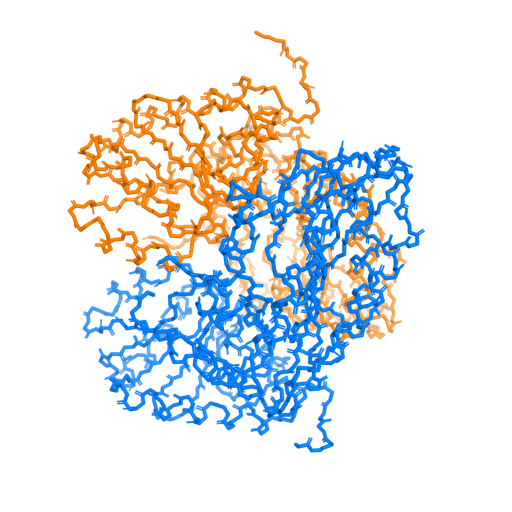 1
ATOM 4885 N N . TYR B 1 267 ? 22.03669 2.09442 7.20359 1.000 18.34147 231 TYR B N 1
ATOM 4886 C CA . TYR B 1 267 ? 21.79552 0.80646 6.56170 1.000 16.42698 231 TYR B CA 1
ATOM 4887 C C . TYR B 1 267 ? 22.80707 -0.21277 7.05428 1.000 19.50122 231 TYR B C 1
ATOM 4888 O O . TYR B 1 267 ? 24.00361 0.08770 7.12967 1.000 20.13721 231 TYR B O 1
ATOM 4897 N N . TYR B 1 268 ? 22.33771 -1.43694 7.31196 1.000 17.06299 232 TYR B N 1
ATOM 4898 C CA . TYR B 1 268 ? 23.16625 -2.45677 7.92700 1.000 16.47347 232 TYR B CA 1
ATOM 4899 C C . TYR B 1 268 ? 23.70961 -3.47797 6.92616 1.000 21.62072 232 TYR B C 1
ATOM 4900 O O . TYR B 1 268 ? 23.15950 -3.71260 5.83188 1.000 18.38278 232 TYR B O 1
ATOM 4909 N N . ALA B 1 269 ? 24.82243 -4.08062 7.32383 1.000 17.02923 233 ALA B N 1
ATOM 4910 C CA . ALA B 1 269 ? 25.27189 -5.35715 6.78948 1.000 15.68422 233 ALA B CA 1
ATOM 4911 C C . ALA B 1 269 ? 25.43767 -6.31385 7.96551 1.000 21.28329 233 ALA B C 1
ATOM 4912 O O . ALA B 1 269 ? 25.70448 -5.88241 9.09525 1.000 18.05999 233 ALA B O 1
ATOM 4914 N N . ASN B 1 270 ? 25.24398 -7.61315 7.71011 1.000 18.02446 234 ASN B N 1
ATOM 4915 C CA . ASN B 1 270 ? 25.22813 -8.64765 8.74753 1.000 20.62000 234 ASN B CA 1
ATOM 4916 C C . ASN B 1 270 ? 26.26433 -9.70796 8.36904 1.000 22.09578 234 ASN B C 1
ATOM 4917 O O . ASN B 1 270 ? 26.32706 -10.13868 7.20099 1.000 18.77654 234 ASN B O 1
ATOM 4922 N N . MET B 1 271 ? 27.12318 -10.09186 9.31123 1.000 17.87053 235 MET B N 1
ATOM 4923 C CA . MET B 1 271 ? 28.01736 -11.21374 9.02314 1.000 17.15927 235 MET B CA 1
ATOM 4924 C C . MET B 1 271 ? 28.41986 -11.92567 10.31001 1.000 22.23666 235 MET B C 1
ATOM 4925 O O . MET B 1 271 ? 28.35698 -11.36304 11.40571 1.000 19.85429 235 MET B O 1
ATOM 4930 N N . ALA B 1 272 ? 28.79305 -13.19833 10.16568 1.000 21.66350 236 ALA B N 1
ATOM 4931 C CA . ALA B 1 272 ? 29.08750 -14.00038 11.34444 1.000 20.42768 236 ALA B CA 1
ATOM 4932 C C . ALA B 1 272 ? 30.13795 -15.02009 10.96084 1.000 20.74473 236 ALA B C 1
ATOM 4933 O O . ALA B 1 272 ? 30.12896 -15.54388 9.83887 1.000 18.92438 236 ALA B O 1
ATOM 4935 N N . ARG B 1 273 ? 31.06157 -15.26182 11.88470 1.000 20.42036 237 ARG B N 1
ATOM 4936 C CA . ARG B 1 273 ? 32.15509 -16.19173 11.65989 1.000 19.01815 237 ARG B CA 1
ATOM 4937 C C . ARG B 1 273 ? 32.33483 -17.00815 12.92232 1.000 22.71621 237 ARG B C 1
ATOM 4938 O O . ARG B 1 273 ? 32.08197 -16.53043 14.03390 1.000 22.10889 237 ARG B O 1
ATOM 4946 N N . THR B 1 274 ? 32.78056 -18.23649 12.74533 1.000 20.74232 238 THR B N 1
ATOM 4947 C CA . THR B 1 274 ? 33.03669 -19.12800 13.86205 1.000 19.52786 238 THR B CA 1
ATOM 4948 C C . THR B 1 274 ? 34.53429 -19.35172 13.98143 1.000 22.85405 238 THR B C 1
ATOM 4949 O O . THR B 1 274 ? 35.17034 -19.88429 13.06303 1.000 22.37367 238 THR B O 1
ATOM 4953 N N . PHE B 1 275 ? 35.09614 -18.96293 15.10873 1.000 22.53983 239 PHE B N 1
ATOM 4954 C CA . PHE B 1 275 ? 36.53561 -19.08173 15.31758 1.000 26.32652 239 PHE B CA 1
ATOM 4955 C C . PHE B 1 275 ? 36.81643 -20.27879 16.20696 1.000 26.39116 239 PHE B C 1
ATOM 4956 O O . PHE B 1 275 ? 36.08654 -20.52727 17.17582 1.000 28.47151 239 PHE B O 1
ATOM 4964 N N . VAL B 1 276 ? 37.83403 -21.04865 15.84137 1.000 28.20880 240 VAL B N 1
ATOM 4965 C CA . VAL B 1 276 ? 38.26042 -22.19998 16.62758 1.000 34.19165 240 VAL B CA 1
ATOM 4966 C C . VAL B 1 276 ? 39.56572 -21.84289 17.32414 1.000 34.15600 240 VAL B C 1
ATOM 4967 O O . VAL B 1 276 ? 40.53797 -21.43491 16.67411 1.000 32.62055 240 VAL B O 1
ATOM 4971 N N . VAL B 1 277 ? 39.58186 -21.98649 18.64283 1.000 29.63600 241 VAL B N 1
ATOM 4972 C CA . VAL B 1 277 ? 40.74070 -21.67772 19.46251 1.000 34.87243 241 VAL B CA 1
ATOM 4973 C C . VAL B 1 277 ? 41.42110 -22.99401 19.79786 1.000 35.50811 241 VAL B C 1
ATOM 4974 O O . VAL B 1 277 ? 40.79480 -23.87866 20.37866 1.000 31.21972 241 VAL B O 1
ATOM 4978 N N . GLY B 1 278 ? 42.68335 -23.14161 19.40274 1.000 32.27000 242 GLY B N 1
ATOM 4979 C CA . GLY B 1 278 ? 43.34167 -24.43132 19.53688 1.000 36.09073 242 GLY B CA 1
ATOM 4980 C C . GLY B 1 278 ? 42.80411 -25.45179 18.54364 1.000 35.49040 242 GLY B C 1
ATOM 4981 O O . GLY B 1 278 ? 42.51593 -25.14850 17.38105 1.000 35.34534 242 GLY B O 1
ATOM 4982 N N . GLU B 1 279 ? 42.63008 -26.66028 19.01927 1.000 39.48623 243 GLU B N 1
ATOM 4983 C CA . GLU B 1 279 ? 42.27931 -27.84101 18.23964 1.000 41.24391 243 GLU B CA 1
ATOM 4984 C C . GLU B 1 279 ? 40.78599 -28.08533 18.27073 1.000 40.47200 243 GLU B C 1
ATOM 4985 O O . GLU B 1 279 ? 40.23018 -28.26617 19.35810 1.000 45.25962 243 GLU B O 1
ATOM 4991 N N . PRO B 1 280 ? 40.10567 -28.14092 17.12165 1.000 42.49963 244 PRO B N 1
ATOM 4992 C CA . PRO B 1 280 ? 38.66599 -28.44132 17.13507 1.000 34.78950 244 PRO B CA 1
ATOM 4993 C C . PRO B 1 280 ? 38.43455 -29.93971 17.26454 1.000 37.12363 244 PRO B C 1
ATOM 4994 O O . PRO B 1 280 ? 39.05774 -30.74681 16.56720 1.000 36.70137 244 PRO B O 1
ATOM 4998 N N . ASN B 1 281 ? 37.51140 -30.32290 18.15064 1.000 31.49188 245 ASN B N 1
ATOM 4999 C CA . ASN B 1 281 ? 37.24506 -31.74841 18.31639 1.000 37.08170 245 ASN B CA 1
ATOM 5000 C C . ASN B 1 281 ? 36.39168 -32.26849 17.14701 1.000 32.12749 245 ASN B C 1
ATOM 5001 O O . ASN B 1 281 ? 35.95385 -31.51740 16.28281 1.000 29.97285 245 ASN B O 1
ATOM 5006 N N A GLU B 1 282 ? 36.13455 -33.57407 17.12871 0.607 34.30879 246 GLU B N 1
ATOM 5007 N N B GLU B 1 282 ? 36.15461 -33.58258 17.12677 0.393 34.29688 246 GLU B N 1
ATOM 5008 C CA A GLU B 1 282 ? 35.50066 -34.17029 15.95686 0.607 35.38544 246 GLU B CA 1
ATOM 5009 C CA B GLU B 1 282 ? 35.48680 -34.19473 15.98024 0.393 35.36459 246 GLU B CA 1
ATOM 5010 C C A GLU B 1 282 ? 34.09073 -33.62927 15.73402 0.607 34.51752 246 GLU B C 1
ATOM 5011 C C B GLU B 1 282 ? 34.11012 -33.58858 15.74378 0.393 34.52214 246 GLU B C 1
ATOM 5012 O O A GLU B 1 282 ? 33.69112 -33.39556 14.58941 0.607 34.08464 246 GLU B O 1
ATOM 5013 O O B GLU B 1 282 ? 33.75184 -33.27971 14.60249 0.393 34.04318 246 GLU B O 1
ATOM 5024 N N . ARG B 1 283 ? 33.32791 -33.39799 16.81046 1.000 32.52929 247 ARG B N 1
ATOM 5025 C CA . ARG B 1 283 ? 31.96715 -32.88564 16.63809 1.000 32.24609 247 ARG B CA 1
ATOM 5026 C C . ARG B 1 283 ? 31.97048 -31.48122 16.03504 1.000 32.22883 247 ARG B C 1
ATOM 5027 O O . ARG B 1 283 ? 31.12334 -31.15430 15.19527 1.000 29.41349 247 ARG B O 1
ATOM 5035 N N . VAL B 1 284 ? 32.92132 -30.64243 16.44284 1.000 26.54635 248 VAL B N 1
ATOM 5036 C CA . VAL B 1 284 ? 33.02292 -29.30273 15.87337 1.000 26.24469 248 VAL B CA 1
ATOM 5037 C C . VAL B 1 284 ? 33.35997 -29.37807 14.38773 1.000 27.97211 248 VAL B C 1
ATOM 5038 O O . VAL B 1 284 ? 32.70500 -28.74232 13.55532 1.000 24.32529 248 VAL B O 1
ATOM 5042 N N . LYS B 1 285 ? 34.38268 -30.15368 14.03096 1.000 28.52461 249 LYS B N 1
ATOM 5043 C CA . LYS B 1 285 ? 34.77468 -30.21633 12.62354 1.000 30.93554 249 LYS B CA 1
ATOM 5044 C C . LYS B 1 285 ? 33.61888 -30.70217 11.75790 1.000 28.55545 249 LYS B C 1
ATOM 5045 O O . LYS B 1 285 ? 33.39477 -30.17497 10.66790 1.000 28.86201 249 LYS B O 1
ATOM 5051 N N . LYS B 1 286 ? 32.86654 -31.69565 12.24692 1.000 32.36499 250 LYS B N 1
ATOM 5052 C CA . LYS B 1 286 ? 31.73109 -32.26060 11.51269 1.000 31.49885 250 LYS B CA 1
ATOM 5053 C C . LYS B 1 286 ? 30.61968 -31.23440 11.32954 1.000 32.04589 250 LYS B C 1
ATOM 5054 O O . LYS B 1 286 ? 30.02936 -31.12549 10.24570 1.000 27.65808 250 LYS B O 1
ATOM 5060 N N . ALA B 1 287 ? 30.31508 -30.48217 12.38902 1.000 25.91869 251 ALA B N 1
ATOM 5061 C CA . ALA B 1 287 ? 29.31576 -29.42672 12.30846 1.000 25.61954 251 ALA B CA 1
ATOM 5062 C C . ALA B 1 287 ? 29.73992 -28.35389 11.31011 1.000 27.83001 251 ALA B C 1
ATOM 5063 O O . ALA B 1 287 ? 28.91346 -27.81262 10.56487 1.000 24.82786 251 ALA B O 1
ATOM 5065 N N . ILE B 1 288 ? 31.02760 -28.03027 11.27969 1.000 26.61818 252 ILE B N 1
ATOM 5066 C CA . ILE B 1 288 ? 31.47995 -27.04223 10.30207 1.000 23.77158 252 ILE B CA 1
ATOM 5067 C C . ILE B 1 288 ? 31.31409 -27.57938 8.87586 1.000 26.26381 252 ILE B C 1
ATOM 5068 O O . ILE B 1 288 ? 30.82290 -26.86993 7.98574 1.000 28.06867 252 ILE B O 1
ATOM 5073 N N . GLU B 1 289 ? 31.67932 -28.84343 8.63551 1.000 25.67061 253 GLU B N 1
ATOM 5074 C CA . GLU B 1 289 ? 31.50981 -29.38508 7.28361 1.000 26.00662 253 GLU B CA 1
ATOM 5075 C C . GLU B 1 289 ? 30.03587 -29.43104 6.88740 1.000 27.91309 253 GLU B C 1
ATOM 5076 O O . GLU B 1 289 ? 29.68599 -29.16046 5.73383 1.000 27.31758 253 GLU B O 1
ATOM 5082 N N . VAL B 1 290 ? 29.15702 -29.76057 7.83231 1.000 26.29295 254 VAL B N 1
ATOM 5083 C CA . VAL B 1 290 ? 27.72331 -29.79117 7.54082 1.000 25.81698 254 VAL B CA 1
ATOM 5084 C C . VAL B 1 290 ? 27.20611 -28.38722 7.21692 1.000 25.09135 254 VAL B C 1
ATOM 5085 O O . VAL B 1 290 ? 26.35653 -28.20695 6.33391 1.000 25.91007 254 VAL B O 1
ATOM 5089 N N . LYS B 1 291 ? 27.66602 -27.37492 7.96698 1.000 22.87346 255 LYS B N 1
ATOM 5090 C CA . LYS B 1 291 ? 27.29680 -25.98980 7.66627 1.000 20.99616 255 LYS B CA 1
ATOM 5091 C C . LYS B 1 291 ? 27.78182 -25.55097 6.28216 1.000 25.74050 255 LYS B C 1
ATOM 5092 O O . LYS B 1 291 ? 27.07657 -24.81467 5.58658 1.000 23.21254 255 LYS B O 1
ATOM 5098 N N . GLU B 1 292 ? 28.99166 -25.97266 5.87180 1.000 21.20355 256 GLU B N 1
ATOM 5099 C CA . GLU B 1 292 ? 29.48232 -25.62485 4.53477 1.000 25.13800 256 GLU B CA 1
ATOM 5100 C C . GLU B 1 292 ? 28.51853 -26.14431 3.46923 1.000 27.00813 256 GLU B C 1
ATOM 5101 O O . GLU B 1 292 ? 28.16250 -25.43356 2.51425 1.000 23.95635 256 GLU B O 1
ATOM 5107 N N . LYS B 1 293 ? 28.10506 -27.40484 3.61286 1.000 23.89267 257 LYS B N 1
ATOM 5108 C CA . LYS B 1 293 ? 27.18649 -28.00721 2.65561 1.000 25.56938 257 LYS B CA 1
ATOM 5109 C C . LYS B 1 293 ? 25.81868 -27.34063 2.69830 1.000 26.66438 257 LYS B C 1
ATOM 5110 O O . LYS B 1 293 ? 25.18122 -27.19936 1.64867 1.000 23.81303 257 LYS B O 1
ATOM 5116 N N . ALA B 1 294 ? 25.37592 -26.87359 3.87965 1.000 22.62490 258 ALA B N 1
ATOM 5117 C CA . ALA B 1 294 ? 24.09415 -26.18431 3.97435 1.000 23.69174 258 ALA B CA 1
ATOM 5118 C C . ALA B 1 294 ? 24.15222 -24.83228 3.28335 1.000 22.22137 258 ALA B C 1
ATOM 5119 O O . ALA B 1 294 ? 23.18867 -24.42022 2.62981 1.000 20.20303 258 ALA B O 1
ATOM 5121 N N . LEU B 1 295 ? 25.26766 -24.11118 3.45517 1.000 19.25064 259 LEU B N 1
ATOM 5122 C CA . LEU B 1 295 ? 25.43966 -22.84883 2.74403 1.000 21.31486 259 LEU B CA 1
ATOM 5123 C C . LEU B 1 295 ? 25.35098 -23.06040 1.23892 1.000 21.46677 259 LEU B C 1
ATOM 5124 O O . LEU B 1 295 ? 24.72232 -22.26432 0.52184 1.000 20.86480 259 LEU B O 1
ATOM 5129 N N . GLU B 1 296 ? 25.95843 -24.14927 0.74247 1.000 20.77186 260 GLU B N 1
ATOM 5130 C CA . GLU B 1 296 ? 25.92127 -24.41143 -0.69247 1.000 24.81926 260 GLU B CA 1
ATOM 5131 C C . GLU B 1 296 ? 24.47534 -24.56442 -1.18753 1.000 26.84486 260 GLU B C 1
ATOM 5132 O O . GLU B 1 296 ? 24.10636 -24.01607 -2.23508 1.000 23.08241 260 GLU B O 1
ATOM 5138 N N . ILE B 1 297 ? 23.63540 -25.27671 -0.42929 1.000 22.04044 261 ILE B N 1
ATOM 5139 C CA . ILE B 1 297 ? 22.22906 -25.41459 -0.79880 1.000 23.70005 261 ILE B CA 1
ATOM 5140 C C . ILE B 1 297 ? 21.52920 -24.06750 -0.74521 1.000 24.49565 261 ILE B C 1
ATOM 5141 O O . ILE B 1 297 ? 20.80097 -23.67689 -1.67097 1.000 25.60235 261 ILE B O 1
ATOM 5146 N N . ALA B 1 298 ? 21.72868 -23.34184 0.34625 1.000 20.09179 262 ALA B N 1
ATOM 5147 C CA . ALA B 1 298 ? 21.00022 -22.08945 0.50304 1.000 20.10155 262 ALA B CA 1
ATOM 5148 C C . ALA B 1 298 ? 21.30813 -21.13900 -0.64770 1.000 25.28088 262 ALA B C 1
ATOM 5149 O O . ALA B 1 298 ? 20.39659 -20.52421 -1.21357 1.000 23.67595 262 ALA B O 1
ATOM 5151 N N . LEU B 1 299 ? 22.57799 -21.05834 -1.05203 1.000 24.27022 263 LEU B N 1
ATOM 5152 C CA . LEU B 1 299 ? 22.95319 -20.16179 -2.14380 1.000 25.62922 263 LEU B CA 1
ATOM 5153 C C . LEU B 1 299 ? 22.42996 -20.66729 -3.48703 1.000 24.79166 263 LEU B C 1
ATOM 5154 O O . LEU B 1 299 ? 22.01530 -19.86961 -4.32891 1.000 31.64788 263 LEU B O 1
ATOM 5159 N N . GLU B 1 300 ? 22.45368 -21.97816 -3.71500 1.000 24.97594 264 GLU B N 1
ATOM 5160 C CA . GLU B 1 300 ? 21.96922 -22.50087 -4.99786 1.000 27.35745 264 GLU B CA 1
ATOM 5161 C C . GLU B 1 300 ? 20.45696 -22.34047 -5.12873 1.000 32.67749 264 GLU B C 1
ATOM 5162 O O . GLU B 1 300 ? 19.95584 -22.00884 -6.21191 1.000 33.18399 264 GLU B O 1
ATOM 5168 N N . GLU B 1 301 ? 19.71459 -22.50993 -4.02352 1.000 24.25830 265 GLU B N 1
ATOM 5169 C CA . GLU B 1 301 ? 18.26053 -22.57745 -4.10040 1.000 24.89484 265 GLU B CA 1
ATOM 5170 C C . GLU B 1 301 ? 17.56808 -21.24249 -3.85154 1.000 25.76425 265 GLU B C 1
ATOM 5171 O O . GLU B 1 301 ? 16.38886 -21.10427 -4.20563 1.000 24.67981 265 GLU B O 1
ATOM 5177 N N . THR B 1 302 ? 18.24610 -20.26552 -3.24736 1.000 23.75464 266 THR B N 1
ATOM 5178 C CA . THR B 1 302 ? 17.63444 -18.95214 -3.02361 1.000 27.80008 266 THR B CA 1
ATOM 5179 C C . THR B 1 302 ? 17.79019 -18.15469 -4.30942 1.000 33.43821 266 THR B C 1
ATOM 5180 O O . THR B 1 302 ? 18.84330 -17.56723 -4.55920 1.000 28.60254 266 THR B O 1
ATOM 5184 N N . LYS B 1 303 ? 16.74650 -18.11741 -5.13479 1.000 27.38287 267 LYS B N 1
ATOM 5185 C CA . LYS B 1 303 ? 16.85043 -17.39593 -6.39609 1.000 27.98361 267 LYS B CA 1
ATOM 5186 C C . LYS B 1 303 ? 15.51233 -16.74125 -6.70816 1.000 30.22637 267 LYS B C 1
ATOM 5187 O O . LYS B 1 303 ? 14.48908 -17.05535 -6.09383 1.000 26.13247 267 LYS B O 1
ATOM 5193 N N . VAL B 1 304 ? 15.55646 -15.78985 -7.64813 1.000 30.06199 268 VAL B N 1
ATOM 5194 C CA . VAL B 1 304 ? 14.38725 -15.00120 -8.00775 1.000 30.01053 268 VAL B CA 1
ATOM 5195 C C . VAL B 1 304 ? 13.21752 -15.91965 -8.32645 1.000 28.52552 268 VAL B C 1
ATOM 5196 O O . VAL B 1 304 ? 13.33236 -16.85896 -9.12920 1.000 30.65059 268 VAL B O 1
ATOM 5200 N N . GLY B 1 305 ? 12.07554 -15.64171 -7.69154 1.000 27.92337 269 GLY B N 1
ATOM 5201 C CA . GLY B 1 305 ? 10.84808 -16.36455 -7.94138 1.000 31.32176 269 GLY B CA 1
ATOM 5202 C C . GLY B 1 305 ? 10.56908 -17.46605 -6.94666 1.000 32.62672 269 GLY B C 1
ATOM 5203 O O . GLY B 1 305 ? 9.44909 -17.97298 -6.90631 1.000 32.45033 269 GLY B O 1
ATOM 5204 N N . VAL B 1 306 ? 11.55127 -17.84102 -6.14001 1.000 33.25901 270 VAL B N 1
ATOM 5205 C CA . VAL B 1 306 ? 11.38817 -18.90630 -5.15091 1.000 36.17178 270 VAL B CA 1
ATOM 5206 C C . VAL B 1 306 ? 10.82893 -18.37132 -3.83357 1.000 34.76295 270 VAL B C 1
ATOM 5207 O O . VAL B 1 306 ? 11.27801 -17.31998 -3.34168 1.000 33.39468 270 VAL B O 1
ATOM 5211 N N . PRO B 1 307 ? 9.84241 -19.03336 -3.23272 1.000 35.28380 271 PRO B N 1
ATOM 5212 C CA . PRO B 1 307 ? 9.44554 -18.65824 -1.86881 1.000 37.77586 271 PRO B CA 1
ATOM 5213 C C . PRO B 1 307 ? 10.49126 -19.10862 -0.85884 1.000 32.20448 271 PRO B C 1
ATOM 5214 O O . PRO B 1 307 ? 11.07352 -20.18836 -0.98193 1.000 31.14983 271 PRO B O 1
ATOM 5218 N N . LEU B 1 308 ? 10.72713 -18.26608 0.14665 1.000 27.73224 272 LEU B N 1
ATOM 5219 C CA . LEU B 1 308 ? 11.74614 -18.57929 1.14838 1.000 33.12631 272 LEU B CA 1
ATOM 5220 C C . LEU B 1 308 ? 11.46319 -19.89872 1.86505 1.000 32.32494 272 LEU B C 1
ATOM 5221 O O . LEU B 1 308 ? 12.39789 -20.65428 2.16851 1.000 28.98876 272 LEU B O 1
ATOM 5226 N N . ASN B 1 309 ? 10.18351 -20.19950 2.15516 1.000 33.00663 273 ASN B N 1
ATOM 5227 C CA . ASN B 1 309 ? 9.88400 -21.41907 2.90035 1.000 33.00280 273 ASN B CA 1
ATOM 5228 C C . ASN B 1 309 ? 10.28487 -22.66715 2.12822 1.000 35.18744 273 ASN B C 1
ATOM 5229 O O . ASN B 1 309 ? 10.59262 -23.70169 2.73508 1.000 29.97859 273 ASN B O 1
ATOM 5234 N N . SER B 1 310 ? 10.27599 -22.59690 0.79915 1.000 32.73646 274 SER B N 1
ATOM 5235 C CA . SER B 1 310 ? 10.72702 -23.73587 0.00358 1.000 40.44542 274 SER B CA 1
ATOM 5236 C C . SER B 1 310 ? 12.18142 -24.09169 0.30609 1.000 33.36073 274 SER B C 1
ATOM 5237 O O . SER B 1 310 ? 12.54669 -25.27420 0.41449 1.000 28.71810 274 SER B O 1
ATOM 5240 N N . VAL B 1 311 ? 13.03133 -23.07512 0.41512 1.000 26.74150 275 VAL B N 1
ATOM 5241 C CA . VAL B 1 311 ? 14.43529 -23.29212 0.72568 1.000 29.82627 275 VAL B CA 1
ATOM 5242 C C . VAL B 1 311 ? 14.59927 -23.73388 2.17211 1.000 25.98595 275 VAL B C 1
ATOM 5243 O O . VAL B 1 311 ? 15.41665 -24.60927 2.47552 1.000 29.94760 275 VAL B O 1
ATOM 5247 N N . GLU B 1 312 ? 13.83322 -23.13648 3.08863 1.000 30.51554 276 GLU B N 1
ATOM 5248 C CA . GLU B 1 312 ? 13.86834 -23.57678 4.48193 1.000 27.48132 276 GLU B CA 1
ATOM 5249 C C . GLU B 1 312 ? 13.59147 -25.06857 4.59417 1.000 29.19403 276 GLU B C 1
ATOM 5250 O O . GLU B 1 312 ? 14.29499 -25.78821 5.31364 1.000 28.84805 276 GLU B O 1
ATOM 5256 N N . ARG B 1 313 ? 12.56826 -25.55044 3.88183 1.000 26.13382 277 ARG B N 1
ATOM 5257 C CA . ARG B 1 313 ? 12.23954 -26.96975 3.94021 1.000 28.68353 277 ARG B CA 1
ATOM 5258 C C . ARG B 1 313 ? 13.39964 -27.82086 3.44684 1.000 32.19103 277 ARG B C 1
ATOM 5259 O O . ARG B 1 313 ? 13.72000 -28.85318 4.04720 1.000 33.47988 277 ARG B O 1
ATOM 5267 N N . LYS B 1 314 ? 14.05880 -27.38792 2.36920 1.000 29.26612 278 LYS B N 1
ATOM 5268 C CA . LYS B 1 314 ? 15.19326 -28.14222 1.85146 1.000 31.46398 278 LYS B CA 1
ATOM 5269 C C . LYS B 1 314 ? 16.32522 -28.18724 2.86509 1.000 28.90579 278 LYS B C 1
ATOM 5270 O O . LYS B 1 314 ? 17.00583 -29.20625 3.00347 1.000 30.88800 278 LYS B O 1
ATOM 5276 N N . LEU B 1 315 ? 16.56154 -27.07987 3.56306 1.000 24.73659 279 LEU B N 1
ATOM 5277 C CA . LEU B 1 315 ? 17.62788 -27.06238 4.55528 1.000 29.05564 279 LEU B CA 1
ATOM 5278 C C . LEU B 1 315 ? 17.28094 -27.95111 5.73663 1.000 31.90897 279 LEU B C 1
ATOM 5279 O O . LEU B 1 315 ? 18.14301 -28.69182 6.22796 1.000 34.24434 279 LEU B O 1
ATOM 5284 N N . PHE B 1 316 ? 16.01437 -27.92889 6.17512 1.000 29.26448 280 PHE B N 1
ATOM 5285 C CA . PHE B 1 316 ? 15.59726 -28.80470 7.27083 1.000 30.60579 280 PHE B CA 1
ATOM 5286 C C . PHE B 1 316 ? 15.81241 -30.26519 6.90130 1.000 35.02697 280 PHE B C 1
ATOM 5287 O O . PHE B 1 316 ? 16.37011 -31.04032 7.68769 1.000 36.33688 280 PHE B O 1
ATOM 5295 N N . GLN B 1 317 ? 15.35775 -30.65846 5.70709 1.000 31.07784 281 GLN B N 1
ATOM 5296 C CA . GLN B 1 317 ? 15.53711 -32.03059 5.24670 1.000 36.90236 281 GLN B CA 1
ATOM 5297 C C . GLN B 1 317 ? 17.01595 -32.38727 5.16509 1.000 33.63069 281 GLN B C 1
ATOM 5298 O O . GLN B 1 317 ? 17.41636 -33.49256 5.54255 1.000 39.02542 281 GLN B O 1
ATOM 5304 N N . PHE B 1 318 ? 17.84709 -31.44587 4.71905 1.000 30.46762 282 PHE B N 1
ATOM 5305 C CA . PHE B 1 318 ? 19.28405 -31.69079 4.64541 1.000 34.77879 282 PHE B CA 1
ATOM 5306 C C . PHE B 1 318 ? 19.87830 -31.94443 6.02886 1.000 34.23831 282 PHE B C 1
ATOM 5307 O O . PHE B 1 318 ? 20.66117 -32.88143 6.21853 1.000 36.58118 282 PHE B O 1
ATOM 5315 N N . PHE B 1 319 ? 19.52319 -31.11087 7.01015 1.000 34.71491 283 PHE B N 1
ATOM 5316 C CA . PHE B 1 319 ? 20.06043 -31.28422 8.35604 1.000 34.19101 283 PHE B CA 1
ATOM 5317 C C . PHE B 1 319 ? 19.59115 -32.58333 8.98357 1.000 39.49838 283 PHE B C 1
ATOM 5318 O O . PHE B 1 319 ? 20.33847 -33.22835 9.73112 1.000 39.95694 283 PHE B O 1
ATOM 5326 N N . LYS B 1 320 ? 18.35710 -32.98127 8.67958 1.000 34.72749 284 LYS B N 1
ATOM 5327 C CA . LYS B 1 320 ? 17.80413 -34.19694 9.24909 1.000 38.92038 284 LYS B CA 1
ATOM 5328 C C . LYS B 1 320 ? 18.51458 -35.41893 8.68143 1.000 45.22893 284 LYS B C 1
ATOM 5329 O O . LYS B 1 320 ? 18.83561 -36.35788 9.42022 1.000 45.98111 284 LYS B O 1
ATOM 5335 N N . GLU B 1 321 ? 18.78454 -35.41702 7.37023 1.000 40.79998 285 GLU B N 1
ATOM 5336 C CA . GLU B 1 321 ? 19.51316 -36.52898 6.75936 1.000 48.89816 285 GLU B CA 1
ATOM 5337 C C . GLU B 1 321 ? 20.96091 -36.62286 7.22089 1.000 42.54174 285 GLU B C 1
ATOM 5338 O O . GLU B 1 321 ? 21.58528 -37.66329 7.02161 1.000 42.99701 285 GLU B O 1
ATOM 5344 N N . ASN B 1 322 ? 21.52381 -35.57291 7.80658 1.000 37.57014 286 ASN B N 1
ATOM 5345 C CA . ASN B 1 322 ? 22.92990 -35.61446 8.17670 1.000 45.43979 286 ASN B CA 1
ATOM 5346 C C . ASN B 1 322 ? 23.13148 -35.71973 9.68281 1.000 43.88342 286 ASN B C 1
ATOM 5347 O O . ASN B 1 322 ? 24.23096 -35.44854 10.17754 1.000 47.63529 286 ASN B O 1
ATOM 5352 N N . GLY B 1 323 ? 22.08755 -36.12276 10.40984 1.000 44.88093 287 GLY B N 1
ATOM 5353 C CA . GLY B 1 323 ? 22.16465 -36.40207 11.83222 1.000 38.41529 287 GLY B CA 1
ATOM 5354 C C . GLY B 1 323 ? 22.19268 -35.20522 12.73711 1.000 44.40002 287 GLY B C 1
ATOM 5355 O O . GLY B 1 323 ? 22.62104 -35.33325 13.88858 1.000 41.37244 287 GLY B O 1
ATOM 5356 N N . PHE B 1 324 ? 21.73151 -34.04451 12.25674 1.000 37.15771 288 PHE B N 1
ATOM 5357 C CA . PHE B 1 324 ? 21.74889 -32.80296 13.02239 1.000 38.32775 288 PHE B CA 1
ATOM 5358 C C . PHE B 1 324 ? 20.35451 -32.23195 13.25318 1.000 39.28539 288 PHE B C 1
ATOM 5359 O O . PHE B 1 324 ? 20.23041 -31.03228 13.50610 1.000 39.01586 288 PHE B O 1
ATOM 5367 N N . GLU B 1 325 ? 19.29535 -33.05513 13.19271 1.000 38.76498 289 GLU B N 1
ATOM 5368 C CA . GLU B 1 325 ? 17.96365 -32.50165 13.43667 1.000 44.05784 289 GLU B CA 1
ATOM 5369 C C . GLU B 1 325 ? 17.89728 -31.81513 14.80251 1.000 50.58566 289 GLU B C 1
ATOM 5370 O O . GLU B 1 325 ? 17.30120 -30.74166 14.94326 1.000 48.92741 289 GLU B O 1
ATOM 5376 N N . ASP B 1 326 ? 18.53192 -32.40081 15.81353 1.000 44.58567 290 ASP B N 1
ATOM 5377 C CA . ASP B 1 326 ? 18.49190 -31.80991 17.14261 1.000 51.94497 290 ASP B CA 1
ATOM 5378 C C . ASP B 1 326 ? 19.34038 -30.55391 17.26869 1.000 48.53279 290 ASP B C 1
ATOM 5379 O O . ASP B 1 326 ? 19.32268 -29.94130 18.33894 1.000 46.92977 290 ASP B O 1
ATOM 5384 N N . SER B 1 327 ? 20.11296 -30.17920 16.24980 1.000 35.40712 291 SER B N 1
ATOM 5385 C CA . SER B 1 327 ? 20.90405 -28.95323 16.30213 1.000 43.68243 291 SER B CA 1
ATOM 5386 C C . SER B 1 327 ? 20.30264 -27.82724 15.46636 1.000 39.45417 291 SER B C 1
ATOM 5387 O O . SER B 1 327 ? 20.79774 -26.68112 15.52826 1.000 30.55885 291 SER B O 1
ATOM 5390 N N . TYR B 1 328 ? 19.22884 -28.13421 14.73061 1.000 36.24804 292 TYR B N 1
ATOM 5391 C CA . TYR B 1 328 ? 18.64043 -27.25337 13.72595 1.000 39.04688 292 TYR B CA 1
ATOM 5392 C C . TYR B 1 328 ? 17.69812 -26.21159 14.33429 1.000 43.56492 292 TYR B C 1
ATOM 5393 O O . TYR B 1 328 ? 16.90712 -26.51420 15.23219 1.000 40.15626 292 TYR B O 1
ATOM 5402 N N . LEU B 1 329 ? 17.81349 -24.97144 13.85164 1.000 33.55031 293 LEU B N 1
ATOM 5403 C CA . LEU B 1 329 ? 16.90510 -23.87532 14.15928 1.000 31.47714 293 LEU B CA 1
ATOM 5404 C C . LEU B 1 329 ? 16.30801 -23.31983 12.86335 1.000 44.27473 293 LEU B C 1
ATOM 5405 O O . LEU B 1 329 ? 17.00915 -23.18328 11.84656 1.000 28.63366 293 LEU B O 1
ATOM 5410 N N . ALA B 1 330 ? 15.01912 -22.99245 12.89471 1.000 35.92376 294 ALA B N 1
ATOM 5411 C CA . ALA B 1 330 ? 14.36342 -22.46909 11.70372 1.000 31.98023 294 ALA B CA 1
ATOM 5412 C C . ALA B 1 330 ? 14.69592 -20.99501 11.49682 1.000 33.11912 294 ALA B C 1
ATOM 5413 O O . ALA B 1 330 ? 14.82665 -20.22680 12.45351 1.000 30.28737 294 ALA B O 1
ATOM 5415 N N . GLY B 1 331 ? 14.73418 -20.58780 10.22603 1.000 26.08410 295 GLY B N 1
ATOM 5416 C CA . GLY B 1 331 ? 14.93236 -19.19407 9.86346 1.000 28.13853 295 GLY B CA 1
ATOM 5417 C C . GLY B 1 331 ? 16.25147 -18.92476 9.16849 1.000 23.26990 295 GLY B C 1
ATOM 5418 O O . GLY B 1 331 ? 17.04109 -18.10346 9.63817 1.000 23.19205 295 GLY B O 1
ATOM 5419 N N . TYR B 1 332 ? 16.48966 -19.57910 8.01846 1.000 18.76985 296 TYR B N 1
ATOM 5420 C CA . TYR B 1 332 ? 17.83492 -19.57262 7.46331 1.000 19.56676 296 TYR B CA 1
ATOM 5421 C C . TYR B 1 332 ? 18.24740 -18.21070 6.93062 1.000 19.19379 296 TYR B C 1
ATOM 5422 O O . TYR B 1 332 ? 19.45014 -17.97975 6.73860 1.000 20.77833 296 TYR B O 1
ATOM 5431 N N . THR B 1 333 ? 17.29129 -17.32101 6.64940 1.000 17.32416 297 THR B N 1
ATOM 5432 C CA . THR B 1 333 ? 17.67274 -16.03794 6.07393 1.000 20.47865 297 THR B CA 1
ATOM 5433 C C . THR B 1 333 ? 16.73330 -14.94720 6.56398 1.000 21.71215 297 THR B C 1
ATOM 5434 O O . THR B 1 333 ? 15.66875 -15.21807 7.12779 1.000 19.21669 297 THR B O 1
ATOM 5438 N N . HIS B 1 334 ? 17.13860 -13.69422 6.33555 1.000 21.52881 298 HIS B N 1
ATOM 5439 C CA . HIS B 1 334 ? 16.24930 -12.56277 6.60044 1.000 20.31312 298 HIS B CA 1
ATOM 5440 C C . HIS B 1 334 ? 16.69206 -11.39345 5.73146 1.000 18.41842 298 HIS B C 1
ATOM 5441 O O . HIS B 1 334 ? 17.85006 -11.31115 5.32107 1.000 19.19050 298 HIS B O 1
ATOM 5448 N N . GLY B 1 335 ? 15.75662 -10.49244 5.44295 1.000 22.46167 299 GLY B N 1
ATOM 5449 C CA . GLY B 1 335 ? 16.14489 -9.25904 4.79967 1.000 20.70358 299 GLY B CA 1
ATOM 5450 C C . GLY B 1 335 ? 17.04929 -8.45178 5.70767 1.000 17.57051 299 GLY B C 1
ATOM 5451 O O . GLY B 1 335 ? 17.08190 -8.65617 6.93097 1.000 16.62252 299 GLY B O 1
ATOM 5452 N N . VAL B 1 336 ? 17.81990 -7.55501 5.08514 1.000 16.35973 300 VAL B N 1
ATOM 5453 C CA . VAL B 1 336 ? 18.68333 -6.60589 5.78711 1.000 15.80179 300 VAL B CA 1
ATOM 5454 C C . VAL B 1 336 ? 18.46097 -5.22384 5.18680 1.000 20.12365 300 VAL B C 1
ATOM 5455 O O . VAL B 1 336 ? 18.30847 -5.09151 3.96819 1.000 19.44635 300 VAL B O 1
ATOM 5459 N N . GLY B 1 337 ? 18.46532 -4.19848 6.03192 1.000 18.81284 301 GLY B N 1
ATOM 5460 C CA . GLY B 1 337 ? 18.32061 -2.83090 5.53537 1.000 19.13810 301 GLY B CA 1
ATOM 5461 C C . GLY B 1 337 ? 18.45093 -1.83629 6.68059 1.000 18.76245 301 GLY B C 1
ATOM 5462 O O . GLY B 1 337 ? 19.48053 -1.80569 7.37414 1.000 21.39946 301 GLY B O 1
ATOM 5463 N N . LEU B 1 338 ? 17.41454 -1.02822 6.90442 1.000 19.42745 302 LEU B N 1
ATOM 5464 C CA . LEU B 1 338 ? 17.44155 -0.11966 8.05478 1.000 18.55730 302 LEU B CA 1
ATOM 5465 C C . LEU B 1 338 ? 17.30920 -0.87330 9.38565 1.000 18.33278 302 LEU B C 1
ATOM 5466 O O . LEU B 1 338 ? 17.47183 -0.26558 10.45196 1.000 17.86689 302 LEU B O 1
ATOM 5471 N N . LEU B 1 339 ? 16.98650 -2.16780 9.33444 1.000 20.53356 303 LEU B N 1
ATOM 5472 C CA . LEU B 1 339 ? 17.12854 -3.09737 10.45131 1.000 15.86205 303 LEU B CA 1
ATOM 5473 C C . LEU B 1 339 ? 18.13354 -4.17553 10.08846 1.000 18.69228 303 LEU B C 1
ATOM 5474 O O . LEU B 1 339 ? 18.24796 -4.56685 8.91968 1.000 19.45308 303 LEU B O 1
ATOM 5479 N N . ILE B 1 340 ? 18.85305 -4.69089 11.10313 1.000 19.00643 304 ILE B N 1
ATOM 5480 C CA . ILE B 1 340 ? 19.73104 -5.82998 10.84050 1.000 22.96527 304 ILE B CA 1
ATOM 5481 C C . ILE B 1 340 ? 18.92380 -7.00610 10.30492 1.000 20.36224 304 ILE B C 1
ATOM 5482 O O . ILE B 1 340 ? 19.32999 -7.67460 9.34311 1.000 21.15352 304 ILE B O 1
ATOM 5487 N N . GLU B 1 341 ? 17.76141 -7.25267 10.90550 1.000 19.06629 305 GLU B N 1
ATOM 5488 C CA . GLU B 1 341 ? 16.82716 -8.31316 10.52458 1.000 26.97626 305 GLU B CA 1
ATOM 5489 C C . GLU B 1 341 ? 15.50464 -7.66946 10.15677 1.000 25.10811 305 GLU B C 1
ATOM 5490 O O . GLU B 1 341 ? 14.85666 -7.06636 11.01905 1.000 23.32880 305 GLU B O 1
ATOM 5496 N N . GLU B 1 342 ? 15.08112 -7.81672 8.90807 1.000 19.42097 306 GLU B N 1
ATOM 5497 C CA . GLU B 1 342 ? 13.76269 -7.32552 8.53922 1.000 20.35216 306 GLU B CA 1
ATOM 5498 C C . GLU B 1 342 ? 13.16458 -8.28406 7.52667 1.000 20.54839 306 GLU B C 1
ATOM 5499 O O . GLU B 1 342 ? 13.87920 -9.12308 6.96101 1.000 21.81027 306 GLU B O 1
ATOM 5505 N N . PRO B 1 343 ? 11.85672 -8.20670 7.28896 1.000 21.73659 307 PRO B N 1
ATOM 5506 C CA . PRO B 1 343 ? 11.24333 -9.03500 6.25693 1.000 23.76009 307 PRO B CA 1
ATOM 5507 C C . PRO B 1 343 ? 11.99368 -8.88049 4.94734 1.000 25.60223 307 PRO B C 1
ATOM 5508 O O . PRO B 1 343 ? 12.53511 -7.80268 4.66469 1.000 26.33790 307 PRO B O 1
ATOM 5512 N N . PRO B 1 344 ? 12.01313 -9.90948 4.08821 1.000 29.57459 308 PRO B N 1
ATOM 5513 C CA . PRO B 1 344 ? 11.30017 -11.18967 4.17176 1.000 25.87143 308 PRO B CA 1
ATOM 5514 C C . PRO B 1 344 ? 12.04176 -12.18482 5.04024 1.000 30.46705 308 PRO B C 1
ATOM 5515 O O . PRO B 1 344 ? 13.25024 -12.11488 5.21476 1.000 25.22950 308 PRO B O 1
ATOM 5519 N N . MET B 1 345 ? 11.29804 -13.10885 5.63556 1.000 28.44945 309 MET B N 1
ATOM 5520 C CA . MET B 1 345 ? 11.88297 -14.17874 6.42077 1.000 30.91405 309 MET B CA 1
ATOM 5521 C C . MET B 1 345 ? 11.01127 -15.40366 6.21531 1.000 28.30147 309 MET B C 1
ATOM 5522 O O . MET B 1 345 ? 9.81589 -15.27150 5.91693 1.000 31.60370 309 MET B O 1
ATOM 5527 N N . PRO B 1 346 ? 11.56727 -16.60191 6.35867 1.000 33.03194 310 PRO B N 1
ATOM 5528 C CA . PRO B 1 346 ? 10.69931 -17.78278 6.39533 1.000 31.30199 310 PRO B CA 1
ATOM 5529 C C . PRO B 1 346 ? 9.86000 -17.73014 7.66551 1.000 43.31612 310 PRO B C 1
ATOM 5530 O O . PRO B 1 346 ? 10.37340 -17.43016 8.74862 1.000 45.74682 310 PRO B O 1
ATOM 5534 N N . THR B 1 347 ? 8.56354 -18.00819 7.52386 1.000 49.48407 311 THR B N 1
ATOM 5535 C CA . THR B 1 347 ? 7.63322 -17.93771 8.64543 1.000 63.98564 311 THR B CA 1
ATOM 5536 C C . THR B 1 347 ? 6.53559 -18.97872 8.46006 1.000 65.49833 311 THR B C 1
ATOM 5537 O O . THR B 1 347 ? 6.48669 -19.67868 7.44660 1.000 56.97494 311 THR B O 1
ATOM 5541 N N . ILE B 1 348 ? 5.67107 -19.11336 9.47987 1.000 84.47474 312 ILE B N 1
ATOM 5542 C CA . ILE B 1 348 ? 4.42885 -19.87859 9.35074 1.000 88.76064 312 ILE B CA 1
ATOM 5543 C C . ILE B 1 348 ? 3.28558 -18.90860 9.08333 1.000 89.09253 312 ILE B C 1
ATOM 5544 O O . ILE B 1 348 ? 3.16985 -17.86944 9.74954 1.000 90.64903 312 ILE B O 1
ATOM 5549 N N . VAL B 1 349 ? 2.43163 -19.25026 8.12236 1.000 87.08863 313 VAL B N 1
ATOM 5550 C CA . VAL B 1 349 ? 1.17621 -18.52966 7.88097 1.000 89.28436 313 VAL B CA 1
ATOM 5551 C C . VAL B 1 349 ? 0.18669 -19.50137 7.23816 1.000 80.23593 313 VAL B C 1
ATOM 5552 O O . VAL B 1 349 ? -0.98884 -19.55400 7.60160 1.000 84.33826 313 VAL B O 1
ATOM 5556 N N . ALA B 1 354 ? 2.35260 -15.48246 -0.31589 1.000 55.08309 318 ALA B N 1
ATOM 5557 C CA . ALA B 1 354 ? 3.72784 -15.81477 0.03429 1.000 57.29895 318 ALA B CA 1
ATOM 5558 C C . ALA B 1 354 ? 4.65729 -14.83649 -0.65903 1.000 60.06399 318 ALA B C 1
ATOM 5559 O O . ALA B 1 354 ? 4.36701 -14.36682 -1.76466 1.000 55.42776 318 ALA B O 1
ATOM 5561 N N . THR B 1 355 ? 5.80185 -14.57213 -0.04079 1.000 57.19984 319 THR B N 1
ATOM 5562 C CA . THR B 1 355 ? 6.77249 -13.63930 -0.59072 1.000 48.77028 319 THR B CA 1
ATOM 5563 C C . THR B 1 355 ? 7.85023 -14.41351 -1.33602 1.000 42.50120 319 THR B C 1
ATOM 5564 O O . THR B 1 355 ? 8.47411 -15.33064 -0.78671 1.000 46.51617 319 THR B O 1
ATOM 5568 N N . LYS B 1 356 ? 8.05438 -14.03713 -2.58652 1.000 39.57658 320 LYS B N 1
ATOM 5569 C CA . LYS B 1 356 ? 9.02033 -14.67732 -3.45289 1.000 37.61056 320 LYS B CA 1
ATOM 5570 C C . LYS B 1 356 ? 10.28174 -13.82984 -3.49444 1.000 33.86987 320 LYS B C 1
ATOM 5571 O O . LYS B 1 356 ? 10.21271 -12.59697 -3.45107 1.000 31.94262 320 LYS B O 1
ATOM 5577 N N . VAL B 1 357 ? 11.43511 -14.49697 -3.54707 1.000 28.96980 321 VAL B N 1
ATOM 5578 C CA . VAL B 1 357 ? 12.69705 -13.78285 -3.73934 1.000 28.13017 321 VAL B CA 1
ATOM 5579 C C . VAL B 1 357 ? 12.63878 -12.94575 -5.01888 1.000 24.43428 321 VAL B C 1
ATOM 5580 O O . VAL B 1 357 ? 12.17598 -13.40421 -6.07089 1.000 23.91666 321 VAL B O 1
ATOM 5584 N N . ALA B 1 358 ? 13.11583 -11.70813 -4.92867 1.000 25.81155 322 ALA B N 1
ATOM 5585 C CA . ALA B 1 358 ? 13.04060 -10.76349 -6.03017 1.000 23.79428 322 ALA B CA 1
ATOM 5586 C C . ALA B 1 358 ? 14.36631 -10.03069 -6.14189 1.000 24.27233 322 ALA B C 1
ATOM 5587 O O . ALA B 1 358 ? 15.08589 -9.84721 -5.15939 1.000 22.57924 322 ALA B O 1
ATOM 5589 N N . GLU B 1 359 ? 14.67340 -9.60225 -7.34950 1.000 20.93604 323 GLU B N 1
ATOM 5590 C CA . GLU B 1 359 ? 15.88737 -8.83899 -7.58856 1.000 22.06974 323 GLU B CA 1
ATOM 5591 C C . GLU B 1 359 ? 15.93216 -7.59148 -6.69530 1.000 20.70497 323 GLU B C 1
ATOM 5592 O O . GLU B 1 359 ? 14.89756 -6.98890 -6.40618 1.000 24.29539 323 GLU B O 1
ATOM 5598 N N . ASN B 1 360 ? 17.13281 -7.24918 -6.20933 1.000 18.70643 324 ASN B N 1
ATOM 5599 C CA . ASN B 1 360 ? 17.46646 -6.10139 -5.34781 1.000 18.96794 324 ASN B CA 1
ATOM 5600 C C . ASN B 1 360 ? 16.94273 -6.24554 -3.91936 1.000 25.17112 324 ASN B C 1
ATOM 5601 O O . ASN B 1 360 ? 17.02737 -5.29198 -3.11492 1.000 21.31842 324 ASN B O 1
ATOM 5606 N N . MET B 1 361 ? 16.43659 -7.42290 -3.54452 1.000 19.08671 325 MET B N 1
ATOM 5607 C CA . MET B 1 361 ? 16.42003 -7.73915 -2.12489 1.000 19.95799 325 MET B CA 1
ATOM 5608 C C . MET B 1 361 ? 17.84994 -7.91464 -1.61633 1.000 21.72452 325 MET B C 1
ATOM 5609 O O . MET B 1 361 ? 18.78471 -8.21786 -2.37127 1.000 23.81329 325 MET B O 1
ATOM 5614 N N . VAL B 1 362 ? 18.03111 -7.69222 -0.32050 1.000 18.79771 326 VAL B N 1
ATOM 5615 C CA . VAL B 1 362 ? 19.30704 -7.96883 0.34417 1.000 19.73453 326 VAL B CA 1
ATOM 5616 C C . VAL B 1 362 ? 19.03163 -8.94506 1.48202 1.000 19.17091 326 VAL B C 1
ATOM 5617 O O . VAL B 1 362 ? 18.19403 -8.66099 2.34746 1.000 18.81970 326 VAL B O 1
ATOM 5621 N N . LEU B 1 363 ? 19.71947 -10.09758 1.46442 1.000 18.91411 327 LEU B N 1
ATOM 5622 C CA . LEU B 1 363 ? 19.44703 -11.24609 2.33374 1.000 16.75256 327 LEU B CA 1
ATOM 5623 C C . LEU B 1 363 ? 20.71438 -11.64562 3.08222 1.000 20.18719 327 LEU B C 1
ATOM 5624 O O . LEU B 1 363 ? 21.80638 -11.64969 2.50352 1.000 20.03508 327 LEU B O 1
ATOM 5629 N N . SER B 1 364 ? 20.55016 -12.04588 4.34730 1.000 17.23502 328 SER B N 1
ATOM 5630 C CA . SER B 1 364 ? 21.64243 -12.52717 5.18336 1.000 17.51138 328 SER B CA 1
ATOM 5631 C C . SER B 1 364 ? 21.55141 -14.05359 5.25626 1.000 16.47914 328 SER B C 1
ATOM 5632 O O . SER B 1 364 ? 20.49247 -14.59443 5.60135 1.000 19.63759 328 SER B O 1
ATOM 5635 N N . ILE B 1 365 ? 22.63771 -14.74302 4.90628 1.000 20.38751 329 ILE B N 1
ATOM 5636 C CA . ILE B 1 365 ? 22.63526 -16.20424 4.72319 1.000 20.75357 329 ILE B CA 1
ATOM 5637 C C . ILE B 1 365 ? 23.97064 -16.76321 5.20748 1.000 19.73747 329 ILE B C 1
ATOM 5638 O O . ILE B 1 365 ? 25.01479 -16.26254 4.80119 1.000 20.81157 329 ILE B O 1
ATOM 5643 N N . ILE B 1 366 ? 23.96231 -17.80856 6.04504 1.000 18.47527 330 ILE B N 1
ATOM 5644 C CA . ILE B 1 366 ? 22.81051 -18.38354 6.74285 1.000 15.18026 330 ILE B CA 1
ATOM 5645 C C . ILE B 1 366 ? 22.71835 -17.73086 8.10949 1.000 20.76692 330 ILE B C 1
ATOM 5646 O O . ILE B 1 366 ? 23.75297 -17.65171 8.80807 1.000 19.90640 330 ILE B O 1
ATOM 5651 N N . HIS B 1 367 ? 21.50110 -17.29303 8.50826 1.000 19.77534 331 HIS B N 1
ATOM 5652 C CA . HIS B 1 367 ? 21.32992 -16.59024 9.78292 1.000 23.60951 331 HIS B CA 1
ATOM 5653 C C . HIS B 1 367 ? 21.31263 -17.53307 10.99307 1.000 23.73992 331 HIS B C 1
ATOM 5654 O O . HIS B 1 367 ? 21.81571 -17.16431 12.06217 1.000 22.32577 331 HIS B O 1
ATOM 5661 N N . THR B 1 368 ? 20.76496 -18.74179 10.84877 1.000 20.35644 332 THR B N 1
ATOM 5662 C CA . THR B 1 368 ? 20.60892 -19.61789 12.00762 1.000 22.51538 332 THR B CA 1
ATOM 5663 C C . THR B 1 368 ? 21.91188 -20.33747 12.33658 1.000 25.24162 332 THR B C 1
ATOM 5664 O O . THR B 1 368 ? 22.62401 -20.78984 11.43862 1.000 24.81869 332 THR B O 1
ATOM 5668 N N . PRO B 1 369 ? 22.23072 -20.50223 13.61662 1.000 25.98277 333 PRO B N 1
ATOM 5669 C CA . PRO B 1 369 ? 23.38643 -21.32423 13.97021 1.000 27.03270 333 PRO B CA 1
ATOM 5670 C C . PRO B 1 369 ? 22.99322 -22.78739 14.03104 1.000 25.42808 333 PRO B C 1
ATOM 5671 O O . PRO B 1 369 ? 21.84020 -23.15990 14.25720 1.000 24.53316 333 PRO B O 1
ATOM 5675 N N . LEU B 1 370 ? 23.98371 -23.62213 13.80221 1.000 22.81592 334 LEU B N 1
ATOM 5676 C CA . LEU B 1 370 ? 23.86862 -25.02981 14.14269 1.000 25.03170 334 LEU B CA 1
ATOM 5677 C C . LEU B 1 370 ? 24.31845 -25.15421 15.59691 1.000 28.40023 334 LEU B C 1
ATOM 5678 O O . LEU B 1 370 ? 25.46232 -24.82722 15.90627 1.000 26.23985 334 LEU B O 1
ATOM 5683 N N . MET B 1 371 ? 23.41307 -25.54116 16.50406 1.000 25.13728 335 MET B N 1
ATOM 5684 C CA . MET B 1 371 ? 23.73408 -25.55636 17.93340 1.000 25.88000 335 MET B CA 1
ATOM 5685 C C . MET B 1 371 ? 24.32625 -26.90204 18.36140 1.000 32.40804 335 MET B C 1
ATOM 5686 O O . MET B 1 371 ? 23.64201 -27.93929 18.31512 1.000 29.39446 335 MET B O 1
ATOM 5691 N N . ILE B 1 372 ? 25.57028 -26.88259 18.83262 1.000 25.64397 336 ILE B N 1
ATOM 5692 C CA . ILE B 1 372 ? 26.17129 -28.05899 19.46203 1.000 25.22656 336 ILE B CA 1
ATOM 5693 C C . ILE B 1 372 ? 26.63036 -27.63103 20.84859 1.000 23.64251 336 ILE B C 1
ATOM 5694 O O . ILE B 1 372 ? 26.69409 -26.42228 21.13522 1.000 26.29966 336 ILE B O 1
ATOM 5699 N N . PRO B 1 373 ? 26.91688 -28.57732 21.75041 1.000 26.14649 337 PRO B N 1
ATOM 5700 C CA . PRO B 1 373 ? 27.34466 -28.16378 23.10641 1.000 27.80787 337 PRO B CA 1
ATOM 5701 C C . PRO B 1 373 ? 28.54900 -27.21870 23.11587 1.000 30.75923 337 PRO B C 1
ATOM 5702 O O . PRO B 1 373 ? 28.59641 -26.30373 23.95367 1.000 26.79649 337 PRO B O 1
ATOM 5706 N N . GLU B 1 374 ? 29.47185 -27.34878 22.14546 1.000 30.95869 338 GLU B N 1
ATOM 5707 C CA . GLU B 1 374 ? 30.65372 -26.48018 22.06530 1.000 29.54868 338 GLU B CA 1
ATOM 5708 C C . GLU B 1 374 ? 30.35469 -25.05361 21.59289 1.000 29.68977 338 GLU B C 1
ATOM 5709 O O . GLU B 1 374 ? 31.16971 -24.14710 21.85254 1.000 24.25067 338 GLU B O 1
ATOM 5715 N N . GLY B 1 375 ? 29.24368 -24.80920 20.90509 1.000 23.80969 339 GLY B N 1
ATOM 5716 C CA . GLY B 1 375 ? 28.93612 -23.44045 20.52661 1.000 27.54393 339 GLY B CA 1
ATOM 5717 C C . GLY B 1 375 ? 27.91986 -23.33917 19.41232 1.000 22.65817 339 GLY B C 1
ATOM 5718 O O . GLY B 1 375 ? 27.40894 -24.33805 18.90173 1.000 25.09815 339 GLY B O 1
ATOM 5719 N N . ALA B 1 376 ? 27.65903 -22.08759 19.02538 1.000 21.68316 340 ALA B N 1
ATOM 5720 C CA . ALA B 1 376 ? 26.72395 -21.75153 17.95222 1.000 23.69692 340 ALA B CA 1
ATOM 5721 C C . ALA B 1 376 ? 27.52327 -21.68601 16.65800 1.000 23.63812 340 ALA B C 1
ATOM 5722 O O . ALA B 1 376 ? 28.24673 -20.70845 16.40572 1.000 25.05437 340 ALA B O 1
ATOM 5724 N N . ILE B 1 377 ? 27.41476 -22.72692 15.83485 1.000 20.17732 341 ILE B N 1
ATOM 5725 C CA . ILE B 1 377 ? 28.22901 -22.81060 14.62432 1.000 18.96141 341 ILE B CA 1
ATOM 5726 C C . ILE B 1 377 ? 27.54650 -21.96618 13.56200 1.000 23.96282 341 ILE B C 1
ATOM 5727 O O . ILE B 1 377 ? 26.47565 -22.33190 13.06743 1.000 23.39672 341 ILE B O 1
ATOM 5732 N N . LYS B 1 378 ? 28.17624 -20.85477 13.18997 1.000 20.31207 342 LYS B N 1
ATOM 5733 C CA . LYS B 1 378 ? 27.53194 -19.86479 12.33432 1.000 23.56004 342 LYS B CA 1
ATOM 5734 C C . LYS B 1 378 ? 28.47232 -19.41105 11.22808 1.000 30.19667 342 LYS B C 1
ATOM 5735 O O . LYS B 1 378 ? 29.66377 -19.21397 11.46174 1.000 24.66359 342 LYS B O 1
ATOM 5741 N N . HIS B 1 379 ? 27.93984 -19.28637 10.00774 1.000 26.88003 343 HIS B N 1
ATOM 5742 C CA . HIS B 1 379 ? 28.66896 -18.66188 8.90590 1.000 24.24071 343 HIS B CA 1
ATOM 5743 C C . HIS B 1 379 ? 27.65080 -17.84786 8.12417 1.000 25.16618 343 HIS B C 1
ATOM 5744 O O . HIS B 1 379 ? 26.76591 -18.41200 7.47214 1.000 20.17490 343 HIS B O 1
ATOM 5751 N N . GLU B 1 380 ? 27.74741 -16.52804 8.22385 1.000 18.16985 344 GLU B N 1
ATOM 5752 C CA . GLU B 1 380 ? 26.66219 -15.67199 7.78559 1.000 20.07227 344 GLU B CA 1
ATOM 5753 C C . GLU B 1 380 ? 27.26849 -14.51014 7.00973 1.000 18.24384 344 GLU B C 1
ATOM 5754 O O . GLU B 1 380 ? 28.29173 -13.95014 7.42623 1.000 20.15484 344 GLU B O 1
ATOM 5760 N N . ASP B 1 381 ? 26.65426 -14.17543 5.86928 1.000 17.31937 345 ASP B N 1
ATOM 5761 C CA . ASP B 1 381 ? 27.08920 -13.03680 5.06185 1.000 15.22787 345 ASP B CA 1
ATOM 5762 C C . ASP B 1 381 ? 25.87106 -12.32248 4.49483 1.000 17.76270 345 ASP B C 1
ATOM 5763 O O . ASP B 1 381 ? 24.77319 -12.87944 4.42707 1.000 20.08809 345 ASP B O 1
ATOM 5768 N N . THR B 1 382 ? 26.07182 -11.08508 4.04883 1.000 18.96049 346 THR B N 1
ATOM 5769 C CA . THR B 1 382 ? 24.99817 -10.33168 3.41995 1.000 15.48733 346 THR B CA 1
ATOM 5770 C C . THR B 1 382 ? 25.14867 -10.39847 1.90350 1.000 16.04272 346 THR B C 1
ATOM 5771 O O . THR B 1 382 ? 26.23997 -10.14921 1.38569 1.000 16.58879 346 THR B O 1
ATOM 5775 N N . TYR B 1 383 ? 24.05295 -10.73003 1.20082 1.000 16.58417 347 TYR B N 1
ATOM 5776 C CA . TYR B 1 383 ? 24.05728 -10.93935 -0.25020 1.000 17.79110 347 TYR B CA 1
ATOM 5777 C C . TYR B 1 383 ? 23.06669 -10.01485 -0.94565 1.000 17.01306 347 TYR B C 1
ATOM 5778 O O . TYR B 1 383 ? 21.95917 -9.80800 -0.45811 1.000 20.01012 347 TYR B O 1
ATOM 5787 N N . LEU B 1 384 ? 23.44210 -9.49897 -2.10876 1.000 20.76956 348 LEU B N 1
ATOM 5788 C CA . LEU B 1 384 ? 22.48614 -8.79509 -2.96206 1.000 24.44275 348 LEU B CA 1
ATOM 5789 C C . LEU B 1 384 ? 21.86713 -9.78958 -3.95038 1.000 23.57270 348 LEU B C 1
ATOM 5790 O O . LEU B 1 384 ? 22.59318 -10.55174 -4.59714 1.000 22.32693 348 LEU B O 1
ATOM 5795 N N . VAL B 1 385 ? 20.53854 -9.79941 -4.05951 1.000 20.51458 349 VAL B N 1
ATOM 5796 C CA . VAL B 1 385 ? 19.87831 -10.69199 -5.02006 1.000 20.54349 349 VAL B CA 1
ATOM 5797 C C . VAL B 1 385 ? 19.98056 -10.09706 -6.42034 1.000 20.31204 349 VAL B C 1
ATOM 5798 O O . VAL B 1 385 ? 19.42632 -9.03050 -6.68389 1.000 21.43538 349 VAL B O 1
ATOM 5802 N N . LYS B 1 386 ? 20.69954 -10.78997 -7.31652 1.000 23.11635 350 LYS B N 1
ATOM 5803 C CA . LYS B 1 386 ? 20.80743 -10.41984 -8.71782 1.000 28.76695 350 LYS B CA 1
ATOM 5804 C C . LYS B 1 386 ? 19.85394 -11.27002 -9.55181 1.000 24.29063 350 LYS B C 1
ATOM 5805 O O . LYS B 1 386 ? 19.21526 -12.20881 -9.07271 1.000 25.32514 350 LYS B O 1
ATOM 5811 N N . LYS B 1 387 ? 19.80345 -10.97575 -10.84650 1.000 25.96984 351 LYS B N 1
ATOM 5812 C CA . LYS B 1 387 ? 18.85866 -11.67992 -11.70293 1.000 28.65360 351 LYS B CA 1
ATOM 5813 C C . LYS B 1 387 ? 19.14691 -13.18873 -11.74747 1.000 31.29666 351 LYS B C 1
ATOM 5814 O O . LYS B 1 387 ? 18.21593 -14.00440 -11.73039 1.000 34.85297 351 LYS B O 1
ATOM 5820 N N . ASP B 1 388 ? 20.42164 -13.59418 -11.76910 1.000 26.94004 352 ASP B N 1
ATOM 5821 C CA . ASP B 1 388 ? 20.74698 -15.01831 -11.85864 1.000 27.13229 352 ASP B CA 1
ATOM 5822 C C . ASP B 1 388 ? 21.57909 -15.57886 -10.70992 1.000 36.08173 352 ASP B C 1
ATOM 5823 O O . ASP B 1 388 ? 21.86973 -16.78471 -10.70681 1.000 36.58229 352 ASP B O 1
ATOM 5828 N N . GLU B 1 389 ? 21.96860 -14.76616 -9.73566 1.000 34.04742 353 GLU B N 1
ATOM 5829 C CA . GLU B 1 389 ? 22.82271 -15.25176 -8.66104 1.000 33.74438 353 GLU B CA 1
ATOM 5830 C C . GLU B 1 389 ? 22.73965 -14.28733 -7.49045 1.000 32.82993 353 GLU B C 1
ATOM 5831 O O . GLU B 1 389 ? 22.09927 -13.24387 -7.57353 1.000 26.73381 353 GLU B O 1
ATOM 5837 N N . LEU B 1 390 ? 23.40419 -14.65224 -6.39939 1.000 29.94825 354 LEU B N 1
ATOM 5838 C CA . LEU B 1 390 ? 23.51539 -13.82688 -5.21189 1.000 27.10896 354 LEU B CA 1
ATOM 5839 C C . LEU B 1 390 ? 24.93295 -13.27709 -5.15907 1.000 23.95935 354 LEU B C 1
ATOM 5840 O O . LEU B 1 390 ? 25.89544 -14.04482 -5.26828 1.000 27.48500 354 LEU B O 1
ATOM 5845 N N . GLU B 1 391 ? 25.06871 -11.95538 -4.99285 1.000 24.70613 355 GLU B N 1
ATOM 5846 C CA . GLU B 1 391 ? 26.37967 -11.32130 -4.90645 1.000 24.82128 355 GLU B CA 1
ATOM 5847 C C . GLU B 1 391 ? 26.72955 -11.09518 -3.43971 1.000 24.03378 355 GLU B C 1
ATOM 5848 O O . GLU B 1 391 ? 26.02894 -10.36650 -2.74399 1.000 21.72696 355 GLU B O 1
ATOM 5854 N N . LYS B 1 392 ? 27.81222 -11.71139 -2.97939 1.000 22.37864 356 LYS B N 1
ATOM 5855 C CA . LYS B 1 392 ? 28.19067 -11.57358 -1.58604 1.000 22.21926 356 LYS B CA 1
ATOM 5856 C C . LYS B 1 392 ? 28.77031 -10.18960 -1.35797 1.000 20.42557 356 LYS B C 1
ATOM 5857 O O . LYS B 1 392 ? 29.71844 -9.78678 -2.03653 1.000 22.66064 356 LYS B O 1
ATOM 5863 N N . LEU B 1 393 ? 28.20644 -9.45502 -0.40632 1.000 21.94542 357 LEU B N 1
ATOM 5864 C CA . LEU B 1 393 ? 28.68984 -8.09952 -0.14067 1.000 21.32187 357 LEU B CA 1
ATOM 5865 C C . LEU B 1 393 ? 29.68517 -8.04481 1.00643 1.000 25.36060 357 LEU B C 1
ATOM 5866 O O . LEU B 1 393 ? 30.62808 -7.23903 0.95643 1.000 20.49205 357 LEU B O 1
ATOM 5871 N N . THR B 1 394 ? 29.49179 -8.88788 2.02788 1.000 23.25909 358 THR B N 1
ATOM 5872 C CA . THR B 1 394 ? 30.44141 -9.01058 3.13725 1.000 19.04722 358 THR B CA 1
ATOM 5873 C C . THR B 1 394 ? 31.61055 -9.95009 2.79258 1.000 27.98390 358 THR B C 1
ATOM 5874 O O . THR B 1 394 ? 31.75568 -10.49471 1.68393 1.000 26.33200 358 THR B O 1
#